Protein AF-A0A167IFX7-F1 (afdb_monomer)

Organism: NCBI:txid1365248

pLDDT: mean 70.47, std 16.85, range [24.06, 95.56]

Sequence (1055 aa):
MGRLFPAFAAFAAFAALLYCHASFAEYTNVITNFNDVIPEQIDLSQSEGGWILSSDRDTGGQVLKSFPAGQSIIYMAETRFVAVNGFVKFDYKLEGTNSFVVKLNGETILDQSTPTNGWLTFETSKVPVGENLLQFFHSPESSPFNNVAYIDNLELYGDLLDSDEDGLQDAWELAYGFNPNEASDALLDADKDGLSLLQEYHERTEYNLADTDSDMLPDGLELEKGTSPKQSDRTLDTDSDGYENYKEVKLGSDHNSADSTPSLKDAEWHVDFNDQLLPSNISISYDGKLALRERLEGGFELSAKSLSKGDRVNISILSASAKSGSLFFDYSHIDPDLGSTNGFVVSTKDDPFGYLETRSQYNEFRQRKKISTSYGVSEVYIWFNSPSLHDVAQSFYLDDVIWVPNDLDSDQDGLPDHVELENYLDRFDNLDAHLDYDSDLLSNLEEYQLGTSIRGADSDSDGFIDSWELDNGFDPLSYDNGRADTDKDGVSDRDEYWFNSDPKDPESVPVNAESVITRFETPQLPNFVALSERQNFQFIQNDETGFYELVSPIIQPSQYVAIEFRGKFSAAYLHVQLQAVEGAQCGSSVRSLTSGSGGSSPVSSDAPFGYIIKTKPADSYERYTVSCRNETDSPMQVKLLGLMYIDENALNGFETSDMDGDTLPDYWEYLSLINEYGYSNFDVVFSEDNRQSDFDNDGFTNLEEFELGTAAHLADTDGDLVMDVEDIAPLDSSKGENQAPSVSNFKDEVIFEAIGKLTPIDNMVTFDISDNGSKPPYISIASTEVLENSNFYDMLGKYKVEWEVRDYAGHVVALEQIITLVDTTAPEYYADNLVEYDFWLDQEQLINEVALAELLQESGVLNDASSDYIVIGLGNNVLKQGTHEYLIEASDGRDNTEFYTIPLTLNIRNPLPQVSFKQESYTLKAGEELTIEAMVSSDKETIVSDTYWSDDFIYASPDNGIYLSSSNVGNTVTLKATTTAKSQTAVVEFVVESNSYETVTKTVIVNVEASSEESQSSSQSGTQSQSSGGGNLFYLNFLLVFFALLRRRVVVNLA

Structure (mmCIF, N/CA/C/O backbone):
data_AF-A0A167IFX7-F1
#
_entry.id   AF-A0A167IFX7-F1
#
loop_
_atom_site.group_PDB
_atom_site.id
_atom_site.type_symbol
_atom_site.label_atom_id
_atom_site.label_alt_id
_atom_site.label_comp_id
_atom_site.label_asym_id
_atom_site.label_entity_id
_atom_site.label_seq_id
_atom_site.pdbx_PDB_ins_code
_atom_site.Cartn_x
_atom_site.Cartn_y
_atom_site.Cartn_z
_atom_site.occupancy
_atom_site.B_iso_or_equiv
_atom_site.auth_seq_id
_atom_site.auth_comp_id
_atom_site.auth_asym_id
_atom_site.auth_atom_id
_atom_site.pdbx_PDB_model_num
ATOM 1 N N . MET A 1 1 ? 27.463 35.960 -17.502 1.00 30.78 1 MET A N 1
ATOM 2 C CA . MET A 1 1 ? 27.057 37.171 -16.743 1.00 30.78 1 MET A CA 1
ATOM 3 C C . MET A 1 1 ? 25.752 36.834 -16.037 1.00 30.78 1 MET A C 1
ATOM 5 O O . MET A 1 1 ? 24.881 36.329 -16.720 1.00 30.78 1 MET A O 1
ATOM 9 N N . GLY A 1 2 ? 25.539 37.054 -14.743 1.00 39.41 2 GLY A N 1
ATOM 10 C CA . GLY A 1 2 ? 26.426 37.533 -13.678 1.00 39.41 2 GLY A CA 1
ATOM 11 C C . GLY A 1 2 ? 25.601 37.769 -12.401 1.00 39.41 2 GLY A C 1
ATOM 12 O O . GLY A 1 2 ? 24.442 38.150 -12.521 1.00 39.41 2 GLY A O 1
ATOM 13 N N . ARG A 1 3 ? 26.224 37.613 -11.218 1.00 39.16 3 ARG A N 1
ATOM 14 C CA . ARG A 1 3 ? 25.629 37.582 -9.854 1.00 39.16 3 ARG A CA 1
ATOM 15 C C . ARG A 1 3 ? 25.102 36.213 -9.392 1.00 39.16 3 ARG A C 1
ATOM 17 O O . ARG A 1 3 ? 23.908 35.970 -9.441 1.00 39.16 3 ARG A O 1
ATOM 24 N N . LEU A 1 4 ? 26.016 35.402 -8.851 1.00 30.02 4 LEU A N 1
ATOM 25 C CA . LEU A 1 4 ? 25.844 34.578 -7.637 1.00 30.02 4 LEU A CA 1
ATOM 26 C C . LEU A 1 4 ? 27.225 34.006 -7.238 1.00 30.02 4 LEU A C 1
ATOM 28 O O . LEU A 1 4 ? 27.493 32.820 -7.323 1.00 30.02 4 LEU A O 1
ATOM 32 N N . PHE A 1 5 ? 28.143 34.907 -6.872 1.00 36.25 5 PHE A N 1
ATOM 33 C CA . PHE A 1 5 ? 29.491 34.599 -6.371 1.00 36.25 5 PHE A CA 1
ATOM 34 C C . PHE A 1 5 ? 29.808 35.594 -5.242 1.00 36.25 5 PHE A C 1
ATOM 36 O O . PHE A 1 5 ? 30.248 36.712 -5.517 1.00 36.25 5 PHE A O 1
ATOM 43 N N . PRO A 1 6 ? 29.424 35.273 -3.992 1.00 32.38 6 PRO A N 1
ATOM 44 C CA . PRO A 1 6 ? 30.362 35.521 -2.891 1.00 32.38 6 PRO A CA 1
ATOM 45 C C . PRO A 1 6 ? 30.358 34.465 -1.764 1.00 32.38 6 PRO A C 1
ATOM 47 O O . PRO A 1 6 ? 31.208 34.546 -0.887 1.00 32.38 6 PRO A O 1
ATOM 50 N N . ALA A 1 7 ? 29.448 33.481 -1.760 1.00 29.70 7 ALA A N 1
ATOM 51 C CA . ALA A 1 7 ? 29.332 32.514 -0.656 1.00 29.70 7 ALA A CA 1
ATOM 52 C C . ALA A 1 7 ? 30.441 31.438 -0.652 1.00 29.70 7 ALA A C 1
ATOM 54 O O . ALA A 1 7 ? 30.893 31.018 0.409 1.00 29.70 7 ALA A O 1
ATOM 55 N N . PHE A 1 8 ? 30.932 31.039 -1.831 1.00 31.94 8 PHE A N 1
ATOM 56 C CA . PHE A 1 8 ? 31.912 29.953 -1.981 1.00 31.94 8 PHE A CA 1
ATOM 57 C C . PHE A 1 8 ? 33.322 30.268 -1.446 1.00 31.94 8 PHE A C 1
ATOM 59 O O . PHE A 1 8 ? 34.068 29.353 -1.113 1.00 31.94 8 PHE A O 1
ATOM 66 N N . ALA A 1 9 ? 33.700 31.545 -1.332 1.00 29.25 9 ALA A N 1
ATOM 67 C CA . ALA A 1 9 ? 35.056 31.931 -0.927 1.00 29.25 9 ALA A CA 1
ATOM 68 C C . ALA A 1 9 ? 35.302 31.860 0.594 1.00 29.25 9 ALA A C 1
ATOM 70 O O . ALA A 1 9 ? 36.452 31.832 1.019 1.00 29.25 9 ALA A O 1
ATOM 71 N N . ALA A 1 10 ? 34.243 31.842 1.413 1.00 28.84 10 ALA A N 1
ATOM 72 C CA . ALA A 1 10 ? 34.368 31.812 2.873 1.00 28.84 10 ALA A CA 1
ATOM 73 C C . ALA A 1 10 ? 34.480 30.385 3.440 1.00 28.84 10 ALA A C 1
ATOM 75 O O . ALA A 1 10 ? 35.142 30.190 4.453 1.00 28.84 10 ALA A O 1
ATOM 76 N N . PHE A 1 11 ? 33.871 29.391 2.782 1.00 29.61 11 PHE A N 1
ATOM 77 C CA . PHE A 1 11 ? 33.908 27.992 3.231 1.00 29.61 11 PHE A CA 1
ATOM 78 C C . PHE A 1 11 ? 35.210 27.279 2.830 1.00 29.61 11 PHE A C 1
ATOM 80 O O . PHE A 1 11 ? 35.798 26.564 3.639 1.00 29.61 11 PHE A O 1
ATOM 87 N N . ALA A 1 12 ? 35.726 27.553 1.625 1.00 29.58 12 ALA A N 1
ATOM 88 C CA . ALA A 1 12 ? 37.001 27.002 1.155 1.00 29.58 12 ALA A CA 1
ATOM 89 C C . ALA A 1 12 ? 38.198 27.385 2.055 1.00 29.58 12 ALA A C 1
ATOM 91 O O . ALA A 1 12 ? 39.143 26.615 2.183 1.00 29.58 12 ALA A O 1
ATOM 92 N N . ALA A 1 13 ? 38.139 28.542 2.724 1.00 27.77 13 ALA A N 1
ATOM 93 C CA . ALA A 1 13 ? 39.185 29.007 3.636 1.00 27.77 13 ALA A CA 1
ATOM 94 C C . ALA A 1 13 ? 39.173 28.324 5.020 1.00 27.77 13 ALA A C 1
ATOM 96 O O . ALA A 1 13 ? 40.143 28.464 5.759 1.00 27.77 13 ALA A O 1
ATOM 97 N N . PHE A 1 14 ? 38.099 27.610 5.383 1.00 27.77 14 PHE A N 1
ATOM 98 C CA . PHE A 1 14 ? 38.017 26.857 6.642 1.00 27.77 14 PHE A CA 1
ATOM 99 C C . PHE A 1 14 ? 38.279 25.356 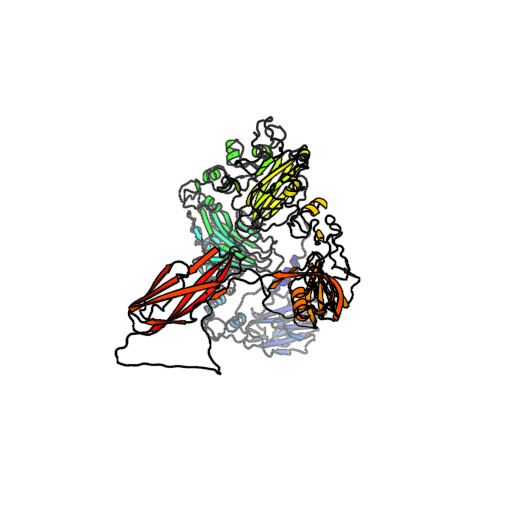6.429 1.00 27.77 14 PHE A C 1
ATOM 101 O O . PHE A 1 14 ? 38.903 24.723 7.272 1.00 27.77 14 PHE A O 1
ATOM 108 N N . ALA A 1 15 ? 37.885 24.803 5.274 1.00 28.84 15 ALA A N 1
ATOM 109 C CA . ALA A 1 15 ? 38.195 23.419 4.896 1.00 28.84 15 ALA A CA 1
ATOM 110 C C . ALA A 1 15 ? 39.692 23.199 4.580 1.00 28.84 15 ALA A C 1
ATOM 112 O O . ALA A 1 15 ? 40.258 22.168 4.937 1.00 28.84 15 ALA A O 1
ATOM 113 N N . ALA A 1 16 ? 40.369 24.198 3.998 1.00 27.17 16 ALA A N 1
ATOM 114 C CA . ALA A 1 16 ? 41.805 24.141 3.691 1.00 27.17 16 ALA A CA 1
ATOM 115 C C . ALA A 1 16 ? 42.736 24.144 4.929 1.00 27.17 16 ALA A C 1
ATOM 117 O O . ALA A 1 16 ? 43.953 24.112 4.772 1.00 27.17 16 ALA A O 1
ATOM 118 N N . LEU A 1 17 ? 42.186 24.200 6.149 1.00 28.14 17 LEU A N 1
ATOM 119 C CA . LEU A 1 17 ? 42.934 24.126 7.412 1.00 28.14 17 LEU A CA 1
ATOM 120 C C . LEU A 1 17 ? 42.936 22.726 8.055 1.00 28.14 17 LEU A C 1
ATOM 122 O O . LEU A 1 17 ? 43.572 22.555 9.091 1.00 28.14 17 LEU A O 1
ATOM 126 N N . LEU A 1 18 ? 42.246 21.745 7.459 1.00 30.52 18 LEU A N 1
ATOM 127 C CA . LEU A 1 18 ? 42.170 20.363 7.961 1.00 30.52 18 LEU A CA 1
ATOM 128 C C . LEU A 1 18 ? 42.635 19.297 6.955 1.00 30.52 18 LEU A C 1
ATOM 130 O O . LEU A 1 18 ? 43.071 18.238 7.386 1.00 30.52 18 LEU A O 1
ATOM 134 N N . TYR A 1 19 ? 42.633 19.586 5.649 1.00 35.16 19 TYR A N 1
ATOM 135 C CA . TYR A 1 19 ? 43.143 18.672 4.617 1.00 35.16 19 TYR A CA 1
ATOM 136 C C . TYR A 1 19 ? 44.404 19.218 3.941 1.00 35.16 19 TYR A C 1
ATOM 138 O O . TYR A 1 19 ? 44.359 19.802 2.858 1.00 35.16 19 TYR A O 1
ATOM 146 N N . CYS A 1 20 ? 45.541 19.026 4.613 1.00 26.19 20 CYS A N 1
ATOM 147 C CA . CYS A 1 20 ? 46.871 19.060 4.005 1.00 26.19 20 CYS A CA 1
ATOM 148 C C . CYS A 1 20 ? 47.866 18.293 4.896 1.00 26.19 20 CYS A C 1
ATOM 150 O O . CYS A 1 20 ? 48.732 18.888 5.543 1.00 26.19 20 CYS A O 1
ATOM 152 N N . HIS A 1 21 ? 47.734 16.963 4.958 1.00 31.14 21 HIS A N 1
ATOM 153 C CA . HIS A 1 21 ? 48.798 16.118 5.500 1.00 31.14 21 HIS A CA 1
ATOM 154 C C . HIS A 1 21 ? 49.924 16.015 4.470 1.00 31.14 21 HIS A C 1
ATOM 156 O O . HIS A 1 21 ? 49.962 15.136 3.612 1.00 31.14 21 HIS A O 1
ATOM 162 N N . ALA A 1 22 ? 50.832 16.989 4.534 1.00 31.77 22 ALA A N 1
ATOM 163 C CA . ALA A 1 22 ? 52.070 16.958 3.777 1.00 31.77 22 ALA A CA 1
ATOM 164 C C . ALA A 1 22 ? 52.890 15.714 4.158 1.00 31.77 22 ALA A C 1
ATOM 166 O O . ALA A 1 22 ? 53.021 15.378 5.332 1.00 31.77 22 ALA A O 1
ATOM 167 N N . SER A 1 23 ? 53.448 15.069 3.134 1.00 33.44 23 SER A N 1
ATOM 168 C CA . SER A 1 23 ? 54.310 13.883 3.173 1.00 33.44 23 SER A CA 1
ATOM 169 C C . SER A 1 23 ? 55.095 13.657 4.476 1.00 33.44 23 SER A C 1
ATOM 171 O O . SER A 1 23 ? 56.008 14.424 4.797 1.00 33.44 23 SER A O 1
ATOM 173 N N . PHE A 1 24 ? 54.834 12.525 5.135 1.00 40.12 24 PHE A N 1
ATOM 174 C CA . PHE A 1 24 ? 55.638 12.014 6.246 1.00 40.12 24 PHE A CA 1
ATOM 175 C C . PHE A 1 24 ? 57.035 11.582 5.766 1.00 40.12 24 PHE A C 1
ATOM 177 O O . PHE A 1 24 ? 57.270 10.432 5.382 1.00 40.12 24 PHE A O 1
ATOM 184 N N . ALA A 1 25 ? 57.976 12.524 5.793 1.00 38.22 25 ALA A N 1
ATOM 185 C CA . ALA A 1 25 ? 59.394 12.218 5.947 1.00 38.22 25 ALA A CA 1
ATOM 186 C C . ALA A 1 25 ? 59.663 11.833 7.412 1.00 38.22 25 ALA A C 1
ATOM 188 O O . ALA A 1 25 ? 59.000 12.351 8.306 1.00 38.22 25 ALA A O 1
ATOM 189 N N . GLU A 1 26 ? 60.627 10.942 7.662 1.00 48.25 26 GLU A N 1
ATOM 190 C CA . GLU A 1 26 ? 60.938 10.391 8.993 1.00 48.25 26 GLU A CA 1
ATOM 191 C C . GLU A 1 26 ? 61.060 11.486 10.080 1.00 48.25 26 GLU A C 1
ATOM 193 O O . GLU A 1 26 ? 62.084 12.175 10.184 1.00 48.25 26 GLU A O 1
ATOM 198 N N . TYR A 1 27 ? 60.020 11.632 10.914 1.00 56.44 27 TYR A N 1
ATOM 199 C CA . TYR A 1 27 ? 59.927 12.634 11.984 1.00 56.44 27 TYR A CA 1
ATOM 200 C C . TYR A 1 27 ? 60.763 12.245 13.212 1.00 56.44 27 TYR A C 1
ATOM 202 O O . TYR A 1 27 ? 60.267 12.009 14.312 1.00 56.44 27 TYR A O 1
ATOM 210 N N . THR A 1 28 ? 62.074 12.188 12.994 1.00 59.72 28 THR A N 1
ATOM 211 C CA . THR A 1 28 ? 63.106 11.975 14.011 1.00 59.72 28 THR A CA 1
ATOM 212 C C . THR A 1 28 ? 63.499 13.286 14.708 1.00 59.72 28 THR A C 1
ATOM 214 O O . THR A 1 28 ? 63.157 14.383 14.270 1.00 59.72 28 THR A O 1
ATOM 217 N N . ASN A 1 29 ? 64.246 13.168 15.810 1.00 66.56 29 ASN A N 1
ATOM 218 C CA . ASN A 1 29 ? 64.735 14.285 16.629 1.00 66.56 29 ASN A CA 1
ATOM 219 C C . ASN A 1 29 ? 65.410 15.401 15.809 1.00 66.56 29 ASN A C 1
ATOM 221 O O . ASN A 1 29 ? 66.523 15.230 15.304 1.00 66.56 29 ASN A O 1
ATOM 225 N N . VAL A 1 30 ? 64.780 16.578 15.742 1.00 71.62 30 VAL A N 1
ATOM 226 C CA . VAL A 1 30 ? 65.324 17.747 15.037 1.00 71.62 30 VAL A CA 1
ATOM 227 C C . VAL A 1 30 ? 66.315 18.471 15.946 1.00 71.62 30 VAL A C 1
ATOM 229 O O . VAL A 1 30 ? 65.929 19.242 16.821 1.00 71.62 30 VAL A O 1
ATOM 232 N N . ILE A 1 31 ? 67.611 18.241 15.730 1.00 77.25 31 ILE A N 1
ATOM 233 C CA . ILE A 1 31 ? 68.696 18.952 16.422 1.00 77.25 31 ILE A CA 1
ATOM 234 C C . ILE A 1 31 ? 69.473 19.776 15.393 1.00 77.25 31 ILE A C 1
ATOM 236 O O . ILE A 1 31 ? 70.190 19.224 14.558 1.00 77.25 31 ILE A O 1
ATOM 240 N N . THR A 1 32 ? 69.352 21.104 15.449 1.00 79.81 32 THR A N 1
ATOM 241 C CA . THR A 1 32 ? 70.034 22.020 14.526 1.00 79.81 32 THR A CA 1
ATOM 242 C C . THR A 1 32 ? 70.489 23.315 15.197 1.00 79.81 32 THR A C 1
ATOM 244 O O . THR A 1 32 ? 69.772 23.941 15.969 1.00 79.81 32 THR A O 1
ATOM 247 N N . ASN A 1 33 ? 71.698 23.749 14.846 1.00 79.56 33 ASN A N 1
ATOM 248 C CA . ASN A 1 33 ? 72.244 25.072 15.167 1.00 79.56 33 ASN A CA 1
ATOM 249 C C . ASN A 1 33 ? 72.379 25.947 13.907 1.00 79.56 33 ASN A C 1
ATOM 251 O O . ASN A 1 33 ? 73.220 26.837 13.850 1.00 79.56 33 ASN A O 1
ATOM 255 N N . PHE A 1 34 ? 71.630 25.604 12.851 1.00 82.19 34 PHE A N 1
ATOM 256 C CA . PHE A 1 34 ? 71.492 26.340 11.589 1.00 82.19 34 PHE A CA 1
ATOM 257 C C . PHE A 1 34 ? 72.784 26.672 10.811 1.00 82.19 34 PHE A C 1
ATOM 259 O O . PHE A 1 34 ? 72.707 27.345 9.787 1.00 82.19 34 PHE A O 1
ATOM 266 N N . ASN A 1 35 ? 73.961 26.174 11.215 1.00 77.62 35 ASN A N 1
ATOM 267 C CA . ASN A 1 35 ? 75.251 26.566 10.626 1.00 77.62 35 ASN A CA 1
ATOM 268 C C . ASN A 1 35 ? 75.513 26.052 9.198 1.00 77.62 35 ASN A C 1
ATOM 270 O O . ASN A 1 35 ? 76.358 26.631 8.509 1.00 77.62 35 ASN A O 1
ATOM 274 N N . ASP A 1 36 ? 74.803 25.005 8.765 1.00 69.19 36 ASP A N 1
ATOM 275 C CA . ASP A 1 36 ? 74.984 24.358 7.458 1.00 69.19 36 ASP A CA 1
ATOM 276 C C . ASP A 1 36 ? 73.800 24.622 6.508 1.00 69.19 36 ASP A C 1
ATOM 278 O O . ASP A 1 36 ? 73.927 25.387 5.549 1.00 69.19 36 ASP A O 1
ATOM 282 N N . VAL A 1 37 ? 72.651 23.988 6.768 1.00 74.31 37 VAL A N 1
ATOM 283 C CA . VAL A 1 37 ? 71.398 24.105 5.999 1.00 74.31 37 VAL A CA 1
ATOM 284 C C . VAL A 1 37 ? 70.189 24.045 6.939 1.00 74.31 37 VAL A C 1
ATOM 286 O O . VAL A 1 37 ? 70.302 23.587 8.077 1.00 74.31 37 VAL A O 1
ATOM 289 N N . ILE A 1 38 ? 69.025 24.497 6.466 1.00 74.69 38 ILE A N 1
ATOM 290 C CA . ILE A 1 38 ? 67.752 24.286 7.170 1.00 74.69 38 ILE A CA 1
ATOM 291 C C . ILE A 1 38 ? 67.354 22.808 6.982 1.00 74.69 38 ILE A C 1
ATOM 293 O O . ILE A 1 38 ? 67.372 22.354 5.835 1.00 74.69 38 ILE A O 1
ATOM 297 N N . PRO A 1 39 ? 67.036 22.052 8.052 1.00 74.69 39 PRO A N 1
ATOM 298 C CA . PRO A 1 39 ? 66.506 20.694 7.931 1.00 74.69 39 PRO A CA 1
ATOM 299 C C . PRO A 1 39 ? 65.199 20.662 7.131 1.00 74.69 39 PRO A C 1
ATOM 301 O O . PRO A 1 39 ? 64.374 21.564 7.262 1.00 74.69 39 PRO A O 1
ATOM 304 N N . GLU A 1 40 ? 64.996 19.607 6.345 1.00 69.88 40 GLU A N 1
ATOM 305 C CA . GLU A 1 40 ? 63.815 19.427 5.484 1.00 69.88 40 GLU A CA 1
ATOM 306 C C . GLU A 1 40 ? 62.505 19.320 6.289 1.00 69.88 40 GLU A C 1
ATOM 308 O O . GLU A 1 40 ? 61.442 19.675 5.795 1.00 69.88 40 GLU A O 1
ATOM 313 N N . GLN A 1 41 ? 62.593 18.932 7.567 1.00 70.50 41 GLN A N 1
ATOM 314 C CA . GLN A 1 41 ? 61.477 18.882 8.518 1.00 70.50 41 GLN A CA 1
ATOM 315 C C . GLN A 1 41 ? 60.981 20.263 8.993 1.00 70.50 41 GLN A C 1
ATOM 317 O O . GLN A 1 41 ? 59.995 20.321 9.732 1.00 70.50 41 GLN A O 1
ATOM 322 N N . ILE A 1 42 ? 61.663 21.365 8.653 1.00 72.69 42 ILE A N 1
ATOM 323 C CA . ILE A 1 42 ? 61.225 22.729 8.988 1.00 72.69 42 ILE A CA 1
ATOM 324 C C . ILE A 1 42 ? 60.613 23.359 7.738 1.00 72.69 42 ILE A C 1
ATOM 326 O O . ILE A 1 42 ? 61.335 23.857 6.869 1.00 72.69 42 ILE A O 1
ATOM 330 N N . ASP A 1 43 ? 59.283 23.365 7.662 1.00 72.19 43 ASP A N 1
ATOM 331 C CA . ASP A 1 43 ? 58.579 23.990 6.553 1.00 72.19 43 ASP A CA 1
ATOM 332 C C . ASP A 1 43 ? 58.521 25.518 6.708 1.00 72.19 43 ASP A C 1
ATOM 334 O O . ASP A 1 43 ? 58.165 26.085 7.748 1.00 72.19 43 ASP A O 1
ATOM 338 N N . LEU A 1 44 ? 58.879 26.186 5.615 1.00 70.00 44 LEU A N 1
ATOM 339 C CA . LEU A 1 44 ? 58.858 27.635 5.435 1.00 70.00 44 LEU A CA 1
ATOM 340 C C . LEU A 1 44 ? 57.921 28.060 4.289 1.00 70.00 44 LEU A C 1
ATOM 342 O O . LEU A 1 44 ? 57.784 29.262 4.037 1.00 70.00 44 LEU A O 1
ATOM 346 N N . SER A 1 45 ? 57.293 27.102 3.593 1.00 56.81 45 SER A N 1
ATOM 347 C CA . SER A 1 45 ? 56.464 27.297 2.396 1.00 56.81 45 SER A CA 1
ATOM 348 C C . SER A 1 45 ? 55.210 28.132 2.663 1.00 56.81 45 SER A C 1
ATOM 350 O O . SER A 1 45 ? 54.832 28.960 1.836 1.00 56.81 45 SER A O 1
ATOM 352 N N . GLN A 1 46 ? 54.641 27.999 3.865 1.00 52.41 46 GLN A N 1
ATOM 353 C CA . GLN A 1 46 ? 53.509 28.787 4.365 1.00 52.41 46 GLN A CA 1
ATOM 354 C C . GLN A 1 46 ? 53.862 30.262 4.649 1.00 52.41 46 GLN A C 1
ATOM 356 O O . GLN A 1 46 ? 52.996 31.050 5.032 1.00 52.41 46 GLN A O 1
ATOM 361 N N . SER A 1 47 ? 55.128 30.671 4.486 1.00 51.88 47 SER A N 1
ATOM 362 C CA . SER A 1 47 ? 55.558 32.059 4.661 1.00 51.88 47 SER A CA 1
ATOM 363 C C . SER A 1 47 ? 55.798 32.751 3.317 1.00 51.88 47 SER A C 1
ATOM 365 O O . SER A 1 47 ? 56.633 32.326 2.518 1.00 51.88 47 SER A O 1
ATOM 367 N N . GLU A 1 48 ? 55.152 33.901 3.089 1.00 50.97 48 GLU A N 1
ATOM 368 C CA . GLU A 1 48 ? 55.530 34.817 2.002 1.00 50.97 48 GLU A CA 1
ATOM 369 C C . GLU A 1 48 ? 56.877 35.509 2.330 1.00 50.97 48 GLU A C 1
ATOM 371 O O . GLU A 1 48 ? 56.946 36.696 2.649 1.00 50.97 48 GLU A O 1
ATOM 376 N N . GLY A 1 49 ? 57.972 34.739 2.279 1.00 58.31 49 GLY A N 1
ATOM 377 C CA . GLY A 1 49 ? 59.355 35.199 2.458 1.00 58.31 49 GLY A CA 1
ATOM 378 C C . GLY A 1 49 ? 59.776 35.475 3.907 1.00 58.31 49 GLY A C 1
ATOM 379 O O . GLY A 1 49 ? 60.547 36.407 4.139 1.00 58.31 49 GLY A O 1
ATOM 380 N N . GLY A 1 50 ? 59.258 34.721 4.884 1.00 66.88 50 GLY A N 1
ATOM 381 C CA . GLY A 1 50 ? 59.274 35.126 6.295 1.00 66.88 50 GLY A CA 1
ATOM 382 C C . GLY A 1 50 ? 60.538 34.842 7.107 1.00 66.88 50 GLY A C 1
ATOM 383 O O . GLY A 1 50 ? 60.904 35.672 7.939 1.00 66.88 50 GLY A O 1
ATOM 384 N N . TRP A 1 51 ? 61.221 33.719 6.880 1.00 78.62 51 TRP A N 1
ATOM 385 C CA . TRP A 1 51 ? 62.409 33.313 7.646 1.00 78.62 51 TRP A CA 1
ATOM 386 C C . TRP A 1 51 ? 63.534 32.847 6.713 1.00 78.62 51 TRP A C 1
ATOM 388 O O . TRP A 1 51 ? 63.286 32.161 5.725 1.00 78.62 51 TRP A O 1
ATOM 398 N N . ILE A 1 52 ? 64.779 33.235 7.008 1.00 76.69 52 ILE A N 1
ATOM 399 C CA . ILE A 1 52 ? 65.966 32.922 6.193 1.00 76.69 52 ILE A CA 1
ATOM 400 C C . ILE A 1 52 ? 67.183 32.587 7.060 1.00 76.69 52 ILE A C 1
ATOM 402 O O . ILE A 1 52 ? 67.328 33.113 8.163 1.00 76.69 52 ILE A O 1
ATOM 406 N N . LEU A 1 53 ? 68.118 31.792 6.532 1.00 80.88 53 LEU A N 1
ATOM 407 C CA . LEU A 1 53 ? 69.458 31.683 7.118 1.00 80.88 53 LEU A CA 1
ATOM 408 C C . LEU A 1 53 ? 70.207 33.015 6.993 1.00 80.88 53 LEU A C 1
ATOM 410 O O . LEU A 1 53 ? 70.264 33.633 5.925 1.00 80.88 53 LEU A O 1
ATOM 414 N N . SER A 1 54 ? 70.804 33.466 8.094 1.00 77.19 54 SER A N 1
ATOM 415 C CA . SER A 1 54 ? 71.590 34.696 8.155 1.00 77.19 54 SER A CA 1
ATOM 416 C C . SER A 1 54 ? 72.802 34.519 9.061 1.00 77.19 54 SER A C 1
ATOM 418 O O . SER A 1 54 ? 72.701 33.920 10.122 1.00 77.19 54 SER A O 1
ATOM 420 N N . SER A 1 55 ? 73.952 35.074 8.682 1.00 74.94 55 SER A N 1
ATOM 421 C CA . SER A 1 55 ? 75.124 35.111 9.566 1.00 74.94 55 SER A CA 1
ATOM 422 C C . SER A 1 55 ? 74.918 36.109 10.714 1.00 74.94 55 SER A C 1
ATOM 424 O O . SER A 1 55 ? 74.695 37.294 10.434 1.00 74.94 55 SER A O 1
ATOM 426 N N . ASP A 1 56 ? 75.076 35.682 11.971 1.00 66.88 56 ASP A N 1
ATOM 427 C CA . ASP A 1 56 ? 75.144 36.594 13.125 1.00 66.88 56 ASP A CA 1
ATOM 428 C C . ASP A 1 56 ? 76.599 37.040 13.373 1.00 66.88 56 ASP A C 1
ATOM 430 O O . ASP A 1 56 ? 77.560 36.286 13.202 1.00 66.88 56 ASP A O 1
ATOM 434 N N . ARG A 1 57 ? 76.781 38.303 13.769 1.00 54.72 57 ARG A N 1
ATOM 435 C CA . ARG A 1 57 ? 78.098 38.871 14.097 1.00 54.72 57 ARG A CA 1
ATOM 436 C C . ARG A 1 57 ? 78.534 38.584 15.529 1.00 54.72 57 ARG A C 1
ATOM 438 O O . ARG A 1 57 ? 79.728 38.704 15.799 1.00 54.72 57 ARG A O 1
ATOM 445 N N . ASP A 1 58 ? 77.601 38.225 16.409 1.00 59.75 58 ASP A N 1
ATOM 446 C CA . ASP A 1 58 ? 77.881 38.004 17.830 1.00 59.75 58 ASP A CA 1
ATOM 447 C C . ASP A 1 58 ? 78.315 36.557 18.135 1.00 59.75 58 ASP A C 1
ATOM 449 O O . ASP A 1 58 ? 79.191 36.351 18.976 1.00 59.75 58 ASP A O 1
ATOM 453 N N . THR A 1 59 ? 77.761 35.561 17.430 1.00 59.03 59 THR A N 1
ATOM 454 C CA . THR A 1 59 ? 78.092 34.128 17.605 1.00 59.03 59 THR A CA 1
ATOM 455 C C . THR A 1 59 ? 79.143 33.619 16.613 1.00 59.03 59 THR A C 1
ATOM 457 O O . THR A 1 59 ? 79.884 32.686 16.920 1.00 59.03 59 THR A O 1
ATOM 460 N N . GLY A 1 60 ? 79.249 34.243 15.432 1.00 59.12 60 GLY A N 1
ATOM 461 C CA . GLY A 1 60 ? 80.146 33.819 14.350 1.00 59.12 60 GLY A CA 1
ATOM 462 C C . GLY A 1 60 ? 79.617 32.665 13.487 1.00 59.12 60 GLY A C 1
ATOM 463 O O . GLY A 1 60 ? 80.356 32.196 12.620 1.00 59.12 60 GLY A O 1
ATOM 464 N N . GLY A 1 61 ? 78.373 32.232 13.715 1.00 71.75 61 GLY A N 1
ATOM 465 C CA . GLY A 1 61 ? 77.669 31.190 12.961 1.00 71.75 61 GLY A CA 1
ATOM 466 C C . GLY A 1 61 ? 76.548 31.720 12.057 1.00 71.75 61 GLY A C 1
ATOM 467 O O . GLY A 1 61 ? 76.403 32.934 11.862 1.00 71.75 61 GLY A O 1
ATOM 468 N N . GLN A 1 62 ? 75.747 30.807 11.504 1.00 80.81 62 GLN A N 1
ATOM 469 C CA . GLN A 1 62 ? 74.460 31.123 10.870 1.00 80.81 62 GLN A CA 1
ATOM 470 C C . GLN A 1 62 ? 73.304 30.830 11.830 1.00 80.81 62 GLN A C 1
ATOM 472 O O . GLN A 1 62 ? 73.384 29.899 12.618 1.00 80.81 62 GLN A O 1
ATOM 477 N N . VAL A 1 63 ? 72.236 31.620 11.738 1.00 84.88 63 VAL A N 1
ATOM 478 C CA . VAL A 1 63 ? 71.021 31.516 12.559 1.00 84.88 63 VAL A CA 1
ATOM 479 C C . VAL A 1 63 ? 69.779 31.688 11.683 1.00 84.88 63 VAL A C 1
ATOM 481 O O . VAL A 1 63 ? 69.853 32.310 10.614 1.00 84.88 63 VAL A O 1
ATOM 484 N N . LEU A 1 64 ? 68.626 31.190 12.133 1.00 86.44 64 LEU A N 1
ATOM 485 C CA . LEU A 1 64 ? 67.352 31.407 11.449 1.00 86.44 64 LEU A CA 1
ATOM 486 C C . LEU A 1 64 ? 66.801 32.793 11.821 1.00 86.44 64 LEU A C 1
ATOM 488 O O . LEU A 1 64 ? 66.602 33.107 12.992 1.00 86.44 64 LEU A O 1
ATOM 492 N N . LYS A 1 65 ? 66.586 33.656 10.827 1.00 85.69 65 LYS A N 1
ATOM 493 C CA . LYS A 1 65 ? 66.284 35.083 11.007 1.00 85.69 65 LYS A CA 1
ATOM 494 C C . LYS A 1 65 ? 64.997 35.483 10.292 1.00 85.69 65 LYS A C 1
ATOM 496 O O . LYS A 1 65 ? 64.866 35.245 9.093 1.00 85.69 65 LYS A O 1
ATOM 501 N N . SER A 1 66 ? 64.100 36.180 10.987 1.00 81.88 66 SER A N 1
ATOM 502 C CA . SER A 1 66 ? 62.876 36.722 10.387 1.00 81.88 66 SER A CA 1
ATOM 503 C C . SER A 1 66 ? 63.177 37.886 9.429 1.00 81.88 66 SER A C 1
ATOM 505 O O . SER A 1 66 ? 64.001 38.755 9.743 1.00 81.88 66 SER A O 1
ATOM 507 N N . PHE A 1 67 ? 62.480 37.967 8.301 1.00 70.19 67 PHE A N 1
ATOM 508 C CA . PHE A 1 67 ? 62.678 39.012 7.299 1.00 70.19 67 PHE A CA 1
ATOM 509 C C . PHE A 1 67 ? 61.960 40.328 7.677 1.00 70.19 67 PHE A C 1
ATOM 511 O O . PHE A 1 67 ? 60.792 40.301 8.055 1.00 70.19 67 PHE A O 1
ATOM 518 N N . PRO A 1 68 ? 62.603 41.508 7.560 1.00 60.56 68 PRO A N 1
ATOM 519 C CA . PRO A 1 68 ? 61.947 42.785 7.839 1.00 60.56 68 PRO A CA 1
ATOM 520 C C . PRO A 1 68 ? 61.225 43.333 6.593 1.00 60.56 68 PRO A C 1
ATOM 522 O O . PRO A 1 68 ? 61.833 44.038 5.781 1.00 60.56 68 PRO A O 1
ATOM 525 N N . ALA A 1 69 ? 59.923 43.064 6.445 1.00 51.81 69 ALA A N 1
ATOM 526 C CA . ALA A 1 69 ? 59.090 43.682 5.407 1.00 51.81 69 ALA A CA 1
ATOM 527 C C . ALA A 1 69 ? 57.710 44.153 5.918 1.00 51.81 69 ALA A C 1
ATOM 529 O O . ALA A 1 69 ? 56.930 43.396 6.475 1.00 51.81 69 ALA A O 1
ATOM 530 N N . GLY A 1 70 ? 57.366 45.413 5.635 1.00 55.81 70 GLY A N 1
ATOM 531 C CA . GLY A 1 70 ? 56.012 45.943 5.844 1.00 55.81 70 GLY A CA 1
ATOM 532 C C . GLY A 1 70 ? 55.571 46.119 7.307 1.00 55.81 70 GLY A C 1
ATOM 533 O O . GLY A 1 70 ? 56.275 45.788 8.255 1.00 55.81 70 GLY A O 1
ATOM 534 N N . GLN A 1 71 ? 54.387 46.707 7.482 1.00 55.59 71 GLN A N 1
ATOM 535 C CA . GLN A 1 71 ? 53.635 46.661 8.738 1.00 55.59 71 GLN A CA 1
ATOM 536 C C . GLN A 1 71 ? 52.499 45.641 8.560 1.00 55.59 71 GLN A C 1
ATOM 538 O O . GLN A 1 71 ? 51.883 45.616 7.494 1.00 55.59 71 GLN A O 1
ATOM 543 N N . SER A 1 72 ? 52.208 44.863 9.608 1.00 54.97 72 SER A N 1
ATOM 544 C CA . SER A 1 72 ? 51.059 43.937 9.704 1.00 54.97 72 SER A CA 1
ATOM 545 C C . SER A 1 72 ? 51.152 42.585 8.968 1.00 54.97 72 SER A C 1
ATOM 547 O O . SER A 1 72 ? 50.112 42.021 8.638 1.00 54.97 72 SER A O 1
ATOM 549 N N . ILE A 1 73 ? 52.352 42.037 8.739 1.00 59.25 73 ILE A N 1
ATOM 550 C CA . ILE A 1 73 ? 52.534 40.653 8.252 1.00 59.25 73 ILE A CA 1
ATOM 551 C C . ILE A 1 73 ? 52.957 39.754 9.423 1.00 59.25 73 ILE A C 1
ATOM 553 O O . ILE A 1 73 ? 53.809 40.146 10.221 1.00 59.25 73 ILE A O 1
ATOM 557 N N . ILE A 1 74 ? 52.356 38.564 9.517 1.00 65.88 74 ILE A N 1
ATOM 558 C CA . ILE A 1 74 ? 52.751 37.504 10.453 1.00 65.88 74 ILE A CA 1
ATOM 559 C C . ILE A 1 74 ? 53.661 36.533 9.700 1.00 65.88 74 ILE A C 1
ATOM 561 O O . ILE A 1 74 ? 53.264 35.981 8.677 1.00 65.88 74 ILE A O 1
ATOM 565 N N . TYR A 1 75 ? 54.866 36.310 10.213 1.00 70.50 75 TYR A N 1
ATOM 566 C CA . TYR A 1 75 ? 55.811 35.341 9.664 1.00 70.50 75 TYR A CA 1
ATOM 567 C C . TYR A 1 75 ? 55.751 34.043 10.451 1.00 70.50 75 TYR A C 1
ATOM 569 O O . TYR A 1 75 ? 55.986 34.067 11.659 1.00 70.50 75 TYR A O 1
ATOM 577 N N . MET A 1 76 ? 55.480 32.933 9.766 1.00 72.62 76 MET A N 1
ATOM 578 C CA . MET A 1 76 ? 55.433 31.593 10.347 1.00 72.62 76 MET A CA 1
ATOM 579 C C . MET A 1 76 ? 56.616 30.747 9.863 1.00 72.62 76 MET A C 1
ATOM 581 O O . MET A 1 76 ? 57.020 30.851 8.707 1.00 72.62 76 MET A O 1
ATOM 585 N N . ALA A 1 77 ? 57.163 29.926 10.749 1.00 77.62 77 ALA A N 1
ATOM 586 C CA . ALA A 1 77 ? 57.968 28.754 10.417 1.00 77.62 77 ALA A CA 1
ATOM 587 C C . ALA A 1 77 ? 57.428 27.598 11.259 1.00 77.62 77 ALA A C 1
ATOM 589 O O . ALA A 1 77 ? 57.146 27.812 12.442 1.00 77.62 77 ALA A O 1
ATOM 590 N N . GLU A 1 78 ? 57.266 26.411 10.682 1.00 82.69 78 GLU A N 1
ATOM 591 C CA . GLU A 1 78 ? 56.703 25.270 11.405 1.00 82.69 78 GLU A CA 1
ATOM 592 C C . GLU A 1 78 ? 57.473 23.972 11.189 1.00 82.69 78 GLU A C 1
ATOM 594 O O . GLU A 1 78 ? 58.239 23.823 10.242 1.00 82.69 78 GLU A O 1
ATOM 599 N N . THR A 1 79 ? 57.326 23.045 12.127 1.00 81.81 79 THR A N 1
ATOM 600 C CA . THR A 1 79 ? 57.993 21.745 12.090 1.00 81.81 79 THR A CA 1
ATOM 601 C C . THR A 1 79 ? 57.204 20.728 12.908 1.00 81.81 79 THR A C 1
ATOM 603 O O . THR A 1 79 ? 56.563 21.082 13.904 1.00 81.81 79 THR A O 1
ATOM 606 N N . ARG A 1 80 ? 57.226 19.468 12.467 1.00 76.44 80 ARG A N 1
ATOM 607 C CA . ARG A 1 80 ? 56.524 18.347 13.099 1.00 76.44 80 ARG A CA 1
ATOM 608 C C . ARG A 1 80 ? 57.525 17.357 13.678 1.00 76.44 80 ARG A C 1
ATOM 610 O O . ARG A 1 80 ? 58.587 17.137 13.097 1.00 76.44 80 ARG A O 1
ATOM 617 N N . PHE A 1 81 ? 57.189 16.776 14.823 1.00 74.94 81 PHE A N 1
ATOM 618 C CA . PHE A 1 81 ? 57.969 15.722 15.464 1.00 74.94 81 PHE A CA 1
ATOM 619 C C . PHE A 1 81 ? 57.061 14.828 16.313 1.00 74.94 81 PHE A C 1
ATOM 621 O O . PHE A 1 81 ? 56.028 15.276 16.810 1.00 74.94 81 PHE A O 1
ATOM 628 N N . VAL A 1 82 ? 57.454 13.571 16.495 1.00 68.75 82 VAL A N 1
ATOM 629 C CA . VAL A 1 82 ? 56.741 12.610 17.348 1.00 68.75 82 VAL A CA 1
ATOM 630 C C . VAL A 1 82 ? 57.460 12.511 18.693 1.00 68.75 82 VAL A C 1
ATOM 632 O O . VAL A 1 82 ? 58.690 12.560 18.743 1.00 68.75 82 VAL A O 1
ATOM 635 N N . ALA A 1 83 ? 56.723 12.397 19.801 1.00 69.44 83 ALA A N 1
ATOM 636 C CA . ALA A 1 83 ? 57.326 12.235 21.122 1.00 69.44 83 ALA A CA 1
ATOM 637 C C . ALA A 1 83 ? 56.487 11.371 22.070 1.00 69.44 83 ALA A C 1
ATOM 639 O O . ALA A 1 83 ? 55.292 11.591 22.219 1.00 69.44 83 ALA A O 1
ATOM 640 N N . VAL A 1 84 ? 57.134 10.464 22.811 1.00 65.62 84 VAL A N 1
ATOM 641 C CA . VAL A 1 84 ? 56.545 9.796 23.994 1.00 65.62 84 VAL A CA 1
ATOM 642 C C . VAL A 1 84 ? 57.026 10.468 25.294 1.00 65.62 84 VAL A C 1
ATOM 644 O O . VAL A 1 84 ? 56.236 10.821 26.183 1.00 65.62 84 VAL A O 1
ATOM 647 N N . ASN A 1 85 ? 58.329 10.756 25.389 1.00 67.62 85 ASN A N 1
ATOM 648 C CA . ASN A 1 85 ? 58.909 11.645 26.398 1.00 67.62 85 ASN A CA 1
ATOM 649 C C . ASN A 1 85 ? 59.833 12.669 25.731 1.00 67.62 85 ASN A C 1
ATOM 651 O O . ASN A 1 85 ? 60.995 12.391 25.459 1.00 67.62 85 ASN A O 1
ATOM 655 N N . GLY A 1 86 ? 59.298 13.863 25.471 1.00 74.25 86 GLY A N 1
ATOM 656 C CA . GLY A 1 86 ? 59.991 14.888 24.697 1.00 74.25 86 GLY A CA 1
ATOM 657 C C . GLY A 1 86 ? 60.061 16.267 25.338 1.00 74.25 86 GLY A C 1
ATOM 658 O O . GLY A 1 86 ? 59.324 16.576 26.281 1.00 74.25 86 GLY A O 1
ATOM 659 N N . PHE A 1 87 ? 60.935 17.104 24.779 1.00 83.12 87 PHE A N 1
ATOM 660 C CA . PHE A 1 87 ? 61.039 18.534 25.064 1.00 83.12 87 PHE A CA 1
ATOM 661 C C . PHE A 1 87 ? 61.300 19.329 23.775 1.00 83.12 87 PHE A C 1
ATOM 663 O O . PHE A 1 87 ? 61.913 18.828 22.832 1.00 83.12 87 PHE A O 1
ATOM 670 N N . VAL A 1 88 ? 60.849 20.584 23.766 1.00 90.38 88 VAL A N 1
ATOM 671 C CA . VAL A 1 88 ? 61.238 21.626 22.810 1.00 90.38 88 VAL A CA 1
ATOM 672 C C . VAL A 1 88 ? 62.213 22.563 23.511 1.00 90.38 88 VAL A C 1
ATOM 674 O O . VAL A 1 88 ? 61.897 23.094 24.580 1.00 90.38 88 VAL A O 1
ATOM 677 N N . LYS A 1 89 ? 63.369 22.814 22.898 1.00 91.25 89 LYS A N 1
ATOM 678 C CA . LYS A 1 89 ? 64.370 23.773 23.375 1.00 91.25 89 LYS A CA 1
ATOM 679 C C . LYS A 1 89 ? 64.957 24.570 22.215 1.00 91.25 89 LYS A C 1
ATOM 681 O O . LYS A 1 89 ? 65.193 24.014 21.150 1.00 91.25 89 LYS A O 1
ATOM 686 N N . PHE A 1 90 ? 65.170 25.868 22.408 1.00 92.56 90 PHE A N 1
ATOM 687 C CA . PHE A 1 90 ? 65.830 26.741 21.430 1.00 92.56 90 PHE A CA 1
ATOM 688 C C . PHE A 1 90 ? 66.370 28.014 22.085 1.00 92.56 90 PHE A C 1
ATOM 690 O O . PHE A 1 90 ? 65.853 28.478 23.105 1.00 92.56 90 PHE A O 1
ATOM 697 N N . ASP A 1 91 ? 67.375 28.620 21.462 1.00 90.81 91 ASP A N 1
ATOM 698 C CA . ASP A 1 91 ? 67.830 29.972 21.771 1.00 90.81 91 ASP A CA 1
ATOM 699 C C . ASP A 1 91 ? 67.127 30.989 20.859 1.00 90.81 91 ASP A C 1
ATOM 701 O O . ASP A 1 91 ? 66.906 30.742 19.674 1.00 90.81 91 ASP A O 1
ATOM 705 N N . TYR A 1 92 ? 66.784 32.164 21.391 1.00 91.19 92 TYR A N 1
ATOM 706 C CA . TYR A 1 92 ? 66.183 33.256 20.624 1.00 91.19 92 TYR A CA 1
ATOM 707 C C . TYR A 1 92 ? 66.723 34.640 21.019 1.00 91.19 92 TYR A C 1
ATOM 709 O O . TYR A 1 92 ? 67.121 34.884 22.162 1.00 91.19 92 TYR A O 1
ATOM 717 N N . LYS A 1 93 ? 66.726 35.574 20.063 1.00 89.12 93 LYS A N 1
ATOM 718 C CA . LYS A 1 93 ? 67.083 36.994 20.250 1.00 89.12 93 LYS A CA 1
ATOM 719 C C . LYS A 1 93 ? 66.042 37.870 19.554 1.00 89.12 93 LYS A C 1
ATOM 721 O O . LYS A 1 93 ? 65.694 37.603 18.407 1.00 89.12 93 LYS A O 1
ATOM 726 N N . LEU A 1 94 ? 65.563 38.921 20.222 1.00 87.69 94 LEU A N 1
ATOM 727 C CA . LEU A 1 94 ? 64.613 39.890 19.662 1.00 87.69 94 LEU A CA 1
ATOM 728 C C . LEU A 1 94 ? 65.241 41.284 19.623 1.00 87.69 94 LEU A C 1
ATOM 730 O O . LEU A 1 94 ? 65.558 41.868 20.658 1.00 87.69 94 LEU A O 1
ATOM 734 N N . GLU A 1 95 ? 65.376 41.840 18.426 1.00 83.81 95 GLU A N 1
ATOM 735 C CA . GLU A 1 95 ? 65.769 43.230 18.195 1.00 83.81 95 GLU A CA 1
ATOM 736 C C . GLU A 1 95 ? 64.510 44.022 17.803 1.00 83.81 95 GLU A C 1
ATOM 738 O O . GLU A 1 95 ? 63.745 43.562 16.960 1.00 83.81 95 GLU A O 1
ATOM 743 N N . GLY A 1 96 ? 64.268 45.188 18.417 1.00 74.69 96 GLY A N 1
ATOM 744 C CA . GLY A 1 96 ? 63.066 46.006 18.163 1.00 74.69 96 GLY A CA 1
ATOM 745 C C . GLY A 1 96 ? 61.818 45.627 18.981 1.00 74.69 96 GLY A C 1
ATOM 746 O O . GLY A 1 96 ? 61.849 44.721 19.809 1.00 74.69 96 GLY A O 1
ATOM 747 N N . THR A 1 97 ? 60.724 46.380 18.810 1.00 64.81 97 THR A N 1
ATOM 748 C CA . THR A 1 97 ? 59.425 46.096 19.456 1.00 64.81 97 THR A CA 1
ATOM 749 C C . THR A 1 97 ? 58.585 45.200 18.555 1.00 64.81 97 THR A C 1
ATOM 751 O O . THR A 1 97 ? 58.035 45.654 17.548 1.00 64.81 97 THR A O 1
ATOM 754 N N . ASN A 1 98 ? 58.510 43.927 18.926 1.00 70.00 98 ASN A N 1
ATOM 755 C CA . ASN A 1 98 ? 57.972 42.835 18.121 1.00 70.00 98 ASN A CA 1
ATOM 756 C C . ASN A 1 98 ? 57.018 42.014 18.983 1.00 70.00 98 ASN A C 1
ATOM 758 O O . ASN A 1 98 ? 57.282 41.881 20.171 1.00 70.00 98 ASN A O 1
ATOM 762 N N . SER A 1 99 ? 56.009 41.381 18.392 1.00 80.50 99 SER A N 1
ATOM 763 C CA . SER A 1 99 ? 55.362 40.208 18.984 1.00 80.50 99 SER A CA 1
ATOM 764 C C . SER A 1 99 ? 56.040 38.954 18.429 1.00 80.50 99 SER A C 1
ATOM 766 O O . SER A 1 99 ? 56.070 38.750 17.214 1.00 80.50 99 SER A O 1
ATOM 768 N N . PHE A 1 100 ? 56.626 38.145 19.309 1.00 87.94 100 PHE A N 1
ATOM 769 C CA . PHE A 1 100 ? 57.172 36.826 19.000 1.00 87.94 100 PHE A CA 1
ATOM 770 C C . PHE A 1 100 ? 56.441 35.787 19.847 1.00 87.94 100 PHE A C 1
ATOM 772 O O . PHE A 1 100 ? 56.522 35.814 21.076 1.00 87.94 100 PHE A O 1
ATOM 779 N N . VAL A 1 101 ? 55.706 34.900 19.183 1.00 89.31 101 VAL A N 1
ATOM 780 C CA . VAL A 1 101 ? 54.844 33.897 19.811 1.00 89.31 101 VAL A CA 1
ATOM 781 C C . VAL A 1 101 ? 55.244 32.527 19.288 1.00 89.31 101 VAL A C 1
ATOM 783 O O . VAL A 1 101 ? 55.343 32.337 18.080 1.00 89.31 101 VAL A O 1
ATOM 786 N N . VAL A 1 102 ? 55.448 31.561 20.175 1.00 91.31 102 VAL A N 1
ATOM 787 C CA . VAL A 1 102 ? 55.711 30.167 19.801 1.00 91.31 102 VAL A CA 1
ATOM 788 C C . VAL A 1 102 ? 54.568 29.309 20.310 1.00 91.31 102 VAL A C 1
ATOM 790 O O . VAL A 1 102 ? 54.163 29.438 21.471 1.00 91.31 102 VAL A O 1
ATOM 793 N N . LYS A 1 103 ? 54.038 28.455 19.436 1.00 90.81 103 LYS A N 1
ATOM 794 C CA . LYS A 1 103 ? 52.928 27.555 19.738 1.00 90.81 103 LYS A CA 1
ATOM 795 C C . LYS A 1 103 ? 53.316 26.098 19.558 1.00 90.81 103 LYS A C 1
ATOM 797 O O . LYS A 1 103 ? 54.028 25.774 18.615 1.00 90.81 103 LYS A O 1
ATOM 802 N N . LEU A 1 104 ? 52.790 25.244 20.426 1.00 88.31 104 LEU A N 1
ATOM 803 C CA . LEU A 1 104 ? 52.863 23.789 20.344 1.00 88.31 104 LEU A CA 1
ATOM 804 C C . LEU A 1 104 ? 51.427 23.263 20.298 1.00 88.31 104 LEU A C 1
ATOM 806 O O . LEU A 1 104 ? 50.641 23.572 21.189 1.00 88.31 104 LEU A O 1
ATOM 810 N N . ASN A 1 105 ? 51.061 22.545 19.239 1.00 85.75 105 ASN A N 1
ATOM 811 C CA . ASN A 1 105 ? 49.705 22.020 19.005 1.00 85.75 105 ASN A CA 1
ATOM 812 C C . ASN A 1 105 ? 48.609 23.104 19.132 1.00 85.75 105 ASN A C 1
ATOM 814 O O . ASN A 1 105 ? 47.520 22.873 19.647 1.00 85.75 105 ASN A O 1
ATOM 818 N N . GLY A 1 106 ? 48.923 24.331 18.698 1.00 83.88 106 GLY A N 1
ATOM 819 C CA . GLY A 1 106 ? 48.043 25.502 18.796 1.00 83.88 106 GLY A CA 1
ATOM 820 C C . GLY A 1 106 ? 48.065 26.250 20.140 1.00 83.88 106 GLY A C 1
ATOM 821 O O . GLY A 1 106 ? 47.672 27.424 20.168 1.00 83.88 106 GLY A O 1
ATOM 822 N N . GLU A 1 107 ? 48.578 25.652 21.221 1.00 89.31 107 GLU A N 1
ATOM 823 C CA . GLU A 1 107 ? 48.748 26.305 22.527 1.00 89.31 107 GLU A CA 1
ATOM 824 C C . GLU A 1 107 ? 50.000 27.190 22.560 1.00 89.31 107 GLU A C 1
ATOM 826 O O . GLU A 1 107 ? 51.081 26.783 22.143 1.00 89.31 107 GLU A O 1
ATOM 831 N N . THR A 1 108 ? 49.884 28.413 23.086 1.00 90.75 108 THR A N 1
ATOM 832 C CA . THR A 1 108 ? 51.025 29.334 23.212 1.00 90.75 108 THR A CA 1
ATOM 833 C C . THR A 1 108 ? 51.959 28.912 24.348 1.00 90.75 108 THR A C 1
ATOM 835 O O . THR A 1 108 ? 51.613 29.047 25.521 1.00 90.75 108 THR A O 1
ATOM 838 N N . ILE A 1 109 ? 53.175 28.486 23.998 1.00 91.12 109 ILE A N 1
ATOM 839 C CA . ILE A 1 109 ? 54.232 28.088 24.944 1.00 91.12 109 ILE A CA 1
ATOM 840 C C . ILE A 1 109 ? 55.236 29.215 25.239 1.00 91.12 109 ILE A C 1
ATOM 842 O O . ILE A 1 109 ? 55.857 29.221 26.301 1.00 91.12 109 ILE A O 1
ATOM 846 N N . LEU A 1 110 ? 55.362 30.203 24.346 1.00 91.88 110 LEU A N 1
ATOM 847 C CA . LEU A 1 110 ? 56.146 31.425 24.554 1.00 91.88 110 LEU A CA 1
ATOM 848 C C . LEU A 1 110 ? 55.421 32.622 23.928 1.00 91.88 110 LEU A C 1
ATOM 850 O O . LEU A 1 110 ? 54.970 32.536 22.793 1.00 91.88 110 LEU A O 1
ATOM 854 N N . ASP A 1 111 ? 55.355 33.745 24.642 1.00 91.25 111 ASP A N 1
ATOM 855 C CA . ASP A 1 111 ? 54.906 35.045 24.125 1.00 91.25 111 ASP A CA 1
ATOM 856 C C . ASP A 1 111 ? 55.860 36.128 24.647 1.00 91.25 111 ASP A C 1
ATOM 858 O O . ASP A 1 111 ? 56.114 36.216 25.855 1.00 91.25 111 ASP A O 1
ATOM 862 N N . GLN A 1 112 ? 56.461 36.895 23.739 1.00 87.69 112 GLN A N 1
ATOM 863 C CA . GLN A 1 112 ? 57.432 37.947 24.029 1.00 87.69 112 GLN A CA 1
ATOM 864 C C . GLN A 1 112 ? 57.155 39.180 23.166 1.00 87.69 112 GLN A C 1
ATOM 866 O O . GLN A 1 112 ? 57.246 39.132 21.940 1.00 87.69 112 GLN A O 1
ATOM 871 N N . SER A 1 113 ? 56.866 40.307 23.824 1.00 82.06 113 SER A N 1
ATOM 872 C CA . SER A 1 113 ? 56.505 41.581 23.180 1.00 82.06 113 SER A CA 1
ATOM 873 C C . SER A 1 113 ? 57.600 42.663 23.233 1.00 82.06 113 SER A C 1
ATOM 875 O O . SER A 1 113 ? 57.405 43.797 22.787 1.00 82.06 113 SER A O 1
ATOM 877 N N . THR A 1 114 ? 58.764 42.352 23.816 1.00 81.56 114 THR A N 1
ATOM 878 C CA . THR A 1 114 ? 59.838 43.323 24.090 1.00 81.56 114 THR A CA 1
ATOM 879 C C . THR A 1 114 ? 61.202 42.839 23.594 1.00 81.56 114 THR A C 1
ATOM 881 O O . THR A 1 114 ? 61.483 41.647 23.718 1.00 81.56 114 THR A O 1
ATOM 884 N N . PRO A 1 115 ? 62.088 43.739 23.118 1.00 83.31 115 PRO A N 1
ATOM 885 C CA . PRO A 1 115 ? 63.431 43.359 22.687 1.00 83.31 115 PRO A CA 1
ATOM 886 C C . PRO A 1 115 ? 64.246 42.733 23.824 1.00 83.31 115 PRO A C 1
ATOM 888 O O . PRO A 1 115 ? 64.205 43.201 24.967 1.00 83.31 115 PRO A O 1
ATOM 891 N N . THR A 1 116 ? 65.025 41.701 23.502 1.00 85.56 116 THR A N 1
ATOM 892 C CA . THR A 1 116 ? 65.862 40.980 24.466 1.00 85.56 116 THR A CA 1
ATOM 893 C C . THR A 1 116 ? 67.229 41.650 24.618 1.00 85.56 116 THR A C 1
ATOM 895 O O . THR A 1 116 ? 67.775 42.251 23.693 1.00 85.56 116 THR A O 1
ATOM 898 N N . ASN A 1 117 ? 67.832 41.533 25.803 1.00 83.50 117 ASN A N 1
ATOM 899 C CA . ASN A 1 117 ? 69.201 41.994 26.039 1.00 83.50 117 ASN A CA 1
ATOM 900 C C . ASN A 1 117 ? 70.211 40.886 25.683 1.00 83.50 117 ASN A C 1
ATOM 902 O O . ASN A 1 117 ? 70.871 40.338 26.565 1.00 83.50 117 ASN A O 1
ATOM 906 N N . GLY A 1 118 ? 70.288 40.548 24.393 1.00 85.50 118 GLY A N 1
ATOM 907 C CA . GLY A 1 118 ? 71.051 39.408 23.873 1.00 85.50 118 GLY A CA 1
ATOM 908 C C . GLY A 1 118 ? 70.205 38.140 23.707 1.00 85.50 118 GLY A C 1
ATOM 909 O O . GLY A 1 118 ? 68.976 38.202 23.715 1.00 85.50 118 GLY A O 1
ATOM 910 N N . TRP A 1 119 ? 70.878 37.004 23.525 1.00 88.00 119 TRP A N 1
ATOM 911 C CA . TRP A 1 119 ? 70.256 35.685 23.370 1.00 88.00 119 TRP A CA 1
ATOM 912 C C . TRP A 1 119 ? 69.683 35.157 24.698 1.00 88.00 119 TRP A C 1
ATOM 914 O O . TRP A 1 119 ? 70.296 35.332 25.754 1.00 88.00 119 TRP A O 1
ATOM 924 N N . LEU A 1 120 ? 68.520 34.508 24.632 1.00 91.69 120 LEU A N 1
ATOM 925 C CA . LEU A 1 120 ? 67.833 33.828 25.733 1.00 91.69 120 LEU A CA 1
ATOM 926 C C . LEU A 1 120 ? 67.490 32.394 25.315 1.00 91.69 120 LEU A C 1
ATOM 928 O O . LEU A 1 120 ? 67.084 32.182 24.180 1.00 91.69 120 LEU A O 1
ATOM 932 N N . THR A 1 121 ? 67.574 31.439 26.240 1.00 92.00 121 THR A N 1
ATOM 933 C CA . THR A 1 121 ? 67.149 30.049 26.008 1.00 92.00 121 THR A CA 1
ATOM 934 C C . THR A 1 121 ? 65.712 29.844 26.483 1.00 92.00 121 THR A C 1
ATOM 936 O O . THR A 1 121 ? 65.342 30.301 27.569 1.00 92.00 121 THR A O 1
ATOM 939 N N . PHE A 1 122 ? 64.913 29.134 25.693 1.00 93.75 122 PHE A N 1
ATOM 940 C CA . PHE A 1 122 ? 63.603 28.607 26.061 1.00 93.75 122 PHE A CA 1
ATOM 941 C C . PHE A 1 122 ? 63.644 27.071 26.075 1.00 93.75 122 PHE A C 1
ATOM 943 O O . PHE A 1 122 ? 64.292 26.468 25.223 1.00 93.75 122 PHE A O 1
ATOM 950 N N . GLU A 1 123 ? 62.955 26.446 27.033 1.00 92.31 123 GLU A N 1
ATOM 951 C CA . GLU A 1 123 ? 62.874 24.988 27.192 1.00 92.31 123 GLU A CA 1
ATOM 952 C C . GLU A 1 123 ? 61.531 24.602 27.841 1.00 92.31 123 GLU A C 1
ATOM 954 O O . GLU A 1 123 ? 61.137 25.182 28.858 1.00 92.31 123 GLU A O 1
ATOM 959 N N . THR A 1 124 ? 60.812 23.636 27.262 1.00 88.75 124 THR A N 1
ATOM 960 C CA . THR A 1 124 ? 59.562 23.083 27.823 1.00 88.75 124 THR A CA 1
ATOM 961 C C . THR A 1 124 ? 59.838 22.010 28.873 1.00 88.75 124 THR A C 1
ATOM 963 O O . THR A 1 124 ? 60.736 21.194 28.688 1.00 88.75 124 THR A O 1
ATOM 966 N N . SER A 1 125 ? 58.998 21.898 29.905 1.00 80.75 125 SER A N 1
ATOM 967 C CA . SER A 1 125 ? 59.117 20.832 30.916 1.00 80.75 125 SER A CA 1
ATOM 968 C C . SER A 1 125 ? 58.696 19.433 30.436 1.00 80.75 125 SER A C 1
ATOM 970 O O . SER A 1 125 ? 59.233 18.448 30.941 1.00 80.75 125 SER A O 1
ATOM 972 N N . LYS A 1 126 ? 57.729 19.335 29.513 1.00 80.81 126 LYS A N 1
ATOM 973 C CA . LYS A 1 126 ? 57.377 18.128 28.741 1.00 80.81 126 LYS A CA 1
ATOM 974 C C . LYS A 1 126 ? 56.575 18.537 27.494 1.00 80.81 126 LYS A C 1
ATOM 976 O O . LYS A 1 126 ? 55.873 19.545 27.529 1.00 80.81 126 LYS A O 1
ATOM 981 N N . VAL A 1 127 ? 56.651 17.734 26.438 1.00 82.94 127 VAL A N 1
ATOM 982 C CA . VAL A 1 127 ? 55.789 17.751 25.242 1.00 82.94 127 VAL A CA 1
ATOM 983 C C . VAL A 1 127 ? 54.676 16.679 25.366 1.00 82.94 127 VAL A C 1
ATOM 985 O O . VAL A 1 127 ? 54.917 15.647 26.007 1.00 82.94 127 VAL A O 1
ATOM 988 N N . PRO A 1 128 ? 53.461 16.901 24.816 1.00 79.19 128 PRO A N 1
ATOM 989 C CA . PRO A 1 128 ? 52.410 15.881 24.696 1.00 79.19 128 PRO A CA 1
ATOM 990 C C . PRO A 1 128 ? 52.868 14.582 24.015 1.00 79.19 128 PRO A C 1
ATOM 992 O O . PRO A 1 128 ? 53.805 14.587 23.222 1.00 79.19 128 PRO A O 1
ATOM 995 N N . VAL A 1 129 ? 52.198 13.470 24.330 1.00 71.38 129 VAL A N 1
ATOM 996 C CA . VAL A 1 129 ? 52.465 12.170 23.689 1.00 71.38 129 VAL A CA 1
ATOM 997 C C . VAL A 1 129 ? 51.842 12.142 22.290 1.00 71.38 129 VAL A C 1
ATOM 999 O O . VAL A 1 129 ? 50.724 12.627 22.132 1.00 71.38 129 VAL A O 1
ATOM 1002 N N . GLY A 1 130 ? 52.546 11.564 21.316 1.00 67.12 130 GLY A N 1
ATOM 1003 C CA . GLY A 1 130 ? 52.102 11.431 19.926 1.00 67.12 130 GLY A CA 1
ATOM 1004 C C . GLY A 1 130 ? 52.731 12.477 19.003 1.00 67.12 130 GLY A C 1
ATOM 1005 O O . GLY A 1 130 ? 53.850 12.949 19.240 1.00 67.12 130 GLY A O 1
ATOM 1006 N N . GLU A 1 131 ? 52.019 12.832 17.937 1.00 73.50 131 GLU A N 1
ATOM 1007 C CA . GLU A 1 131 ? 52.449 13.869 16.998 1.00 73.50 131 GLU A CA 1
ATOM 1008 C C . GLU A 1 131 ? 52.352 15.275 17.590 1.00 73.50 131 GLU A C 1
ATOM 1010 O O . GLU A 1 131 ? 51.393 15.634 18.276 1.00 73.50 131 GLU A O 1
ATOM 1015 N N . ASN A 1 132 ? 53.354 16.101 17.294 1.00 78.19 132 ASN A N 1
ATOM 1016 C CA . ASN A 1 132 ? 53.430 17.471 17.767 1.00 78.19 132 ASN A CA 1
ATOM 1017 C C . ASN A 1 132 ? 53.817 18.437 16.641 1.00 78.19 132 ASN A C 1
ATOM 1019 O O . ASN A 1 132 ? 54.794 18.225 15.922 1.00 78.19 132 ASN A O 1
ATOM 1023 N N . LEU A 1 133 ? 53.076 19.541 16.536 1.00 84.12 133 LEU A N 1
ATOM 1024 C CA . LEU A 1 133 ? 53.303 20.647 15.609 1.00 84.12 133 LEU A CA 1
ATOM 1025 C C . LEU A 1 133 ? 53.822 21.868 16.379 1.00 84.12 133 LEU A C 1
ATOM 1027 O O . LEU A 1 133 ? 53.110 22.442 17.208 1.00 84.12 133 LEU A O 1
ATOM 1031 N N . LEU A 1 134 ? 55.052 22.286 16.085 1.00 87.19 134 LEU A N 1
ATOM 1032 C CA . LEU A 1 134 ? 55.690 23.472 16.654 1.00 87.19 134 LEU A CA 1
ATOM 1033 C C . LEU A 1 134 ? 55.702 24.606 15.623 1.00 87.19 134 LEU A C 1
ATOM 1035 O O . LEU A 1 134 ? 56.195 24.428 14.512 1.00 87.19 134 LEU A O 1
ATOM 1039 N N . GLN A 1 135 ? 55.202 25.784 16.002 1.00 88.31 135 GLN A N 1
ATOM 1040 C CA . GLN A 1 135 ? 55.055 26.942 15.115 1.00 88.31 135 GLN A CA 1
ATOM 1041 C C . GLN A 1 135 ? 55.652 28.211 15.737 1.00 88.31 135 GLN A C 1
ATOM 1043 O O . GLN A 1 135 ? 55.302 28.595 16.856 1.00 88.31 135 GLN A O 1
ATOM 1048 N N . PHE A 1 136 ? 56.515 28.900 14.989 1.00 88.56 136 PHE A N 1
ATOM 1049 C CA . PHE A 1 136 ? 57.150 30.163 15.372 1.00 88.56 136 PHE A CA 1
ATOM 1050 C C . PHE A 1 136 ? 56.518 31.338 14.622 1.00 88.56 136 PHE A C 1
ATOM 1052 O O . PHE A 1 136 ? 56.687 31.464 13.410 1.00 88.56 136 PHE A O 1
ATOM 1059 N N . PHE A 1 137 ? 55.846 32.233 15.345 1.00 85.06 137 PHE A N 1
ATOM 1060 C CA . PHE A 1 137 ? 55.189 33.424 14.808 1.00 85.06 137 PHE A CA 1
ATOM 1061 C C . PHE A 1 137 ? 55.957 34.698 15.169 1.00 85.06 137 PHE A C 1
ATOM 1063 O O . PHE A 1 137 ? 56.277 34.936 16.335 1.00 85.06 137 PHE A O 1
ATOM 1070 N N . HIS A 1 138 ? 56.191 35.572 14.190 1.00 83.56 138 HIS A N 1
ATOM 1071 C CA . HIS A 1 138 ? 56.760 36.905 14.407 1.00 83.56 138 HIS A CA 1
ATOM 1072 C C . HIS A 1 138 ? 55.935 37.990 13.701 1.00 83.56 138 HIS A C 1
ATOM 1074 O O . HIS A 1 138 ? 55.628 37.862 12.517 1.00 83.56 138 HIS A O 1
ATOM 1080 N N . SER A 1 139 ? 55.602 39.071 14.414 1.00 78.06 139 SER A N 1
ATOM 1081 C CA . SER A 1 139 ? 54.858 40.230 13.901 1.00 78.06 139 SER A CA 1
ATOM 1082 C C . SER A 1 139 ? 55.483 41.550 14.398 1.00 78.06 139 SER A C 1
ATOM 1084 O O . SER A 1 139 ? 55.527 41.790 15.610 1.00 78.06 139 SER A O 1
ATOM 1086 N N . PRO A 1 140 ? 56.003 42.421 13.510 1.00 69.06 140 PRO A N 1
ATOM 1087 C CA . PRO A 1 140 ? 56.715 43.635 13.910 1.00 69.06 140 PRO A CA 1
ATOM 1088 C C . PRO A 1 140 ? 55.769 44.817 14.197 1.00 69.06 140 PRO A C 1
ATOM 1090 O O . PRO A 1 140 ? 55.073 45.313 13.304 1.00 69.06 140 PRO A O 1
ATOM 1093 N N . GLU A 1 141 ? 55.812 45.380 15.411 1.00 63.00 141 GLU A N 1
ATOM 1094 C CA . GLU A 1 141 ? 55.001 46.556 15.746 1.00 63.00 141 GLU A CA 1
ATOM 1095 C C . GLU A 1 141 ? 55.634 47.865 15.237 1.00 63.00 141 GLU A C 1
ATOM 1097 O O . GLU A 1 141 ? 56.483 48.499 15.868 1.00 63.00 141 GLU A O 1
ATOM 1102 N N . SER A 1 142 ? 55.110 48.338 14.106 1.00 58.12 142 SER A N 1
ATOM 1103 C CA . SER A 1 142 ? 55.073 49.745 13.670 1.00 58.12 142 SER A CA 1
ATOM 1104 C C . SER A 1 142 ? 56.348 50.456 13.168 1.00 58.12 142 SER A C 1
ATOM 1106 O O . SER A 1 142 ? 56.214 51.591 12.707 1.00 58.12 142 SER A O 1
ATOM 1108 N N . SER A 1 143 ? 57.544 49.849 13.111 1.00 56.19 143 SER A N 1
ATOM 1109 C CA . SER A 1 143 ? 58.734 50.514 12.521 1.00 56.19 143 SER A CA 1
ATOM 1110 C C . SER A 1 143 ? 59.620 49.598 11.649 1.00 56.19 143 SER A C 1
ATOM 1112 O O . SER A 1 143 ? 60.064 48.556 12.122 1.00 56.19 143 SER A O 1
ATOM 1114 N N . PRO A 1 144 ? 59.948 49.971 10.391 1.00 55.72 144 PRO A N 1
ATOM 1115 C CA . PRO A 1 144 ? 60.493 49.032 9.399 1.00 55.72 144 PRO A CA 1
ATOM 1116 C C . PRO A 1 144 ? 62.017 48.785 9.439 1.00 55.72 144 PRO A C 1
ATOM 1118 O O . PRO A 1 144 ? 62.539 48.184 8.505 1.00 55.72 144 PRO A O 1
ATOM 1121 N N . PHE A 1 145 ? 62.763 49.266 10.446 1.00 55.50 145 PHE A N 1
ATOM 1122 C CA . PHE A 1 145 ? 64.239 49.319 10.361 1.00 55.50 145 PHE A CA 1
ATOM 1123 C C . PHE A 1 145 ? 65.050 48.743 11.529 1.00 55.50 145 PHE A C 1
ATOM 1125 O O . PHE A 1 145 ? 66.248 49.003 11.568 1.00 55.50 145 PHE A O 1
ATOM 1132 N N . ASN A 1 146 ? 64.460 47.970 12.451 1.00 62.50 146 ASN A N 1
ATOM 1133 C CA . ASN A 1 146 ? 65.230 47.113 13.382 1.00 62.50 146 ASN A CA 1
ATOM 1134 C C . ASN A 1 146 ? 64.379 46.054 14.125 1.00 62.50 146 ASN A C 1
ATOM 1136 O O . ASN A 1 146 ? 64.790 45.597 15.184 1.00 62.50 146 ASN A O 1
ATOM 1140 N N . ASN A 1 147 ? 63.208 45.681 13.595 1.00 75.31 147 ASN A N 1
ATOM 1141 C CA . ASN A 1 147 ? 62.281 44.733 14.224 1.00 75.31 147 ASN A CA 1
ATOM 1142 C C . ASN A 1 147 ? 62.501 43.317 13.659 1.00 75.31 147 ASN A C 1
ATOM 1144 O O . ASN A 1 147 ? 62.061 43.028 12.545 1.00 75.31 147 ASN A O 1
ATOM 1148 N N . VAL A 1 148 ? 63.242 42.470 14.379 1.00 81.12 148 VAL A N 1
ATOM 1149 C CA . VAL A 1 148 ? 63.680 41.136 13.933 1.00 81.12 148 VAL A CA 1
ATOM 1150 C C . VAL A 1 148 ? 63.703 40.133 15.092 1.00 81.12 148 VAL A C 1
ATOM 1152 O O . VAL A 1 148 ? 64.233 40.432 16.163 1.00 81.12 148 VAL A O 1
ATOM 1155 N N . ALA A 1 149 ? 63.222 38.916 14.834 1.00 86.12 149 ALA A N 1
ATOM 1156 C CA . ALA A 1 149 ? 63.474 37.730 15.643 1.00 86.12 149 ALA A CA 1
ATOM 1157 C C . ALA A 1 149 ? 64.575 36.848 15.020 1.00 86.12 149 ALA A C 1
ATOM 1159 O O . ALA A 1 149 ? 64.657 36.691 13.798 1.00 86.12 149 ALA A O 1
ATOM 1160 N N . TYR A 1 150 ? 65.414 36.267 15.874 1.00 88.38 150 TYR A N 1
ATOM 1161 C CA . TYR A 1 150 ? 66.436 35.279 15.529 1.00 88.38 150 TYR A CA 1
ATOM 1162 C C . TYR A 1 150 ? 66.221 34.025 16.385 1.00 88.38 150 TYR A C 1
ATOM 1164 O O . TYR A 1 150 ? 65.911 34.163 17.569 1.00 88.38 150 TYR A O 1
ATOM 1172 N N . ILE A 1 151 ? 66.414 32.842 15.802 1.00 89.06 151 ILE A N 1
ATOM 1173 C CA . ILE A 1 151 ? 66.331 31.526 16.451 1.00 89.06 151 ILE A CA 1
ATOM 1174 C C . ILE A 1 151 ? 67.630 30.756 16.160 1.00 89.06 151 ILE A C 1
ATOM 1176 O O . ILE A 1 151 ? 68.131 30.786 15.033 1.00 89.06 151 ILE A O 1
ATOM 1180 N N . ASP A 1 152 ? 68.171 30.084 17.174 1.00 87.19 152 ASP A N 1
ATOM 1181 C CA . ASP A 1 152 ? 69.366 29.234 17.102 1.00 87.19 152 ASP A CA 1
ATOM 1182 C C . ASP A 1 152 ? 69.222 28.012 18.041 1.00 87.19 152 ASP A C 1
ATOM 1184 O O . ASP A 1 152 ? 68.318 27.977 18.875 1.00 87.19 152 ASP A O 1
ATOM 1188 N N . ASN A 1 153 ? 70.091 27.005 17.905 1.00 87.88 153 ASN A N 1
ATOM 1189 C CA . ASN A 1 153 ? 70.165 25.796 18.747 1.00 87.88 153 ASN A CA 1
ATOM 1190 C C . ASN A 1 153 ? 68.801 25.124 19.026 1.00 87.88 153 ASN A C 1
ATOM 1192 O O . ASN A 1 153 ? 68.461 24.850 20.178 1.00 87.88 153 ASN A O 1
ATOM 1196 N N . LEU A 1 154 ? 68.015 24.874 17.975 1.00 88.69 154 LEU A N 1
ATOM 1197 C CA . LEU A 1 154 ? 66.744 24.157 18.067 1.00 88.69 154 LEU A CA 1
ATOM 1198 C C . LEU A 1 154 ? 67.001 22.667 18.343 1.00 88.69 154 LEU A C 1
ATOM 1200 O O . LEU A 1 154 ? 67.630 21.976 17.544 1.00 88.69 154 LEU A O 1
ATOM 1204 N N . GLU A 1 155 ? 66.488 22.186 19.469 1.00 87.38 155 GLU A N 1
ATOM 1205 C CA . GLU A 1 155 ? 66.506 20.798 19.922 1.00 87.38 155 GLU A CA 1
ATOM 1206 C C . GLU A 1 155 ? 65.056 20.341 20.150 1.00 87.38 155 GLU A C 1
ATOM 1208 O O . GLU A 1 155 ? 64.396 20.782 21.095 1.00 87.38 155 GLU A O 1
ATOM 1213 N N . LEU A 1 156 ? 64.568 19.459 19.276 1.00 83.38 156 LEU A N 1
ATOM 1214 C CA . LEU A 1 156 ? 63.321 18.710 19.425 1.00 83.38 156 LEU A CA 1
ATOM 1215 C C . LEU A 1 156 ? 63.679 17.253 19.704 1.00 83.38 156 LEU A C 1
ATOM 1217 O O . LEU A 1 156 ? 64.406 16.635 18.922 1.00 83.38 156 LEU A O 1
ATOM 1221 N N . TYR A 1 157 ? 63.191 16.720 20.821 1.00 76.00 157 TYR A N 1
ATOM 1222 C CA . TYR A 1 157 ? 63.465 15.348 21.239 1.00 76.00 157 TYR A CA 1
ATOM 1223 C C . TYR A 1 157 ? 62.173 14.572 21.502 1.00 76.00 157 TYR A C 1
ATOM 1225 O O . TYR A 1 157 ? 61.255 15.112 22.117 1.00 76.00 157 TYR A O 1
ATOM 1233 N N . GLY A 1 158 ? 62.147 13.303 21.103 1.00 69.44 158 GLY A N 1
ATOM 1234 C CA . GLY A 1 158 ? 61.122 12.307 21.374 1.00 69.44 158 GLY A CA 1
ATOM 1235 C C . GLY A 1 158 ? 61.678 10.888 21.198 1.00 69.44 158 GLY A C 1
ATOM 1236 O O . GLY A 1 158 ? 62.508 10.629 20.325 1.00 69.44 158 GLY A O 1
ATOM 1237 N N . ASP A 1 159 ? 61.246 9.971 22.063 1.00 66.75 159 ASP A N 1
ATOM 1238 C CA . ASP A 1 159 ? 61.568 8.546 21.939 1.00 66.75 159 ASP A CA 1
ATOM 1239 C C . ASP A 1 159 ? 60.705 7.908 20.835 1.00 66.75 159 ASP A C 1
ATOM 1241 O O . ASP A 1 159 ? 59.484 8.067 20.858 1.00 66.75 159 ASP A O 1
ATOM 1245 N N . LEU A 1 160 ? 61.336 7.177 19.909 1.00 64.50 160 LEU A N 1
ATOM 1246 C CA . LEU A 1 160 ? 60.665 6.274 18.968 1.00 64.50 160 LEU A CA 1
ATOM 1247 C C . LEU A 1 160 ? 60.686 4.872 19.580 1.00 64.50 160 LEU A C 1
ATOM 1249 O O . LEU A 1 160 ? 61.751 4.257 19.678 1.00 64.50 160 LEU A O 1
ATOM 1253 N N . LEU A 1 161 ? 59.526 4.431 20.054 1.00 72.94 161 LEU A N 1
ATOM 1254 C CA . LEU A 1 161 ? 59.305 3.126 20.663 1.00 72.94 161 LEU A CA 1
ATOM 1255 C C . LEU A 1 161 ? 58.366 2.309 19.772 1.00 72.94 161 LEU A C 1
ATOM 1257 O O . LEU A 1 161 ? 57.499 2.869 19.104 1.00 72.94 161 LEU A O 1
ATOM 1261 N N . ASP A 1 162 ? 58.628 1.012 19.779 1.00 78.94 162 ASP A N 1
ATOM 1262 C CA . ASP A 1 162 ? 57.837 -0.095 19.253 1.00 78.94 162 ASP A CA 1
ATOM 1263 C C . ASP A 1 162 ? 57.982 -1.139 20.374 1.00 78.94 162 ASP A C 1
ATOM 1265 O O . ASP A 1 162 ? 59.068 -1.694 20.593 1.00 78.94 162 ASP A O 1
ATOM 1269 N N . SER A 1 163 ? 56.986 -1.177 21.260 1.00 84.19 163 SER A N 1
ATOM 1270 C CA . SER A 1 163 ? 57.083 -1.787 22.592 1.00 84.19 163 SER A CA 1
ATOM 1271 C C . SER A 1 163 ? 56.762 -3.287 22.606 1.00 84.19 163 SER A C 1
ATOM 1273 O O . SER A 1 163 ? 57.091 -3.962 23.592 1.00 84.19 163 SER A O 1
ATOM 1275 N N . ASP A 1 164 ? 56.194 -3.825 21.528 1.00 84.69 164 ASP A N 1
ATOM 1276 C CA . ASP A 1 164 ? 55.908 -5.250 21.328 1.00 84.69 164 ASP A CA 1
ATOM 1277 C C . ASP A 1 164 ? 56.547 -5.878 20.071 1.00 84.69 164 ASP A C 1
ATOM 1279 O O . ASP A 1 164 ? 56.490 -7.104 19.925 1.00 84.69 164 ASP A O 1
ATOM 1283 N N . GLU A 1 165 ? 57.290 -5.089 19.287 1.00 88.56 165 GLU A N 1
ATOM 1284 C CA . GLU A 1 165 ? 58.106 -5.489 18.132 1.00 88.56 165 GLU A CA 1
ATOM 1285 C C . GLU A 1 165 ? 57.279 -5.955 16.912 1.00 88.56 165 GLU A C 1
ATOM 1287 O O . GLU A 1 165 ? 57.701 -6.870 16.190 1.00 88.56 165 GLU A O 1
ATOM 1292 N N . ASP A 1 166 ? 56.109 -5.349 16.673 1.00 84.62 166 ASP A N 1
ATOM 1293 C CA . ASP A 1 166 ? 55.186 -5.725 15.587 1.00 84.62 166 ASP A CA 1
ATOM 1294 C C . ASP A 1 166 ? 55.383 -4.952 14.263 1.00 84.62 166 ASP A C 1
ATOM 1296 O O . ASP A 1 166 ? 55.037 -5.458 13.189 1.00 84.62 166 ASP A O 1
ATOM 1300 N N . GLY A 1 167 ? 56.054 -3.795 14.320 1.00 82.56 167 GLY A N 1
ATOM 1301 C CA . GLY A 1 167 ? 56.367 -2.932 13.178 1.00 82.56 167 GLY A CA 1
ATOM 1302 C C . GLY A 1 167 ? 55.545 -1.640 13.085 1.00 82.56 167 GLY A C 1
ATOM 1303 O O . GLY A 1 167 ? 55.916 -0.757 12.301 1.00 82.56 167 GLY A O 1
ATOM 1304 N N . LEU A 1 168 ? 54.487 -1.499 13.886 1.00 83.31 168 LEU A N 1
ATOM 1305 C CA . LEU A 1 168 ? 53.885 -0.217 14.241 1.00 83.31 168 LEU A CA 1
ATOM 1306 C C . LEU A 1 168 ? 54.783 0.509 15.266 1.00 83.31 168 LEU A C 1
ATOM 1308 O O . LEU A 1 168 ? 55.858 0.047 15.645 1.00 83.31 168 LEU A O 1
ATOM 1312 N N . GLN A 1 169 ? 54.407 1.729 15.644 1.00 82.25 169 GLN A N 1
ATOM 1313 C CA . GLN A 1 169 ? 55.122 2.501 16.667 1.00 82.25 169 GLN A CA 1
ATOM 1314 C C . GLN A 1 169 ? 54.143 2.891 17.764 1.00 82.25 169 GLN A C 1
ATOM 1316 O O . GLN A 1 169 ? 53.069 3.400 17.428 1.00 82.25 169 GLN A O 1
ATOM 1321 N N . ASP A 1 170 ? 54.578 2.852 19.032 1.00 74.94 170 ASP A N 1
ATOM 1322 C CA . ASP A 1 170 ? 53.761 3.187 20.212 1.00 74.94 170 ASP A CA 1
ATOM 1323 C C . ASP A 1 170 ? 52.964 4.486 20.013 1.00 74.94 170 ASP A C 1
ATOM 1325 O O . ASP A 1 170 ? 51.840 4.655 20.479 1.00 74.94 170 ASP A O 1
ATOM 1329 N N . ALA A 1 171 ? 53.592 5.465 19.359 1.00 69.50 171 ALA A N 1
ATOM 1330 C CA . ALA A 1 171 ? 53.031 6.788 19.140 1.00 69.50 171 ALA A CA 1
ATOM 1331 C C . ALA A 1 171 ? 51.986 6.848 18.011 1.00 69.50 171 ALA A C 1
ATOM 1333 O O . ALA A 1 171 ? 51.122 7.720 18.068 1.00 69.50 171 ALA A O 1
ATOM 1334 N N . TRP A 1 172 ? 52.063 5.960 17.014 1.00 76.88 172 TRP A N 1
ATOM 1335 C CA . TRP A 1 172 ? 51.039 5.788 15.978 1.00 76.88 172 TRP A CA 1
ATOM 1336 C C . TRP A 1 172 ? 49.832 5.063 16.575 1.00 76.88 172 TRP A C 1
ATOM 1338 O O . TRP A 1 172 ? 48.716 5.574 16.528 1.00 76.88 172 TRP A O 1
ATOM 1348 N N . GLU A 1 173 ? 50.066 3.948 17.262 1.00 82.38 173 GLU A N 1
ATOM 1349 C CA . GLU A 1 173 ? 49.013 3.161 17.902 1.00 82.38 173 GLU A CA 1
ATOM 1350 C C . GLU A 1 173 ? 48.224 3.987 18.925 1.00 82.38 173 GLU A C 1
ATOM 1352 O O . GLU A 1 173 ? 46.997 4.060 18.858 1.00 82.38 173 GLU A O 1
ATOM 1357 N N . LEU A 1 174 ? 48.913 4.725 19.808 1.00 75.00 174 LEU A N 1
ATOM 1358 C CA . LEU A 1 174 ? 48.268 5.640 20.759 1.00 75.00 174 LEU A CA 1
ATOM 1359 C C . LEU A 1 174 ? 47.519 6.803 20.091 1.00 75.00 174 LEU A C 1
ATOM 1361 O O . LEU A 1 174 ? 46.627 7.368 20.727 1.00 75.00 174 LEU A O 1
ATOM 1365 N N . ALA A 1 175 ? 47.878 7.196 18.864 1.00 69.88 175 ALA A N 1
ATOM 1366 C CA . ALA A 1 175 ? 47.174 8.251 18.136 1.00 69.88 175 ALA A CA 1
ATOM 1367 C C . ALA A 1 175 ? 45.835 7.755 17.571 1.00 69.88 175 ALA A C 1
ATOM 1369 O O . ALA A 1 175 ? 44.850 8.495 17.615 1.00 69.88 175 ALA A O 1
ATOM 1370 N N . TYR A 1 176 ? 45.794 6.506 17.097 1.00 76.56 176 TYR A N 1
ATOM 1371 C CA . TYR A 1 176 ? 44.612 5.891 16.482 1.00 76.56 176 TYR A CA 1
ATOM 1372 C C . TYR A 1 176 ? 43.797 4.998 17.438 1.00 76.56 176 TYR A C 1
ATOM 1374 O O . TYR A 1 176 ? 42.686 4.590 17.110 1.00 76.56 176 TYR A O 1
ATOM 1382 N N . GLY A 1 177 ? 44.272 4.793 18.671 1.00 80.12 177 GLY A N 1
ATOM 1383 C CA . GLY A 1 177 ? 43.544 4.099 19.742 1.00 80.12 177 GLY A CA 1
ATOM 1384 C C . GLY A 1 177 ? 43.842 2.601 19.865 1.00 80.12 177 GLY A C 1
ATOM 1385 O O . GLY A 1 177 ? 43.130 1.909 20.596 1.00 80.12 177 GLY A O 1
ATOM 1386 N N . PHE A 1 178 ? 44.886 2.132 19.184 1.00 86.75 178 PHE A N 1
ATOM 1387 C CA . PHE A 1 178 ? 45.453 0.785 19.270 1.00 86.75 178 PHE A CA 1
ATOM 1388 C C . PHE A 1 178 ? 46.353 0.636 20.512 1.00 86.75 178 PHE A C 1
ATOM 1390 O O . PHE A 1 178 ? 46.471 1.568 21.322 1.00 86.75 178 PHE A O 1
ATOM 1397 N N . ASN A 1 179 ? 46.917 -0.552 20.739 1.00 84.06 179 ASN A N 1
ATOM 1398 C CA . ASN A 1 179 ? 47.544 -0.910 22.009 1.00 84.06 179 ASN A CA 1
ATOM 1399 C C . ASN A 1 179 ? 49.035 -1.277 21.836 1.00 84.06 179 ASN A C 1
ATOM 1401 O O . ASN A 1 179 ? 49.282 -2.435 21.523 1.00 84.06 179 ASN A O 1
ATOM 1405 N N . PRO A 1 180 ? 49.988 -0.395 22.244 1.00 85.69 180 PRO A N 1
ATOM 1406 C CA . PRO A 1 180 ? 51.463 -0.573 22.168 1.00 85.69 180 PRO A CA 1
ATOM 1407 C C . PRO A 1 180 ? 52.095 -1.780 22.878 1.00 85.69 180 PRO A C 1
ATOM 1409 O O . PRO A 1 180 ? 53.246 -1.734 23.312 1.00 85.69 180 PRO A O 1
ATOM 1412 N N . ASN A 1 181 ? 51.306 -2.785 23.233 1.00 88.31 181 ASN A N 1
ATOM 1413 C CA . ASN A 1 181 ? 51.717 -3.995 23.931 1.00 88.31 181 ASN A CA 1
ATOM 1414 C C . ASN A 1 181 ? 50.929 -5.223 23.403 1.00 88.31 181 ASN A C 1
ATOM 1416 O O . ASN A 1 181 ? 50.840 -6.235 24.109 1.00 88.31 181 ASN A O 1
ATOM 1420 N N . GLU A 1 182 ? 50.289 -5.117 22.234 1.00 92.19 182 GLU A N 1
ATOM 1421 C CA . GLU A 1 182 ? 49.397 -6.091 21.603 1.00 92.19 182 GLU A CA 1
ATOM 1422 C C . GLU A 1 182 ? 49.639 -6.247 20.087 1.00 92.19 182 GLU A C 1
ATOM 1424 O O . GLU A 1 182 ? 48.700 -6.161 19.306 1.00 92.19 182 GLU A O 1
ATOM 1429 N N . ALA A 1 183 ? 50.860 -6.661 19.725 1.00 91.88 183 ALA A N 1
ATOM 1430 C CA . ALA A 1 183 ? 51.387 -7.090 18.410 1.00 91.88 183 ALA A CA 1
ATOM 1431 C C . ALA A 1 183 ? 50.507 -7.941 17.448 1.00 91.88 183 ALA A C 1
ATOM 1433 O O . ALA A 1 183 ? 50.968 -8.450 16.422 1.00 91.88 183 ALA A O 1
ATOM 1434 N N . SER A 1 184 ? 49.265 -8.240 17.816 1.00 90.06 184 SER A N 1
ATOM 1435 C CA . SER A 1 184 ? 48.229 -8.780 16.941 1.00 90.06 184 SER A CA 1
ATOM 1436 C C . SER A 1 184 ? 47.323 -7.716 16.319 1.00 90.06 184 SER A C 1
ATOM 1438 O O . SER A 1 184 ? 46.598 -8.072 15.390 1.00 90.06 184 SER A O 1
ATOM 1440 N N . ASP A 1 185 ? 47.321 -6.465 16.792 1.00 88.81 185 ASP A N 1
ATOM 1441 C CA . ASP A 1 185 ? 46.505 -5.412 16.182 1.00 88.81 185 ASP A CA 1
ATOM 1442 C C . ASP A 1 185 ? 47.073 -4.930 14.833 1.00 88.81 185 ASP A C 1
ATOM 1444 O O . ASP A 1 185 ? 46.283 -4.761 13.907 1.00 88.81 185 ASP A O 1
ATOM 1448 N N . ALA A 1 186 ? 48.394 -4.959 14.609 1.00 90.19 186 ALA A N 1
ATOM 1449 C CA . ALA A 1 186 ? 49.024 -4.878 13.275 1.00 90.19 186 ALA A CA 1
ATOM 1450 C C . ALA A 1 186 ? 48.444 -5.818 12.195 1.00 90.19 186 ALA A C 1
ATOM 1452 O O . ALA A 1 186 ? 48.625 -5.569 10.998 1.00 90.19 186 ALA A O 1
ATOM 1453 N N . LEU A 1 187 ? 47.786 -6.915 12.595 1.00 90.88 187 LEU A N 1
ATOM 1454 C CA . LEU A 1 187 ? 47.146 -7.897 11.710 1.00 90.88 187 LEU A CA 1
ATOM 1455 C C . LEU A 1 187 ? 45.631 -7.686 11.545 1.00 90.88 187 LEU A C 1
ATOM 1457 O O . LEU A 1 187 ? 44.987 -8.487 10.865 1.00 90.88 187 LEU A O 1
ATOM 1461 N N . LEU A 1 188 ? 45.049 -6.668 12.182 1.00 88.69 188 LEU A N 1
ATOM 1462 C CA . LEU A 1 188 ? 43.652 -6.301 11.981 1.00 88.69 188 LEU A CA 1
ATOM 1463 C C . LEU A 1 188 ? 43.485 -5.613 10.631 1.00 88.69 188 LEU A C 1
ATOM 1465 O O . LEU A 1 188 ? 44.272 -4.748 10.272 1.00 88.69 188 LEU A O 1
ATOM 1469 N N . ASP A 1 189 ? 42.427 -6.004 9.939 1.00 85.94 189 ASP A N 1
ATOM 1470 C CA . ASP A 1 189 ? 41.877 -5.344 8.761 1.00 85.94 189 ASP A CA 1
ATOM 1471 C C . ASP A 1 189 ? 40.621 -4.605 9.252 1.00 85.94 189 ASP A C 1
ATOM 1473 O O . ASP A 1 189 ? 39.645 -5.235 9.695 1.00 85.94 189 ASP A O 1
ATOM 1477 N N . ALA A 1 190 ? 40.725 -3.281 9.371 1.00 82.12 190 ALA A N 1
ATOM 1478 C CA . ALA A 1 190 ? 39.807 -2.473 10.171 1.00 82.12 190 ALA A CA 1
ATOM 1479 C C . ALA A 1 190 ? 38.587 -1.978 9.378 1.00 82.12 190 ALA A C 1
ATOM 1481 O O . ALA A 1 190 ? 37.492 -1.891 9.950 1.00 82.12 190 ALA A O 1
ATOM 1482 N N . ASP A 1 191 ? 38.734 -1.732 8.076 1.00 74.38 191 ASP A N 1
ATOM 1483 C CA . ASP A 1 191 ? 37.651 -1.351 7.164 1.00 74.38 191 ASP A CA 1
ATOM 1484 C C . ASP A 1 191 ? 37.235 -2.449 6.167 1.00 74.38 191 ASP A C 1
ATOM 1486 O O . ASP A 1 191 ? 36.123 -2.362 5.634 1.00 74.38 191 ASP A O 1
ATOM 1490 N N . LYS A 1 192 ? 38.009 -3.541 6.060 1.00 81.62 192 LYS A N 1
ATOM 1491 C CA . LYS A 1 192 ? 37.748 -4.754 5.260 1.00 81.62 192 LYS A CA 1
ATOM 1492 C C . LYS A 1 192 ? 38.030 -4.608 3.772 1.00 81.62 192 LYS A C 1
ATOM 1494 O O . LYS A 1 192 ? 37.363 -5.257 2.958 1.00 81.62 192 LYS A O 1
ATOM 1499 N N . ASP A 1 193 ? 39.018 -3.796 3.419 1.00 76.06 193 ASP A N 1
ATOM 1500 C CA . ASP A 1 193 ? 39.532 -3.674 2.055 1.00 76.06 193 ASP A CA 1
ATOM 1501 C C . ASP A 1 193 ? 40.507 -4.811 1.656 1.00 76.06 193 ASP A C 1
ATOM 1503 O O . ASP A 1 193 ? 40.692 -5.086 0.465 1.00 76.06 193 ASP A O 1
ATOM 1507 N N . GLY A 1 194 ? 41.069 -5.522 2.644 1.00 82.81 194 GLY A N 1
ATOM 1508 C CA . GLY A 1 194 ? 42.052 -6.597 2.484 1.00 82.81 194 GLY A CA 1
ATOM 1509 C C . GLY A 1 194 ? 43.484 -6.265 2.933 1.00 82.81 194 GLY A C 1
ATOM 1510 O O . GLY A 1 194 ? 44.367 -7.119 2.773 1.00 82.81 194 GLY A O 1
ATOM 1511 N N . LEU A 1 195 ? 43.737 -5.079 3.485 1.00 86.56 195 LEU A N 1
ATOM 1512 C CA . LEU A 1 195 ? 44.992 -4.663 4.109 1.00 86.56 195 LEU A CA 1
ATOM 1513 C C . LEU A 1 195 ? 44.924 -4.801 5.633 1.00 86.56 195 LEU A C 1
ATOM 1515 O O . LEU A 1 195 ? 43.871 -4.701 6.248 1.00 86.56 195 LEU A O 1
ATOM 1519 N N . SER A 1 196 ? 46.071 -5.057 6.265 1.00 91.56 196 SER A N 1
ATOM 1520 C CA . SER A 1 196 ? 46.192 -4.968 7.723 1.00 91.56 196 SER A CA 1
ATOM 1521 C C . SER A 1 196 ? 46.764 -3.619 8.159 1.00 91.56 196 SER A C 1
ATOM 1523 O O . SER A 1 196 ? 47.531 -3.029 7.399 1.00 91.56 196 SER A O 1
ATOM 1525 N N . LEU A 1 197 ? 46.521 -3.185 9.404 1.00 88.62 197 LEU A N 1
ATOM 1526 C CA . LEU A 1 197 ? 47.029 -1.908 9.944 1.00 88.62 197 LEU A CA 1
ATOM 1527 C C . LEU A 1 197 ? 48.526 -1.673 9.666 1.00 88.62 197 LEU A C 1
ATOM 1529 O O . LEU A 1 197 ? 48.944 -0.552 9.392 1.00 88.62 197 LEU A O 1
ATOM 1533 N N . LEU A 1 198 ? 49.354 -2.725 9.706 1.00 89.12 198 LEU A N 1
ATOM 1534 C CA . LEU A 1 198 ? 50.780 -2.647 9.362 1.00 89.12 198 LEU A CA 1
ATOM 1535 C C . LEU A 1 198 ? 51.038 -2.392 7.865 1.00 89.12 198 LEU A C 1
ATOM 1537 O O . LEU A 1 198 ? 51.969 -1.667 7.508 1.00 89.12 198 LEU A O 1
ATOM 1541 N N . GLN A 1 199 ? 50.240 -2.991 6.982 1.00 90.50 199 GLN A N 1
ATOM 1542 C CA . GLN A 1 199 ? 50.296 -2.723 5.544 1.00 90.50 199 GLN A CA 1
ATOM 1543 C C . GLN A 1 199 ? 49.843 -1.292 5.260 1.00 90.50 199 GLN A C 1
ATOM 1545 O O . GLN A 1 199 ? 50.542 -0.573 4.554 1.00 90.50 199 GLN A O 1
ATOM 1550 N N . GLU A 1 200 ? 48.757 -0.845 5.883 1.00 87.94 200 GLU A N 1
ATOM 1551 C CA . GLU A 1 200 ? 48.248 0.522 5.763 1.00 87.94 200 GLU A CA 1
ATOM 1552 C C . GLU A 1 200 ? 49.238 1.548 6.319 1.00 87.94 200 GLU A C 1
ATOM 1554 O O . GLU A 1 200 ? 49.495 2.570 5.692 1.00 87.94 200 GLU A O 1
ATOM 1559 N N . TYR A 1 201 ? 49.906 1.247 7.433 1.00 85.19 201 TYR A N 1
ATOM 1560 C CA . TYR A 1 201 ? 50.999 2.050 7.981 1.00 85.19 201 TYR A CA 1
ATOM 1561 C C . TYR A 1 201 ? 52.190 2.182 7.012 1.00 85.19 201 TYR A C 1
ATOM 1563 O O . TYR A 1 201 ? 52.792 3.256 6.892 1.00 85.19 201 TYR A O 1
ATOM 1571 N N . HIS A 1 202 ? 52.542 1.109 6.298 1.00 84.81 202 HIS A N 1
ATOM 1572 C CA . HIS A 1 202 ? 53.631 1.110 5.318 1.00 84.81 202 HIS A CA 1
ATOM 1573 C C . HIS A 1 202 ? 53.260 1.806 4.005 1.00 84.81 202 HIS A C 1
ATOM 1575 O O . HIS A 1 202 ? 54.017 2.656 3.524 1.00 84.81 202 HIS A O 1
ATOM 1581 N N . GLU A 1 203 ? 52.100 1.478 3.443 1.00 84.38 203 GLU A N 1
ATOM 1582 C CA . GLU A 1 203 ? 51.601 2.045 2.191 1.00 84.38 203 GLU A CA 1
ATOM 1583 C C . GLU A 1 203 ? 51.061 3.468 2.399 1.00 84.38 203 GLU A C 1
ATOM 1585 O O . GLU A 1 203 ? 51.102 4.281 1.479 1.00 84.38 203 GLU A O 1
ATOM 1590 N N . ARG A 1 204 ? 50.724 3.838 3.643 1.00 80.38 204 ARG A N 1
ATOM 1591 C CA . ARG A 1 204 ? 50.170 5.106 4.171 1.00 80.38 204 ARG A CA 1
ATOM 1592 C C . ARG A 1 204 ? 48.757 5.441 3.678 1.00 80.38 204 ARG A C 1
ATOM 1594 O O . ARG A 1 204 ? 48.522 6.577 3.255 1.00 80.38 204 ARG A O 1
ATOM 1601 N N . THR A 1 205 ? 47.896 4.438 3.637 1.00 83.06 205 THR A N 1
ATOM 1602 C CA . THR A 1 205 ? 46.446 4.561 3.429 1.00 83.06 205 THR A CA 1
ATOM 1603 C C . THR A 1 205 ? 45.753 4.949 4.745 1.00 83.06 205 THR A C 1
ATOM 1605 O O . THR A 1 205 ? 46.402 5.016 5.795 1.00 83.06 205 THR A O 1
ATOM 1608 N N . GLU A 1 206 ? 44.474 5.309 4.693 1.00 83.69 206 GLU A N 1
ATOM 1609 C CA . GLU A 1 206 ? 43.684 5.707 5.864 1.00 83.69 206 GLU A CA 1
ATOM 1610 C C . GLU A 1 206 ? 43.007 4.473 6.482 1.00 83.69 206 GLU A C 1
ATOM 1612 O O . GLU A 1 206 ? 42.029 3.989 5.933 1.00 83.69 206 GLU A O 1
ATOM 1617 N N . TYR A 1 207 ? 43.487 4.022 7.652 1.00 85.62 207 TYR A N 1
ATOM 1618 C CA . TYR A 1 207 ? 43.165 2.731 8.313 1.00 85.62 207 TYR A CA 1
ATOM 1619 C C . TYR A 1 207 ? 41.679 2.383 8.587 1.00 85.62 207 TYR A C 1
ATOM 1621 O O . TYR A 1 207 ? 41.351 1.421 9.286 1.00 85.62 207 TYR A O 1
ATOM 1629 N N . ASN A 1 208 ? 40.760 3.260 8.206 1.00 81.81 208 ASN A N 1
ATOM 1630 C CA . ASN A 1 208 ? 39.329 3.151 8.450 1.00 81.81 208 ASN A CA 1
ATOM 1631 C C . ASN A 1 208 ? 38.482 3.583 7.239 1.00 81.81 208 ASN A C 1
ATOM 1633 O O . ASN A 1 208 ? 37.268 3.782 7.383 1.00 81.81 208 ASN A O 1
ATOM 1637 N N . LEU A 1 209 ? 39.111 3.745 6.074 1.00 79.81 209 LEU A N 1
ATOM 1638 C CA . LEU A 1 209 ? 38.519 4.134 4.805 1.00 79.81 209 LEU A CA 1
ATOM 1639 C C . LEU A 1 209 ? 39.055 3.212 3.711 1.00 79.81 209 LEU A C 1
ATOM 1641 O O . LEU A 1 209 ? 40.081 3.501 3.107 1.00 79.81 209 LEU A O 1
ATOM 1645 N N . ALA A 1 210 ? 38.265 2.192 3.376 1.00 81.81 210 ALA A N 1
ATOM 1646 C CA . ALA A 1 210 ? 38.641 1.137 2.436 1.00 81.81 210 ALA A CA 1
ATOM 1647 C C . ALA A 1 210 ? 39.042 1.609 1.020 1.00 81.81 210 ALA A C 1
ATOM 1649 O O . ALA A 1 210 ? 39.427 0.781 0.210 1.00 81.81 210 ALA A O 1
ATOM 1650 N N . ASP A 1 211 ? 38.874 2.893 0.701 1.00 81.38 211 ASP A N 1
ATOM 1651 C CA . ASP A 1 211 ? 39.152 3.579 -0.567 1.00 81.38 211 ASP A CA 1
ATOM 1652 C C . ASP A 1 211 ? 39.684 4.982 -0.196 1.00 81.38 211 ASP A C 1
ATOM 1654 O O . ASP A 1 211 ? 38.909 5.920 0.048 1.00 81.38 211 ASP A O 1
ATOM 1658 N N . THR A 1 212 ? 41.009 5.107 -0.050 1.00 84.06 212 THR A N 1
ATOM 1659 C CA . THR A 1 212 ? 41.684 6.291 0.519 1.00 84.06 212 THR A CA 1
ATOM 1660 C C . THR A 1 212 ? 41.538 7.530 -0.368 1.00 84.06 212 THR A C 1
ATOM 1662 O O . THR A 1 212 ? 41.491 8.655 0.144 1.00 84.06 212 THR A O 1
ATOM 1665 N N . ASP A 1 213 ? 41.467 7.371 -1.694 1.00 81.62 213 ASP A N 1
ATOM 1666 C CA . ASP A 1 213 ? 41.357 8.497 -2.634 1.00 81.62 213 ASP A CA 1
ATOM 1667 C C . ASP A 1 213 ? 39.953 8.733 -3.222 1.00 81.62 213 ASP A C 1
ATOM 1669 O O . ASP A 1 213 ? 39.714 9.764 -3.868 1.00 81.62 213 ASP A O 1
ATOM 1673 N N . SER A 1 214 ? 38.998 7.877 -2.846 1.00 80.56 214 SER A N 1
ATOM 1674 C CA . SER A 1 214 ? 37.563 7.955 -3.131 1.00 80.56 214 SER A CA 1
ATOM 1675 C C . SER A 1 214 ? 37.188 7.768 -4.606 1.00 80.56 214 SER A C 1
ATOM 1677 O O . SER A 1 214 ? 36.274 8.443 -5.105 1.00 80.56 214 SER A O 1
ATOM 1679 N N . ASP A 1 215 ? 37.860 6.861 -5.319 1.00 76.56 215 ASP A N 1
ATOM 1680 C CA . ASP A 1 215 ? 37.608 6.592 -6.740 1.00 76.56 215 ASP A CA 1
ATOM 1681 C C . ASP A 1 215 ? 36.713 5.374 -7.050 1.00 76.56 215 ASP A C 1
ATOM 1683 O O . ASP A 1 215 ? 36.185 5.281 -8.169 1.00 76.56 215 ASP A O 1
ATOM 1687 N N . MET A 1 216 ? 36.380 4.576 -6.026 1.00 75.38 216 MET A N 1
ATOM 1688 C CA . MET A 1 216 ? 35.647 3.295 -6.004 1.00 75.38 216 MET A CA 1
ATOM 1689 C C . MET A 1 216 ? 36.471 2.016 -6.255 1.00 75.38 216 MET A C 1
ATOM 1691 O O . MET A 1 216 ? 35.885 0.922 -6.383 1.00 75.38 216 MET A O 1
ATOM 1695 N N . LEU A 1 217 ? 37.800 2.098 -6.269 1.00 77.62 217 LEU A N 1
ATOM 1696 C CA . LEU A 1 217 ? 38.683 0.959 -6.016 1.00 77.62 217 LEU A CA 1
ATOM 1697 C C . LEU A 1 217 ? 39.085 0.909 -4.529 1.00 77.62 217 LEU A C 1
ATOM 1699 O O . LEU A 1 217 ? 39.498 1.923 -3.990 1.00 77.62 217 LEU A O 1
ATOM 1703 N N . PRO A 1 218 ? 38.955 -0.248 -3.849 1.00 81.31 218 PRO A N 1
ATOM 1704 C CA . PRO A 1 218 ? 39.494 -0.383 -2.502 1.00 81.31 218 PRO A CA 1
ATOM 1705 C C . PRO A 1 218 ? 41.021 -0.512 -2.491 1.00 81.31 218 PRO A C 1
ATOM 1707 O O . PRO A 1 218 ? 41.564 -1.190 -3.370 1.00 81.31 218 PRO A O 1
ATOM 1710 N N . ASP A 1 219 ? 41.706 0.044 -1.493 1.00 80.81 219 ASP A N 1
ATOM 1711 C CA . ASP A 1 219 ? 43.169 0.195 -1.514 1.00 80.81 219 ASP A CA 1
ATOM 1712 C C . ASP A 1 219 ? 43.909 -1.156 -1.634 1.00 80.81 219 ASP A C 1
ATOM 1714 O O . ASP A 1 219 ? 44.872 -1.311 -2.395 1.00 80.81 219 ASP A O 1
ATOM 1718 N N . GLY A 1 220 ? 43.418 -2.186 -0.947 1.00 84.44 220 GLY A N 1
ATOM 1719 C CA . GLY A 1 220 ? 43.907 -3.559 -1.012 1.00 84.44 220 GLY A CA 1
ATOM 1720 C C . GLY A 1 220 ? 43.708 -4.210 -2.379 1.00 84.44 220 GLY A C 1
ATOM 1721 O O . GLY A 1 220 ? 44.581 -4.952 -2.842 1.00 84.44 220 GLY A O 1
ATOM 1722 N N . LEU A 1 221 ? 42.611 -3.892 -3.078 1.00 82.69 221 LEU A N 1
ATOM 1723 C CA . LEU A 1 221 ? 42.396 -4.321 -4.463 1.00 82.69 221 LEU A CA 1
ATOM 1724 C C . LEU A 1 221 ? 43.352 -3.588 -5.410 1.00 82.69 221 LEU A C 1
ATOM 1726 O O . LEU A 1 221 ? 43.903 -4.211 -6.318 1.00 82.69 221 LEU A O 1
ATOM 1730 N N . GLU A 1 222 ? 43.581 -2.295 -5.194 1.00 86.19 222 GLU A N 1
ATOM 1731 C CA . GLU A 1 222 ? 44.513 -1.503 -5.996 1.00 86.19 222 GLU A CA 1
ATOM 1732 C C . GLU A 1 222 ? 45.939 -2.032 -5.914 1.00 86.19 222 GLU A C 1
ATOM 1734 O O . GLU A 1 222 ? 46.582 -2.256 -6.942 1.00 86.19 222 GLU A O 1
ATOM 1739 N N . LEU A 1 223 ? 46.414 -2.333 -4.706 1.00 85.50 223 LEU A N 1
ATOM 1740 C CA . LEU A 1 223 ? 47.727 -2.937 -4.494 1.00 85.50 223 LEU A CA 1
ATOM 1741 C C . LEU A 1 223 ? 47.817 -4.361 -5.071 1.00 85.50 223 LEU A C 1
ATOM 1743 O O . LEU A 1 223 ? 48.882 -4.754 -5.555 1.00 85.50 223 LEU A O 1
ATOM 1747 N N . GLU A 1 224 ? 46.717 -5.125 -5.098 1.00 84.19 224 GLU A N 1
ATOM 1748 C CA . GLU A 1 224 ? 46.664 -6.428 -5.779 1.00 84.19 224 GLU A CA 1
ATOM 1749 C C . GLU A 1 224 ? 46.767 -6.293 -7.311 1.00 84.19 224 GLU A C 1
ATOM 1751 O O . GLU A 1 224 ? 47.387 -7.138 -7.965 1.00 84.19 224 GLU A O 1
ATOM 1756 N N . LYS A 1 225 ? 46.165 -5.247 -7.899 1.00 81.50 225 LYS A N 1
ATOM 1757 C CA . LYS A 1 225 ? 46.115 -5.016 -9.360 1.00 81.50 225 LYS A CA 1
ATOM 1758 C C . LYS A 1 225 ? 47.156 -4.024 -9.892 1.00 81.50 225 LYS A C 1
ATOM 1760 O O . LYS A 1 225 ? 47.260 -3.849 -11.107 1.00 81.50 225 LYS A O 1
ATOM 1765 N N . GLY A 1 226 ? 47.949 -3.410 -9.020 1.00 80.62 226 GLY A N 1
ATOM 1766 C CA . GLY A 1 226 ? 48.995 -2.453 -9.378 1.00 80.62 226 GLY A CA 1
ATOM 1767 C C . GLY A 1 226 ? 48.488 -1.083 -9.841 1.00 80.62 226 GLY A C 1
ATOM 1768 O O . GLY A 1 226 ? 49.190 -0.438 -10.622 1.00 80.62 226 GLY A O 1
ATOM 1769 N N . THR A 1 227 ? 47.301 -0.658 -9.398 1.00 83.44 227 THR A N 1
ATOM 1770 C CA . THR A 1 227 ? 46.867 0.753 -9.449 1.00 83.44 227 THR A CA 1
ATOM 1771 C C . THR A 1 227 ? 47.355 1.482 -8.179 1.00 83.44 227 THR A C 1
ATOM 1773 O O . THR A 1 227 ? 48.312 1.018 -7.546 1.00 83.44 227 THR A O 1
ATOM 1776 N N . SER A 1 228 ? 46.842 2.669 -7.850 1.00 85.00 228 SER A N 1
ATOM 1777 C CA . SER A 1 228 ? 47.457 3.579 -6.875 1.00 85.00 228 SER A CA 1
ATOM 1778 C C . SER A 1 228 ? 46.445 4.091 -5.833 1.00 85.00 228 SER A C 1
ATOM 1780 O O . SER A 1 228 ? 45.815 5.102 -6.134 1.00 85.00 228 SER A O 1
ATOM 1782 N N . PRO A 1 229 ? 46.448 3.571 -4.580 1.00 86.56 229 PRO A N 1
ATOM 1783 C CA . PRO A 1 229 ? 45.457 3.845 -3.509 1.00 86.56 229 PRO A CA 1
ATOM 1784 C C . PRO A 1 229 ? 45.503 5.258 -2.888 1.00 86.56 229 PRO A C 1
ATOM 1786 O O . PRO A 1 229 ? 45.417 5.449 -1.677 1.00 86.56 229 PRO A O 1
ATOM 1789 N N . LYS A 1 230 ? 45.833 6.264 -3.699 1.00 85.94 230 LYS A N 1
ATOM 1790 C CA . LYS A 1 230 ? 46.187 7.657 -3.343 1.00 85.94 230 LYS A CA 1
ATOM 1791 C C . LYS A 1 230 ? 46.055 8.634 -4.504 1.00 85.94 230 LYS A C 1
ATOM 1793 O O . LYS A 1 230 ? 46.310 9.834 -4.338 1.00 85.94 230 LYS A O 1
ATOM 1798 N N . GLN A 1 231 ? 45.822 8.127 -5.703 1.00 83.62 231 GLN A N 1
ATOM 1799 C CA . GLN A 1 231 ? 45.692 8.914 -6.903 1.00 83.62 231 GLN A CA 1
ATOM 1800 C C . GLN A 1 231 ? 44.521 8.384 -7.722 1.00 83.62 231 GLN A C 1
ATOM 1802 O O . GLN A 1 231 ? 44.755 7.652 -8.675 1.00 83.62 231 GLN A O 1
ATOM 1807 N N . SER A 1 232 ? 43.329 8.909 -7.428 1.00 81.25 232 SER A N 1
ATOM 1808 C CA . SER A 1 232 ? 42.088 8.671 -8.166 1.00 81.25 232 SER A CA 1
ATOM 1809 C C . SER A 1 232 ? 42.333 8.571 -9.675 1.00 81.25 232 SER A C 1
ATOM 1811 O O . SER A 1 232 ? 42.560 9.579 -10.365 1.00 81.25 232 SER A O 1
ATOM 1813 N N . ASP A 1 233 ? 42.342 7.332 -10.167 1.00 76.88 233 ASP A N 1
ATOM 1814 C CA . ASP A 1 233 ? 42.671 6.951 -11.538 1.00 76.88 233 ASP A CA 1
ATOM 1815 C C . ASP A 1 233 ? 41.522 6.236 -12.253 1.00 76.88 233 ASP A C 1
ATOM 1817 O O . ASP A 1 233 ? 41.621 5.993 -13.448 1.00 76.88 233 ASP A O 1
ATOM 1821 N N . ARG A 1 234 ? 40.357 6.089 -11.611 1.00 79.19 234 ARG A N 1
ATOM 1822 C CA . ARG A 1 234 ? 39.083 5.570 -12.145 1.00 79.19 234 ARG A CA 1
ATOM 1823 C C . ARG A 1 234 ? 38.767 5.891 -13.610 1.00 79.19 234 ARG A C 1
ATOM 1825 O O . ARG A 1 234 ? 38.120 5.093 -14.275 1.00 79.19 234 ARG A O 1
ATOM 1832 N N . THR A 1 235 ? 39.137 7.079 -14.098 1.00 80.38 235 THR A N 1
ATOM 1833 C CA . THR A 1 235 ? 38.863 7.544 -15.481 1.00 80.38 235 THR A CA 1
ATOM 1834 C C . THR A 1 235 ? 40.068 7.492 -16.425 1.00 80.38 235 THR A C 1
ATOM 1836 O O . THR A 1 235 ? 39.986 7.957 -17.564 1.00 80.38 235 THR A O 1
ATOM 1839 N N . LEU A 1 236 ? 41.192 6.971 -15.947 1.00 84.56 236 LEU A N 1
ATOM 1840 C CA . LEU A 1 236 ? 42.385 6.680 -16.719 1.00 84.56 236 LEU A CA 1
ATOM 1841 C C . LEU A 1 236 ? 42.143 5.419 -17.552 1.00 84.56 236 LEU A C 1
ATOM 1843 O O . LEU A 1 236 ? 41.484 4.481 -17.120 1.00 84.56 236 LEU A O 1
ATOM 1847 N N . ASP A 1 237 ? 42.680 5.441 -18.761 1.00 85.69 237 ASP A N 1
ATOM 1848 C CA . ASP A 1 237 ? 42.716 4.338 -19.715 1.00 85.69 237 ASP A CA 1
ATOM 1849 C C . ASP A 1 237 ? 44.205 4.197 -20.065 1.00 85.69 237 ASP A C 1
ATOM 1851 O O . ASP A 1 237 ? 44.778 5.044 -20.766 1.00 85.69 237 ASP A O 1
ATOM 1855 N N . THR A 1 238 ? 44.876 3.246 -19.408 1.00 85.19 238 THR A N 1
ATOM 1856 C CA . THR A 1 238 ? 46.348 3.185 -19.366 1.00 85.19 238 THR A CA 1
ATOM 1857 C C . THR A 1 238 ? 46.942 2.627 -20.659 1.00 85.19 238 THR A C 1
ATOM 1859 O O . THR A 1 238 ? 48.008 3.082 -21.093 1.00 85.19 238 THR A O 1
ATOM 1862 N N . ASP A 1 239 ? 46.253 1.690 -21.310 1.00 84.00 239 ASP A N 1
ATOM 1863 C CA . ASP A 1 239 ? 46.694 1.052 -22.553 1.00 84.00 239 ASP A CA 1
ATOM 1864 C C . ASP A 1 239 ? 46.006 1.588 -23.829 1.00 84.00 239 ASP A C 1
ATOM 1866 O O . ASP A 1 239 ? 46.510 1.363 -24.938 1.00 84.00 239 ASP A O 1
ATOM 1870 N N . SER A 1 240 ? 44.966 2.417 -23.671 1.00 88.38 240 SER A N 1
ATOM 1871 C CA . SER A 1 240 ? 44.182 3.066 -24.728 1.00 88.38 240 SER A CA 1
ATOM 1872 C C . SER A 1 240 ? 43.311 2.124 -25.568 1.00 88.38 240 SER A C 1
ATOM 1874 O O . SER A 1 240 ? 43.117 2.385 -26.765 1.00 88.38 240 SER A O 1
ATOM 1876 N N . ASP A 1 241 ? 42.784 1.046 -24.980 1.00 85.81 241 ASP A N 1
ATOM 1877 C CA . ASP A 1 241 ? 41.830 0.135 -25.632 1.00 85.81 241 ASP A CA 1
ATOM 1878 C C . ASP A 1 241 ? 40.373 0.653 -25.646 1.00 85.81 241 ASP A C 1
ATOM 1880 O O . ASP A 1 241 ? 39.577 0.250 -26.507 1.00 85.81 241 ASP A O 1
ATOM 1884 N N . GLY A 1 242 ? 40.056 1.629 -24.787 1.00 84.44 242 GLY A N 1
ATOM 1885 C CA . GLY A 1 242 ? 38.740 2.253 -24.645 1.00 84.44 242 GLY A CA 1
ATOM 1886 C C . GLY A 1 242 ? 37.950 1.841 -23.397 1.00 84.44 242 GLY A C 1
ATOM 1887 O O . GLY A 1 242 ? 36.836 2.348 -23.213 1.00 84.44 242 GLY A O 1
ATOM 1888 N N . TYR A 1 243 ? 38.488 0.964 -22.551 1.00 84.19 243 TYR A N 1
ATOM 1889 C CA . TYR A 1 243 ? 38.024 0.734 -21.188 1.00 84.19 243 TYR A CA 1
ATOM 1890 C C . TYR A 1 243 ? 38.827 1.588 -20.192 1.00 84.19 243 TYR A C 1
ATOM 1892 O O . TYR A 1 243 ? 39.921 2.063 -20.461 1.00 84.19 243 TYR A O 1
ATOM 1900 N N . GLU A 1 244 ? 38.212 1.885 -19.050 1.00 87.12 244 GLU A N 1
ATOM 1901 C CA . GLU A 1 244 ? 38.847 2.662 -17.979 1.00 87.12 244 GLU A CA 1
ATOM 1902 C C . GLU A 1 244 ? 39.415 1.667 -16.949 1.00 87.12 244 GLU A C 1
ATOM 1904 O O . GLU A 1 244 ? 38.709 0.702 -16.634 1.00 87.12 244 GLU A O 1
ATOM 1909 N N . ASN A 1 245 ? 40.609 1.912 -16.385 1.00 83.12 245 ASN A N 1
ATOM 1910 C CA . ASN A 1 245 ? 41.329 1.030 -15.445 1.00 83.12 245 ASN A CA 1
ATOM 1911 C C . ASN A 1 245 ? 40.388 0.372 -14.412 1.00 83.12 245 ASN A C 1
ATOM 1913 O O . ASN A 1 245 ? 40.371 -0.848 -14.239 1.00 83.12 245 ASN A O 1
ATOM 1917 N N . TYR A 1 246 ? 39.546 1.184 -13.762 1.00 82.81 246 TYR A N 1
ATOM 1918 C CA . TYR A 1 246 ? 38.558 0.749 -12.769 1.00 82.81 246 TYR A CA 1
ATOM 1919 C C . TYR A 1 246 ? 37.581 -0.316 -13.303 1.00 82.81 246 TYR A C 1
ATOM 1921 O O . TYR A 1 246 ? 37.284 -1.295 -12.614 1.00 82.81 246 TYR A O 1
ATOM 1929 N N . LYS A 1 247 ? 37.086 -0.163 -14.539 1.00 83.75 247 LYS A N 1
ATOM 1930 C CA . LYS A 1 247 ? 36.154 -1.122 -15.158 1.00 83.75 247 LYS A CA 1
ATOM 1931 C C . LYS A 1 247 ? 36.844 -2.452 -15.421 1.00 83.75 247 LYS A C 1
ATOM 1933 O O . LYS A 1 247 ? 36.254 -3.503 -15.188 1.00 83.75 247 LYS A O 1
ATOM 1938 N N . GLU A 1 248 ? 38.080 -2.401 -15.890 1.00 84.94 248 GLU A N 1
ATOM 1939 C CA . GLU A 1 248 ? 38.890 -3.579 -16.180 1.00 84.94 248 GLU A CA 1
ATOM 1940 C C . GLU A 1 248 ? 39.239 -4.367 -14.925 1.00 84.94 248 GLU A C 1
ATOM 1942 O O . GLU A 1 248 ? 38.961 -5.564 -14.851 1.00 84.94 248 GLU A O 1
ATOM 1947 N N . VAL A 1 249 ? 39.737 -3.678 -13.896 1.00 81.44 249 VAL A N 1
ATOM 1948 C CA . VAL A 1 249 ? 40.036 -4.244 -12.575 1.00 81.44 249 VAL A CA 1
ATOM 1949 C C . VAL A 1 249 ? 38.818 -4.968 -11.988 1.00 81.44 249 VAL A C 1
ATOM 1951 O O . VAL A 1 249 ? 38.932 -6.119 -11.561 1.00 81.44 249 VAL A O 1
ATOM 1954 N N . LYS A 1 250 ? 37.633 -4.343 -12.021 1.00 79.12 250 LYS A N 1
ATOM 1955 C CA . LYS A 1 250 ? 36.381 -4.915 -11.485 1.00 79.12 250 LYS A CA 1
ATOM 1956 C C . LYS A 1 250 ? 35.847 -6.093 -12.311 1.00 79.12 250 LYS A C 1
ATOM 1958 O O . LYS A 1 250 ? 35.236 -7.013 -11.756 1.00 79.12 250 LYS A O 1
ATOM 1963 N N . LEU A 1 251 ? 36.087 -6.089 -13.625 1.00 79.56 251 LEU A N 1
ATOM 1964 C CA . LEU A 1 251 ? 35.663 -7.139 -14.564 1.00 79.56 251 LEU A CA 1
ATOM 1965 C C . LEU A 1 251 ? 36.733 -8.225 -14.802 1.00 79.56 251 LEU A C 1
ATOM 1967 O O . LEU A 1 251 ? 36.461 -9.204 -15.499 1.00 79.56 251 LEU A O 1
ATOM 1971 N N . GLY A 1 252 ? 37.911 -8.098 -14.184 1.00 80.25 252 GLY A N 1
ATOM 1972 C CA . GLY A 1 252 ? 38.985 -9.092 -14.196 1.00 80.25 252 GLY A CA 1
ATOM 1973 C C . GLY A 1 252 ? 39.854 -9.100 -15.458 1.00 80.25 252 GLY A C 1
ATOM 1974 O O . GLY A 1 252 ? 40.414 -10.150 -15.784 1.00 80.25 252 GLY A O 1
ATOM 1975 N N . SER A 1 253 ? 39.947 -7.975 -16.170 1.00 84.50 253 SER A N 1
ATOM 1976 C CA . SER A 1 253 ? 40.854 -7.785 -17.309 1.00 84.50 253 SER A CA 1
ATOM 1977 C C . SER A 1 253 ? 42.146 -7.047 -16.899 1.00 84.50 253 SER A C 1
ATOM 1979 O O . SER A 1 253 ? 42.355 -6.808 -15.708 1.00 84.50 253 SER A O 1
ATOM 1981 N N . ASP A 1 254 ? 43.081 -6.808 -17.828 1.00 84.44 254 ASP A N 1
ATOM 1982 C CA . ASP A 1 254 ? 44.438 -6.316 -17.498 1.00 84.44 254 ASP A CA 1
ATOM 1983 C C . ASP A 1 254 ? 44.662 -4.928 -18.099 1.00 84.44 254 ASP A C 1
ATOM 1985 O O . ASP A 1 254 ? 45.031 -4.831 -19.267 1.00 84.44 254 ASP A O 1
ATOM 1989 N N . HIS A 1 255 ? 44.516 -3.899 -17.255 1.00 85.00 255 HIS A N 1
ATOM 1990 C CA . HIS A 1 255 ? 44.583 -2.470 -17.608 1.00 85.00 255 HIS A CA 1
ATOM 1991 C C . HIS A 1 255 ? 45.893 -1.989 -18.247 1.00 85.00 255 HIS A C 1
ATOM 1993 O O . HIS A 1 255 ? 46.009 -0.843 -18.676 1.00 85.00 255 HIS A O 1
ATOM 1999 N N . ASN A 1 256 ? 46.913 -2.847 -18.313 1.00 85.69 256 ASN A N 1
ATOM 2000 C CA . ASN A 1 256 ? 48.186 -2.550 -18.969 1.00 85.69 256 ASN A CA 1
ATOM 2001 C C . ASN A 1 256 ? 48.314 -3.200 -20.360 1.00 85.69 256 ASN A C 1
ATOM 2003 O O . ASN A 1 256 ? 49.409 -3.191 -20.939 1.00 85.69 256 ASN A O 1
ATOM 2007 N N . SER A 1 257 ? 47.261 -3.829 -20.885 1.00 87.75 257 SER A N 1
ATOM 2008 C CA . SER A 1 257 ? 47.329 -4.715 -22.044 1.00 87.75 257 SER A CA 1
ATOM 2009 C C . SER A 1 257 ? 46.062 -4.693 -22.912 1.00 87.75 257 SER A C 1
ATOM 2011 O O . SER A 1 257 ? 45.248 -5.606 -22.826 1.00 87.75 257 SER A O 1
ATOM 2013 N N . ALA A 1 258 ? 46.033 -3.815 -23.922 1.00 87.62 258 ALA A N 1
ATOM 2014 C CA . ALA A 1 258 ? 44.915 -3.596 -24.860 1.00 87.62 258 ALA A CA 1
ATOM 2015 C C . ALA A 1 258 ? 44.439 -4.809 -25.709 1.00 87.62 258 ALA A C 1
ATOM 2017 O O . ALA A 1 258 ? 43.540 -4.694 -26.543 1.00 87.62 258 ALA A O 1
ATOM 2018 N N . ASP A 1 259 ? 45.068 -5.979 -25.554 1.00 86.75 259 ASP A N 1
ATOM 2019 C CA . ASP A 1 259 ? 44.582 -7.278 -26.051 1.00 86.75 259 ASP A CA 1
ATOM 2020 C C . ASP A 1 259 ? 43.680 -8.009 -25.013 1.00 86.75 259 ASP A C 1
ATOM 2022 O O . ASP A 1 259 ? 43.169 -9.098 -25.287 1.00 86.75 259 ASP A O 1
ATOM 2026 N N . SER A 1 260 ? 43.510 -7.440 -23.815 1.00 87.50 260 SER A N 1
ATOM 2027 C CA . SER A 1 260 ? 42.887 -8.006 -22.612 1.00 87.50 260 SER A CA 1
ATOM 2028 C C . SER A 1 260 ? 41.679 -7.163 -22.196 1.00 87.50 260 SER A C 1
ATOM 2030 O O . SER A 1 260 ? 41.645 -6.600 -21.114 1.00 87.50 260 SER A O 1
ATOM 2032 N N . THR A 1 261 ? 40.671 -7.097 -23.066 1.00 83.38 261 THR A N 1
ATOM 2033 C CA . THR A 1 261 ? 39.409 -6.380 -22.816 1.00 83.38 261 THR A CA 1
ATOM 2034 C C . THR A 1 261 ? 38.500 -7.141 -21.830 1.00 83.38 261 THR A C 1
ATOM 2036 O O . THR A 1 261 ? 38.495 -8.381 -21.871 1.00 83.38 261 THR A O 1
ATOM 2039 N N . PRO A 1 262 ? 37.607 -6.474 -21.072 1.00 82.88 262 PRO A N 1
ATOM 2040 C CA . PRO A 1 262 ? 36.573 -7.125 -20.265 1.00 82.88 262 PRO A CA 1
ATOM 2041 C C . PRO A 1 262 ? 35.734 -8.159 -21.034 1.00 82.88 262 PRO A C 1
ATOM 2043 O O . PRO A 1 262 ? 35.224 -7.897 -22.127 1.00 82.88 262 PRO A O 1
ATOM 2046 N N . SER A 1 263 ? 35.545 -9.349 -20.453 1.00 77.75 263 SER A N 1
ATOM 2047 C CA . SER A 1 263 ? 34.783 -10.418 -21.105 1.00 77.75 263 SER A CA 1
ATOM 2048 C C . SER A 1 263 ? 33.278 -10.138 -21.062 1.00 77.75 263 SER A C 1
ATOM 2050 O O . SER A 1 263 ? 32.643 -10.303 -20.018 1.00 77.75 263 SER A O 1
ATOM 2052 N N . LEU A 1 264 ? 32.699 -9.773 -22.205 1.00 75.44 264 LEU A N 1
ATOM 2053 C CA . LEU A 1 264 ? 31.251 -9.652 -22.359 1.00 75.44 264 LEU A CA 1
ATOM 2054 C C . LEU A 1 264 ? 30.584 -11.037 -22.252 1.00 75.44 264 LEU A C 1
ATOM 2056 O O . LEU A 1 264 ? 30.995 -11.979 -22.935 1.00 75.44 264 LEU A O 1
ATOM 2060 N N . LYS A 1 265 ? 29.563 -11.168 -21.400 1.00 70.75 265 LYS A N 1
ATOM 2061 C CA . LYS A 1 265 ? 28.785 -12.404 -21.211 1.00 70.75 265 LYS A CA 1
ATOM 2062 C C . LYS A 1 265 ? 27.426 -12.302 -21.912 1.00 70.75 265 LYS A C 1
ATOM 2064 O O . LYS A 1 265 ? 26.809 -11.245 -21.921 1.00 70.75 265 LYS A O 1
ATOM 2069 N N . ASP A 1 266 ? 26.956 -13.416 -22.470 1.00 66.19 266 ASP A N 1
ATOM 2070 C CA . ASP A 1 266 ? 25.611 -13.556 -23.066 1.00 66.19 266 ASP A CA 1
ATOM 2071 C C . ASP A 1 266 ? 24.569 -14.133 -22.086 1.00 66.19 266 ASP A C 1
ATOM 2073 O O . ASP A 1 266 ? 23.408 -14.307 -22.450 1.00 66.19 266 ASP A O 1
ATOM 2077 N N . ALA A 1 267 ? 24.992 -14.507 -20.875 1.00 71.50 267 ALA A N 1
ATOM 2078 C CA . ALA A 1 267 ? 24.180 -15.237 -19.907 1.00 71.50 267 ALA A CA 1
ATOM 2079 C C . ALA A 1 267 ? 23.618 -14.318 -18.818 1.00 71.50 267 ALA A C 1
ATOM 2081 O O . ALA A 1 267 ? 24.292 -13.376 -18.392 1.00 71.50 267 ALA A O 1
ATOM 2082 N N . GLU A 1 268 ? 22.423 -14.661 -18.337 1.00 82.62 268 GLU A N 1
ATOM 2083 C CA . GLU A 1 268 ? 21.864 -14.145 -17.088 1.00 82.62 268 GLU A CA 1
ATOM 2084 C C . GLU A 1 268 ? 22.860 -14.287 -15.927 1.00 82.62 268 GLU A C 1
ATOM 2086 O O . GLU A 1 268 ? 23.647 -15.241 -15.859 1.00 82.62 268 GLU A O 1
ATOM 2091 N N . TRP A 1 269 ? 22.794 -13.348 -14.987 1.00 83.62 269 TRP A N 1
ATOM 2092 C CA . TRP A 1 269 ? 23.398 -13.492 -13.668 1.00 83.62 269 TRP A CA 1
ATOM 2093 C C . TRP A 1 269 ? 22.490 -12.894 -12.586 1.00 83.62 269 TRP A C 1
ATOM 2095 O O . TRP A 1 269 ? 21.773 -11.928 -12.834 1.00 83.62 269 TRP A O 1
ATOM 2105 N N . HIS A 1 270 ? 22.545 -13.470 -11.385 1.00 85.25 270 HIS A N 1
ATOM 2106 C CA . HIS A 1 270 ? 21.743 -13.102 -10.212 1.00 85.25 270 HIS A CA 1
ATOM 2107 C C . HIS A 1 270 ? 22.653 -12.977 -8.987 1.00 85.25 270 HIS A C 1
ATOM 2109 O O . HIS A 1 270 ? 23.645 -13.701 -8.868 1.00 85.25 270 HIS A O 1
ATOM 2115 N N . VAL A 1 271 ? 22.328 -12.033 -8.107 1.00 82.62 271 VAL A N 1
ATOM 2116 C CA . VAL A 1 271 ? 22.979 -11.783 -6.821 1.00 82.62 271 VAL A CA 1
ATOM 2117 C C . VAL A 1 271 ? 21.891 -11.663 -5.756 1.00 82.62 271 VAL A C 1
ATOM 2119 O O . VAL A 1 271 ? 21.131 -10.697 -5.743 1.00 82.62 271 VAL A O 1
ATOM 2122 N N . ASP A 1 272 ? 21.859 -12.643 -4.857 1.00 78.44 272 ASP A N 1
ATOM 2123 C CA . ASP A 1 272 ? 20.928 -12.772 -3.724 1.00 78.44 272 ASP A CA 1
ATOM 2124 C C . ASP A 1 272 ? 21.589 -12.445 -2.367 1.00 78.44 272 ASP A C 1
ATOM 2126 O O . ASP A 1 272 ? 21.033 -12.714 -1.306 1.00 78.44 272 ASP A O 1
ATOM 2130 N N . PHE A 1 273 ? 22.840 -11.967 -2.412 1.00 82.75 273 PHE A N 1
ATOM 2131 C CA . PHE A 1 273 ? 23.728 -11.655 -1.284 1.00 82.75 273 PHE A CA 1
ATOM 2132 C C . PHE A 1 273 ? 23.951 -12.775 -0.240 1.00 82.75 273 PHE A C 1
ATOM 2134 O O . PHE A 1 273 ? 24.658 -12.553 0.750 1.00 82.75 273 PHE A O 1
ATOM 2141 N N . ASN A 1 274 ? 23.433 -13.991 -0.450 1.00 80.31 274 ASN A N 1
ATOM 2142 C CA . ASN A 1 274 ? 23.382 -15.047 0.568 1.00 80.31 274 ASN A CA 1
ATOM 2143 C C . ASN A 1 274 ? 24.759 -15.619 0.935 1.00 80.31 274 ASN A C 1
ATOM 2145 O O . ASN A 1 274 ? 24.959 -16.056 2.070 1.00 80.31 274 ASN A O 1
ATOM 2149 N N . ASP A 1 275 ? 25.725 -15.545 0.017 1.00 74.88 275 ASP A N 1
ATOM 2150 C CA . ASP A 1 275 ? 27.129 -15.916 0.248 1.00 74.88 275 ASP A CA 1
ATOM 2151 C C . ASP A 1 275 ? 27.900 -14.908 1.134 1.00 74.88 275 ASP A C 1
ATOM 2153 O O . ASP A 1 275 ? 29.081 -15.112 1.416 1.00 74.88 275 ASP A O 1
ATOM 2157 N N . GLN A 1 276 ? 27.255 -13.825 1.594 1.00 69.88 276 GLN A N 1
ATOM 2158 C CA . GLN A 1 276 ? 27.824 -12.752 2.431 1.00 69.88 276 GLN A CA 1
ATOM 2159 C C . GLN A 1 276 ? 29.009 -11.989 1.805 1.00 69.88 276 GLN A C 1
ATOM 2161 O O . GLN A 1 276 ? 29.728 -11.268 2.499 1.00 69.88 276 GLN A O 1
ATOM 2166 N N . LEU A 1 277 ? 29.204 -12.118 0.492 1.00 67.19 277 LEU A N 1
ATOM 2167 C CA . LEU A 1 277 ? 30.257 -11.455 -0.273 1.00 67.19 277 LEU A CA 1
ATOM 2168 C C . LEU A 1 277 ? 29.639 -10.551 -1.341 1.00 67.19 277 LEU A C 1
ATOM 2170 O O . LEU A 1 277 ? 28.673 -10.929 -2.002 1.00 67.19 277 LEU A O 1
ATOM 2174 N N . LEU A 1 278 ? 30.224 -9.369 -1.535 1.00 67.00 278 LEU A N 1
ATOM 2175 C CA . LEU A 1 278 ? 29.872 -8.489 -2.647 1.00 67.00 278 LEU A CA 1
ATOM 2176 C C . LEU A 1 278 ? 30.575 -8.978 -3.927 1.00 67.00 278 LEU A C 1
ATOM 2178 O O . LEU A 1 278 ? 31.800 -9.127 -3.923 1.00 67.00 278 LEU A O 1
ATOM 2182 N N . PRO A 1 279 ? 29.844 -9.236 -5.027 1.00 70.38 279 PRO A N 1
ATOM 2183 C CA . PRO A 1 279 ? 30.448 -9.572 -6.315 1.00 70.38 279 PRO A CA 1
ATOM 2184 C C . PRO A 1 279 ? 31.324 -8.435 -6.848 1.00 70.38 279 PRO A C 1
ATOM 2186 O O . PRO A 1 279 ? 30.977 -7.267 -6.699 1.00 70.38 279 PRO A O 1
ATOM 2189 N N . SER A 1 280 ? 32.421 -8.753 -7.547 1.00 68.06 280 SER A N 1
ATOM 2190 C CA . SER A 1 280 ? 33.377 -7.737 -8.032 1.00 68.06 280 SER A CA 1
ATOM 2191 C C . SER A 1 280 ? 32.783 -6.728 -9.022 1.00 68.06 280 SER A C 1
ATOM 2193 O O . SER A 1 280 ? 33.349 -5.657 -9.219 1.00 68.06 280 SER A O 1
ATOM 2195 N N . ASN A 1 281 ? 31.646 -7.057 -9.640 1.00 71.94 281 ASN A N 1
ATOM 2196 C CA . ASN A 1 281 ? 30.910 -6.177 -10.541 1.00 71.94 281 ASN A CA 1
ATOM 2197 C C . ASN A 1 281 ? 29.893 -5.265 -9.823 1.00 71.94 281 ASN A C 1
ATOM 2199 O O . ASN A 1 281 ? 29.220 -4.484 -10.493 1.00 71.94 281 ASN A O 1
ATOM 2203 N N . ILE A 1 282 ? 29.784 -5.330 -8.493 1.00 71.50 282 ILE A N 1
ATOM 2204 C CA . ILE A 1 282 ? 29.022 -4.386 -7.669 1.00 71.50 282 ILE A CA 1
ATOM 2205 C C . ILE A 1 282 ? 30.014 -3.610 -6.794 1.00 71.50 282 ILE A C 1
ATOM 2207 O O . ILE A 1 282 ? 30.660 -4.170 -5.913 1.00 71.50 282 ILE A O 1
ATOM 2211 N N . SER A 1 283 ? 30.123 -2.305 -7.028 1.00 69.56 283 SER A N 1
ATOM 2212 C CA . SER A 1 283 ? 30.885 -1.374 -6.192 1.00 69.56 283 SER A CA 1
ATOM 2213 C C . SER A 1 283 ? 29.933 -0.567 -5.312 1.00 69.56 283 SER A C 1
ATOM 2215 O O . SER A 1 283 ? 28.806 -0.257 -5.700 1.00 69.56 283 SER A O 1
ATOM 2217 N N . ILE A 1 284 ? 30.389 -0.193 -4.120 1.00 66.88 284 ILE A N 1
ATOM 2218 C CA . ILE A 1 284 ? 29.604 0.587 -3.163 1.00 66.88 284 ILE A CA 1
ATOM 2219 C C . ILE A 1 284 ? 30.470 1.733 -2.645 1.00 66.88 284 ILE A C 1
ATOM 2221 O O . ILE A 1 284 ? 31.605 1.521 -2.238 1.00 66.88 284 ILE A O 1
ATOM 2225 N N . SER A 1 285 ? 29.920 2.944 -2.645 1.00 58.81 285 SER A N 1
ATOM 2226 C CA . SER A 1 285 ? 30.536 4.131 -2.051 1.00 58.81 285 SER A CA 1
ATOM 2227 C C . SER A 1 285 ? 30.507 4.005 -0.526 1.00 58.81 285 SER A C 1
ATOM 2229 O O . SER A 1 285 ? 29.437 4.081 0.085 1.00 58.81 285 SER A O 1
ATOM 2231 N N . TYR A 1 286 ? 31.670 3.797 0.087 1.00 54.22 286 TYR A N 1
ATOM 2232 C CA . TYR A 1 286 ? 31.791 3.446 1.502 1.00 54.22 286 TYR A CA 1
ATOM 2233 C C . TYR A 1 286 ? 31.771 4.681 2.426 1.00 54.22 286 TYR A C 1
ATOM 2235 O O . TYR A 1 286 ? 32.800 5.192 2.839 1.00 54.22 286 TYR A O 1
ATOM 2243 N N . ASP A 1 287 ? 30.572 5.149 2.791 1.00 54.62 287 ASP A N 1
ATOM 2244 C CA . ASP A 1 287 ? 30.346 6.145 3.868 1.00 54.62 287 ASP A CA 1
ATOM 2245 C C . ASP A 1 287 ? 30.054 5.459 5.227 1.00 54.62 287 ASP A C 1
ATOM 2247 O O . ASP A 1 287 ? 29.290 5.957 6.050 1.00 54.62 287 ASP A O 1
ATOM 2251 N N . GLY A 1 288 ? 30.538 4.225 5.432 1.00 54.12 288 GLY A N 1
ATOM 2252 C CA . GLY A 1 288 ? 30.329 3.432 6.660 1.00 54.12 288 GLY A CA 1
ATOM 2253 C C . GLY A 1 288 ? 28.868 3.100 7.036 1.00 54.12 288 GLY A C 1
ATOM 2254 O O . GLY A 1 288 ? 28.624 2.501 8.083 1.00 54.12 288 GLY A O 1
ATOM 2255 N N . LYS A 1 289 ? 27.880 3.485 6.214 1.00 60.38 289 LYS A N 1
ATOM 2256 C CA . LYS A 1 289 ? 26.431 3.377 6.502 1.00 60.38 289 LYS A CA 1
ATOM 2257 C C . LYS A 1 289 ? 25.728 2.192 5.835 1.00 60.38 289 LYS A C 1
ATOM 2259 O O . LYS A 1 289 ? 24.541 1.985 6.089 1.00 60.38 289 LYS A O 1
ATOM 2264 N N . LEU A 1 290 ? 26.437 1.423 5.006 1.00 68.50 290 LEU A N 1
ATOM 2265 C CA . LEU A 1 290 ? 25.938 0.229 4.313 1.00 68.50 290 LEU A CA 1
ATOM 2266 C C . LEU A 1 290 ? 26.503 -1.050 4.926 1.00 68.50 290 LEU A C 1
ATOM 2268 O O . LEU A 1 290 ? 27.698 -1.143 5.192 1.00 68.50 290 LEU A O 1
ATOM 2272 N N . ALA A 1 291 ? 25.647 -2.051 5.106 1.00 71.06 291 ALA A N 1
ATOM 2273 C CA . ALA A 1 291 ? 26.020 -3.377 5.571 1.00 71.06 291 ALA A CA 1
ATOM 2274 C C . ALA A 1 291 ? 25.046 -4.439 5.048 1.00 71.06 291 ALA A C 1
ATOM 2276 O O . ALA A 1 291 ? 23.836 -4.203 4.956 1.00 71.06 291 ALA A O 1
ATOM 2277 N N . LEU A 1 292 ? 25.565 -5.640 4.789 1.00 75.69 292 LEU A N 1
ATOM 2278 C CA . LEU A 1 292 ? 24.728 -6.823 4.606 1.00 75.69 292 LEU A CA 1
ATOM 2279 C C . LEU A 1 292 ? 23.948 -7.114 5.896 1.00 75.69 292 LEU A C 1
ATOM 2281 O O . LEU A 1 292 ? 24.499 -7.086 7.001 1.00 75.69 292 LEU A O 1
ATOM 2285 N N . ARG A 1 293 ? 22.653 -7.383 5.750 1.00 78.19 293 ARG A N 1
ATOM 2286 C CA . ARG A 1 293 ? 21.707 -7.649 6.835 1.00 78.19 293 ARG A CA 1
ATOM 2287 C C . ARG A 1 293 ? 21.055 -9.005 6.617 1.00 78.19 293 ARG A C 1
ATOM 2289 O O . ARG A 1 293 ? 20.545 -9.271 5.539 1.00 78.19 293 ARG A O 1
ATOM 2296 N N . GLU A 1 294 ? 20.996 -9.815 7.669 1.00 80.00 294 GLU A N 1
ATOM 2297 C CA . GLU A 1 294 ? 20.161 -11.017 7.685 1.00 80.00 294 GLU A CA 1
ATOM 2298 C C . GLU A 1 294 ? 18.671 -10.624 7.758 1.00 80.00 294 GLU A C 1
ATOM 2300 O O . GLU A 1 294 ? 18.260 -9.826 8.614 1.00 80.00 294 GLU A O 1
ATOM 2305 N N . ARG A 1 295 ? 17.869 -11.164 6.837 1.00 75.31 295 ARG A N 1
ATOM 2306 C CA . ARG A 1 295 ? 16.418 -10.950 6.736 1.00 75.31 295 ARG A CA 1
ATOM 2307 C C . ARG A 1 295 ? 15.695 -11.757 7.818 1.00 75.31 295 ARG A C 1
ATOM 2309 O O . ARG A 1 295 ? 16.142 -12.838 8.192 1.00 75.31 295 ARG A O 1
ATOM 2316 N N . LEU A 1 296 ? 14.536 -11.282 8.289 1.00 67.44 296 LEU A N 1
ATOM 2317 C CA . LEU A 1 296 ? 13.736 -12.001 9.302 1.00 67.44 296 LEU A CA 1
ATOM 2318 C C . LEU A 1 296 ? 13.267 -13.388 8.825 1.00 67.44 296 LEU A C 1
ATOM 2320 O O . LEU A 1 296 ? 13.111 -14.298 9.636 1.00 67.44 296 LEU A O 1
ATOM 2324 N N . GLU A 1 297 ? 13.082 -13.544 7.516 1.00 71.12 297 GLU A N 1
ATOM 2325 C CA . GLU A 1 297 ? 12.667 -14.788 6.853 1.00 71.12 297 GLU A CA 1
ATOM 2326 C C . GLU A 1 297 ? 13.860 -15.676 6.443 1.00 71.12 297 GLU A C 1
ATOM 2328 O O . GLU A 1 297 ? 13.678 -16.772 5.914 1.00 71.12 297 GLU A O 1
ATOM 2333 N N . GLY A 1 298 ? 15.089 -15.228 6.726 1.00 70.94 298 GLY A N 1
ATOM 2334 C CA . GLY A 1 298 ? 16.337 -15.871 6.323 1.00 70.94 298 GLY A CA 1
ATOM 2335 C C . GLY A 1 298 ? 16.898 -15.345 4.997 1.00 70.94 298 GLY A C 1
ATOM 2336 O O . GLY A 1 298 ? 16.184 -14.813 4.143 1.00 70.94 298 GLY A O 1
ATOM 2337 N N . GLY A 1 299 ? 18.211 -15.501 4.836 1.00 78.75 299 GLY A N 1
ATOM 2338 C CA . GLY A 1 299 ? 18.983 -14.925 3.733 1.00 78.75 299 GLY A CA 1
ATOM 2339 C C . GLY A 1 299 ? 19.473 -13.504 4.020 1.00 78.75 299 GLY A C 1
ATOM 2340 O O . GLY A 1 299 ? 19.212 -12.968 5.099 1.00 78.75 299 GLY A O 1
ATOM 2341 N N . PHE A 1 300 ? 20.202 -12.907 3.081 1.00 81.31 300 PHE A N 1
ATOM 2342 C CA . PHE A 1 300 ? 20.854 -11.605 3.245 1.00 81.31 300 PHE A CA 1
ATOM 2343 C C . PHE A 1 300 ? 20.349 -10.575 2.234 1.00 81.31 300 PHE A C 1
ATOM 2345 O O . PHE A 1 300 ? 20.026 -10.911 1.109 1.00 81.31 300 PHE A O 1
ATOM 2352 N N . GLU A 1 301 ? 20.308 -9.310 2.642 1.00 82.94 301 GLU A N 1
ATOM 2353 C CA . GLU A 1 301 ? 20.027 -8.158 1.778 1.00 82.94 301 GLU A CA 1
ATOM 2354 C C . GLU A 1 301 ? 21.073 -7.063 2.035 1.00 82.94 301 GLU A C 1
ATOM 2356 O O . GLU A 1 301 ? 21.634 -6.964 3.135 1.00 82.94 301 GLU A O 1
ATOM 2361 N N . LEU A 1 302 ? 21.343 -6.209 1.049 1.00 81.00 302 LEU A N 1
ATOM 2362 C CA . LEU A 1 302 ? 22.201 -5.044 1.240 1.00 81.00 302 LEU A CA 1
ATOM 2363 C C . LEU A 1 302 ? 21.381 -3.915 1.871 1.00 81.00 302 LEU A C 1
ATOM 2365 O O . LEU A 1 302 ? 20.429 -3.427 1.272 1.00 81.00 302 LEU A O 1
ATOM 2369 N N . SER A 1 303 ? 21.756 -3.473 3.073 1.00 78.69 303 SER A N 1
ATOM 2370 C CA . SER A 1 303 ? 21.002 -2.463 3.822 1.00 78.69 303 SER A CA 1
ATOM 2371 C C . SER A 1 303 ? 21.818 -1.212 4.121 1.00 78.69 303 SER A C 1
ATOM 2373 O O . SER A 1 303 ? 22.999 -1.311 4.448 1.00 78.69 303 SER A O 1
ATOM 2375 N N . ALA A 1 304 ? 21.185 -0.040 4.090 1.00 74.12 304 ALA A N 1
ATOM 2376 C CA . ALA A 1 304 ? 21.721 1.174 4.700 1.00 74.12 304 ALA A CA 1
ATOM 2377 C C . ALA A 1 304 ? 20.900 1.540 5.940 1.00 74.12 304 ALA A C 1
ATOM 2379 O O . ALA A 1 304 ? 19.669 1.476 5.905 1.00 74.12 304 ALA A O 1
ATOM 2380 N N . LYS A 1 305 ? 21.564 1.928 7.034 1.00 63.88 305 LYS A N 1
ATOM 2381 C CA . LYS A 1 305 ? 20.908 2.301 8.300 1.00 63.88 305 LYS A CA 1
ATOM 2382 C C . LYS A 1 305 ? 21.275 3.714 8.726 1.00 63.88 305 LYS A C 1
ATOM 2384 O O . LYS A 1 305 ? 22.427 4.120 8.610 1.00 63.88 305 LYS A O 1
ATOM 2389 N N . SER A 1 306 ? 20.305 4.408 9.318 1.00 64.88 306 SER A N 1
ATOM 2390 C CA . SER A 1 306 ? 20.491 5.726 9.936 1.00 64.88 306 SER A CA 1
ATOM 2391 C C . SER A 1 306 ? 20.992 6.799 8.967 1.00 64.88 306 SER A C 1
ATOM 2393 O O . SER A 1 306 ? 21.808 7.644 9.342 1.00 64.88 306 SER A O 1
ATOM 2395 N N . LEU A 1 307 ? 20.478 6.780 7.733 1.00 66.31 307 LEU A N 1
ATOM 2396 C CA . LEU A 1 307 ? 20.749 7.841 6.768 1.00 66.31 307 LEU A CA 1
ATOM 2397 C C . LEU A 1 307 ? 20.219 9.170 7.311 1.00 66.31 307 LEU A C 1
ATOM 2399 O O . LEU A 1 307 ? 19.038 9.307 7.630 1.00 66.31 307 LEU A O 1
ATOM 2403 N N . SER A 1 308 ? 21.130 10.125 7.443 1.00 62.94 308 SER A N 1
ATOM 2404 C CA . SER A 1 308 ? 20.895 11.479 7.927 1.00 62.94 308 SER A CA 1
ATOM 2405 C C . SER A 1 308 ? 20.694 12.446 6.761 1.00 62.94 308 SER A C 1
ATOM 2407 O O . SER A 1 308 ? 21.001 12.155 5.602 1.00 62.94 308 SER A O 1
ATOM 2409 N N . LYS A 1 309 ? 20.185 13.643 7.054 1.00 61.75 309 LYS A N 1
ATOM 2410 C CA . LYS A 1 309 ? 19.892 14.647 6.030 1.00 61.75 309 LYS A CA 1
ATOM 2411 C C . LYS A 1 309 ? 21.128 15.024 5.202 1.00 61.75 309 LYS A C 1
ATOM 2413 O O . LYS A 1 309 ? 22.050 15.668 5.701 1.00 61.75 309 LYS A O 1
ATOM 2418 N N . GLY A 1 310 ? 21.063 14.753 3.900 1.00 58.16 310 GLY A N 1
ATOM 2419 C CA . GLY A 1 310 ? 22.139 15.035 2.945 1.00 58.16 310 GLY A CA 1
ATOM 2420 C C . GLY A 1 310 ? 23.166 13.913 2.777 1.00 58.16 310 GLY A C 1
ATOM 2421 O O . GLY A 1 310 ? 24.047 14.064 1.928 1.00 58.16 310 GLY A O 1
ATOM 2422 N N . ASP A 1 311 ? 23.028 12.805 3.511 1.00 64.25 311 ASP A N 1
ATOM 2423 C CA . ASP A 1 311 ? 23.762 11.570 3.240 1.00 64.25 311 ASP A CA 1
ATOM 2424 C C . ASP A 1 311 ? 23.453 11.059 1.830 1.00 64.25 311 ASP A C 1
ATOM 2426 O O . ASP A 1 311 ? 22.351 11.251 1.299 1.00 64.25 311 ASP A O 1
ATOM 2430 N N . ARG A 1 312 ? 24.445 10.401 1.224 1.00 63.25 312 ARG A N 1
ATOM 2431 C CA . ARG A 1 312 ? 24.333 9.805 -0.107 1.00 63.25 312 ARG A CA 1
ATOM 2432 C C . ARG A 1 312 ? 24.939 8.419 -0.121 1.00 63.25 312 ARG A C 1
ATOM 2434 O O . ARG A 1 312 ? 26.154 8.266 -0.062 1.00 63.25 312 ARG A O 1
ATOM 2441 N N . VAL A 1 313 ? 24.080 7.426 -0.280 1.00 66.19 313 VAL A N 1
ATOM 2442 C CA . VAL A 1 313 ? 24.498 6.077 -0.656 1.00 66.19 313 VAL A CA 1
ATOM 2443 C C . VAL A 1 313 ? 24.602 6.035 -2.170 1.00 66.19 313 VAL A C 1
ATOM 2445 O O . VAL A 1 313 ? 23.617 6.343 -2.837 1.00 66.19 313 VAL A O 1
ATOM 2448 N N . ASN A 1 314 ? 25.759 5.628 -2.698 1.00 69.31 314 ASN A N 1
ATOM 2449 C CA . ASN A 1 314 ? 25.912 5.289 -4.111 1.00 69.31 314 ASN A CA 1
ATOM 2450 C C . ASN A 1 314 ? 26.279 3.806 -4.228 1.00 69.31 314 ASN A C 1
ATOM 2452 O O . ASN A 1 314 ? 27.286 3.379 -3.665 1.00 69.31 314 ASN A O 1
ATOM 2456 N N . ILE A 1 315 ? 25.494 3.044 -4.979 1.00 75.12 315 ILE A N 1
ATOM 2457 C CA . ILE A 1 315 ? 25.827 1.679 -5.402 1.00 75.12 315 ILE A CA 1
ATOM 2458 C C . ILE A 1 315 ? 26.022 1.748 -6.915 1.00 75.12 315 ILE A C 1
ATOM 2460 O O . ILE A 1 315 ? 25.142 2.268 -7.604 1.00 75.12 315 ILE A O 1
ATOM 2464 N N . SER A 1 316 ? 27.150 1.269 -7.437 1.00 76.12 316 SER A N 1
ATOM 2465 C CA . SER A 1 316 ? 27.345 1.114 -8.878 1.00 76.12 316 SER A CA 1
ATOM 2466 C C . SER A 1 316 ? 27.421 -0.356 -9.276 1.00 76.12 316 SER A C 1
ATOM 2468 O O . SER A 1 316 ? 28.136 -1.155 -8.679 1.00 76.12 316 SER A O 1
ATOM 2470 N N . ILE A 1 317 ? 26.651 -0.720 -10.298 1.00 77.38 317 ILE A N 1
ATOM 2471 C CA . ILE A 1 317 ? 26.557 -2.082 -10.821 1.00 77.38 317 ILE A CA 1
ATOM 2472 C C . ILE A 1 317 ? 27.097 -2.065 -12.247 1.00 77.38 317 ILE A C 1
ATOM 2474 O O . ILE A 1 317 ? 26.536 -1.418 -13.135 1.00 77.38 317 ILE A O 1
ATOM 2478 N N . LEU A 1 318 ? 28.202 -2.773 -12.458 1.00 77.00 318 LEU A N 1
ATOM 2479 C CA . LEU A 1 318 ? 28.802 -3.015 -13.760 1.00 77.00 318 LEU A CA 1
ATOM 2480 C C . LEU A 1 318 ? 28.160 -4.262 -14.382 1.00 77.00 318 LEU A C 1
ATOM 2482 O O . LEU A 1 318 ? 28.218 -5.360 -13.826 1.00 77.00 318 LEU A O 1
ATOM 2486 N N . SER A 1 319 ? 27.576 -4.102 -15.567 1.00 74.94 319 SER A N 1
ATOM 2487 C CA . SER A 1 319 ? 27.138 -5.214 -16.414 1.00 74.94 319 SER A CA 1
ATOM 2488 C C . SER A 1 319 ? 27.956 -5.208 -17.698 1.00 74.94 319 SER A C 1
ATOM 2490 O O . SER A 1 319 ? 27.959 -4.218 -18.427 1.00 74.94 319 SER A O 1
ATOM 2492 N N . ALA A 1 320 ? 28.669 -6.303 -17.958 1.00 74.44 320 ALA A N 1
ATOM 2493 C CA . ALA A 1 320 ? 29.491 -6.502 -19.146 1.00 74.44 320 ALA A CA 1
ATOM 2494 C C . ALA A 1 320 ? 28.806 -7.526 -20.057 1.00 74.44 320 ALA A C 1
ATOM 2496 O O . ALA A 1 320 ? 29.010 -8.734 -19.907 1.00 74.44 320 ALA A O 1
ATOM 2497 N N . SER A 1 321 ? 27.966 -7.048 -20.974 1.00 75.81 321 SER A N 1
ATOM 2498 C CA . SER A 1 321 ? 27.087 -7.898 -21.777 1.00 75.81 321 SER A CA 1
ATOM 2499 C C . SER A 1 321 ? 27.345 -7.809 -23.277 1.00 75.81 321 SER A C 1
ATOM 2501 O O . SER A 1 321 ? 27.592 -6.737 -23.831 1.00 75.81 321 SER A O 1
ATOM 2503 N N . ALA A 1 322 ? 27.249 -8.955 -23.950 1.00 75.44 322 ALA A N 1
ATOM 2504 C CA . ALA A 1 322 ? 27.312 -9.056 -25.408 1.00 75.44 322 ALA A CA 1
ATOM 2505 C C . ALA A 1 322 ? 25.937 -8.846 -26.082 1.00 75.44 322 ALA A C 1
ATOM 2507 O O . ALA A 1 322 ? 25.826 -8.923 -27.309 1.00 75.44 322 ALA A O 1
ATOM 2508 N N . LYS A 1 323 ? 24.903 -8.497 -25.302 1.00 80.44 323 LYS A N 1
ATOM 2509 C CA . LYS A 1 323 ? 23.561 -8.121 -25.768 1.00 80.44 323 LYS A CA 1
ATOM 2510 C C . LYS A 1 323 ? 23.024 -6.908 -25.005 1.00 80.44 323 LYS A C 1
ATOM 2512 O O . LYS A 1 323 ? 23.536 -6.543 -23.953 1.00 80.44 323 LYS A O 1
ATOM 2517 N N . SER A 1 324 ? 21.959 -6.297 -25.519 1.00 83.56 324 SER A N 1
ATOM 2518 C CA . SER A 1 324 ? 21.095 -5.440 -24.699 1.00 83.56 324 SER A CA 1
ATOM 2519 C C . SER A 1 324 ? 20.289 -6.300 -23.725 1.00 83.56 324 SER A C 1
ATOM 2521 O O . SER A 1 324 ? 19.737 -7.328 -24.126 1.00 83.56 324 SER A O 1
ATOM 2523 N N . GLY A 1 325 ? 20.183 -5.862 -22.478 1.00 85.69 325 GLY A N 1
ATOM 2524 C CA . GLY A 1 325 ? 19.428 -6.561 -21.440 1.00 85.69 325 GLY A CA 1
ATOM 2525 C C . GLY A 1 325 ? 18.813 -5.602 -20.437 1.00 85.69 325 GLY A C 1
ATOM 2526 O O . GLY A 1 325 ? 19.000 -4.387 -20.530 1.00 85.69 325 GLY A O 1
ATOM 2527 N N . SER A 1 326 ? 18.122 -6.149 -19.452 1.00 86.94 326 SER A N 1
ATOM 2528 C CA . SER A 1 326 ? 17.486 -5.410 -18.371 1.00 86.94 326 SER A CA 1
ATOM 2529 C C . SER A 1 326 ? 18.078 -5.850 -17.035 1.00 86.94 326 SER A C 1
ATOM 2531 O O . SER A 1 326 ? 18.163 -7.044 -16.752 1.00 86.94 326 SER A O 1
ATOM 2533 N N . LEU A 1 327 ? 18.514 -4.886 -16.225 1.00 86.06 327 LEU A N 1
ATOM 2534 C CA . LEU A 1 327 ? 18.854 -5.101 -14.824 1.00 86.06 327 LEU A CA 1
ATOM 2535 C C . LEU A 1 327 ? 17.585 -4.924 -13.986 1.00 86.06 327 LEU A C 1
ATOM 2537 O O . LEU A 1 327 ? 16.915 -3.897 -14.088 1.00 86.06 327 LEU A O 1
ATOM 2541 N N . PHE A 1 328 ? 17.301 -5.915 -13.158 1.00 87.38 328 PHE A N 1
ATOM 2542 C CA . PHE A 1 328 ? 16.269 -5.925 -12.139 1.00 87.38 328 PHE A CA 1
ATOM 2543 C C . PHE A 1 328 ? 16.908 -5.906 -10.757 1.00 87.38 328 PHE A C 1
ATOM 2545 O O . PHE A 1 328 ? 18.008 -6.427 -10.566 1.00 87.38 328 PHE A O 1
ATOM 2552 N N . PHE A 1 329 ? 16.209 -5.321 -9.797 1.00 85.50 329 PHE A N 1
ATOM 2553 C CA . PHE A 1 329 ? 16.452 -5.540 -8.377 1.00 85.50 329 PHE A CA 1
ATOM 2554 C C . PHE A 1 329 ? 15.188 -5.245 -7.582 1.00 85.50 329 PHE A C 1
ATOM 2556 O O . PHE A 1 329 ? 14.367 -4.414 -7.992 1.00 85.50 329 PHE A O 1
ATOM 2563 N N . ASP A 1 330 ? 15.075 -5.879 -6.425 1.00 83.06 330 ASP A N 1
ATOM 2564 C CA . ASP A 1 330 ? 14.024 -5.606 -5.461 1.00 83.06 330 ASP A CA 1
ATOM 2565 C C . ASP A 1 330 ? 14.546 -4.611 -4.414 1.00 83.06 330 ASP A C 1
ATOM 2567 O O . ASP A 1 330 ? 15.704 -4.652 -3.992 1.00 83.06 330 ASP A O 1
ATOM 2571 N N . TYR A 1 331 ? 13.706 -3.658 -4.019 1.00 79.50 331 TYR A N 1
ATOM 2572 C CA . TYR A 1 331 ? 14.082 -2.601 -3.089 1.00 79.50 331 TYR A CA 1
ATOM 2573 C C . TYR A 1 331 ? 12.943 -2.229 -2.139 1.00 79.50 331 TYR A C 1
ATOM 2575 O O . TYR A 1 331 ? 11.763 -2.317 -2.481 1.00 79.50 331 TYR A O 1
ATOM 2583 N N . SER A 1 332 ? 13.289 -1.780 -0.934 1.00 72.69 332 SER A N 1
ATOM 2584 C CA . SER A 1 332 ? 12.332 -1.196 0.012 1.00 72.69 332 SER A CA 1
ATOM 2585 C C . SER A 1 332 ? 12.973 -0.087 0.848 1.00 72.69 332 SER A C 1
ATOM 2587 O O . SER A 1 332 ? 14.198 0.030 0.956 1.00 72.69 332 SER A O 1
ATOM 2589 N N . HIS A 1 333 ? 12.135 0.781 1.413 1.00 67.62 333 HIS A N 1
ATOM 2590 C CA . HIS A 1 333 ? 12.563 1.886 2.266 1.00 67.62 333 HIS A CA 1
ATOM 2591 C C . HIS A 1 333 ? 11.545 2.113 3.380 1.00 67.62 333 HIS A C 1
ATOM 2593 O O . HIS A 1 333 ? 10.338 2.061 3.152 1.00 67.62 333 HIS A O 1
ATOM 2599 N N . ILE A 1 334 ? 12.037 2.416 4.578 1.00 57.62 334 ILE A N 1
ATOM 2600 C CA . ILE A 1 334 ? 11.190 2.739 5.728 1.00 57.62 334 ILE A CA 1
ATOM 2601 C C . ILE A 1 334 ? 11.320 4.238 5.997 1.00 57.62 334 ILE A C 1
ATOM 2603 O O . ILE A 1 334 ? 12.365 4.700 6.464 1.00 57.62 334 ILE A O 1
ATOM 2607 N N . ASP A 1 335 ? 10.256 4.987 5.696 1.00 55.09 335 ASP A N 1
ATOM 2608 C CA . ASP A 1 335 ? 10.079 6.367 6.155 1.00 55.09 335 ASP A CA 1
ATOM 2609 C C . ASP A 1 335 ? 9.104 6.383 7.340 1.00 55.09 335 ASP A C 1
ATOM 2611 O O . ASP A 1 335 ? 7.948 6.009 7.149 1.00 55.09 335 ASP A O 1
ATOM 2615 N N . PRO A 1 336 ? 9.529 6.788 8.550 1.00 50.78 336 PRO A N 1
ATOM 2616 C CA . PRO A 1 336 ? 8.638 6.886 9.701 1.00 50.78 336 PRO A CA 1
ATOM 2617 C C . PRO A 1 336 ? 7.657 8.075 9.652 1.00 50.78 336 PRO A C 1
ATOM 2619 O O . PRO A 1 336 ? 6.732 8.114 10.461 1.00 50.78 336 PRO A O 1
ATOM 2622 N N . ASP A 1 337 ? 7.828 9.044 8.741 1.00 51.09 337 ASP A N 1
ATOM 2623 C CA . ASP A 1 337 ? 6.962 10.227 8.647 1.00 51.09 337 ASP A CA 1
ATOM 2624 C C . ASP A 1 337 ? 6.044 10.176 7.406 1.00 51.09 337 ASP A C 1
ATOM 2626 O O . ASP A 1 337 ? 6.474 10.373 6.265 1.00 51.09 337 ASP A O 1
ATOM 2630 N N . LEU A 1 338 ? 4.733 9.998 7.636 1.00 47.53 338 LEU A N 1
ATOM 2631 C CA . LEU A 1 338 ? 3.660 10.049 6.626 1.00 47.53 338 LEU A CA 1
ATOM 2632 C C . LEU A 1 338 ? 3.536 11.443 5.968 1.00 47.53 338 LEU A C 1
ATOM 2634 O O . LEU A 1 338 ? 2.624 12.218 6.257 1.00 47.53 338 LEU A O 1
ATOM 2638 N N . GLY A 1 339 ? 4.447 11.775 5.051 1.00 42.47 339 GLY A N 1
ATOM 2639 C CA . GLY A 1 339 ? 4.389 13.022 4.282 1.00 42.47 339 GLY A CA 1
ATOM 2640 C C . GLY A 1 339 ? 5.686 13.489 3.619 1.00 42.47 339 GLY A C 1
ATOM 2641 O O . GLY A 1 339 ? 5.646 14.477 2.882 1.00 42.47 339 GLY A O 1
ATOM 2642 N N . SER A 1 340 ? 6.824 12.828 3.851 1.00 45.44 340 SER A N 1
ATOM 2643 C CA . SER A 1 340 ? 8.102 13.213 3.243 1.00 45.44 340 SER A CA 1
ATOM 2644 C C . SER A 1 340 ? 8.293 12.564 1.860 1.00 45.44 340 SER A C 1
ATOM 2646 O O . SER A 1 340 ? 8.001 11.389 1.652 1.00 45.44 340 SER A O 1
ATOM 2648 N N . THR A 1 341 ? 8.752 13.333 0.865 1.00 47.88 341 THR A N 1
ATOM 2649 C CA . THR A 1 341 ? 9.118 12.790 -0.454 1.00 47.88 341 THR A CA 1
ATOM 2650 C C . THR A 1 341 ? 10.593 12.404 -0.451 1.00 47.88 341 THR A C 1
ATOM 2652 O O . THR A 1 341 ? 11.431 13.202 -0.884 1.00 47.88 341 THR A O 1
ATOM 2655 N N . ASN A 1 342 ? 10.927 11.211 0.041 1.00 51.03 342 ASN A N 1
ATOM 2656 C CA . ASN A 1 342 ? 12.287 10.687 -0.102 1.00 51.03 342 ASN A CA 1
ATOM 2657 C C . ASN A 1 342 ? 12.625 10.474 -1.576 1.00 51.03 342 ASN A C 1
ATOM 2659 O O . ASN A 1 342 ? 11.790 10.023 -2.356 1.00 51.03 342 ASN A O 1
ATOM 2663 N N . GLY A 1 343 ? 13.849 10.838 -1.956 1.00 53.62 343 GLY A N 1
ATOM 2664 C CA . GLY A 1 343 ? 14.310 10.752 -3.335 1.00 53.62 343 GLY A CA 1
ATOM 2665 C C . GLY A 1 343 ? 15.108 9.480 -3.551 1.00 53.62 343 GLY A C 1
ATOM 2666 O O . GLY A 1 343 ? 16.318 9.476 -3.312 1.00 53.62 343 GLY A O 1
ATOM 2667 N N . PHE A 1 344 ? 14.444 8.435 -4.041 1.00 63.81 344 PHE A N 1
ATOM 2668 C CA . PHE A 1 344 ? 15.130 7.338 -4.710 1.00 63.81 344 PHE A CA 1
ATOM 2669 C C . PHE A 1 344 ? 15.497 7.793 -6.126 1.00 63.81 344 PHE A C 1
ATOM 2671 O O . PHE A 1 344 ? 14.631 8.287 -6.852 1.00 63.81 344 PHE A O 1
ATOM 2678 N N . VAL A 1 345 ? 16.775 7.690 -6.500 1.00 64.25 345 VAL A N 1
ATOM 2679 C CA . VAL A 1 345 ? 17.249 8.062 -7.838 1.00 64.25 345 VAL A CA 1
ATOM 2680 C C . VAL A 1 345 ? 18.097 6.945 -8.413 1.00 64.25 345 VAL A C 1
ATOM 2682 O O . VAL A 1 345 ? 19.157 6.609 -7.897 1.00 64.25 345 VAL A O 1
ATOM 2685 N N . VAL A 1 346 ? 17.651 6.421 -9.544 1.00 67.81 346 VAL A N 1
ATOM 2686 C CA . VAL A 1 346 ? 18.397 5.465 -10.357 1.00 67.81 346 VAL A CA 1
ATOM 2687 C C . VAL A 1 346 ? 18.830 6.176 -11.626 1.00 67.81 346 VAL A C 1
ATOM 2689 O O . VAL A 1 346 ? 17.997 6.782 -12.295 1.00 67.81 346 VAL A O 1
ATOM 2692 N N . SER A 1 347 ? 20.112 6.100 -11.968 1.00 65.62 347 SER A N 1
ATOM 2693 C CA . SER A 1 347 ? 20.664 6.667 -13.199 1.00 65.62 347 SER A CA 1
ATOM 2694 C C . SER A 1 347 ? 21.609 5.684 -13.882 1.00 65.62 347 SER A C 1
ATOM 2696 O O . SER A 1 347 ? 22.128 4.750 -13.270 1.00 65.62 347 SER A O 1
ATOM 2698 N N . THR A 1 348 ? 21.863 5.901 -15.165 1.00 66.06 348 THR A N 1
ATOM 2699 C CA . THR A 1 348 ? 22.912 5.196 -15.907 1.00 66.06 348 THR A CA 1
ATOM 2700 C C . THR A 1 348 ? 23.753 6.218 -16.666 1.00 66.06 348 THR A C 1
ATOM 2702 O O . THR A 1 348 ? 23.411 7.399 -16.737 1.00 66.06 348 THR A O 1
ATOM 2705 N N . LYS A 1 349 ? 24.863 5.790 -17.275 1.00 57.81 349 LYS A N 1
ATOM 2706 C CA . LYS A 1 349 ? 25.616 6.668 -18.192 1.00 57.81 349 LYS A CA 1
ATOM 2707 C C . LYS A 1 349 ? 24.776 7.103 -19.410 1.00 57.81 349 LYS A C 1
ATOM 2709 O O . LYS A 1 349 ? 25.037 8.172 -19.963 1.00 57.81 349 LYS A O 1
ATOM 2714 N N . ASP A 1 350 ? 23.770 6.304 -19.779 1.00 52.75 350 ASP A N 1
ATOM 2715 C CA . ASP A 1 350 ? 22.856 6.550 -20.900 1.00 52.75 350 ASP A CA 1
ATOM 2716 C C . ASP A 1 350 ? 21.618 7.383 -20.488 1.00 52.75 350 ASP A C 1
ATOM 2718 O O . ASP A 1 350 ? 21.110 8.151 -21.306 1.00 52.75 350 ASP A O 1
ATOM 2722 N N . ASP A 1 351 ? 21.187 7.313 -19.219 1.00 57.38 351 ASP A N 1
ATOM 2723 C CA . ASP A 1 351 ? 20.203 8.218 -18.600 1.00 57.38 351 ASP A CA 1
ATOM 2724 C C . ASP A 1 351 ? 20.786 8.945 -17.364 1.00 57.38 351 ASP A C 1
ATOM 2726 O O . ASP A 1 351 ? 20.647 8.482 -16.224 1.00 57.38 351 ASP A O 1
ATOM 2730 N N . PRO A 1 352 ? 21.438 10.107 -17.567 1.00 52.69 352 PRO A N 1
ATOM 2731 C CA . PRO A 1 352 ? 22.049 10.888 -16.494 1.00 52.69 352 PRO A CA 1
ATOM 2732 C C . PRO A 1 352 ? 21.051 11.760 -15.711 1.00 52.69 352 PRO A C 1
ATOM 2734 O O . PRO A 1 352 ? 21.464 12.470 -14.792 1.00 52.69 352 PRO A O 1
ATOM 2737 N N . PHE A 1 353 ? 19.758 11.759 -16.062 1.00 51.50 353 PHE A N 1
ATOM 2738 C CA . PHE A 1 353 ? 18.708 12.539 -15.389 1.00 51.50 353 PHE A CA 1
ATOM 2739 C C . PHE A 1 353 ? 17.794 11.640 -14.551 1.00 51.50 353 PHE A C 1
ATOM 2741 O O . PHE A 1 353 ? 16.580 11.834 -14.535 1.00 51.50 353 PHE A O 1
ATOM 2748 N N . GLY A 1 354 ? 18.421 10.685 -13.855 1.00 52.31 354 GLY A N 1
ATOM 2749 C CA . GLY A 1 354 ? 17.786 9.581 -13.146 1.00 52.31 354 GLY A CA 1
ATOM 2750 C C . GLY A 1 354 ? 16.457 9.911 -12.468 1.00 52.31 354 GLY A C 1
ATOM 2751 O O . GLY A 1 354 ? 16.312 10.928 -11.781 1.00 52.31 354 GLY A O 1
ATOM 2752 N N . TYR A 1 355 ? 15.484 9.027 -12.676 1.00 52.78 355 TYR A N 1
ATOM 2753 C CA . TYR A 1 355 ? 14.091 9.256 -12.311 1.00 52.78 355 TYR A CA 1
ATOM 2754 C C . TYR A 1 355 ? 13.935 9.427 -10.792 1.00 52.78 355 TYR A C 1
ATOM 2756 O O . TYR A 1 355 ? 14.224 8.512 -10.024 1.00 52.78 355 TYR A O 1
ATOM 2764 N N . LEU A 1 356 ? 13.464 10.605 -10.370 1.00 47.66 356 LEU A N 1
ATOM 2765 C CA . LEU A 1 356 ? 13.072 10.890 -8.989 1.00 47.66 356 LEU A CA 1
ATOM 2766 C C . LEU A 1 356 ? 11.688 10.295 -8.728 1.00 47.66 356 LEU A C 1
ATOM 2768 O O . LEU A 1 356 ? 10.666 10.934 -9.009 1.00 47.66 356 LEU A O 1
ATOM 2772 N N . GLU A 1 357 ? 11.638 9.097 -8.155 1.00 52.97 357 GLU A N 1
ATOM 2773 C CA . GLU A 1 357 ? 10.370 8.578 -7.654 1.00 52.97 357 GLU A CA 1
ATOM 2774 C C . GLU A 1 357 ? 9.882 9.431 -6.486 1.00 52.97 357 GLU A C 1
ATOM 2776 O O . GLU A 1 357 ? 10.563 9.625 -5.483 1.00 52.97 357 GLU A O 1
ATOM 2781 N N . THR A 1 358 ? 8.689 9.997 -6.653 1.00 43.38 358 THR A N 1
ATOM 2782 C CA . THR A 1 358 ? 8.099 10.965 -5.722 1.00 43.38 358 THR A CA 1
ATOM 2783 C C . THR A 1 358 ? 6.676 10.568 -5.351 1.00 43.38 358 THR A C 1
ATOM 2785 O O . THR A 1 358 ? 5.755 11.379 -5.443 1.00 43.38 358 THR A O 1
ATOM 2788 N N . ARG A 1 359 ? 6.497 9.309 -4.918 1.00 43.84 359 ARG A N 1
ATOM 2789 C CA . ARG A 1 359 ? 5.383 8.845 -4.066 1.00 43.84 359 ARG A CA 1
ATOM 2790 C C . ARG A 1 359 ? 5.521 7.366 -3.697 1.00 43.84 359 ARG A C 1
ATOM 2792 O O . ARG A 1 359 ? 5.199 6.495 -4.490 1.00 43.84 359 ARG A O 1
ATOM 2799 N N . SER A 1 360 ? 5.874 7.111 -2.445 1.00 40.94 360 SER A N 1
ATOM 2800 C CA . SER A 1 360 ? 5.547 5.876 -1.736 1.00 40.94 360 SER A CA 1
ATOM 2801 C C . SER A 1 360 ? 5.301 6.274 -0.285 1.00 40.94 360 SER A C 1
ATOM 2803 O O . SER A 1 360 ? 6.192 6.817 0.360 1.00 40.94 360 SER A O 1
ATOM 2805 N N . GLN A 1 361 ? 4.072 6.107 0.199 1.00 43.56 361 GLN A N 1
ATOM 2806 C CA . GLN A 1 361 ? 3.764 6.238 1.623 1.00 43.56 361 GLN A CA 1
ATOM 2807 C C . GLN A 1 361 ? 3.889 4.836 2.213 1.00 43.56 361 GLN A C 1
ATOM 2809 O O . GLN A 1 361 ? 3.224 3.947 1.700 1.00 43.56 361 GLN A O 1
ATOM 2814 N N . TYR A 1 362 ? 4.757 4.663 3.218 1.00 40.75 362 TYR A N 1
ATOM 2815 C CA . TYR A 1 362 ? 4.917 3.441 4.024 1.00 40.75 362 TYR A CA 1
ATOM 2816 C C . TYR A 1 362 ? 4.797 2.110 3.255 1.00 40.75 362 TYR A C 1
ATOM 2818 O O . TYR A 1 362 ? 3.724 1.525 3.168 1.00 40.75 362 TYR A O 1
ATOM 2826 N N . ASN A 1 363 ? 5.920 1.580 2.759 1.00 43.75 363 ASN A N 1
ATOM 2827 C CA . ASN A 1 363 ? 5.960 0.229 2.198 1.00 43.75 363 ASN A CA 1
ATOM 2828 C C . ASN A 1 363 ? 7.089 -0.595 2.826 1.00 43.75 363 ASN A C 1
ATOM 2830 O O . ASN A 1 363 ? 8.254 -0.449 2.461 1.00 43.75 363 ASN A O 1
ATOM 2834 N N . GLU A 1 364 ? 6.722 -1.524 3.716 1.00 46.88 364 GLU A N 1
ATOM 2835 C CA . GLU A 1 364 ? 7.562 -2.697 4.012 1.00 46.88 364 GLU A CA 1
ATOM 2836 C C . GLU A 1 364 ? 7.599 -3.673 2.814 1.00 46.88 364 GLU A C 1
ATOM 2838 O O . GLU A 1 364 ? 8.485 -4.522 2.722 1.00 46.88 364 GLU A O 1
ATOM 2843 N N . PHE A 1 365 ? 6.678 -3.511 1.855 1.00 55.31 365 PHE A N 1
ATOM 2844 C CA . PHE A 1 365 ? 6.635 -4.259 0.603 1.00 55.31 365 PHE A CA 1
ATOM 2845 C C . PHE A 1 365 ? 7.815 -3.925 -0.318 1.00 55.31 365 PHE A C 1
ATOM 2847 O O . PHE A 1 365 ? 8.094 -2.761 -0.621 1.00 55.31 365 PHE A O 1
ATOM 2854 N N . ARG A 1 366 ? 8.475 -4.978 -0.807 1.00 68.50 366 ARG A N 1
ATOM 2855 C CA . ARG A 1 366 ? 9.530 -4.896 -1.821 1.00 68.50 366 ARG A CA 1
ATOM 2856 C C . ARG A 1 366 ? 8.939 -4.520 -3.176 1.00 68.50 366 ARG A C 1
ATOM 2858 O O . ARG A 1 366 ? 8.019 -5.171 -3.664 1.00 68.50 366 ARG A O 1
ATOM 2865 N N . GLN A 1 367 ? 9.496 -3.487 -3.790 1.00 74.88 367 GLN A N 1
ATOM 2866 C CA . GLN A 1 367 ? 9.176 -3.065 -5.150 1.00 74.88 367 GLN A CA 1
ATOM 2867 C C . GLN A 1 367 ? 10.288 -3.527 -6.086 1.00 74.88 367 GLN A C 1
ATOM 2869 O O . GLN A 1 367 ? 11.455 -3.490 -5.707 1.00 74.88 367 GLN A O 1
ATOM 2874 N N . ARG A 1 368 ? 9.949 -3.935 -7.309 1.00 81.75 368 ARG A N 1
ATOM 2875 C CA . ARG A 1 368 ? 10.935 -4.314 -8.322 1.00 81.75 368 ARG A CA 1
ATOM 2876 C C . ARG A 1 368 ? 11.230 -3.141 -9.241 1.00 81.75 368 ARG A C 1
ATOM 2878 O O . ARG A 1 368 ? 10.309 -2.473 -9.710 1.00 81.75 368 ARG A O 1
ATOM 2885 N N . LYS A 1 369 ? 12.506 -2.891 -9.535 1.00 83.06 369 LYS A N 1
ATOM 2886 C CA . LYS A 1 369 ? 12.930 -1.866 -10.496 1.00 83.06 369 LYS A CA 1
ATOM 2887 C C . LYS A 1 369 ? 13.585 -2.496 -11.715 1.00 83.06 369 LYS A C 1
ATOM 2889 O O . LYS A 1 369 ? 14.530 -3.253 -11.555 1.00 83.06 369 LYS A O 1
ATOM 2894 N N . LYS A 1 370 ? 13.132 -2.124 -12.917 1.00 85.31 370 LYS A N 1
ATOM 2895 C CA . LYS A 1 370 ? 13.758 -2.461 -14.206 1.00 85.31 370 LYS A CA 1
ATOM 2896 C C . LYS A 1 370 ? 14.619 -1.307 -14.720 1.00 85.31 370 LYS A C 1
ATOM 2898 O O . LYS A 1 370 ? 14.226 -0.143 -14.624 1.00 85.31 370 LYS A O 1
ATOM 2903 N N . ILE A 1 371 ? 15.774 -1.631 -15.299 1.00 81.56 371 ILE A N 1
ATOM 2904 C CA . ILE A 1 371 ? 16.705 -0.683 -15.923 1.00 81.56 371 ILE A CA 1
ATOM 2905 C C . ILE A 1 371 ? 17.244 -1.290 -17.216 1.00 81.56 371 ILE A C 1
ATOM 2907 O O . ILE A 1 371 ? 17.981 -2.275 -17.191 1.00 81.56 371 ILE A O 1
ATOM 2911 N N . SER A 1 372 ? 16.927 -0.678 -18.354 1.00 82.56 372 SER A N 1
ATOM 2912 C CA . SER A 1 372 ? 17.484 -1.084 -19.647 1.00 82.56 372 SER A CA 1
ATOM 2913 C C . SER A 1 372 ? 18.985 -0.784 -19.726 1.00 82.56 372 SER A C 1
ATOM 2915 O O . SER A 1 372 ? 19.435 0.308 -19.379 1.00 82.56 372 SER A O 1
ATOM 2917 N N . THR A 1 373 ? 19.757 -1.746 -20.228 1.00 79.06 373 THR A N 1
ATOM 2918 C CA . THR A 1 373 ? 21.214 -1.668 -20.405 1.00 79.06 373 THR A CA 1
ATOM 2919 C C . THR A 1 373 ? 21.603 -1.877 -21.867 1.00 79.06 373 THR A C 1
ATOM 2921 O O . THR A 1 373 ? 21.077 -2.755 -22.562 1.00 79.06 373 THR A O 1
ATOM 2924 N N . SER A 1 374 ? 22.536 -1.053 -22.337 1.00 78.19 374 SER A N 1
ATOM 2925 C CA . SER A 1 374 ? 23.095 -1.111 -23.687 1.00 78.19 374 SER A CA 1
ATOM 2926 C C . SER A 1 374 ? 24.109 -2.255 -23.832 1.00 78.19 374 SER A C 1
ATOM 2928 O O . SER A 1 374 ? 24.701 -2.705 -22.852 1.00 78.19 374 SER A O 1
ATOM 2930 N N . TYR A 1 375 ? 24.355 -2.687 -25.075 1.00 79.56 375 TYR A N 1
ATOM 2931 C CA . TYR A 1 375 ? 25.462 -3.594 -25.412 1.00 79.56 375 TYR A CA 1
ATOM 2932 C C . TYR A 1 375 ? 26.811 -3.040 -24.914 1.00 79.56 375 TYR A C 1
ATOM 2934 O O . TYR A 1 375 ? 27.107 -1.861 -25.122 1.00 79.56 375 TYR A O 1
ATOM 2942 N N . GLY A 1 376 ? 27.665 -3.907 -24.364 1.00 77.25 376 GLY A N 1
ATOM 2943 C CA . GLY A 1 376 ? 28.998 -3.568 -23.866 1.00 77.25 376 GLY A CA 1
ATOM 2944 C C . GLY A 1 376 ? 29.054 -3.509 -22.339 1.00 77.25 376 GLY A C 1
ATOM 2945 O O . GLY A 1 376 ? 28.365 -4.264 -21.655 1.00 77.25 376 GLY A O 1
ATOM 2946 N N . VAL A 1 377 ? 29.902 -2.627 -21.801 1.00 76.81 377 VAL A N 1
ATOM 2947 C CA . VAL A 1 377 ? 30.011 -2.392 -20.352 1.00 76.81 377 VAL A CA 1
ATOM 2948 C C . VAL A 1 377 ? 29.131 -1.206 -19.955 1.00 76.81 377 VAL A C 1
ATOM 2950 O O . VAL A 1 377 ? 29.476 -0.051 -20.209 1.00 76.81 377 VAL A O 1
ATOM 2953 N N . SER A 1 378 ? 28.002 -1.504 -19.316 1.00 76.81 378 SER A N 1
ATOM 2954 C CA . SER A 1 378 ? 27.100 -0.526 -18.701 1.00 76.81 378 SER A CA 1
ATOM 2955 C C . SER A 1 378 ? 27.425 -0.369 -17.213 1.00 76.81 378 SER A C 1
ATOM 2957 O O . SER A 1 378 ? 27.641 -1.364 -16.525 1.00 76.81 378 SER A O 1
ATOM 2959 N N . GLU A 1 379 ? 27.419 0.866 -16.702 1.00 77.69 379 GLU A N 1
ATOM 2960 C CA . GLU A 1 379 ? 27.476 1.156 -15.262 1.00 77.69 379 GLU A CA 1
ATOM 2961 C C . GLU A 1 379 ? 26.161 1.821 -14.836 1.00 77.69 379 GLU A C 1
ATOM 2963 O O . GLU A 1 379 ? 25.787 2.883 -15.349 1.00 77.69 379 GLU A O 1
ATOM 2968 N N . VAL A 1 380 ? 25.446 1.157 -13.931 1.00 77.00 380 VAL A N 1
ATOM 2969 C CA . VAL A 1 380 ? 24.187 1.614 -13.335 1.00 77.00 380 VAL A CA 1
ATOM 2970 C C . VAL A 1 380 ? 24.497 2.202 -11.969 1.00 77.00 380 VAL A C 1
ATOM 2972 O O . VAL A 1 380 ? 25.122 1.527 -11.161 1.00 77.00 380 VAL A O 1
ATOM 2975 N N . TYR A 1 381 ? 24.045 3.422 -11.695 1.00 75.81 381 TYR A N 1
ATOM 2976 C CA . TYR A 1 381 ? 24.238 4.108 -10.422 1.00 75.81 381 TYR A CA 1
ATOM 2977 C C . TYR A 1 381 ? 22.907 4.236 -9.680 1.00 75.81 381 TYR A C 1
ATOM 2979 O O . TYR A 1 381 ? 21.959 4.855 -10.166 1.00 75.81 381 TYR A O 1
ATOM 2987 N N . ILE A 1 382 ? 22.859 3.684 -8.474 1.00 74.88 382 ILE A N 1
ATOM 2988 C CA . ILE A 1 382 ? 21.716 3.737 -7.569 1.00 74.88 382 ILE A CA 1
ATOM 2989 C C . ILE A 1 382 ? 22.063 4.714 -6.443 1.00 74.88 382 ILE A C 1
ATOM 2991 O O . ILE A 1 382 ? 23.060 4.520 -5.743 1.00 74.88 382 ILE A O 1
ATOM 2995 N N . TRP A 1 383 ? 21.257 5.762 -6.280 1.00 70.75 383 TRP A N 1
ATOM 2996 C CA . TRP A 1 383 ? 21.453 6.824 -5.297 1.00 70.75 383 TRP A CA 1
ATOM 2997 C C . TRP A 1 383 ? 20.270 6.939 -4.337 1.00 70.75 383 TRP A C 1
ATOM 2999 O O . TRP A 1 383 ? 19.110 7.020 -4.749 1.00 70.75 383 TRP A O 1
ATOM 3009 N N . PHE A 1 384 ? 20.588 7.073 -3.052 1.00 66.50 384 PHE A N 1
ATOM 3010 C CA . PHE A 1 384 ? 19.624 7.447 -2.018 1.00 66.50 384 PHE A CA 1
ATOM 3011 C C . PHE A 1 384 ? 19.989 8.807 -1.467 1.00 66.50 384 PHE A C 1
ATOM 3013 O O . PHE A 1 384 ? 21.134 9.043 -1.084 1.00 66.50 384 PHE A O 1
ATOM 3020 N N . ASN A 1 385 ? 19.006 9.695 -1.423 1.00 60.03 385 ASN A N 1
ATOM 3021 C CA . ASN A 1 385 ? 19.121 11.000 -0.801 1.00 60.03 385 ASN A CA 1
ATOM 3022 C C . ASN A 1 385 ? 17.988 11.135 0.215 1.00 60.03 385 ASN A C 1
ATOM 3024 O O . ASN A 1 385 ? 16.827 10.929 -0.141 1.00 60.03 385 ASN A O 1
ATOM 3028 N N . SER A 1 386 ? 18.322 11.521 1.447 1.00 58.12 386 SER A N 1
ATOM 3029 C CA . SER A 1 386 ? 17.340 11.922 2.456 1.00 58.12 386 SER A CA 1
ATOM 3030 C C . SER A 1 386 ? 17.158 13.449 2.408 1.00 58.12 386 SER A C 1
ATOM 3032 O O . SER A 1 386 ? 17.988 14.190 2.954 1.00 58.12 386 SER A O 1
ATOM 3034 N N . PRO A 1 387 ? 16.120 13.974 1.719 1.00 51.59 387 PRO A N 1
ATOM 3035 C CA . PRO A 1 387 ? 15.849 15.412 1.662 1.00 51.59 387 PRO A CA 1
ATOM 3036 C C . PRO A 1 387 ? 15.186 15.947 2.942 1.00 51.59 387 PRO A C 1
ATOM 3038 O O . PRO A 1 387 ? 15.023 17.165 3.084 1.00 51.59 387 PRO A O 1
ATOM 3041 N N . SER A 1 388 ? 14.776 15.052 3.841 1.00 51.34 388 SER A N 1
ATOM 3042 C CA . SER A 1 388 ? 13.890 15.318 4.970 1.00 51.34 388 SER A CA 1
ATOM 3043 C C . SER A 1 388 ? 14.474 16.309 5.978 1.00 51.34 388 SER A C 1
ATOM 3045 O O . SER A 1 388 ? 15.683 16.491 6.126 1.00 51.34 388 SER A O 1
ATOM 3047 N N . LEU A 1 389 ? 13.587 17.042 6.653 1.00 44.81 389 LEU A N 1
ATOM 3048 C CA . LEU A 1 389 ? 13.952 18.136 7.561 1.00 44.81 389 LEU A CA 1
ATOM 3049 C C . LEU A 1 389 ? 14.180 17.679 9.014 1.00 44.81 389 LEU A C 1
ATOM 3051 O O . LEU A 1 389 ? 14.356 18.540 9.879 1.00 44.81 389 LEU A O 1
ATOM 3055 N N . HIS A 1 390 ? 14.145 16.374 9.291 1.00 49.34 390 HIS A N 1
ATOM 3056 C CA . HIS A 1 390 ? 14.157 15.791 10.636 1.00 49.34 390 HIS A CA 1
ATOM 3057 C C . HIS A 1 390 ? 15.203 14.674 10.755 1.00 49.34 390 HIS A C 1
ATOM 3059 O O . HIS A 1 390 ? 15.397 13.904 9.819 1.00 49.34 390 HIS A O 1
ATOM 3065 N N . ASP A 1 391 ? 15.855 14.593 11.919 1.00 49.00 391 ASP A N 1
ATOM 3066 C CA . ASP A 1 391 ? 16.922 13.630 12.238 1.00 49.00 391 ASP A CA 1
ATOM 3067 C C . ASP A 1 391 ? 16.356 12.239 12.605 1.00 49.00 391 ASP A C 1
ATOM 3069 O O . ASP A 1 391 ? 16.669 11.681 13.660 1.00 49.00 391 ASP A O 1
ATOM 3073 N N . VAL A 1 392 ? 15.468 11.689 11.770 1.00 50.00 392 VAL A N 1
ATOM 3074 C CA . VAL A 1 392 ? 14.902 10.343 11.960 1.00 50.00 392 VAL A CA 1
ATOM 3075 C C . VAL A 1 392 ? 15.676 9.343 11.106 1.00 50.00 392 VAL A C 1
ATOM 3077 O O . VAL A 1 392 ? 15.886 9.563 9.917 1.00 50.00 392 VAL A O 1
ATOM 3080 N N . ALA A 1 393 ? 16.120 8.246 11.719 1.00 50.97 393 ALA A N 1
ATOM 3081 C CA . ALA A 1 393 ? 16.965 7.243 11.079 1.00 50.97 393 ALA A CA 1
ATOM 3082 C C . ALA A 1 393 ? 16.216 6.480 9.971 1.00 50.97 393 ALA A C 1
ATOM 3084 O O . ALA A 1 393 ? 15.533 5.492 10.243 1.00 50.97 393 ALA A O 1
ATOM 3085 N N . GLN A 1 394 ? 16.378 6.909 8.720 1.00 58.47 394 GLN A N 1
ATOM 3086 C CA . GLN A 1 394 ? 15.842 6.194 7.561 1.00 58.47 394 GLN A CA 1
ATOM 3087 C C . GLN A 1 394 ? 16.662 4.930 7.276 1.00 58.47 394 GLN A C 1
ATOM 3089 O O . GLN A 1 394 ? 17.879 4.894 7.500 1.00 58.47 394 GLN A O 1
ATOM 3094 N N . SER A 1 395 ? 15.985 3.887 6.791 1.00 65.31 395 SER A N 1
ATOM 3095 C CA . SER A 1 395 ? 16.613 2.631 6.366 1.00 65.31 395 SER A CA 1
ATOM 3096 C C . SER A 1 395 ? 16.224 2.281 4.934 1.00 65.31 395 SER A C 1
ATOM 3098 O O . SER A 1 395 ? 15.078 2.478 4.527 1.00 65.31 395 SER A O 1
ATOM 3100 N N . PHE A 1 396 ? 17.194 1.754 4.194 1.00 74.62 396 PHE A N 1
ATOM 3101 C CA . PHE A 1 396 ? 17.071 1.323 2.805 1.00 74.62 396 PHE A CA 1
ATOM 3102 C C . PHE A 1 396 ? 17.530 -0.134 2.661 1.00 74.62 396 PHE A C 1
ATOM 3104 O O . PHE A 1 396 ? 18.470 -0.532 3.353 1.00 74.62 396 PHE A O 1
ATOM 3111 N N . TYR A 1 397 ? 16.914 -0.892 1.749 1.00 78.56 397 TYR A N 1
ATOM 3112 C CA . TYR A 1 397 ? 17.240 -2.288 1.451 1.00 78.56 397 TYR A CA 1
ATOM 3113 C C . TYR A 1 397 ? 17.247 -2.552 -0.065 1.00 78.56 397 TYR A C 1
ATOM 3115 O O . TYR A 1 397 ? 16.298 -2.173 -0.753 1.00 78.56 397 TYR A O 1
ATOM 3123 N N . LEU A 1 398 ? 18.294 -3.219 -0.561 1.00 81.38 398 LEU A N 1
ATOM 3124 C CA . LEU A 1 398 ? 18.443 -3.747 -1.923 1.00 81.38 398 LEU A CA 1
ATOM 3125 C C . LEU A 1 398 ? 18.596 -5.270 -1.861 1.00 81.38 398 LEU A C 1
ATOM 3127 O O . LEU A 1 398 ? 19.395 -5.774 -1.067 1.00 81.38 398 LEU A O 1
ATOM 3131 N N . ASP A 1 399 ? 17.895 -5.986 -2.731 1.00 83.44 399 ASP A N 1
ATOM 3132 C CA . ASP A 1 399 ? 17.977 -7.440 -2.845 1.00 83.44 399 ASP A CA 1
ATOM 3133 C C . ASP A 1 399 ? 17.708 -7.921 -4.284 1.00 83.44 399 ASP A C 1
ATOM 3135 O O . ASP A 1 399 ? 17.338 -7.125 -5.149 1.00 83.44 399 ASP A O 1
ATOM 3139 N N . ASP A 1 400 ? 17.915 -9.215 -4.535 1.00 83.94 400 ASP A N 1
ATOM 3140 C CA . ASP A 1 400 ? 17.577 -9.926 -5.777 1.00 83.94 400 ASP A CA 1
ATOM 3141 C C . ASP A 1 400 ? 17.983 -9.175 -7.058 1.00 83.94 400 ASP A C 1
ATOM 3143 O O . ASP A 1 400 ? 17.183 -8.913 -7.958 1.00 83.94 400 ASP A O 1
ATOM 3147 N N . VAL A 1 401 ? 19.268 -8.818 -7.145 1.00 86.44 401 VAL A N 1
ATOM 3148 C CA . VAL A 1 401 ? 19.831 -8.115 -8.305 1.00 86.44 401 VAL A CA 1
ATOM 3149 C C . VAL A 1 401 ? 20.033 -9.119 -9.442 1.00 86.44 401 VAL A C 1
ATOM 3151 O O . VAL A 1 401 ? 20.930 -9.960 -9.376 1.00 86.44 401 VAL A O 1
ATOM 3154 N N . ILE A 1 402 ? 19.222 -9.037 -10.496 1.00 87.06 402 ILE A N 1
ATOM 3155 C CA . ILE A 1 402 ? 19.217 -9.972 -11.634 1.00 87.06 402 ILE A CA 1
ATOM 3156 C C . ILE A 1 402 ? 19.455 -9.189 -12.926 1.00 87.06 402 ILE A C 1
ATOM 3158 O O . ILE A 1 402 ? 18.753 -8.222 -13.197 1.00 87.06 402 ILE A O 1
ATOM 3162 N N . TRP A 1 403 ? 20.391 -9.605 -13.774 1.00 87.25 403 TRP A N 1
ATOM 3163 C CA . TRP A 1 403 ? 20.512 -9.077 -15.137 1.00 87.25 403 TRP A CA 1
ATOM 3164 C C . TRP A 1 403 ? 20.091 -10.132 -16.157 1.00 87.25 403 TRP A C 1
ATOM 3166 O O . TRP A 1 403 ? 20.615 -11.246 -16.146 1.00 87.25 403 TRP A O 1
ATOM 3176 N N . VAL A 1 404 ? 19.191 -9.755 -17.065 1.00 88.56 404 VAL A N 1
ATOM 3177 C CA . VAL A 1 404 ? 18.550 -10.651 -18.038 1.00 88.56 404 VAL A CA 1
ATOM 3178 C C . VAL A 1 404 ? 18.709 -10.102 -19.464 1.00 88.56 404 VAL A C 1
ATOM 3180 O O . VAL A 1 404 ? 18.435 -8.920 -19.686 1.00 88.56 404 VAL A O 1
ATOM 3183 N N . PRO A 1 405 ? 19.120 -10.908 -20.461 1.00 88.81 405 PRO A N 1
ATOM 3184 C CA . PRO A 1 405 ? 19.086 -10.504 -21.867 1.00 88.81 405 PRO A CA 1
ATOM 3185 C C . PRO A 1 405 ? 17.654 -10.230 -22.350 1.00 88.81 405 PRO A C 1
ATOM 3187 O O . PRO A 1 405 ? 16.753 -11.014 -22.078 1.00 88.81 405 PRO A O 1
ATOM 3190 N N . ASN A 1 406 ? 17.434 -9.179 -23.147 1.00 88.56 406 ASN A N 1
ATOM 3191 C CA . ASN A 1 406 ? 16.082 -8.855 -23.642 1.00 88.56 406 ASN A CA 1
ATOM 3192 C C . ASN A 1 406 ? 15.524 -9.887 -24.651 1.00 88.56 406 ASN A C 1
ATOM 3194 O O . ASN A 1 406 ? 14.359 -9.800 -25.027 1.00 88.56 406 ASN A O 1
ATOM 3198 N N . ASP A 1 407 ? 16.358 -10.814 -25.133 1.00 87.62 407 ASP A N 1
ATOM 3199 C CA . ASP A 1 407 ? 16.000 -11.913 -26.039 1.00 87.62 407 ASP A CA 1
ATOM 3200 C C . ASP A 1 407 ? 16.060 -13.298 -25.365 1.00 87.62 407 ASP A C 1
ATOM 3202 O O . ASP A 1 407 ? 16.096 -14.312 -26.066 1.00 87.62 407 ASP A O 1
ATOM 3206 N N . LEU A 1 408 ? 16.132 -13.342 -24.028 1.00 91.31 408 LEU A N 1
ATOM 3207 C CA . LEU A 1 408 ? 15.943 -14.570 -23.262 1.00 91.31 408 LEU A CA 1
ATOM 3208 C C . LEU A 1 408 ? 14.443 -14.820 -23.064 1.00 91.31 408 LEU A C 1
ATOM 3210 O O . LEU A 1 408 ? 13.697 -13.893 -22.761 1.00 91.31 408 LEU A O 1
ATOM 3214 N N . ASP A 1 409 ? 14.060 -16.067 -23.301 1.00 93.19 409 ASP A N 1
ATOM 3215 C CA . ASP A 1 409 ? 12.728 -16.653 -23.166 1.00 93.19 409 ASP A CA 1
ATOM 3216 C C . ASP A 1 409 ? 13.007 -18.096 -22.705 1.00 93.19 409 ASP A C 1
ATOM 3218 O O . ASP A 1 409 ? 13.553 -18.922 -23.459 1.00 93.19 409 ASP A O 1
ATOM 3222 N N . SER A 1 410 ? 12.841 -18.324 -21.403 1.00 93.81 410 SER A N 1
ATOM 3223 C CA . SER A 1 410 ? 13.372 -19.486 -20.689 1.00 93.81 410 SER A CA 1
ATOM 3224 C C . SER A 1 410 ? 12.517 -20.746 -20.855 1.00 93.81 410 SER A C 1
ATOM 3226 O O . SER A 1 410 ? 13.080 -21.851 -20.913 1.00 93.81 410 SER A O 1
ATOM 3228 N N . ASP A 1 411 ? 11.198 -20.618 -21.005 1.00 94.00 411 ASP A N 1
ATOM 3229 C CA . ASP A 1 411 ? 10.264 -21.741 -21.170 1.00 94.00 411 ASP A CA 1
ATOM 3230 C C . ASP A 1 411 ? 9.596 -21.851 -22.557 1.00 94.00 411 ASP A C 1
ATOM 3232 O O . ASP A 1 411 ? 9.037 -22.913 -22.871 1.00 94.00 411 ASP A O 1
ATOM 3236 N N . GLN A 1 412 ? 9.819 -20.862 -23.431 1.00 95.56 412 GLN A N 1
ATOM 3237 C CA . GLN A 1 412 ? 9.470 -20.824 -24.857 1.00 95.56 412 GLN A CA 1
ATOM 3238 C C . GLN A 1 412 ? 7.978 -20.650 -25.151 1.00 95.56 412 GLN A C 1
ATOM 3240 O O . GLN A 1 412 ? 7.475 -21.221 -26.130 1.00 95.56 412 GLN A O 1
ATOM 3245 N N . ASP A 1 413 ? 7.279 -19.857 -24.341 1.00 94.44 413 ASP A N 1
ATOM 3246 C CA . ASP A 1 413 ? 5.878 -19.488 -24.572 1.00 94.44 413 ASP A CA 1
ATOM 3247 C C . ASP A 1 413 ? 5.688 -18.249 -25.477 1.00 94.44 413 ASP A C 1
ATOM 3249 O O . ASP A 1 413 ? 4.684 -18.152 -26.194 1.00 94.44 413 ASP A O 1
ATOM 3253 N N . GLY A 1 414 ? 6.707 -17.386 -25.561 1.00 93.19 414 GLY A N 1
ATOM 3254 C CA . GLY A 1 414 ? 6.730 -16.163 -26.363 1.00 93.19 414 GLY A CA 1
ATOM 3255 C C . GLY A 1 414 ? 6.743 -14.854 -25.563 1.00 93.19 414 GLY A C 1
ATOM 3256 O O . GLY A 1 414 ? 6.948 -13.801 -26.177 1.00 93.19 414 GLY A O 1
ATOM 3257 N N . LEU A 1 415 ? 6.566 -14.900 -24.241 1.00 94.88 415 LEU A N 1
ATOM 3258 C CA . LEU A 1 415 ? 6.943 -13.845 -23.307 1.00 94.88 415 LEU A CA 1
ATOM 3259 C C . LEU A 1 415 ? 8.443 -13.975 -22.978 1.00 94.88 415 LEU A C 1
ATOM 3261 O O . LEU A 1 415 ? 8.920 -15.041 -22.611 1.00 94.88 415 LEU A O 1
ATOM 3265 N N . PRO A 1 416 ? 9.241 -12.909 -23.140 1.00 94.19 416 PRO A N 1
ATOM 3266 C CA . PRO A 1 416 ? 10.632 -12.926 -22.692 1.00 94.19 416 PRO A CA 1
ATOM 3267 C C . PRO A 1 416 ? 10.766 -12.757 -21.167 1.00 94.19 416 PRO A C 1
ATOM 3269 O O . PRO A 1 416 ? 10.092 -11.891 -20.606 1.00 94.19 416 PRO A O 1
ATOM 3272 N N . ASP A 1 417 ? 11.773 -13.382 -20.539 1.00 92.06 417 ASP A N 1
ATOM 3273 C CA . ASP A 1 417 ? 12.070 -13.323 -19.087 1.00 92.06 417 ASP A CA 1
ATOM 3274 C C . ASP A 1 417 ? 12.016 -11.900 -18.491 1.00 92.06 417 ASP A C 1
ATOM 3276 O O . ASP A 1 417 ? 11.630 -11.680 -17.344 1.00 92.06 417 ASP A O 1
ATOM 3280 N N . HIS A 1 418 ? 12.440 -10.892 -19.260 1.00 89.75 418 HIS A N 1
ATOM 3281 C CA . HIS A 1 418 ? 12.481 -9.488 -18.829 1.00 89.75 418 HIS A CA 1
ATOM 3282 C C . HIS A 1 418 ? 11.121 -8.752 -18.887 1.00 89.75 418 HIS A C 1
ATOM 3284 O O . HIS A 1 418 ? 11.018 -7.612 -18.424 1.00 89.75 418 HIS A O 1
ATOM 3290 N N . VAL A 1 419 ? 10.102 -9.349 -19.501 1.00 92.25 419 VAL A N 1
ATOM 3291 C CA . VAL A 1 419 ? 8.697 -8.908 -19.467 1.00 92.25 419 VAL A CA 1
ATOM 3292 C C . VAL A 1 419 ? 8.003 -9.574 -18.288 1.00 92.25 419 VAL A C 1
ATOM 3294 O O . VAL A 1 419 ? 7.305 -8.913 -17.523 1.00 92.25 419 VAL A O 1
ATOM 3297 N N . GLU A 1 420 ? 8.272 -10.857 -18.081 1.00 93.12 420 GLU A N 1
ATOM 3298 C CA . GLU A 1 420 ? 7.705 -11.644 -16.991 1.00 93.12 420 GLU A CA 1
ATOM 3299 C C . GLU A 1 420 ? 8.182 -11.134 -15.629 1.00 93.12 420 GLU A C 1
ATOM 3301 O O . GLU A 1 420 ? 7.371 -10.809 -14.761 1.00 93.12 420 GLU A O 1
ATOM 3306 N N . LEU A 1 421 ? 9.494 -10.913 -15.469 1.00 89.38 421 LEU A N 1
ATOM 3307 C CA . LEU A 1 421 ? 10.064 -10.330 -14.250 1.00 89.38 421 LEU A CA 1
ATOM 3308 C C . LEU A 1 421 ? 9.545 -8.921 -13.947 1.00 89.38 421 LEU A C 1
ATOM 3310 O O . LEU A 1 421 ? 9.495 -8.558 -12.773 1.00 89.38 421 LEU A O 1
ATOM 3314 N N . GLU A 1 422 ? 9.183 -8.134 -14.965 1.00 87.25 422 GLU A N 1
ATOM 3315 C CA . GLU A 1 422 ? 8.576 -6.803 -14.811 1.00 87.25 422 GLU A CA 1
ATOM 3316 C C . GLU A 1 422 ? 7.113 -6.897 -14.352 1.00 87.25 422 GLU A C 1
ATOM 3318 O O . GLU A 1 422 ? 6.670 -6.097 -13.525 1.00 87.25 422 GLU A O 1
ATOM 3323 N N . ASN A 1 423 ? 6.388 -7.913 -14.828 1.00 87.00 423 ASN A N 1
ATOM 3324 C CA . ASN A 1 423 ? 4.976 -8.128 -14.523 1.00 87.00 423 ASN A CA 1
ATOM 3325 C C . ASN A 1 423 ? 4.714 -9.098 -13.357 1.00 87.00 423 ASN A C 1
ATOM 3327 O O . ASN A 1 423 ? 3.567 -9.255 -12.945 1.00 87.00 423 ASN A O 1
ATOM 3331 N N . TYR A 1 424 ? 5.772 -9.635 -12.738 1.00 87.56 424 TYR A N 1
ATOM 3332 C CA . TYR A 1 424 ? 5.722 -10.626 -11.653 1.00 87.56 424 TYR A CA 1
ATOM 3333 C C . TYR A 1 424 ? 5.105 -11.978 -12.080 1.00 87.56 424 TYR A C 1
ATOM 3335 O O . TYR A 1 424 ? 4.485 -12.661 -11.265 1.00 87.56 424 TYR A O 1
ATOM 3343 N N . LEU A 1 425 ? 5.308 -12.345 -13.347 1.00 89.25 425 LEU A N 1
ATOM 3344 C CA . LEU A 1 425 ? 5.030 -13.665 -13.926 1.00 89.25 425 LEU A CA 1
ATOM 3345 C C . LEU A 1 425 ? 6.218 -14.627 -13.685 1.00 89.25 425 LEU A C 1
ATOM 3347 O O . LEU A 1 425 ? 7.302 -14.182 -13.278 1.00 89.25 425 LEU A O 1
ATOM 3351 N N . ASP A 1 426 ? 6.022 -15.934 -13.882 1.00 89.62 426 ASP A N 1
ATOM 3352 C CA . ASP A 1 426 ? 7.045 -16.965 -13.650 1.00 89.62 426 ASP A CA 1
ATOM 3353 C C . ASP A 1 426 ? 7.633 -17.475 -14.969 1.00 89.62 426 ASP A C 1
ATOM 3355 O O . ASP A 1 426 ? 7.099 -18.397 -15.571 1.00 89.62 426 ASP A O 1
ATOM 3359 N N . ARG A 1 427 ? 8.821 -16.955 -15.302 1.00 92.38 427 ARG A N 1
ATOM 3360 C CA . ARG A 1 427 ? 9.718 -17.301 -16.434 1.00 92.38 427 ARG A CA 1
ATOM 3361 C C . ARG A 1 427 ? 10.088 -18.775 -16.647 1.00 92.38 427 ARG A C 1
ATOM 3363 O O . ARG A 1 427 ? 11.030 -19.096 -17.378 1.00 92.38 427 ARG A O 1
ATOM 3370 N N . PHE A 1 428 ? 9.448 -19.680 -15.921 1.00 93.25 428 PHE A N 1
ATOM 3371 C CA . PHE A 1 428 ? 9.589 -21.120 -16.041 1.00 93.25 428 PHE A CA 1
ATOM 3372 C C . PHE A 1 428 ? 8.230 -21.861 -16.144 1.00 93.25 428 PHE A C 1
ATOM 3374 O O . PHE A 1 428 ? 8.249 -23.101 -16.173 1.00 93.25 428 PHE A O 1
ATOM 3381 N N . ASP A 1 429 ? 7.086 -21.160 -16.189 1.00 93.44 429 ASP A N 1
ATOM 3382 C CA . ASP A 1 429 ? 5.722 -21.700 -16.335 1.00 93.44 429 ASP A CA 1
ATOM 3383 C C . ASP A 1 429 ? 4.935 -21.112 -17.528 1.00 93.44 429 ASP A C 1
ATOM 3385 O O . ASP A 1 429 ? 3.988 -20.346 -17.357 1.00 93.44 429 ASP A O 1
ATOM 3389 N N . ASN A 1 430 ? 5.241 -21.629 -18.725 1.00 93.69 430 ASN A N 1
ATOM 3390 C CA . ASN A 1 430 ? 4.604 -21.360 -20.030 1.00 93.69 430 ASN A CA 1
ATOM 3391 C C . ASN A 1 430 ? 3.065 -21.387 -20.140 1.00 93.69 430 ASN A C 1
ATOM 3393 O O . ASN A 1 430 ? 2.505 -21.291 -21.239 1.00 93.69 430 ASN A O 1
ATOM 3397 N N . LEU A 1 431 ? 2.356 -21.632 -19.044 1.00 92.00 431 LEU A N 1
ATOM 3398 C CA . LEU A 1 431 ? 0.916 -21.473 -18.961 1.00 92.00 431 LEU A CA 1
ATOM 3399 C C . LEU A 1 431 ? 0.513 -20.021 -18.696 1.00 92.00 431 LEU A C 1
ATOM 3401 O O . LEU A 1 431 ? -0.614 -19.667 -19.052 1.00 92.00 431 LEU A O 1
ATOM 3405 N N . ASP A 1 432 ? 1.375 -19.197 -18.094 1.00 89.00 432 ASP A N 1
ATOM 3406 C CA . ASP A 1 432 ? 0.994 -17.848 -17.677 1.00 89.00 432 ASP A CA 1
ATOM 3407 C C . ASP A 1 432 ? 0.910 -16.838 -18.836 1.00 89.00 432 ASP A C 1
ATOM 3409 O O . ASP A 1 432 ? -0.008 -16.018 -18.828 1.00 89.00 432 ASP A O 1
ATOM 3413 N N . ALA A 1 433 ? 1.652 -17.016 -19.936 1.00 93.56 433 ALA A N 1
ATOM 3414 C CA . ALA A 1 433 ? 1.393 -16.336 -21.215 1.00 93.56 433 ALA A CA 1
ATOM 3415 C C . ALA A 1 433 ? -0.021 -16.534 -21.780 1.00 93.56 433 ALA A C 1
ATOM 3417 O O . ALA A 1 433 ? -0.441 -15.792 -22.668 1.00 93.56 433 ALA A O 1
ATOM 3418 N N . HIS A 1 434 ? -0.736 -17.578 -21.354 1.00 91.56 434 HIS A N 1
ATOM 3419 C CA . HIS A 1 434 ? -2.104 -17.882 -21.791 1.00 91.56 434 HIS A CA 1
ATOM 3420 C C . HIS A 1 434 ? -3.157 -17.532 -20.732 1.00 91.56 434 HIS A C 1
ATOM 3422 O O . HIS A 1 434 ? -4.344 -17.803 -20.941 1.00 91.56 434 HIS A O 1
ATOM 3428 N N . LEU A 1 435 ? -2.736 -16.976 -19.595 1.00 90.00 435 LEU A N 1
ATOM 3429 C CA . LEU A 1 435 ? -3.631 -16.366 -18.625 1.00 90.00 435 LEU A CA 1
ATOM 3430 C C . LEU A 1 435 ? -3.953 -14.930 -19.046 1.00 90.00 435 LEU A C 1
ATOM 3432 O O . LEU A 1 435 ? -3.239 -14.318 -19.833 1.00 90.00 435 LEU A O 1
ATOM 3436 N N . ASP A 1 436 ? -5.061 -14.450 -18.505 1.00 83.69 436 ASP A N 1
ATOM 3437 C CA . ASP A 1 436 ? -5.608 -13.103 -18.633 1.00 83.69 436 ASP A CA 1
ATOM 3438 C C . ASP A 1 436 ? -5.482 -12.499 -17.225 1.00 83.69 436 ASP A C 1
ATOM 3440 O O . ASP A 1 436 ? -6.259 -12.841 -16.322 1.00 83.69 436 ASP A O 1
ATOM 3444 N N . TYR A 1 437 ? -4.370 -11.799 -16.966 1.00 82.38 437 TYR A N 1
ATOM 3445 C CA . TYR A 1 437 ? -3.940 -11.472 -15.600 1.00 82.38 437 TYR A CA 1
ATOM 3446 C C . TYR A 1 437 ? -4.778 -10.353 -14.974 1.00 82.38 437 TYR A C 1
ATOM 3448 O O . TYR A 1 437 ? -5.060 -10.399 -13.772 1.00 82.38 437 TYR A O 1
ATOM 3456 N N . ASP A 1 438 ? -5.195 -9.362 -15.759 1.00 77.56 438 ASP A N 1
ATOM 3457 C CA . ASP A 1 438 ? -6.042 -8.261 -15.297 1.00 77.56 438 ASP A CA 1
ATOM 3458 C C . ASP A 1 438 ? -7.540 -8.449 -15.599 1.00 77.56 438 ASP A C 1
ATOM 3460 O O . ASP A 1 438 ? -8.362 -7.730 -15.023 1.00 77.56 438 ASP A O 1
ATOM 3464 N N . SER A 1 439 ? -7.904 -9.503 -16.341 1.00 84.62 439 SER A N 1
ATOM 3465 C CA . SER A 1 439 ? -9.277 -9.899 -16.681 1.00 84.62 439 SER A CA 1
ATOM 3466 C C . SER A 1 439 ? -9.974 -8.980 -17.694 1.00 84.62 439 SER A C 1
ATOM 3468 O O . SER A 1 439 ? -11.191 -8.786 -17.592 1.00 84.62 439 SER A O 1
ATOM 3470 N N . ASP A 1 440 ? -9.230 -8.421 -18.655 1.00 80.00 440 ASP A N 1
ATOM 3471 C CA . ASP A 1 440 ? -9.761 -7.628 -19.775 1.00 80.00 440 ASP A CA 1
ATOM 3472 C C . ASP A 1 440 ? -10.235 -8.463 -20.986 1.00 80.00 440 ASP A C 1
ATOM 3474 O O . ASP A 1 440 ? -10.967 -7.931 -21.824 1.00 80.00 440 ASP A O 1
ATOM 3478 N N . LEU A 1 441 ? -9.932 -9.771 -21.025 1.00 87.94 441 LEU A N 1
ATOM 3479 C CA . LEU A 1 441 ? -10.161 -10.748 -22.111 1.00 87.94 441 LEU A CA 1
ATOM 3480 C C . LEU A 1 441 ? -9.051 -10.892 -23.174 1.00 87.94 441 LEU A C 1
ATOM 3482 O O . LEU A 1 441 ? -9.219 -11.706 -24.093 1.00 87.94 441 LEU A O 1
ATOM 3486 N N . LEU A 1 442 ? -7.924 -10.193 -23.058 1.00 87.00 442 LEU A N 1
ATOM 3487 C CA . LEU A 1 442 ? -6.670 -10.529 -23.737 1.00 87.00 442 LEU A CA 1
ATOM 3488 C C . LEU A 1 442 ? -5.843 -11.489 -22.869 1.00 87.00 442 LEU A C 1
ATOM 3490 O O . LEU A 1 442 ? -5.975 -11.539 -21.651 1.00 87.00 442 LEU A O 1
ATOM 3494 N N . SER A 1 443 ? -4.990 -12.297 -23.497 1.00 93.00 443 SER A N 1
ATOM 3495 C CA . SER A 1 443 ? -3.954 -13.028 -22.758 1.00 93.00 443 SER A CA 1
ATOM 3496 C C . SER A 1 443 ? -2.677 -12.199 -22.617 1.00 93.00 443 SER A C 1
ATOM 3498 O O . SER A 1 443 ? -2.340 -11.438 -23.525 1.00 93.00 443 SER A O 1
ATOM 3500 N N . ASN A 1 444 ? -1.901 -12.439 -21.557 1.00 92.25 444 ASN A N 1
ATOM 3501 C CA . ASN A 1 444 ? -0.630 -11.756 -21.269 1.00 92.25 444 ASN A CA 1
ATOM 3502 C C . ASN A 1 444 ? 0.306 -11.678 -22.501 1.00 92.25 444 ASN A C 1
ATOM 3504 O O . ASN A 1 444 ? 1.006 -10.687 -22.732 1.00 92.25 444 ASN A O 1
ATOM 3508 N N . LEU A 1 445 ? 0.314 -12.728 -23.332 1.00 95.19 445 LEU A N 1
ATOM 3509 C CA . LEU A 1 445 ? 1.073 -12.790 -24.584 1.00 95.19 445 LEU A CA 1
ATOM 3510 C C . LEU A 1 445 ? 0.470 -11.960 -25.729 1.00 95.19 445 LEU A C 1
ATOM 3512 O O . LEU A 1 445 ? 1.218 -11.435 -26.558 1.00 95.19 445 LEU A O 1
ATOM 3516 N N . GLU A 1 446 ? -0.854 -11.861 -25.825 1.00 95.50 446 GLU A N 1
ATOM 3517 C CA . GLU A 1 446 ? -1.530 -10.980 -26.784 1.00 95.50 446 GLU A CA 1
ATOM 3518 C C . GLU A 1 446 ? -1.290 -9.515 -26.423 1.00 95.50 446 GLU A C 1
ATOM 3520 O O . GLU A 1 446 ? -0.934 -8.729 -27.301 1.00 95.50 446 GLU A O 1
ATOM 3525 N N . GLU A 1 447 ? -1.355 -9.169 -25.140 1.00 94.94 447 GLU A N 1
ATOM 3526 C CA . GLU A 1 447 ? -1.057 -7.824 -24.651 1.00 94.94 447 GLU A CA 1
ATOM 3527 C C . GLU A 1 447 ? 0.388 -7.413 -24.939 1.00 94.94 447 GLU A C 1
ATOM 3529 O O . GLU A 1 447 ? 0.640 -6.365 -25.539 1.00 94.94 447 GLU A O 1
ATOM 3534 N N . TYR A 1 448 ? 1.356 -8.289 -24.641 1.00 94.62 448 TYR A N 1
ATOM 3535 C CA . TYR A 1 448 ? 2.758 -8.066 -25.005 1.00 94.62 448 TYR A CA 1
ATOM 3536 C C . TYR A 1 448 ? 2.952 -7.843 -26.518 1.00 94.62 448 TYR A C 1
ATOM 3538 O O . TYR A 1 448 ? 3.787 -7.033 -26.933 1.00 94.62 448 TYR A O 1
ATOM 3546 N N . GLN A 1 449 ? 2.178 -8.534 -27.362 1.00 94.81 449 GLN A N 1
ATOM 3547 C CA . GLN A 1 449 ? 2.228 -8.373 -28.820 1.00 94.81 449 GLN A CA 1
ATOM 3548 C C . GLN A 1 449 ? 1.558 -7.084 -29.317 1.00 94.81 449 GLN A C 1
ATOM 3550 O O . GLN A 1 449 ? 1.968 -6.559 -30.358 1.00 94.81 449 GLN A O 1
ATOM 3555 N N . LEU A 1 450 ? 0.550 -6.583 -28.602 1.00 92.69 450 LEU A N 1
ATOM 3556 C CA . LEU A 1 450 ? -0.133 -5.315 -28.875 1.00 92.69 450 LEU A CA 1
ATOM 3557 C C . LEU A 1 450 ? 0.634 -4.109 -28.305 1.00 92.69 450 LEU A C 1
ATOM 3559 O O . LEU A 1 450 ? 0.543 -3.011 -28.853 1.00 92.69 450 LEU A O 1
ATOM 3563 N N . GLY A 1 451 ? 1.456 -4.327 -27.275 1.00 92.38 451 GLY A N 1
ATOM 3564 C CA . GLY A 1 451 ? 2.144 -3.280 -26.519 1.00 92.38 451 GLY A CA 1
ATOM 3565 C C . GLY A 1 451 ? 1.294 -2.684 -25.394 1.00 92.38 451 GLY A C 1
ATOM 3566 O O . GLY A 1 451 ? 1.630 -1.602 -24.914 1.00 92.38 451 GLY A O 1
ATOM 3567 N N . THR A 1 452 ? 0.217 -3.373 -25.015 1.00 92.25 452 THR A N 1
ATOM 3568 C CA . THR A 1 452 ? -0.684 -3.034 -23.910 1.00 92.25 452 THR A CA 1
ATOM 3569 C C . THR A 1 452 ? -0.163 -3.584 -22.572 1.00 92.25 452 THR A C 1
ATOM 3571 O O . THR A 1 452 ? 0.935 -4.149 -22.488 1.00 92.25 452 THR A O 1
ATOM 3574 N N . SER A 1 453 ? -0.889 -3.317 -21.490 1.00 89.81 453 SER A N 1
ATOM 3575 C CA . SER A 1 453 ? -0.445 -3.460 -20.109 1.00 89.81 453 SER A CA 1
ATOM 3576 C C . SER A 1 453 ? -1.026 -4.708 -19.437 1.00 89.81 453 SER A C 1
ATOM 3578 O O . SER A 1 453 ? -2.061 -4.587 -18.797 1.00 89.81 453 SER A O 1
ATOM 3580 N N . ILE A 1 454 ? -0.225 -5.787 -19.382 1.00 90.31 454 ILE A N 1
ATOM 3581 C CA . ILE A 1 454 ? -0.453 -7.106 -18.712 1.00 90.31 454 ILE A CA 1
ATOM 3582 C C . ILE A 1 454 ? -1.110 -7.058 -17.309 1.00 90.31 454 ILE A C 1
ATOM 3584 O O . ILE A 1 454 ? -1.495 -8.066 -16.723 1.00 90.31 454 ILE A O 1
ATOM 3588 N N . ARG A 1 455 ? -1.159 -5.889 -16.669 1.00 84.38 455 ARG A N 1
ATOM 3589 C CA . ARG A 1 455 ? -1.633 -5.687 -15.294 1.00 84.38 455 ARG A CA 1
ATOM 3590 C C . ARG A 1 455 ? -2.623 -4.529 -15.160 1.00 84.38 455 ARG A C 1
ATOM 3592 O O . ARG A 1 455 ? -2.780 -4.000 -14.055 1.00 84.38 455 ARG A O 1
ATOM 3599 N N . GLY A 1 456 ? -3.222 -4.073 -16.253 1.00 81.88 456 GLY A N 1
ATOM 3600 C CA . GLY A 1 456 ? -4.072 -2.894 -16.285 1.00 81.88 456 GLY A CA 1
ATOM 3601 C C . GLY A 1 456 ? -4.868 -2.771 -17.578 1.00 81.88 456 GLY A C 1
ATOM 3602 O O . GLY A 1 456 ? -4.418 -2.078 -18.482 1.00 81.88 456 GLY A O 1
ATOM 3603 N N . ALA A 1 457 ? -6.090 -3.306 -17.529 1.00 83.88 457 ALA A N 1
ATOM 3604 C CA . ALA A 1 457 ? -7.084 -3.476 -18.593 1.00 83.88 457 ALA A CA 1
ATOM 3605 C C . ALA A 1 457 ? -7.427 -2.256 -19.474 1.00 83.88 457 ALA A C 1
ATOM 3607 O O . ALA A 1 457 ? -8.207 -2.396 -20.404 1.00 83.88 457 ALA A O 1
ATOM 3608 N N . ASP A 1 458 ? -6.920 -1.070 -19.143 1.00 85.75 458 ASP A N 1
ATOM 3609 C CA . ASP A 1 458 ? -7.108 0.213 -19.832 1.00 85.75 458 ASP A CA 1
ATOM 3610 C C . ASP A 1 458 ? -5.714 0.859 -19.923 1.00 85.75 458 ASP A C 1
ATOM 3612 O O . ASP A 1 458 ? -5.255 1.552 -18.995 1.00 85.75 458 ASP A O 1
ATOM 3616 N N . SER A 1 459 ? -4.988 0.529 -20.995 1.00 88.31 459 SER A N 1
ATOM 3617 C CA . SER A 1 459 ? -3.548 0.784 -21.122 1.00 88.31 459 SER A CA 1
ATOM 3618 C C . SER A 1 459 ? -3.185 2.262 -21.213 1.00 88.31 459 SER A C 1
ATOM 3620 O O . SER A 1 459 ? -2.138 2.681 -20.703 1.00 88.31 459 SER A O 1
ATOM 3622 N N . ASP A 1 460 ? -4.030 3.075 -21.846 1.00 85.62 460 ASP A N 1
ATOM 3623 C CA . ASP A 1 460 ? -3.818 4.518 -21.972 1.00 85.62 460 ASP A CA 1
ATOM 3624 C C . ASP A 1 460 ? -4.579 5.355 -20.924 1.00 85.62 460 ASP A C 1
ATOM 3626 O O . ASP A 1 460 ? -4.281 6.547 -20.749 1.00 85.62 460 ASP A O 1
ATOM 3630 N N . SER A 1 461 ? -5.445 4.713 -20.130 1.00 84.75 461 SER A N 1
ATOM 3631 C CA . SER A 1 461 ? -6.292 5.300 -19.087 1.00 84.75 461 SER A CA 1
ATOM 3632 C C . SER A 1 461 ? -7.376 6.254 -19.600 1.00 84.75 461 SER A C 1
ATOM 3634 O O . SER A 1 461 ? -7.733 7.210 -18.886 1.00 84.75 461 SER A O 1
ATOM 3636 N N . ASP A 1 462 ? -7.874 6.070 -20.823 1.00 79.88 462 ASP A N 1
ATOM 3637 C CA . ASP A 1 462 ? -8.918 6.918 -21.395 1.00 79.88 462 ASP A CA 1
ATOM 3638 C C . ASP A 1 462 ? -10.340 6.522 -21.018 1.00 79.88 462 ASP A C 1
ATOM 3640 O O . ASP A 1 462 ? -11.173 7.431 -20.880 1.00 79.88 462 ASP A O 1
ATOM 3644 N N . GLY A 1 463 ? -10.572 5.246 -20.709 1.00 74.94 463 GLY A N 1
ATOM 3645 C CA . GLY A 1 463 ? -11.868 4.675 -20.356 1.00 74.94 463 GLY A CA 1
ATOM 3646 C C . GLY A 1 463 ? -12.487 3.757 -21.418 1.00 74.94 463 GLY A C 1
ATOM 3647 O O . GLY A 1 463 ? -13.710 3.753 -21.606 1.00 74.94 463 GLY A O 1
ATOM 3648 N N . PHE A 1 464 ? -11.656 2.980 -22.100 1.00 79.44 464 PHE A N 1
ATOM 3649 C CA . PHE A 1 464 ? -12.040 1.732 -22.748 1.00 79.44 464 PHE A CA 1
ATOM 3650 C C . PHE A 1 464 ? -11.187 0.593 -22.176 1.00 79.44 464 PHE A C 1
ATOM 3652 O O . PHE A 1 464 ? -10.192 0.857 -21.510 1.00 79.44 464 PHE A O 1
ATOM 3659 N N . ILE A 1 465 ? -11.590 -0.664 -22.401 1.00 83.69 465 ILE A N 1
ATOM 3660 C CA . ILE A 1 465 ? -10.678 -1.794 -22.162 1.00 83.69 465 ILE A CA 1
ATOM 3661 C C . ILE A 1 465 ? -10.002 -2.207 -23.464 1.00 83.69 465 ILE A C 1
ATOM 3663 O O . ILE A 1 465 ? -10.638 -2.156 -24.526 1.00 83.69 465 ILE A O 1
ATOM 3667 N N . ASP A 1 466 ? -8.747 -2.637 -23.382 1.00 85.56 466 ASP A N 1
ATOM 3668 C CA . ASP A 1 466 ? -7.885 -2.854 -24.545 1.00 85.56 466 ASP A CA 1
ATOM 3669 C C . ASP A 1 466 ? -8.496 -3.871 -25.536 1.00 85.56 466 ASP A C 1
ATOM 3671 O O . ASP A 1 466 ? -8.500 -3.659 -26.758 1.00 85.56 466 ASP A O 1
ATOM 3675 N N . SER A 1 467 ? -9.111 -4.941 -25.018 1.00 86.88 467 SER A N 1
ATOM 3676 C CA . SER A 1 467 ? -9.849 -5.941 -25.799 1.00 86.88 467 SER A CA 1
ATOM 3677 C C . SER A 1 467 ? -11.049 -5.353 -26.555 1.00 86.88 467 SER A C 1
ATOM 3679 O O . SER A 1 467 ? -11.276 -5.675 -27.727 1.00 86.88 467 SER A O 1
ATOM 3681 N N . TRP A 1 468 ? -11.804 -4.449 -25.921 1.00 85.88 468 TRP A N 1
ATOM 3682 C CA . TRP A 1 468 ? -12.979 -3.809 -26.512 1.00 85.88 468 TRP A CA 1
ATOM 3683 C C . TRP A 1 468 ? -12.574 -2.829 -27.607 1.00 85.88 468 TRP A C 1
ATOM 3685 O O . TRP A 1 468 ? -13.240 -2.765 -28.646 1.00 85.88 468 TRP A O 1
ATOM 3695 N N . GLU A 1 469 ? -11.481 -2.091 -27.418 1.00 90.50 469 GLU A N 1
ATOM 3696 C CA . GLU A 1 469 ? -10.960 -1.188 -28.441 1.00 90.50 469 GLU A CA 1
ATOM 3697 C C . GLU A 1 469 ? -10.528 -1.946 -29.685 1.00 90.50 469 GLU A C 1
ATOM 3699 O O . GLU A 1 469 ? -10.911 -1.560 -30.793 1.00 90.50 469 GLU A O 1
ATOM 3704 N N . LEU A 1 470 ? -9.821 -3.064 -29.513 1.00 88.94 470 LEU A N 1
ATOM 3705 C CA . LEU A 1 470 ? -9.419 -3.930 -30.615 1.00 88.94 470 LEU A CA 1
ATOM 3706 C C . LEU A 1 470 ? -10.635 -4.458 -31.398 1.00 88.94 470 LEU A C 1
ATOM 3708 O O . LEU A 1 470 ? -10.661 -4.368 -32.631 1.00 88.94 470 LEU A O 1
ATOM 3712 N N . ASP A 1 471 ? -11.664 -4.946 -30.698 1.00 87.12 471 ASP A N 1
ATOM 3713 C CA . ASP A 1 471 ? -12.904 -5.456 -31.303 1.00 87.12 471 ASP A CA 1
ATOM 3714 C C . ASP A 1 471 ? -13.719 -4.355 -32.010 1.00 87.12 471 ASP A C 1
ATOM 3716 O O . ASP A 1 471 ? -14.361 -4.602 -33.039 1.00 87.12 471 ASP A O 1
ATOM 3720 N N . ASN A 1 472 ? -13.663 -3.116 -31.511 1.00 84.50 472 ASN A N 1
ATOM 3721 C CA . ASN A 1 472 ? -14.367 -1.967 -32.086 1.00 84.50 472 ASN A CA 1
ATOM 3722 C C . ASN A 1 472 ? -13.518 -1.154 -33.082 1.00 84.50 472 ASN A C 1
ATOM 3724 O O . ASN A 1 472 ? -14.050 -0.267 -33.762 1.00 84.50 472 ASN A O 1
ATOM 3728 N N . GLY A 1 473 ? -12.234 -1.475 -33.247 1.00 86.88 473 GLY A N 1
ATOM 3729 C CA . GLY A 1 473 ? -11.310 -0.797 -34.157 1.00 86.88 473 GLY A CA 1
ATOM 3730 C C . GLY A 1 473 ? -10.870 0.596 -33.694 1.00 86.88 473 GLY A C 1
ATOM 3731 O O . GLY A 1 473 ? -10.638 1.461 -34.545 1.00 86.88 473 GLY A O 1
ATOM 3732 N N . PHE A 1 474 ? -10.804 0.804 -32.381 1.00 88.25 474 PHE A N 1
ATOM 3733 C CA . PHE A 1 474 ? -10.051 1.882 -31.737 1.00 88.25 474 PHE A CA 1
ATOM 3734 C C . PHE A 1 474 ? -8.580 1.438 -31.527 1.00 88.25 474 PHE A C 1
ATOM 3736 O O . PHE A 1 474 ? -8.170 0.402 -32.059 1.00 88.25 474 PHE A O 1
ATOM 3743 N N . ASP A 1 475 ? -7.757 2.259 -30.877 1.00 89.75 475 ASP A N 1
ATOM 3744 C CA . ASP A 1 475 ? -6.309 2.041 -30.713 1.00 89.75 475 ASP A CA 1
ATOM 3745 C C . ASP A 1 475 ? -5.969 2.129 -29.216 1.00 89.75 475 ASP A C 1
ATOM 3747 O O . ASP A 1 475 ? -5.955 3.256 -28.721 1.00 89.75 475 ASP A O 1
ATOM 3751 N N . PRO A 1 476 ? -5.683 1.008 -28.517 1.00 92.25 476 PRO A N 1
ATOM 3752 C CA . PRO A 1 476 ? -5.598 0.934 -27.046 1.00 92.25 476 PRO A CA 1
ATOM 3753 C C . PRO A 1 476 ? -4.384 1.641 -26.416 1.00 92.25 476 PRO A C 1
ATOM 3755 O O . PRO A 1 476 ? -4.006 1.414 -25.272 1.00 92.25 476 PRO A O 1
ATOM 3758 N N . LEU A 1 477 ? -3.706 2.482 -27.197 1.00 93.38 477 LEU A N 1
ATOM 3759 C CA . LEU A 1 477 ? -2.567 3.301 -26.792 1.00 93.38 477 LEU A CA 1
ATOM 3760 C C . LEU A 1 477 ? -2.802 4.791 -27.140 1.00 93.38 477 LEU A C 1
ATOM 3762 O O . LEU A 1 477 ? -1.848 5.576 -27.231 1.00 93.38 477 LEU A O 1
ATOM 3766 N N . SER A 1 478 ? -4.053 5.191 -27.392 1.00 90.75 478 SER A N 1
ATOM 3767 C CA . SER A 1 478 ? -4.483 6.488 -27.922 1.00 90.75 478 SER A CA 1
ATOM 3768 C C . SER A 1 478 ? -5.548 7.171 -27.047 1.00 90.75 478 SER A C 1
ATOM 3770 O O . SER A 1 478 ? -6.706 7.298 -27.439 1.00 90.75 478 SER A O 1
ATOM 3772 N N . TYR A 1 479 ? -5.082 7.807 -25.963 1.00 86.19 479 TYR A N 1
ATOM 3773 C CA . TYR A 1 479 ? -5.885 8.505 -24.939 1.00 86.19 479 TYR A CA 1
ATOM 3774 C C . TYR A 1 479 ? -6.957 9.522 -25.418 1.00 86.19 479 TYR A C 1
ATOM 3776 O O . TYR A 1 479 ? -7.767 10.056 -24.649 1.00 86.19 479 TYR A O 1
ATOM 3784 N N . ASP A 1 480 ? -6.909 9.905 -26.692 1.00 85.25 480 ASP A N 1
ATOM 3785 C CA . ASP A 1 480 ? -7.892 10.791 -27.301 1.00 85.25 480 ASP A CA 1
ATOM 3786 C C . ASP A 1 480 ? -9.181 10.052 -27.740 1.00 85.25 480 ASP A C 1
ATOM 3788 O O . ASP A 1 480 ? -10.161 10.745 -28.035 1.00 85.25 480 ASP A O 1
ATOM 3792 N N . ASN A 1 481 ? -9.229 8.707 -27.761 1.00 83.12 481 ASN A N 1
ATOM 3793 C CA . ASN A 1 481 ? -10.390 7.927 -28.222 1.00 83.12 481 ASN A CA 1
ATOM 3794 C C . ASN A 1 481 ? -11.605 8.190 -27.310 1.00 83.12 481 ASN A C 1
ATOM 3796 O O . ASN A 1 481 ? -12.625 8.707 -27.762 1.00 83.12 481 ASN A O 1
ATOM 3800 N N . GLY A 1 482 ? -11.479 7.977 -26.000 1.00 78.25 482 GLY A N 1
ATOM 3801 C CA . GLY A 1 482 ? -12.526 8.146 -24.985 1.00 78.25 482 GLY A CA 1
ATOM 3802 C C . GLY A 1 482 ? -12.913 9.604 -24.700 1.00 78.25 482 GLY A C 1
ATOM 3803 O O . GLY A 1 482 ? -13.701 9.909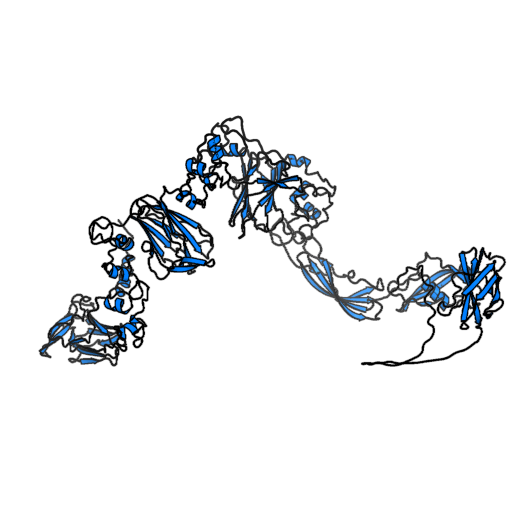 -23.796 1.00 78.25 482 GLY A O 1
ATOM 3804 N N . ARG A 1 483 ? -12.341 10.551 -25.450 1.00 79.38 483 ARG A N 1
ATOM 3805 C CA . ARG A 1 483 ? -12.719 11.974 -25.479 1.00 79.38 483 ARG A CA 1
ATOM 3806 C C . ARG A 1 483 ? -13.255 12.424 -26.835 1.00 79.38 483 ARG A C 1
ATOM 3808 O O . ARG A 1 483 ? -13.611 13.601 -26.965 1.00 79.38 483 ARG A O 1
ATOM 3815 N N . ALA A 1 484 ? -13.263 11.542 -27.828 1.00 84.69 484 ALA A N 1
ATOM 3816 C CA . ALA A 1 484 ? -13.878 11.800 -29.111 1.00 84.69 484 ALA A CA 1
ATOM 3817 C C . ALA A 1 484 ? -15.407 11.905 -28.977 1.00 84.69 484 ALA A C 1
ATOM 3819 O O . ALA A 1 484 ? -15.988 11.655 -27.924 1.00 84.69 484 ALA A O 1
ATOM 3820 N N . ASP A 1 485 ? -15.997 12.381 -30.064 1.00 85.81 485 ASP A N 1
ATOM 3821 C CA . ASP A 1 485 ? -17.428 12.412 -30.359 1.00 85.81 485 ASP A CA 1
ATOM 3822 C C . ASP A 1 485 ? -17.479 12.032 -31.847 1.00 85.81 485 ASP A C 1
ATOM 3824 O O . ASP A 1 485 ? -17.347 12.876 -32.756 1.00 85.81 485 ASP A O 1
ATOM 3828 N N . THR A 1 486 ? -17.381 10.724 -32.092 1.00 88.38 486 THR A N 1
ATOM 3829 C CA . THR A 1 486 ? -17.055 10.147 -33.400 1.00 88.38 486 THR A CA 1
ATOM 3830 C C . THR A 1 486 ? -18.189 10.367 -34.398 1.00 88.38 486 THR A C 1
ATOM 3832 O O . THR A 1 486 ? -17.923 10.706 -35.567 1.00 88.38 486 THR A O 1
ATOM 3835 N N . ASP A 1 487 ? -19.441 10.281 -33.948 1.00 87.19 487 ASP A N 1
ATOM 3836 C CA . ASP A 1 487 ? -20.628 10.457 -34.785 1.00 87.19 487 ASP A CA 1
ATOM 3837 C C . ASP A 1 487 ? -21.269 11.861 -34.753 1.00 87.19 487 ASP A C 1
ATOM 3839 O O . ASP A 1 487 ? -21.860 12.267 -35.767 1.00 87.19 487 ASP A O 1
ATOM 3843 N N . LYS A 1 488 ? -21.004 12.662 -33.708 1.00 88.50 488 LYS A N 1
ATOM 3844 C CA . LYS A 1 488 ? -21.423 14.068 -33.520 1.00 88.50 488 LYS A CA 1
ATOM 3845 C C . LYS A 1 488 ? -22.853 14.259 -33.044 1.00 88.50 488 LYS A C 1
ATOM 3847 O O . LYS A 1 488 ? -23.477 15.270 -33.399 1.00 88.50 488 LYS A O 1
ATOM 3852 N N . ASP A 1 489 ? -23.354 13.340 -32.226 1.00 83.00 489 ASP A N 1
ATOM 3853 C CA . ASP A 1 489 ? -24.584 13.527 -31.453 1.00 83.00 489 ASP A CA 1
ATOM 3854 C C . ASP A 1 489 ? -24.407 14.480 -30.239 1.00 83.00 489 ASP A C 1
ATOM 3856 O O . ASP A 1 489 ? -25.367 15.144 -29.822 1.00 83.00 489 ASP A O 1
ATOM 3860 N N . GLY A 1 490 ? -23.165 14.659 -29.761 1.00 80.00 490 GLY A N 1
ATOM 3861 C CA . GLY A 1 490 ? -22.787 15.513 -28.630 1.00 80.00 490 GLY A CA 1
ATOM 3862 C C . GLY A 1 490 ? -22.552 14.787 -27.296 1.00 80.00 490 GLY A C 1
ATOM 3863 O O . GLY A 1 490 ? -22.441 15.460 -26.263 1.00 80.00 490 GLY A O 1
ATOM 3864 N N . VAL A 1 491 ? -22.497 13.459 -27.300 1.00 75.81 491 VAL A N 1
ATOM 3865 C CA . VAL A 1 491 ? -21.968 12.587 -26.242 1.00 75.81 491 VAL A CA 1
ATOM 3866 C C . VAL A 1 491 ? -20.485 12.291 -26.553 1.00 75.81 491 VAL A C 1
ATOM 3868 O O . VAL A 1 491 ? -19.971 12.737 -27.576 1.00 75.81 491 VAL A O 1
ATOM 3871 N N . SER A 1 492 ? -19.738 11.681 -25.626 1.00 83.50 492 SER A N 1
ATOM 3872 C CA . SER A 1 492 ? -18.366 11.228 -25.908 1.00 83.50 492 SER A CA 1
ATOM 3873 C C . SER A 1 492 ? -18.308 9.713 -26.041 1.00 83.50 492 SER A C 1
ATOM 3875 O O . SER A 1 492 ? -18.983 9.037 -25.265 1.00 83.50 492 SER A O 1
ATOM 3877 N N . ASP A 1 493 ? -17.466 9.196 -26.942 1.00 83.62 493 ASP A N 1
ATOM 3878 C CA . ASP A 1 493 ? -17.398 7.767 -27.293 1.00 83.62 493 ASP A CA 1
ATOM 3879 C C . ASP A 1 493 ? -17.278 6.853 -26.049 1.00 83.62 493 ASP A C 1
ATOM 3881 O O . ASP A 1 493 ? -17.863 5.772 -25.988 1.00 83.62 493 ASP A O 1
ATOM 3885 N N . ARG A 1 494 ? -16.564 7.316 -25.011 1.00 80.69 494 ARG A N 1
ATOM 3886 C CA . ARG A 1 494 ? -16.468 6.642 -23.705 1.00 80.69 494 ARG A CA 1
ATOM 3887 C C . ARG A 1 494 ? -17.780 6.623 -22.936 1.00 80.69 494 ARG A C 1
ATOM 3889 O O . ARG A 1 494 ? -18.143 5.603 -22.364 1.00 80.69 494 ARG A O 1
ATOM 3896 N N . ASP A 1 495 ? -18.452 7.770 -22.831 1.00 75.69 495 ASP A N 1
ATOM 3897 C CA . ASP A 1 495 ? -19.737 7.809 -22.134 1.00 75.69 495 ASP A CA 1
ATOM 3898 C C . ASP A 1 495 ? -20.725 6.866 -22.849 1.00 75.69 495 ASP A C 1
ATOM 3900 O O . ASP A 1 495 ? -21.433 6.125 -22.180 1.00 75.69 495 ASP A O 1
ATOM 3904 N N . GLU A 1 496 ? -20.704 6.798 -24.181 1.00 79.56 496 GLU A N 1
ATOM 3905 C CA . GLU A 1 496 ? -21.513 5.861 -24.974 1.00 79.56 496 GLU A CA 1
ATOM 3906 C C . GLU A 1 496 ? -21.200 4.383 -24.709 1.00 79.56 496 GLU A C 1
ATOM 3908 O O . GLU A 1 496 ? -22.113 3.611 -24.397 1.00 79.56 496 GLU A O 1
ATOM 3913 N N . TYR A 1 497 ? -19.917 3.998 -24.732 1.00 77.00 497 TYR A N 1
ATOM 3914 C CA . TYR A 1 497 ? -19.460 2.655 -24.354 1.00 77.00 497 TYR A CA 1
ATOM 3915 C C . TYR A 1 497 ? -20.014 2.229 -22.987 1.00 77.00 497 TYR A C 1
ATOM 3917 O O . TYR A 1 497 ? -20.575 1.139 -22.856 1.00 77.00 497 TYR A O 1
ATOM 3925 N N . TRP A 1 498 ? -19.967 3.116 -21.988 1.00 67.69 498 TRP A N 1
ATOM 3926 C CA . TRP A 1 498 ? -20.415 2.811 -20.622 1.00 67.69 498 TRP A CA 1
ATOM 3927 C C . TRP A 1 498 ? -21.931 2.655 -20.493 1.00 67.69 498 TRP A C 1
ATOM 3929 O O . TRP A 1 498 ? -22.409 2.042 -19.539 1.00 67.69 498 TRP A O 1
ATOM 3939 N N . PHE A 1 499 ? -22.697 3.183 -21.448 1.00 69.19 499 PHE A N 1
ATOM 3940 C CA . PHE A 1 499 ? -24.146 2.992 -21.532 1.00 69.19 499 PHE A CA 1
ATOM 3941 C C . PHE A 1 499 ? -24.563 1.947 -22.560 1.00 69.19 499 PHE A C 1
ATOM 3943 O O . PHE A 1 499 ? -25.762 1.791 -22.815 1.00 69.19 499 PHE A O 1
ATOM 3950 N N . ASN A 1 500 ? -23.598 1.211 -23.121 1.00 71.06 500 ASN A N 1
ATOM 3951 C CA . ASN A 1 500 ? -23.821 0.210 -24.156 1.00 71.06 500 ASN A CA 1
ATOM 3952 C C . ASN A 1 500 ? -24.600 0.806 -25.351 1.00 71.06 500 ASN A C 1
ATOM 3954 O O . ASN A 1 500 ? -25.541 0.200 -25.878 1.00 71.06 500 ASN A O 1
ATOM 3958 N N . SER A 1 501 ? -24.220 2.023 -25.741 1.00 77.38 501 SER A N 1
ATOM 3959 C CA . SER A 1 501 ? -24.664 2.704 -26.952 1.00 77.38 501 SER A CA 1
ATOM 3960 C C . SER A 1 501 ? -23.524 2.716 -27.983 1.00 77.38 501 SER A C 1
ATOM 3962 O O . SER A 1 501 ? -22.364 2.537 -27.618 1.00 77.38 501 SER A O 1
ATOM 3964 N N . ASP A 1 502 ? -23.844 2.777 -29.278 1.00 83.31 502 ASP A N 1
ATOM 3965 C CA . ASP A 1 502 ? -22.856 2.628 -30.359 1.00 83.31 502 ASP A CA 1
ATOM 3966 C C . ASP A 1 502 ? -22.223 3.989 -30.709 1.00 83.31 502 ASP A C 1
ATOM 3968 O O . ASP A 1 502 ? -22.912 4.774 -31.361 1.00 83.31 502 ASP A O 1
ATOM 3972 N N . PRO A 1 503 ? -20.929 4.244 -30.396 1.00 86.56 503 PRO A N 1
ATOM 3973 C CA . PRO A 1 503 ? -20.257 5.540 -30.607 1.00 86.56 503 PRO A CA 1
ATOM 3974 C C . PRO A 1 503 ? -20.016 5.912 -32.082 1.00 86.56 503 PRO A C 1
ATOM 3976 O O . PRO A 1 503 ? -19.139 6.706 -32.440 1.00 86.56 503 PRO A O 1
ATOM 3979 N N . LYS A 1 504 ? -20.718 5.240 -32.995 1.00 86.06 504 LYS A N 1
ATOM 3980 C CA . LYS A 1 504 ? -20.653 5.402 -34.450 1.00 86.06 504 LYS A CA 1
ATOM 3981 C C . LYS A 1 504 ? -22.053 5.560 -35.065 1.00 86.06 504 LYS A C 1
ATOM 3983 O O . LYS A 1 504 ? -22.137 5.685 -36.295 1.00 86.06 504 LYS A O 1
ATOM 3988 N N . ASP A 1 505 ? -23.127 5.564 -34.268 1.00 87.56 505 ASP A N 1
ATOM 3989 C CA . ASP A 1 505 ? -24.513 5.771 -34.706 1.00 87.56 505 ASP A CA 1
ATOM 3990 C C . ASP A 1 505 ? -25.186 6.924 -33.926 1.00 87.56 505 ASP A C 1
ATOM 3992 O O . ASP A 1 505 ? -25.702 6.695 -32.836 1.00 87.56 505 ASP A O 1
ATOM 3996 N N . PRO A 1 506 ? -25.341 8.129 -34.514 1.00 87.12 506 PRO A N 1
ATOM 3997 C CA . PRO A 1 506 ? -25.777 9.337 -33.796 1.00 87.12 506 PRO A CA 1
ATOM 3998 C C . PRO A 1 506 ? -27.279 9.357 -33.447 1.00 87.12 506 PRO A C 1
ATOM 4000 O O . PRO A 1 506 ? -27.836 10.384 -33.052 1.00 87.12 506 PRO A O 1
ATOM 4003 N N . GLU A 1 507 ? -27.983 8.246 -33.672 1.00 84.75 507 GLU A N 1
ATOM 4004 C CA . GLU A 1 507 ? -29.336 7.991 -33.164 1.00 84.75 507 GLU A CA 1
ATOM 4005 C C . GLU A 1 507 ? -29.313 7.052 -31.930 1.00 84.75 507 GLU A C 1
ATOM 4007 O O . GLU A 1 507 ? -30.341 6.873 -31.272 1.00 84.75 507 GLU A O 1
ATOM 4012 N N . SER A 1 508 ? -28.151 6.479 -31.593 1.00 83.44 508 SER A N 1
ATOM 4013 C CA . SER A 1 508 ? -27.871 5.608 -30.450 1.00 83.44 508 SER A CA 1
ATOM 4014 C C . SER A 1 508 ? -27.419 6.414 -29.222 1.00 83.44 508 SER A C 1
ATOM 4016 O O . SER A 1 508 ? -26.425 6.094 -28.583 1.00 83.44 508 SER A O 1
ATOM 4018 N N . VAL A 1 509 ? -28.196 7.424 -28.830 1.00 71.69 509 VAL A N 1
ATOM 4019 C CA . VAL A 1 509 ? -27.934 8.182 -27.596 1.00 71.69 509 VAL A CA 1
ATOM 4020 C C . VAL A 1 509 ? -28.133 7.325 -26.330 1.00 71.69 509 VAL A C 1
ATOM 4022 O O . VAL A 1 509 ? -29.147 6.624 -26.208 1.00 71.69 509 VAL A O 1
ATOM 4025 N N . PRO A 1 510 ? -27.273 7.477 -25.309 1.00 68.81 510 PRO A N 1
ATOM 4026 C CA . PRO A 1 510 ? -27.549 7.041 -23.947 1.00 68.81 510 PRO A CA 1
ATOM 4027 C C . PRO A 1 510 ? -28.887 7.555 -23.386 1.00 68.81 510 PRO A C 1
ATOM 4029 O O . PRO A 1 510 ? -29.289 8.709 -23.586 1.00 68.81 510 PRO A O 1
ATOM 4032 N N . VAL A 1 511 ? -29.596 6.680 -22.667 1.00 65.56 511 VAL A N 1
ATOM 4033 C CA . VAL A 1 511 ? -30.941 6.945 -22.130 1.00 65.56 511 VAL A CA 1
ATOM 4034 C C . VAL A 1 511 ? -30.924 7.781 -20.844 1.00 65.56 511 VAL A C 1
ATOM 4036 O O . VAL A 1 511 ? -29.996 7.720 -20.041 1.00 65.56 511 VAL A O 1
ATOM 4039 N N . ASN A 1 512 ? -31.993 8.560 -20.629 1.00 65.50 512 ASN A N 1
ATOM 4040 C CA . ASN A 1 512 ? -32.211 9.280 -19.369 1.00 65.50 512 ASN A CA 1
ATOM 4041 C C . ASN A 1 512 ? -32.320 8.293 -18.193 1.00 65.50 512 ASN A C 1
ATOM 4043 O O . ASN A 1 512 ? -32.865 7.201 -18.356 1.00 65.50 512 ASN A O 1
ATOM 4047 N N . ALA A 1 513 ? -31.893 8.709 -16.999 1.00 63.88 513 ALA A N 1
ATOM 4048 C CA . ALA A 1 513 ? -32.085 7.909 -15.795 1.00 63.88 513 ALA A CA 1
ATOM 4049 C C . ALA A 1 513 ? -33.587 7.817 -15.454 1.00 63.88 513 ALA A C 1
ATOM 4051 O O . ALA A 1 513 ? -34.224 8.823 -15.138 1.00 63.88 513 ALA A O 1
ATOM 4052 N N . GLU A 1 514 ? -34.166 6.617 -15.534 1.00 65.88 514 GLU A N 1
ATOM 4053 C CA . GLU A 1 514 ? -35.528 6.343 -15.061 1.00 65.88 514 GLU A CA 1
ATOM 4054 C C . GLU A 1 514 ? -35.511 5.989 -13.570 1.00 65.88 514 GLU A C 1
ATOM 4056 O O . GLU A 1 514 ? -34.558 5.376 -13.085 1.00 65.88 514 GLU A O 1
ATOM 4061 N N . SER A 1 515 ? -36.567 6.351 -12.832 1.00 62.91 515 SER A N 1
ATOM 4062 C CA . SER A 1 515 ? -36.669 5.986 -11.416 1.00 62.91 515 SER A CA 1
ATOM 4063 C C . SER A 1 515 ? -36.691 4.466 -11.248 1.00 62.91 515 SER A C 1
ATOM 4065 O O . SER A 1 515 ? -37.547 3.785 -11.814 1.00 62.91 515 SER A O 1
ATOM 4067 N N . VAL A 1 516 ? -35.755 3.940 -10.462 1.00 65.19 516 VAL A N 1
ATOM 4068 C CA . VAL A 1 516 ? -35.524 2.505 -10.287 1.00 65.19 516 VAL A CA 1
ATOM 4069 C C . VAL A 1 516 ? -35.193 2.197 -8.834 1.00 65.19 516 VAL A C 1
ATOM 4071 O O . VAL A 1 516 ? -34.526 2.967 -8.147 1.00 65.19 516 VAL A O 1
ATOM 4074 N N . ILE A 1 517 ? -35.633 1.029 -8.384 1.00 62.22 517 ILE A N 1
ATOM 4075 C CA . ILE A 1 517 ? -35.176 0.388 -7.155 1.00 62.22 517 ILE A CA 1
ATOM 4076 C C . ILE A 1 517 ? -34.683 -0.984 -7.605 1.00 62.22 517 ILE A C 1
ATOM 4078 O O . ILE A 1 517 ? -35.469 -1.758 -8.152 1.00 62.22 517 ILE A O 1
ATOM 4082 N N . THR A 1 518 ? -33.390 -1.270 -7.456 1.00 61.25 518 THR A N 1
ATOM 4083 C CA . THR A 1 518 ? -32.808 -2.562 -7.841 1.00 61.25 518 THR A CA 1
ATOM 4084 C C . THR A 1 518 ? -32.056 -3.206 -6.682 1.00 61.25 518 THR A C 1
ATOM 4086 O O . THR A 1 518 ? -31.289 -2.560 -5.967 1.00 61.25 518 THR A O 1
ATOM 4089 N N . ARG A 1 519 ? -32.301 -4.510 -6.530 1.00 59.25 519 ARG A N 1
ATOM 4090 C CA . ARG A 1 519 ? -31.642 -5.439 -5.598 1.00 59.25 519 ARG A CA 1
ATOM 4091 C C . ARG A 1 519 ? -30.790 -6.473 -6.358 1.00 59.25 519 ARG A C 1
ATOM 4093 O O . ARG A 1 519 ? -30.522 -7.551 -5.849 1.00 59.25 519 ARG A O 1
ATOM 4100 N N . PHE A 1 520 ? -30.482 -6.189 -7.630 1.00 66.12 520 PHE A N 1
ATOM 4101 C CA . PHE A 1 520 ? -29.854 -7.117 -8.584 1.00 66.12 520 PHE A CA 1
ATOM 4102 C C . PHE A 1 520 ? -30.554 -8.490 -8.653 1.00 66.12 520 PHE A C 1
ATOM 4104 O O . PHE A 1 520 ? -29.936 -9.544 -8.757 1.00 66.12 520 PHE A O 1
ATOM 4111 N N . GLU A 1 521 ? -31.891 -8.455 -8.696 1.00 59.56 521 GLU A N 1
ATOM 4112 C CA . GLU A 1 521 ? -32.794 -9.575 -9.038 1.00 59.56 521 GLU A CA 1
ATOM 4113 C C . GLU A 1 521 ? -32.366 -10.329 -10.317 1.00 59.56 521 GLU A C 1
ATOM 4115 O O . GLU A 1 521 ? -32.657 -11.508 -10.521 1.00 59.56 521 GLU A O 1
ATOM 4120 N N . THR A 1 522 ? -31.662 -9.620 -11.199 1.00 60.97 522 THR A N 1
ATOM 4121 C CA . THR A 1 522 ? -30.966 -10.128 -12.380 1.00 60.97 522 THR A CA 1
ATOM 4122 C C . THR A 1 522 ? -29.550 -9.547 -12.408 1.00 60.97 522 THR A C 1
ATOM 4124 O O . THR A 1 522 ? -29.385 -8.413 -11.949 1.00 60.97 522 THR A O 1
ATOM 4127 N N . PRO A 1 523 ? -28.554 -10.228 -13.010 1.00 66.31 523 PRO A N 1
ATOM 4128 C CA . PRO A 1 523 ? -27.169 -9.757 -13.084 1.00 66.31 523 PRO A CA 1
ATOM 4129 C C . PRO A 1 523 ? -27.021 -8.690 -14.182 1.00 66.31 523 PRO A C 1
ATOM 4131 O O . PRO A 1 523 ? -26.403 -8.912 -15.223 1.00 66.31 523 PRO A O 1
ATOM 4134 N N . GLN A 1 524 ? -27.706 -7.563 -14.001 1.00 68.69 524 GLN A N 1
ATOM 4135 C CA . GLN A 1 524 ? -27.806 -6.434 -14.922 1.00 68.69 524 GLN A CA 1
ATOM 4136 C C . GLN A 1 524 ? -27.842 -5.143 -14.101 1.00 68.69 524 GLN A C 1
ATOM 4138 O O . GLN A 1 524 ? -28.598 -5.037 -13.131 1.00 68.69 524 GLN A O 1
ATOM 4143 N N . LEU A 1 525 ? -27.041 -4.158 -14.499 1.00 68.75 525 LEU A N 1
ATOM 4144 C CA . LEU A 1 525 ? -27.089 -2.812 -13.933 1.00 68.75 525 LEU A CA 1
ATOM 4145 C C . LEU A 1 525 ? -28.197 -1.988 -14.615 1.00 68.75 525 LEU A C 1
ATOM 4147 O O . LEU A 1 525 ? -28.462 -2.198 -15.800 1.00 68.75 525 LEU A O 1
ATOM 4151 N N . PRO A 1 526 ? -28.830 -1.026 -13.921 1.00 68.94 526 PRO A N 1
ATOM 4152 C CA . PRO A 1 526 ? -29.625 0.007 -14.577 1.00 68.94 526 PRO A CA 1
ATOM 4153 C C . PRO A 1 526 ? -28.763 0.849 -15.527 1.00 68.94 526 PRO A C 1
ATOM 4155 O O . PRO A 1 526 ? -27.635 1.199 -15.191 1.00 68.94 526 PRO A O 1
ATOM 4158 N N . ASN A 1 527 ? -29.324 1.252 -16.668 1.00 64.25 527 ASN A N 1
ATOM 4159 C CA . ASN A 1 527 ? -28.620 1.895 -17.791 1.00 64.25 527 ASN A CA 1
ATOM 4160 C C . ASN A 1 527 ? -28.015 3.298 -17.511 1.00 64.25 527 ASN A C 1
ATOM 4162 O O . ASN A 1 527 ? -27.659 3.998 -18.452 1.00 64.25 527 ASN A O 1
ATOM 4166 N N . PHE A 1 528 ? -27.942 3.744 -16.255 1.00 63.91 528 PHE A N 1
ATOM 4167 C CA . PHE A 1 528 ? -27.296 4.994 -15.815 1.00 63.91 528 PHE A CA 1
ATOM 4168 C C . PHE A 1 528 ? -26.185 4.744 -14.764 1.00 63.91 528 PHE A C 1
ATOM 4170 O O . PHE A 1 528 ? -25.688 5.666 -14.109 1.00 63.91 528 PHE A O 1
ATOM 4177 N N . VAL A 1 529 ? -25.813 3.478 -14.565 1.00 66.75 529 VAL A N 1
ATOM 4178 C CA . VAL A 1 529 ? -24.846 3.014 -13.564 1.00 66.75 529 VAL A CA 1
ATOM 4179 C C . VAL A 1 529 ? -23.666 2.388 -14.293 1.00 66.75 529 VAL A C 1
ATOM 4181 O O . VAL A 1 529 ? -23.850 1.430 -15.039 1.00 66.75 529 VAL A O 1
ATOM 4184 N N . ALA A 1 530 ? -22.466 2.904 -14.047 1.00 62.47 530 ALA A N 1
ATOM 4185 C CA . ALA A 1 530 ? -21.226 2.417 -14.634 1.00 62.47 530 ALA A CA 1
ATOM 4186 C C . ALA A 1 530 ? -20.196 2.189 -13.521 1.00 62.47 530 ALA A C 1
ATOM 4188 O O . ALA A 1 530 ? -19.948 3.054 -12.684 1.00 62.47 530 ALA A O 1
ATOM 4189 N N . LEU A 1 531 ? -19.601 1.006 -13.464 1.00 59.94 531 LEU A N 1
ATOM 4190 C CA . LEU A 1 531 ? -18.604 0.690 -12.439 1.00 59.94 531 LEU A CA 1
ATOM 4191 C C . LEU A 1 531 ? -17.254 1.265 -12.885 1.00 59.94 531 LEU A C 1
ATOM 4193 O O . LEU A 1 531 ? -16.972 1.263 -14.079 1.00 59.94 531 LEU A O 1
ATOM 4197 N N . SER A 1 532 ? -16.433 1.801 -11.973 1.00 53.06 532 SER A N 1
ATOM 4198 C CA . SER A 1 532 ? -15.161 2.404 -12.400 1.00 53.06 532 SER A CA 1
ATOM 4199 C C . SER A 1 532 ? -14.195 1.325 -12.892 1.00 53.06 532 SER A C 1
ATOM 4201 O O . SER A 1 532 ? -13.951 0.358 -12.168 1.00 53.06 532 SER A O 1
ATOM 4203 N N . GLU A 1 533 ? -13.590 1.531 -14.058 1.00 49.06 533 GLU A N 1
ATOM 4204 C CA . GLU A 1 533 ? -12.971 0.474 -14.882 1.00 49.06 533 GLU A CA 1
ATOM 4205 C C . GLU A 1 533 ? -11.753 -0.216 -14.274 1.00 49.06 533 GLU A C 1
ATOM 4207 O O . GLU A 1 533 ? -11.357 -1.287 -14.706 1.00 49.06 533 GLU A O 1
ATOM 4212 N N . ARG A 1 534 ? -11.167 0.349 -13.218 1.00 46.12 534 ARG A N 1
ATOM 4213 C CA . ARG A 1 534 ? -9.967 -0.218 -12.588 1.00 46.12 534 ARG A CA 1
ATOM 4214 C C . ARG A 1 534 ? -10.214 -1.500 -11.795 1.00 46.12 534 ARG A C 1
ATOM 4216 O O . ARG A 1 534 ? -9.262 -2.024 -11.222 1.00 46.12 534 ARG A O 1
ATOM 4223 N N . GLN A 1 535 ? -11.465 -1.918 -11.606 1.00 54.94 535 GLN A N 1
ATOM 4224 C CA . GLN A 1 535 ? -11.844 -2.911 -10.600 1.00 54.94 535 GLN A CA 1
ATOM 4225 C C . GLN A 1 535 ? -13.012 -3.779 -11.101 1.00 54.94 535 GLN A C 1
ATOM 4227 O O . GLN A 1 535 ? -14.175 -3.399 -10.972 1.00 54.94 535 GLN A O 1
ATOM 4232 N N . ASN A 1 536 ? -12.692 -4.966 -11.625 1.00 60.16 536 ASN A N 1
ATOM 4233 C CA . ASN A 1 536 ? -13.631 -5.936 -12.202 1.00 60.16 536 ASN A CA 1
ATOM 4234 C C . ASN A 1 536 ? -14.644 -6.502 -11.187 1.00 60.16 536 ASN A C 1
ATOM 4236 O O . ASN A 1 536 ? -14.465 -7.588 -10.633 1.00 60.16 536 ASN A O 1
ATOM 4240 N N . PHE A 1 537 ? -15.717 -5.752 -10.924 1.00 69.00 537 PHE A N 1
ATOM 4241 C CA . PHE A 1 537 ? -16.846 -6.197 -10.108 1.00 69.00 537 PHE A CA 1
ATOM 4242 C C . PHE A 1 537 ? -17.561 -7.395 -10.746 1.00 69.00 537 PHE A C 1
ATOM 4244 O O . PHE A 1 537 ? -17.841 -7.405 -11.944 1.00 69.00 537 PHE A O 1
ATOM 4251 N N . GLN A 1 538 ? -17.947 -8.369 -9.924 1.00 73.00 538 GLN A N 1
ATOM 4252 C CA . GLN A 1 538 ? -18.616 -9.590 -10.369 1.00 73.00 538 GLN A CA 1
ATOM 4253 C C . GLN A 1 538 ? -19.987 -9.749 -9.707 1.00 73.00 538 GLN A C 1
ATOM 4255 O O . GLN A 1 538 ? -20.152 -9.489 -8.515 1.00 73.00 538 GLN A O 1
ATOM 4260 N N . PHE A 1 539 ? -20.974 -10.215 -10.477 1.00 74.81 539 PHE A N 1
ATOM 4261 C CA . PHE A 1 539 ? -22.259 -10.658 -9.938 1.00 74.81 539 PHE A CA 1
ATOM 4262 C C . PHE A 1 539 ? -22.126 -12.075 -9.369 1.00 74.81 539 PHE A C 1
ATOM 4264 O O . PHE A 1 539 ? -22.014 -13.045 -10.120 1.00 74.81 539 PHE A O 1
ATOM 4271 N N . ILE A 1 540 ? -22.192 -12.201 -8.047 1.00 73.69 540 ILE A N 1
ATOM 4272 C CA . ILE A 1 540 ? -22.205 -13.479 -7.330 1.00 73.69 540 ILE A CA 1
ATOM 4273 C C . ILE A 1 540 ? -23.651 -13.787 -6.945 1.00 73.69 540 ILE A C 1
ATOM 4275 O O . ILE A 1 540 ? -24.317 -12.959 -6.334 1.00 73.69 540 ILE A O 1
ATOM 4279 N N . GLN A 1 541 ? -24.168 -14.964 -7.300 1.00 75.00 541 GLN A N 1
ATOM 4280 C CA . GLN A 1 541 ? -25.505 -15.364 -6.856 1.00 75.00 541 GLN A CA 1
ATOM 4281 C C . GLN A 1 541 ? -25.460 -15.790 -5.383 1.00 75.00 541 GLN A C 1
ATOM 4283 O O . GLN A 1 541 ? -24.655 -16.643 -5.013 1.00 75.00 541 GLN A O 1
ATOM 4288 N N . ASN A 1 542 ? -26.324 -15.212 -4.550 1.00 67.31 542 ASN A N 1
ATOM 4289 C CA . ASN A 1 542 ? -26.482 -15.612 -3.158 1.00 67.31 542 ASN A CA 1
ATOM 4290 C C . ASN A 1 542 ? -27.421 -16.832 -3.086 1.00 67.31 542 ASN A C 1
ATOM 4292 O O . ASN A 1 542 ? -28.600 -16.746 -3.435 1.00 67.31 542 ASN A O 1
ATOM 4296 N N . ASP A 1 543 ? -26.895 -17.973 -2.633 1.00 62.97 543 ASP A N 1
ATOM 4297 C CA . ASP A 1 543 ? -27.626 -19.248 -2.551 1.00 62.97 543 ASP A CA 1
ATOM 4298 C C . ASP A 1 543 ? -28.771 -19.254 -1.510 1.00 62.97 543 ASP A C 1
ATOM 4300 O O . ASP A 1 543 ? -29.654 -20.114 -1.577 1.00 62.97 543 ASP A O 1
ATOM 4304 N N . GLU A 1 544 ? -28.773 -18.325 -0.547 1.00 58.97 544 GLU A N 1
ATOM 4305 C CA . GLU A 1 544 ? -29.784 -18.232 0.517 1.00 58.97 544 GLU A CA 1
ATOM 4306 C C . GLU A 1 544 ? -30.965 -17.329 0.131 1.00 58.97 544 GLU A C 1
ATOM 4308 O O . GLU A 1 544 ? -32.114 -17.670 0.421 1.00 58.97 544 GLU A O 1
ATOM 4313 N N . THR A 1 545 ? -30.705 -16.203 -0.545 1.00 60.84 545 THR A N 1
ATOM 4314 C CA . THR A 1 545 ? -31.744 -15.244 -0.977 1.00 60.84 545 THR A CA 1
ATOM 4315 C C . THR A 1 545 ? -32.216 -15.472 -2.415 1.00 60.84 545 THR A C 1
ATOM 4317 O O . THR A 1 545 ? -33.359 -15.166 -2.748 1.00 60.84 545 THR A O 1
ATOM 4320 N N . GLY A 1 546 ? -31.365 -16.042 -3.273 1.00 58.84 546 GLY A N 1
ATOM 4321 C CA . GLY A 1 546 ? -31.612 -16.259 -4.701 1.00 58.84 546 GLY A CA 1
ATOM 4322 C C . GLY A 1 546 ? -31.286 -15.063 -5.605 1.00 58.84 546 GLY A C 1
ATOM 4323 O O . GLY A 1 546 ? -31.267 -15.236 -6.828 1.00 58.84 546 GLY A O 1
ATOM 4324 N N . PHE A 1 547 ? -31.008 -13.890 -5.027 1.00 64.94 547 PHE A N 1
ATOM 4325 C CA . PHE A 1 547 ? -30.626 -12.661 -5.734 1.00 64.94 547 PHE A CA 1
ATOM 4326 C C . PHE A 1 547 ? -29.131 -12.651 -6.092 1.00 64.94 547 PHE A C 1
ATOM 4328 O O . PHE A 1 547 ? -28.366 -13.505 -5.636 1.00 64.94 547 PHE A O 1
ATOM 4335 N N . TYR A 1 548 ? -28.698 -11.688 -6.908 1.00 68.31 548 TYR A N 1
ATOM 4336 C CA . TYR A 1 548 ? -27.276 -11.456 -7.163 1.00 68.31 548 TYR A CA 1
ATOM 4337 C C . TYR A 1 548 ? -26.736 -10.360 -6.237 1.00 68.31 548 TYR A C 1
ATOM 4339 O O . TYR A 1 548 ? -27.416 -9.391 -5.926 1.00 68.31 548 TYR A O 1
ATOM 4347 N N . GLU A 1 549 ? -25.487 -10.497 -5.821 1.00 73.94 549 GLU A N 1
ATOM 4348 C CA . GLU A 1 549 ? -24.709 -9.481 -5.120 1.00 73.94 549 GLU A CA 1
ATOM 4349 C C . GLU A 1 549 ? -23.620 -8.991 -6.072 1.00 73.94 549 GLU A C 1
ATOM 4351 O O . GLU A 1 549 ? -22.937 -9.801 -6.702 1.00 73.94 549 GLU A O 1
ATOM 4356 N N . LEU A 1 550 ? -23.444 -7.676 -6.194 1.00 76.69 550 LEU A N 1
ATOM 4357 C CA . LEU A 1 550 ? -22.360 -7.110 -6.991 1.00 76.69 550 LEU A CA 1
ATOM 4358 C C . LEU A 1 550 ? -21.148 -6.877 -6.081 1.00 76.69 550 LEU A C 1
ATOM 4360 O O . LEU A 1 550 ? -21.198 -6.033 -5.186 1.00 76.69 550 LEU A O 1
ATOM 4364 N N . VAL A 1 551 ? -20.072 -7.634 -6.290 1.00 80.00 551 VAL A N 1
ATOM 4365 C CA . VAL A 1 551 ? -18.922 -7.705 -5.374 1.00 80.00 551 VAL A CA 1
ATOM 4366 C C . VAL A 1 551 ? -17.650 -7.231 -6.071 1.00 80.00 551 VAL A C 1
ATOM 4368 O O . VAL A 1 551 ? -17.390 -7.615 -7.209 1.00 80.00 551 VAL A O 1
ATOM 4371 N N . SER A 1 552 ? -16.866 -6.380 -5.407 1.00 77.62 552 SER A N 1
ATOM 4372 C CA . SER A 1 552 ? -15.591 -5.875 -5.928 1.00 77.62 552 SER A CA 1
ATOM 4373 C C . SER A 1 552 ? -14.533 -6.985 -6.032 1.00 77.62 552 SER A C 1
ATOM 4375 O O . SER A 1 552 ? -14.603 -7.972 -5.291 1.00 77.62 552 SER A O 1
ATOM 4377 N N . PRO A 1 553 ? -13.476 -6.808 -6.844 1.00 71.88 553 PRO A N 1
ATOM 4378 C CA . PRO A 1 553 ? -12.242 -7.566 -6.649 1.00 71.88 553 PRO A CA 1
ATOM 4379 C C . PRO A 1 553 ? -11.646 -7.291 -5.254 1.00 71.88 553 PRO A C 1
ATOM 4381 O O . PRO A 1 553 ? -12.103 -6.404 -4.524 1.00 71.88 553 PRO A O 1
ATOM 4384 N N . ILE A 1 554 ? -10.632 -8.069 -4.870 1.00 74.69 554 ILE A N 1
ATOM 4385 C CA . ILE A 1 554 ? -9.925 -7.897 -3.595 1.00 74.69 554 ILE A CA 1
ATOM 4386 C C . ILE A 1 554 ? -9.102 -6.600 -3.636 1.00 74.69 554 ILE A C 1
ATOM 4388 O O . ILE A 1 554 ? -8.171 -6.466 -4.427 1.00 74.69 554 ILE A O 1
ATOM 4392 N N . ILE A 1 555 ? -9.437 -5.666 -2.749 1.00 71.06 555 ILE A N 1
ATOM 4393 C CA . ILE A 1 555 ? -8.838 -4.339 -2.607 1.00 71.06 555 ILE A CA 1
ATOM 4394 C C . ILE A 1 555 ? -7.708 -4.423 -1.577 1.00 71.06 555 ILE A C 1
ATOM 4396 O O . ILE A 1 555 ? -7.956 -4.649 -0.390 1.00 71.06 555 ILE A O 1
ATOM 4400 N N . GLN A 1 556 ? -6.466 -4.215 -2.006 1.00 77.12 556 GLN A N 1
ATOM 4401 C CA . GLN A 1 556 ? -5.295 -4.187 -1.120 1.00 77.12 556 GLN A CA 1
ATOM 4402 C C . GLN A 1 556 ? -5.275 -2.918 -0.240 1.00 77.12 556 GLN A C 1
ATOM 4404 O O . GLN A 1 556 ? -5.952 -1.937 -0.573 1.00 77.12 556 GLN A O 1
ATOM 4409 N N . PRO A 1 557 ? -4.490 -2.884 0.854 1.00 74.25 557 PRO A N 1
ATOM 4410 C CA . PRO A 1 557 ? -4.301 -1.684 1.673 1.00 74.25 557 PRO A CA 1
ATOM 4411 C C . PRO A 1 557 ? -4.024 -0.425 0.837 1.00 74.25 557 PRO A C 1
ATOM 4413 O O . PRO A 1 557 ? -3.254 -0.449 -0.124 1.00 74.25 557 PRO A O 1
ATOM 4416 N N . SER A 1 558 ? -4.668 0.694 1.179 1.00 62.34 558 SER A N 1
ATOM 4417 C CA . SER A 1 558 ? -4.610 1.978 0.453 1.00 62.34 558 SER A CA 1
ATOM 4418 C C . SER A 1 558 ? -5.098 1.997 -1.009 1.00 62.34 558 SER A C 1
ATOM 4420 O O . SER A 1 558 ? -5.176 3.088 -1.594 1.00 62.34 558 SER A O 1
ATOM 4422 N N . GLN A 1 559 ? -5.486 0.867 -1.610 1.00 66.00 559 GLN A N 1
ATOM 4423 C CA . GLN A 1 559 ? -6.250 0.870 -2.862 1.00 66.00 559 GLN A CA 1
ATOM 4424 C C . GLN A 1 559 ? -7.686 1.354 -2.613 1.00 66.00 559 GLN A C 1
ATOM 4426 O O . GLN A 1 559 ? -8.148 1.464 -1.474 1.00 66.00 559 GLN A O 1
ATOM 4431 N N . TYR A 1 560 ? -8.397 1.695 -3.686 1.00 70.88 560 TYR A N 1
ATOM 4432 C CA . TYR A 1 560 ? -9.802 2.077 -3.613 1.00 70.88 560 TYR A CA 1
ATOM 4433 C C . TYR A 1 560 ? -10.581 1.505 -4.791 1.00 70.88 560 TYR A C 1
ATOM 4435 O O . TYR A 1 560 ? -10.056 1.389 -5.898 1.00 70.88 560 TYR A O 1
ATOM 4443 N N . VAL A 1 561 ? -11.853 1.222 -4.541 1.00 70.06 561 VAL A N 1
ATOM 4444 C CA . VAL A 1 561 ? -12.857 0.929 -5.561 1.00 70.06 561 VAL A CA 1
ATOM 4445 C C . VAL A 1 561 ? -13.796 2.124 -5.705 1.00 70.06 561 VAL A C 1
ATOM 4447 O O . VAL A 1 561 ? -14.005 2.873 -4.745 1.00 70.06 561 VAL A O 1
ATOM 4450 N N . ALA A 1 562 ? -14.366 2.326 -6.892 1.00 70.56 562 ALA A N 1
ATOM 4451 C CA . ALA A 1 562 ? -15.400 3.326 -7.106 1.00 70.56 562 ALA A CA 1
ATOM 4452 C C . ALA A 1 562 ? -16.547 2.810 -7.985 1.00 70.56 562 ALA A C 1
ATOM 4454 O O . ALA A 1 562 ? -16.383 1.966 -8.864 1.00 70.56 562 ALA A O 1
ATOM 4455 N N . ILE A 1 563 ? -17.732 3.349 -7.724 1.00 72.25 563 ILE A N 1
ATOM 4456 C CA . ILE A 1 563 ? -18.952 3.146 -8.499 1.00 72.25 563 ILE A CA 1
ATOM 4457 C C . ILE A 1 563 ? -19.342 4.518 -9.041 1.00 72.25 563 ILE A C 1
ATOM 4459 O O . ILE A 1 563 ? -19.425 5.488 -8.278 1.00 72.25 563 ILE A O 1
ATOM 4463 N N . GLU A 1 564 ? -19.553 4.615 -10.349 1.00 71.81 564 GLU A N 1
ATOM 4464 C CA . GLU A 1 564 ? -19.967 5.847 -11.005 1.00 71.81 564 GLU A CA 1
ATOM 4465 C C . GLU A 1 564 ? -21.437 5.786 -11.438 1.00 71.81 564 GLU A C 1
ATOM 4467 O O . GLU A 1 564 ? -21.974 4.787 -11.911 1.00 71.81 564 GLU A O 1
ATOM 4472 N N . PHE A 1 565 ? -22.107 6.917 -11.296 1.00 72.56 565 PHE A N 1
ATOM 4473 C CA . PHE A 1 565 ? -23.460 7.138 -11.770 1.00 72.56 565 PHE A CA 1
ATOM 4474 C C . PHE A 1 565 ? -23.365 8.267 -12.773 1.00 72.56 565 PHE A C 1
ATOM 4476 O O . PHE A 1 565 ? -23.023 9.403 -12.423 1.00 72.56 565 PHE A O 1
ATOM 4483 N N . ARG A 1 566 ? -23.620 7.946 -14.035 1.00 67.06 566 ARG A N 1
ATOM 4484 C CA . ARG A 1 566 ? -23.551 8.889 -15.144 1.00 67.06 566 ARG A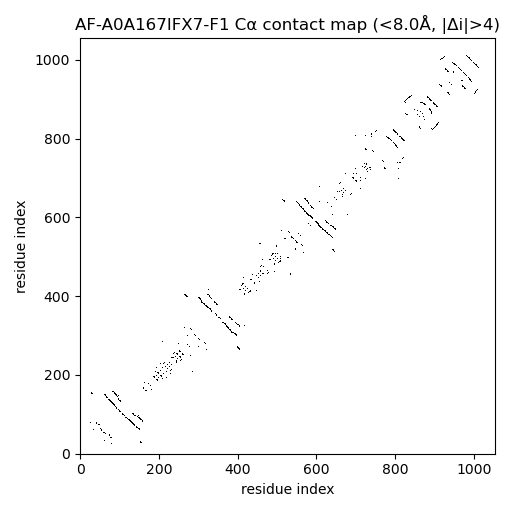 CA 1
ATOM 4485 C C . ARG A 1 566 ? -24.904 8.887 -15.842 1.00 67.06 566 ARG A C 1
ATOM 4487 O O . ARG A 1 566 ? -25.530 7.847 -15.997 1.00 67.06 566 ARG A O 1
ATOM 4494 N N . GLY A 1 567 ? -25.386 10.050 -16.253 1.00 66.50 567 GLY A N 1
ATOM 4495 C CA . GLY A 1 567 ? -26.759 10.148 -16.739 1.00 66.50 567 GLY A CA 1
ATOM 4496 C C . GLY A 1 567 ? -27.206 11.572 -17.011 1.00 66.50 567 GLY A C 1
ATOM 4497 O O . GLY A 1 567 ? -26.648 12.535 -16.478 1.00 66.50 567 GLY A O 1
ATOM 4498 N N . LYS A 1 568 ? -28.290 11.700 -17.775 1.00 68.75 568 LYS A N 1
ATOM 4499 C CA . LYS A 1 568 ? -29.215 12.826 -17.616 1.00 68.75 568 LYS A CA 1
ATOM 4500 C C . LYS A 1 568 ? -30.138 12.503 -16.450 1.00 68.75 568 LYS A C 1
ATOM 4502 O O . LYS A 1 568 ? -31.041 11.677 -16.581 1.00 68.75 568 LYS A O 1
ATOM 4507 N N . PHE A 1 569 ? -29.870 13.142 -15.317 1.00 69.88 569 PHE A N 1
ATOM 4508 C CA . PHE A 1 569 ? -30.665 13.022 -14.101 1.00 69.88 569 PHE A CA 1
ATOM 4509 C C . PHE A 1 569 ? -31.666 14.179 -14.012 1.00 69.88 569 PHE A C 1
ATOM 4511 O O . PHE A 1 569 ? -31.351 15.330 -14.334 1.00 69.88 569 PHE A O 1
ATOM 4518 N N . SER A 1 570 ? -32.872 13.884 -13.538 1.00 70.06 570 SER A N 1
ATOM 4519 C CA . SER A 1 570 ? -33.790 14.892 -13.016 1.00 70.06 570 SER A CA 1
ATOM 4520 C C . SER A 1 570 ? -33.383 15.309 -11.592 1.00 70.06 570 SER A C 1
ATOM 4522 O O . SER A 1 570 ? -32.371 14.850 -11.046 1.00 70.06 570 SER A O 1
ATOM 4524 N N . ALA A 1 571 ? -34.150 16.220 -10.987 1.00 70.25 571 ALA A N 1
ATOM 4525 C CA . ALA A 1 571 ? -34.049 16.464 -9.552 1.00 70.25 571 ALA A CA 1
ATOM 4526 C C . ALA A 1 571 ? -34.561 15.207 -8.845 1.00 70.25 571 ALA A C 1
ATOM 4528 O O . ALA A 1 571 ? -35.709 14.822 -9.058 1.00 70.25 571 ALA A O 1
ATOM 4529 N N . ALA A 1 572 ? -33.691 14.525 -8.108 1.00 68.25 572 ALA A N 1
ATOM 4530 C CA . ALA A 1 572 ? -33.950 13.171 -7.641 1.00 68.25 572 ALA A CA 1
ATOM 4531 C C . ALA A 1 572 ? -33.016 12.793 -6.483 1.00 68.25 572 ALA A C 1
ATOM 4533 O O . ALA A 1 572 ? -31.993 13.442 -6.247 1.00 68.25 572 ALA A O 1
ATOM 4534 N N . TYR A 1 573 ? -33.361 11.720 -5.780 1.00 69.19 573 TYR A N 1
ATOM 4535 C CA . TYR A 1 573 ? -32.532 11.111 -4.744 1.00 69.19 573 TYR A CA 1
ATOM 4536 C C . TYR A 1 573 ? -31.935 9.806 -5.271 1.00 69.19 573 TYR A C 1
ATOM 4538 O O . TYR A 1 573 ? -32.662 8.933 -5.741 1.00 69.19 573 TYR A O 1
ATOM 4546 N N . LEU A 1 574 ? -30.611 9.690 -5.200 1.00 70.38 574 LEU A N 1
ATOM 4547 C CA . LEU A 1 574 ? -29.826 8.509 -5.548 1.00 70.38 574 LEU A CA 1
ATOM 4548 C C . LEU A 1 574 ? -29.263 7.914 -4.249 1.00 70.38 574 LEU A C 1
ATOM 4550 O O . LEU A 1 574 ? -28.400 8.534 -3.634 1.00 70.38 574 LEU A O 1
ATOM 4554 N N . HIS A 1 575 ? -29.752 6.750 -3.822 1.00 69.62 575 HIS A N 1
ATOM 4555 C CA . HIS A 1 575 ? -29.288 6.049 -2.622 1.00 69.62 575 HIS A CA 1
ATOM 4556 C C . HIS A 1 575 ? -28.488 4.793 -2.995 1.00 69.62 575 HIS A C 1
ATOM 4558 O O . HIS A 1 575 ? -28.952 3.968 -3.785 1.00 69.62 575 HIS A O 1
ATOM 4564 N N . VAL A 1 576 ? -27.280 4.663 -2.440 1.00 71.88 576 VAL A N 1
ATOM 4565 C CA . VAL A 1 576 ? -26.301 3.608 -2.757 1.00 71.88 576 VAL A CA 1
ATOM 4566 C C . VAL A 1 576 ? -25.895 2.894 -1.470 1.00 71.88 576 VAL A C 1
ATOM 4568 O O . VAL A 1 576 ? -25.319 3.540 -0.598 1.00 71.88 576 VAL A O 1
ATOM 4571 N N . GLN A 1 577 ? -26.159 1.590 -1.351 1.00 70.81 577 GLN A N 1
ATOM 4572 C CA . GLN A 1 577 ? -25.891 0.816 -0.131 1.00 70.81 577 GLN A CA 1
ATOM 4573 C C . GLN A 1 577 ? -24.715 -0.152 -0.320 1.00 70.81 577 GLN A C 1
ATOM 4575 O O . GLN A 1 577 ? -24.798 -1.092 -1.114 1.00 70.81 577 GLN A O 1
ATOM 4580 N N . LEU A 1 578 ? -23.629 0.064 0.423 1.00 74.19 578 LEU A N 1
ATOM 4581 C CA . LEU A 1 578 ? -22.403 -0.736 0.386 1.00 74.19 578 LEU A CA 1
ATOM 4582 C C . LEU A 1 578 ? -22.213 -1.549 1.672 1.00 74.19 578 LEU A C 1
ATOM 4584 O O . LEU A 1 578 ? -22.771 -1.215 2.710 1.00 74.19 578 LEU A O 1
ATOM 4588 N N . GLN A 1 579 ? -21.391 -2.594 1.615 1.00 72.81 579 GLN A N 1
ATOM 4589 C CA . GLN A 1 579 ? -20.921 -3.342 2.784 1.00 72.81 579 GLN A CA 1
ATOM 4590 C C . GLN A 1 579 ? -19.465 -3.771 2.572 1.00 72.81 579 GLN A C 1
ATOM 4592 O O . GLN A 1 579 ? -19.132 -4.310 1.515 1.00 72.81 579 GLN A O 1
ATOM 4597 N N . ALA A 1 580 ? -18.605 -3.553 3.568 1.00 69.12 580 ALA A N 1
ATOM 4598 C CA . ALA A 1 580 ? -17.257 -4.119 3.592 1.00 69.12 580 ALA A CA 1
ATOM 4599 C C . ALA A 1 580 ? -17.303 -5.559 4.132 1.00 69.12 580 ALA A C 1
ATOM 4601 O O . ALA A 1 580 ? -18.087 -5.863 5.029 1.00 69.12 580 ALA A O 1
ATOM 4602 N N . VAL A 1 581 ? -16.479 -6.448 3.580 1.00 66.81 581 VAL A N 1
ATOM 4603 C CA . VAL A 1 581 ? -16.384 -7.854 4.004 1.00 66.81 581 VAL A CA 1
ATOM 4604 C C . VAL A 1 581 ? -15.110 -8.055 4.837 1.00 66.81 581 VAL A C 1
ATOM 4606 O O . VAL A 1 581 ? -14.069 -7.496 4.499 1.00 66.81 581 VAL A O 1
ATOM 4609 N N . GLU A 1 582 ? -15.195 -8.881 5.886 1.00 58.12 582 GLU A N 1
ATOM 4610 C CA . GLU A 1 582 ? -14.090 -9.301 6.777 1.00 58.12 582 GLU A CA 1
ATOM 4611 C C . GLU A 1 582 ? -13.563 -8.243 7.778 1.00 58.12 582 GLU A C 1
ATOM 4613 O O . GLU A 1 582 ? -12.365 -8.174 8.051 1.00 58.12 582 GLU A O 1
ATOM 4618 N N . GLY A 1 583 ? -14.442 -7.440 8.390 1.00 51.62 583 GLY A N 1
ATOM 4619 C CA . GLY A 1 583 ? -14.086 -6.531 9.493 1.00 51.62 583 GLY A CA 1
ATOM 4620 C C . GLY A 1 583 ? -13.274 -5.298 9.082 1.00 51.62 583 GLY A C 1
ATOM 4621 O O . GLY A 1 583 ? -12.674 -4.637 9.934 1.00 51.62 583 GLY A O 1
ATOM 4622 N N . ALA A 1 584 ? -13.222 -5.003 7.783 1.00 55.84 584 ALA A N 1
ATOM 4623 C CA . ALA A 1 584 ? -12.400 -3.944 7.212 1.00 55.84 584 ALA A CA 1
ATOM 4624 C C . ALA A 1 584 ? -13.025 -2.537 7.339 1.00 55.84 584 ALA A C 1
ATOM 4626 O O . ALA A 1 584 ? -14.237 -2.371 7.470 1.00 55.84 584 ALA A O 1
ATOM 4627 N N . GLN A 1 585 ? -12.181 -1.501 7.278 1.00 59.84 585 GLN A N 1
ATOM 4628 C CA . GLN A 1 585 ? -12.583 -0.092 7.360 1.00 59.84 585 GLN A CA 1
ATOM 4629 C C . GLN A 1 585 ? -12.560 0.582 5.986 1.00 59.84 585 GLN A C 1
ATOM 4631 O O . GLN A 1 585 ? -11.560 0.525 5.263 1.00 59.84 585 GLN A O 1
ATOM 4636 N N . CYS A 1 586 ? -13.662 1.260 5.655 1.00 60.97 586 CYS A N 1
ATOM 4637 C CA . CYS A 1 586 ? -13.847 1.947 4.385 1.00 60.97 586 CYS A CA 1
ATOM 4638 C C . CYS A 1 586 ? -13.635 3.463 4.533 1.00 60.97 586 CYS A C 1
ATOM 4640 O O . CYS A 1 586 ? -14.488 4.190 5.055 1.00 60.97 586 CYS A O 1
ATOM 4642 N N . GLY A 1 587 ? -12.520 3.954 3.993 1.00 58.06 587 GLY A N 1
ATOM 4643 C CA . GLY A 1 587 ? -12.255 5.375 3.779 1.00 58.06 587 GLY A CA 1
ATOM 4644 C C . GLY A 1 587 ? -13.120 5.909 2.646 1.00 58.06 587 GLY A C 1
ATOM 4645 O O . GLY A 1 587 ? -12.741 5.838 1.472 1.00 58.06 587 GLY A O 1
ATOM 4646 N N . SER A 1 588 ? -14.319 6.380 2.976 1.00 57.44 588 SER A N 1
ATOM 4647 C CA . SER A 1 588 ? -15.348 6.635 1.972 1.00 57.44 588 SER A CA 1
ATOM 4648 C C . SER A 1 588 ? -15.437 8.090 1.506 1.00 57.44 588 SER A C 1
ATOM 4650 O O . SER A 1 588 ? -15.170 9.031 2.258 1.00 57.44 588 SER A O 1
ATOM 4652 N N . SER A 1 589 ? -15.811 8.297 0.238 1.00 56.59 589 SER A N 1
ATOM 4653 C CA . SER A 1 589 ? -16.076 9.643 -0.283 1.00 56.59 589 SER A CA 1
ATOM 4654 C C . SER A 1 589 ? -17.107 9.656 -1.408 1.00 56.59 589 SER A C 1
ATOM 4656 O O . SER A 1 589 ? -17.142 8.753 -2.246 1.00 56.59 589 SER A O 1
ATOM 4658 N N . VAL A 1 590 ? -17.906 10.724 -1.451 1.00 53.81 590 VAL A N 1
ATOM 4659 C CA . VAL A 1 590 ? -18.842 11.018 -2.543 1.00 53.81 590 VAL A CA 1
ATOM 4660 C C . VAL A 1 590 ? -18.389 12.280 -3.267 1.00 53.81 590 VAL A C 1
ATOM 4662 O O . VAL A 1 590 ? -18.112 13.305 -2.639 1.00 53.81 590 VAL A O 1
ATOM 4665 N N . ARG A 1 591 ? -18.339 12.247 -4.603 1.00 55.59 591 ARG A N 1
ATOM 4666 C CA . ARG A 1 591 ? -18.017 13.423 -5.429 1.00 55.59 591 ARG A CA 1
ATOM 4667 C C . ARG A 1 591 ? -19.005 13.609 -6.574 1.00 55.59 591 ARG A C 1
ATOM 4669 O O . ARG A 1 591 ? -19.202 12.713 -7.384 1.00 55.59 591 ARG A O 1
ATOM 4676 N N . SER A 1 592 ? -19.545 14.822 -6.689 1.00 44.69 592 SER A N 1
ATOM 4677 C CA . SER A 1 592 ? -20.131 15.346 -7.928 1.00 44.69 592 SER A CA 1
ATOM 4678 C C . SER A 1 592 ? -19.060 16.166 -8.650 1.00 44.69 592 SER A C 1
ATOM 4680 O O . SER A 1 592 ? -18.479 17.080 -8.059 1.00 44.69 592 SER A O 1
ATOM 4682 N N . LEU A 1 593 ? -18.761 15.844 -9.913 1.00 43.47 593 LEU A N 1
ATOM 4683 C CA . LEU A 1 593 ? -17.662 16.501 -10.639 1.00 43.47 593 LEU A CA 1
ATOM 4684 C C . LEU A 1 593 ? -17.992 17.921 -11.134 1.00 43.47 593 LEU A C 1
ATOM 4686 O O . LEU A 1 593 ? -17.077 18.673 -11.470 1.00 43.47 593 LEU A O 1
ATOM 4690 N N . THR A 1 594 ? -19.266 18.321 -11.147 1.00 37.28 594 THR A N 1
ATOM 4691 C CA . THR A 1 594 ? -19.715 19.640 -11.634 1.00 37.28 594 THR A CA 1
ATOM 4692 C C . THR A 1 594 ? -19.823 20.704 -10.538 1.00 37.28 594 THR A C 1
ATOM 4694 O O . THR A 1 594 ? -19.862 21.899 -10.837 1.00 37.28 594 THR A O 1
ATOM 4697 N N . SER A 1 595 ? -19.797 20.321 -9.255 1.00 31.59 595 SER A N 1
ATOM 4698 C CA . SER A 1 595 ? -19.613 21.262 -8.141 1.00 31.59 595 SER A CA 1
ATOM 4699 C C . SER A 1 595 ? -18.828 20.641 -6.990 1.00 31.59 595 SER A C 1
ATOM 4701 O O . SER A 1 595 ? -19.316 19.738 -6.313 1.00 31.59 595 SER A O 1
ATOM 4703 N N . GLY A 1 596 ? -17.633 21.170 -6.733 1.00 32.03 596 GLY A N 1
ATOM 4704 C CA . GLY A 1 596 ? -16.754 20.658 -5.689 1.00 32.03 596 GLY A CA 1
ATOM 4705 C C . GLY A 1 596 ? -17.248 20.954 -4.273 1.00 32.03 596 GLY A C 1
ATOM 4706 O O . GLY A 1 596 ? -17.096 22.078 -3.810 1.00 32.03 596 GLY A O 1
ATOM 4707 N N . SER A 1 597 ? -17.766 19.924 -3.605 1.00 30.92 597 SER A N 1
ATOM 4708 C CA . SER A 1 597 ? -17.671 19.645 -2.160 1.00 30.92 597 SER A CA 1
ATOM 4709 C C . SER A 1 597 ? -18.596 18.469 -1.838 1.00 30.92 597 SER A C 1
ATOM 4711 O O . SER A 1 597 ? -19.804 18.572 -2.034 1.00 30.92 597 SER A O 1
ATOM 4713 N N . GLY A 1 598 ? -18.030 17.373 -1.342 1.00 31.14 598 GLY A N 1
ATOM 4714 C CA . GLY A 1 598 ? -18.744 16.238 -0.758 1.00 31.14 598 GLY A CA 1
ATOM 4715 C C . GLY A 1 598 ? -17.942 15.771 0.452 1.00 31.14 598 GLY A C 1
ATOM 4716 O O . GLY A 1 598 ? -16.709 15.807 0.404 1.00 31.14 598 GLY A O 1
ATOM 4717 N N . GLY A 1 599 ? -18.628 15.452 1.549 1.00 34.62 599 GLY A N 1
ATOM 4718 C CA . GLY A 1 599 ? -17.989 15.083 2.810 1.00 34.62 599 GLY A CA 1
ATOM 4719 C C . GLY A 1 599 ? -17.198 13.778 2.710 1.00 34.62 599 GLY A C 1
ATOM 4720 O O . GLY A 1 599 ? -17.496 12.911 1.888 1.00 34.62 599 GLY A O 1
ATOM 4721 N N . SER A 1 600 ? -16.186 13.655 3.564 1.00 33.09 600 SER A N 1
ATOM 4722 C CA . SER A 1 600 ? -15.444 12.420 3.804 1.00 33.09 600 SER A CA 1
ATOM 4723 C C . SER A 1 600 ? -15.636 12.022 5.261 1.00 33.09 600 SER A C 1
ATOM 4725 O O . SER A 1 600 ? -15.145 12.734 6.140 1.00 33.09 600 SER A O 1
ATOM 4727 N N . SER A 1 601 ? -16.298 10.892 5.494 1.00 34.06 601 SER A N 1
ATOM 4728 C CA . SER A 1 601 ? -16.373 10.253 6.808 1.00 34.06 601 SER A CA 1
ATOM 4729 C C . SER A 1 601 ? -15.855 8.817 6.679 1.00 34.06 601 SER A C 1
ATOM 4731 O O . SER A 1 601 ? -16.314 8.091 5.786 1.00 34.06 601 SER A O 1
ATOM 4733 N N . PRO A 1 602 ? -14.894 8.395 7.519 1.00 31.86 602 PRO A N 1
ATOM 4734 C CA . PRO A 1 602 ? -14.527 6.990 7.623 1.00 31.86 602 PRO A CA 1
ATOM 4735 C C . PRO A 1 602 ? -15.681 6.231 8.287 1.00 31.86 602 PRO A C 1
ATOM 4737 O O . PRO A 1 602 ? -16.224 6.688 9.293 1.00 31.86 602 PRO A O 1
ATOM 4740 N N . VAL A 1 603 ? -16.058 5.081 7.728 1.00 42.66 603 VAL A N 1
ATOM 4741 C CA . VAL A 1 603 ? -17.102 4.214 8.294 1.00 42.66 603 VAL A CA 1
ATOM 4742 C C . VAL A 1 603 ? -16.475 2.865 8.628 1.00 42.66 603 VAL A C 1
ATOM 4744 O O . VAL A 1 603 ? -15.892 2.205 7.765 1.00 42.66 603 VAL A O 1
ATOM 4747 N N . SER A 1 604 ? -16.569 2.466 9.898 1.00 37.66 604 SER A N 1
ATOM 4748 C CA . SER A 1 604 ? -15.954 1.246 10.426 1.00 37.66 604 SER A CA 1
ATOM 4749 C C . SER A 1 604 ? -17.003 0.282 10.985 1.00 37.66 604 SER A C 1
ATOM 4751 O O . SER A 1 604 ? -17.355 0.380 12.159 1.00 37.66 604 SER A O 1
ATOM 4753 N N . SER A 1 605 ? -17.483 -0.662 10.172 1.00 40.38 605 SER A N 1
ATOM 4754 C CA . SER A 1 605 ? -18.140 -1.893 10.647 1.00 40.38 605 SER A CA 1
ATOM 4755 C C . SER A 1 605 ? -18.362 -2.896 9.504 1.00 40.38 605 SER A C 1
ATOM 4757 O O . SER A 1 605 ? -18.358 -2.519 8.335 1.00 40.38 605 SER A O 1
ATOM 4759 N N . ASP A 1 606 ? -18.639 -4.154 9.862 1.00 44.38 606 ASP A N 1
ATOM 4760 C CA . ASP A 1 606 ? -19.195 -5.185 8.967 1.00 44.38 606 ASP A CA 1
ATOM 4761 C C . ASP A 1 606 ? -20.646 -4.894 8.511 1.00 44.38 606 ASP A C 1
ATOM 4763 O O . ASP A 1 606 ? -21.230 -5.676 7.755 1.00 44.38 606 ASP A O 1
ATOM 4767 N N . ALA A 1 607 ? -21.277 -3.817 8.995 1.00 47.47 607 ALA A N 1
ATOM 4768 C CA . ALA A 1 607 ? -22.664 -3.494 8.682 1.00 47.47 607 ALA A CA 1
ATOM 4769 C C . ALA A 1 607 ? -22.799 -2.767 7.327 1.00 47.47 607 ALA A C 1
ATOM 4771 O O . ALA A 1 607 ? -21.877 -2.066 6.897 1.00 47.47 607 ALA A O 1
ATOM 4772 N N . PRO A 1 608 ? -23.953 -2.892 6.645 1.00 54.44 608 PRO A N 1
ATOM 4773 C CA . PRO A 1 608 ? -24.272 -2.068 5.484 1.00 54.44 608 PRO A CA 1
ATOM 4774 C C . PRO A 1 608 ? -24.265 -0.565 5.805 1.00 54.44 608 PRO A C 1
ATOM 4776 O O . PRO A 1 608 ? -24.824 -0.148 6.815 1.00 54.44 608 PRO A O 1
ATOM 4779 N N . PHE A 1 609 ? -23.717 0.257 4.910 1.00 58.12 609 PHE A N 1
ATOM 4780 C CA . PHE A 1 609 ? -23.717 1.722 4.996 1.00 58.12 609 PHE A CA 1
ATOM 4781 C C . PHE A 1 609 ? -24.225 2.362 3.694 1.00 58.12 609 PHE A C 1
ATOM 4783 O O . PHE A 1 609 ? -23.993 1.844 2.599 1.00 58.12 609 PHE A O 1
ATOM 4790 N N . GLY A 1 610 ? -24.952 3.478 3.807 1.00 61.28 610 GLY A N 1
ATOM 4791 C CA . GLY A 1 610 ? -25.671 4.118 2.697 1.00 61.28 610 GLY A CA 1
ATOM 4792 C C . GLY A 1 610 ? -25.165 5.520 2.334 1.00 61.28 610 GLY A C 1
ATOM 4793 O O . GLY A 1 610 ? -24.754 6.285 3.202 1.00 61.28 610 GLY A O 1
ATOM 4794 N N . TYR A 1 611 ? -25.243 5.887 1.050 1.00 62.88 611 TYR A N 1
ATOM 4795 C CA . TYR A 1 611 ? -25.009 7.256 0.559 1.00 62.88 611 TYR A CA 1
ATOM 4796 C C . TYR A 1 611 ? -26.248 7.812 -0.118 1.00 62.88 611 TYR A C 1
ATOM 4798 O O . TYR A 1 611 ? -26.608 7.345 -1.198 1.00 62.88 611 TYR A O 1
ATOM 4806 N N . ILE A 1 612 ? -26.861 8.841 0.466 1.00 61.84 612 ILE A N 1
ATOM 4807 C CA . ILE A 1 612 ? -27.977 9.570 -0.144 1.00 61.84 612 ILE A CA 1
ATOM 4808 C C . ILE A 1 612 ? -27.419 10.784 -0.898 1.00 61.84 612 ILE A C 1
ATOM 4810 O O . ILE A 1 612 ? -26.880 11.724 -0.315 1.00 61.84 612 ILE A O 1
ATOM 4814 N N . ILE A 1 613 ? -27.548 10.770 -2.222 1.00 68.31 613 ILE A N 1
ATOM 4815 C CA . ILE A 1 613 ? -27.032 11.792 -3.135 1.00 68.31 613 ILE A CA 1
ATOM 4816 C C . ILE A 1 613 ? -28.215 12.511 -3.779 1.00 68.31 613 ILE A C 1
ATOM 4818 O O . ILE A 1 613 ? -28.949 11.937 -4.583 1.00 68.31 613 ILE A O 1
ATOM 4822 N N . LYS A 1 614 ? -28.390 13.800 -3.473 1.00 67.50 614 LYS A N 1
ATOM 4823 C CA . LYS A 1 614 ? -29.379 14.637 -4.162 1.00 67.50 614 LYS A CA 1
ATOM 4824 C C . LYS A 1 614 ? -28.838 15.045 -5.535 1.00 67.50 614 LYS A C 1
ATOM 4826 O O . LYS A 1 614 ? -27.930 15.877 -5.627 1.00 67.50 614 LYS A O 1
ATOM 4831 N N . THR A 1 615 ? -29.374 14.459 -6.602 1.00 71.25 615 THR A N 1
ATOM 4832 C CA . THR A 1 615 ? -28.955 14.768 -7.972 1.00 71.25 615 THR A CA 1
ATOM 4833 C C . THR A 1 615 ? -29.536 16.099 -8.430 1.00 71.25 615 THR A C 1
ATOM 4835 O O . THR A 1 615 ? -30.636 16.505 -8.049 1.00 71.25 615 THR A O 1
ATOM 4838 N N . LYS A 1 616 ? -28.788 16.805 -9.277 1.00 65.12 616 LYS A N 1
ATOM 4839 C CA . LYS A 1 616 ? -29.239 18.058 -9.882 1.00 65.12 616 LYS A CA 1
ATOM 4840 C C . LYS A 1 616 ? -29.985 17.787 -11.190 1.00 65.12 616 LYS A C 1
ATOM 4842 O O . LYS A 1 616 ? -29.461 17.032 -12.007 1.00 65.12 616 LYS A O 1
ATOM 4847 N N . PRO A 1 617 ? -31.127 18.456 -11.439 1.00 64.44 617 PRO A N 1
ATOM 4848 C CA . PRO A 1 617 ? -31.734 18.474 -12.762 1.00 64.44 617 PRO A CA 1
ATOM 4849 C C . PRO A 1 617 ? -30.794 19.208 -13.725 1.00 64.44 617 PRO A C 1
ATOM 4851 O O . PRO A 1 617 ? -30.523 20.398 -13.533 1.00 64.44 617 PRO A O 1
ATOM 4854 N N . ALA A 1 618 ? -30.297 18.512 -14.745 1.00 56.84 618 ALA A N 1
ATOM 4855 C CA . ALA A 1 618 ? -29.316 19.052 -15.680 1.00 56.84 618 ALA A CA 1
ATOM 4856 C C . ALA A 1 618 ? -29.778 18.945 -17.141 1.00 56.84 618 ALA A C 1
ATOM 4858 O O . ALA A 1 618 ? -30.281 17.915 -17.581 1.00 56.84 618 ALA A O 1
ATOM 4859 N N . ASP A 1 619 ? -29.527 20.004 -17.920 1.00 52.81 619 ASP A N 1
ATOM 4860 C CA . ASP A 1 619 ? -29.655 19.992 -19.389 1.00 52.81 619 ASP A CA 1
ATOM 4861 C C . ASP A 1 619 ? -28.489 19.224 -20.072 1.00 52.81 619 ASP A C 1
ATOM 4863 O O . ASP A 1 619 ? -28.431 19.124 -21.299 1.00 52.81 619 ASP A O 1
ATOM 4867 N N . SER A 1 620 ? -27.542 18.697 -19.287 1.00 54.31 620 SER A N 1
ATOM 4868 C CA . SER A 1 620 ? -26.306 18.021 -19.703 1.00 54.31 620 SER A CA 1
ATOM 4869 C C . SER A 1 620 ? -26.097 16.706 -18.944 1.00 54.31 620 SER A C 1
ATOM 4871 O O . SER A 1 620 ? -26.688 16.501 -17.888 1.00 54.31 620 SER A O 1
ATOM 4873 N N . TYR A 1 621 ? -25.229 15.832 -19.464 1.00 63.09 621 TYR A N 1
ATOM 4874 C CA . TYR A 1 621 ? -24.783 14.638 -18.741 1.00 63.09 621 TYR A CA 1
ATOM 4875 C C . TYR A 1 621 ? -24.031 15.024 -17.457 1.00 63.09 621 TYR A C 1
ATOM 4877 O O . TYR A 1 621 ? -23.131 15.864 -17.485 1.00 63.09 621 TYR A O 1
ATOM 4885 N N . GLU A 1 622 ? -24.408 14.413 -16.337 1.00 67.44 622 GLU A N 1
ATOM 4886 C CA . GLU A 1 622 ? -23.801 14.605 -15.015 1.00 67.44 622 GLU A CA 1
ATOM 4887 C C . GLU A 1 622 ? -23.099 13.322 -14.552 1.00 67.44 622 GLU A C 1
ATOM 4889 O O . GLU A 1 622 ? -23.399 12.227 -15.037 1.00 67.44 622 GLU A O 1
ATOM 4894 N N . ARG A 1 623 ? -22.171 13.461 -13.595 1.00 69.31 623 ARG A N 1
ATOM 4895 C CA . ARG A 1 623 ? -21.415 12.349 -13.000 1.00 69.31 623 ARG A CA 1
ATOM 4896 C C . ARG A 1 623 ? -21.337 12.469 -11.481 1.00 69.31 623 ARG A C 1
ATOM 4898 O O . ARG A 1 623 ? -20.865 13.485 -10.957 1.00 69.31 623 ARG A O 1
ATOM 4905 N N . TYR A 1 624 ? -21.721 11.392 -10.806 1.00 72.50 624 TYR A N 1
ATOM 4906 C CA . TYR A 1 624 ? -21.536 11.170 -9.376 1.00 72.50 624 TYR A CA 1
ATOM 4907 C C . TYR A 1 624 ? -20.648 9.943 -9.179 1.00 72.50 624 TYR A C 1
ATOM 4909 O O . TYR A 1 624 ? -20.845 8.934 -9.846 1.00 72.50 624 TYR A O 1
ATOM 4917 N N . THR A 1 625 ? -19.692 10.014 -8.261 1.00 71.94 625 THR A N 1
ATOM 4918 C CA . THR A 1 625 ? -18.789 8.903 -7.937 1.00 71.94 625 THR A CA 1
ATOM 4919 C C . THR A 1 625 ? -18.878 8.618 -6.441 1.00 71.94 625 THR A C 1
ATOM 4921 O O . THR A 1 625 ? -18.708 9.535 -5.632 1.00 71.94 625 THR A O 1
ATOM 4924 N N . VAL A 1 626 ? -19.125 7.358 -6.079 1.00 74.69 626 VAL A N 1
ATOM 4925 C CA . VAL A 1 626 ? -19.039 6.829 -4.709 1.00 74.69 626 VAL A CA 1
ATOM 4926 C C . VAL A 1 626 ? -17.797 5.950 -4.637 1.00 74.69 626 VAL A C 1
ATOM 4928 O O . VAL A 1 626 ? -17.676 5.000 -5.405 1.00 74.69 626 VAL A O 1
ATOM 4931 N N . SER A 1 627 ? -16.856 6.269 -3.750 1.00 74.00 627 SER A N 1
ATOM 4932 C CA . SER A 1 627 ? -15.580 5.554 -3.625 1.00 74.00 627 SER A CA 1
ATOM 4933 C C . SER A 1 627 ? -15.380 4.973 -2.231 1.00 74.00 627 SER A C 1
ATOM 4935 O O . SER A 1 627 ? -15.607 5.685 -1.250 1.00 74.00 627 SER A O 1
ATOM 4937 N N . CYS A 1 628 ? -14.834 3.761 -2.150 1.00 73.88 628 CYS A N 1
ATOM 4938 C CA . CYS A 1 628 ? -14.387 3.130 -0.913 1.00 73.88 628 CYS A CA 1
ATOM 4939 C C . CYS A 1 628 ? -12.885 2.824 -0.984 1.00 73.88 628 CYS A C 1
ATOM 4941 O O . CYS A 1 628 ? -12.454 2.040 -1.831 1.00 73.88 628 CYS A O 1
ATOM 4943 N N . ARG A 1 629 ? -12.083 3.446 -0.114 1.00 74.19 629 ARG A N 1
ATOM 4944 C CA . ARG A 1 629 ? -10.657 3.141 0.088 1.00 74.19 629 ARG A CA 1
ATOM 4945 C C . ARG A 1 629 ? -10.500 2.100 1.192 1.00 74.19 629 ARG A C 1
ATOM 4947 O O . ARG A 1 629 ? -11.148 2.224 2.225 1.00 74.19 629 ARG A O 1
ATOM 4954 N N . ASN A 1 630 ? -9.610 1.130 1.006 1.00 73.25 630 ASN A N 1
ATOM 4955 C CA . ASN A 1 630 ? -9.176 0.260 2.095 1.00 73.25 630 ASN A CA 1
ATOM 4956 C C . ASN A 1 630 ? -8.220 1.038 3.013 1.00 73.25 630 ASN A C 1
ATOM 4958 O O . ASN A 1 630 ? -7.125 1.413 2.587 1.00 73.25 630 ASN A O 1
ATOM 4962 N N . GLU A 1 631 ? -8.644 1.306 4.249 1.00 72.19 631 GLU A N 1
ATOM 4963 C CA . GLU A 1 631 ? -7.832 1.985 5.275 1.00 72.19 631 GLU A CA 1
ATOM 4964 C C . GLU A 1 631 ? -7.225 1.008 6.300 1.00 72.19 631 GLU A C 1
ATOM 4966 O O . GLU A 1 631 ? -6.732 1.426 7.343 1.00 72.19 631 GLU A O 1
ATOM 4971 N N . THR A 1 632 ? -7.233 -0.295 5.999 1.00 62.34 632 THR A N 1
ATOM 4972 C CA . THR A 1 632 ? -6.674 -1.357 6.849 1.00 62.34 632 THR A CA 1
ATOM 4973 C C . THR A 1 632 ? -5.449 -2.023 6.227 1.00 62.34 632 THR A C 1
ATOM 4975 O O . THR A 1 632 ? -5.248 -1.964 5.016 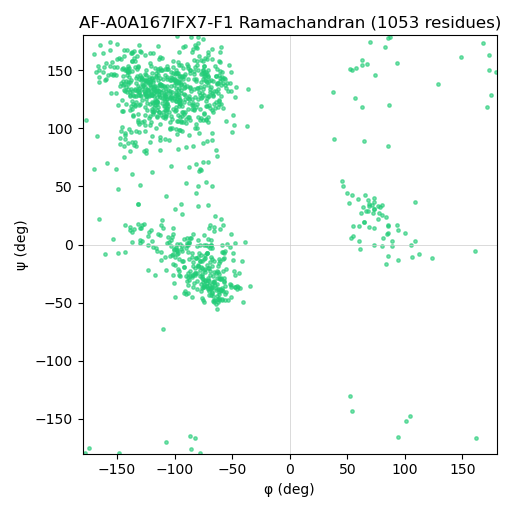1.00 62.34 632 THR A O 1
ATOM 4978 N N . ASP A 1 633 ? -4.657 -2.703 7.060 1.00 64.31 633 ASP A N 1
ATOM 4979 C CA . ASP A 1 633 ? -3.453 -3.447 6.654 1.00 64.31 633 ASP A CA 1
ATOM 4980 C C . ASP A 1 633 ? -3.752 -4.819 6.006 1.00 64.31 633 ASP A C 1
ATOM 4982 O O . ASP A 1 633 ? -2.831 -5.533 5.609 1.00 64.31 633 ASP A O 1
ATOM 4986 N N . SER A 1 634 ? -5.029 -5.198 5.881 1.00 68.94 634 SER A N 1
ATOM 4987 C CA . SER A 1 634 ? -5.477 -6.466 5.287 1.00 68.94 634 SER A CA 1
ATOM 4988 C C . SER A 1 634 ? -6.209 -6.230 3.960 1.00 68.94 634 SER A C 1
ATOM 4990 O O . SER A 1 634 ? -6.866 -5.200 3.812 1.00 68.94 634 SER A O 1
ATOM 4992 N N . PRO A 1 635 ? -6.168 -7.164 2.992 1.00 71.38 635 PRO A N 1
ATOM 4993 C CA . PRO A 1 635 ? -7.009 -7.085 1.798 1.00 71.38 635 PRO A CA 1
ATOM 4994 C C . PRO A 1 635 ? -8.500 -7.178 2.170 1.00 71.38 635 PRO A C 1
ATOM 4996 O O . PRO A 1 635 ? -8.848 -7.918 3.084 1.00 71.38 635 PRO A O 1
ATOM 4999 N N . MET A 1 636 ? -9.379 -6.469 1.455 1.00 73.88 636 MET A N 1
ATOM 5000 C CA . MET A 1 636 ? -10.831 -6.469 1.713 1.00 73.88 636 MET A CA 1
ATOM 5001 C C . MET A 1 636 ? -11.656 -6.554 0.423 1.00 73.88 636 MET A C 1
ATOM 5003 O O . MET A 1 636 ? -11.151 -6.263 -0.659 1.00 73.88 636 MET A O 1
ATOM 5007 N N . GLN A 1 637 ? -12.946 -6.876 0.522 1.00 80.06 637 GLN A N 1
ATOM 5008 C CA . GLN A 1 637 ? -13.908 -6.720 -0.581 1.00 80.06 637 GLN A CA 1
ATOM 5009 C C . GLN A 1 637 ? -15.063 -5.802 -0.178 1.00 80.06 637 GLN A C 1
ATOM 5011 O O . GLN A 1 637 ? -15.384 -5.667 1.003 1.00 80.06 637 GLN A O 1
ATOM 5016 N N . VAL A 1 638 ? -15.704 -5.188 -1.172 1.00 76.19 638 VAL A N 1
ATOM 5017 C CA . VAL A 1 638 ? -16.887 -4.335 -1.008 1.00 76.19 638 VAL A CA 1
ATOM 5018 C C . VAL A 1 638 ? -18.033 -4.904 -1.836 1.00 76.19 638 VAL A C 1
ATOM 5020 O O . VAL A 1 638 ? -17.886 -5.150 -3.034 1.00 76.19 638 VAL A O 1
ATOM 5023 N N . LYS A 1 639 ? -19.192 -5.087 -1.207 1.00 77.62 639 LYS A N 1
ATOM 5024 C CA . LYS A 1 639 ? -20.449 -5.461 -1.863 1.00 77.62 639 LYS A CA 1
ATOM 5025 C C . LYS A 1 639 ? -21.316 -4.225 -2.077 1.00 77.62 639 LYS A C 1
ATOM 5027 O O . LYS A 1 639 ? -21.432 -3.404 -1.171 1.00 77.62 639 LYS A O 1
ATOM 5032 N N . LEU A 1 640 ? -21.967 -4.120 -3.232 1.00 76.06 640 LEU A N 1
ATOM 5033 C CA . LEU A 1 640 ? -23.101 -3.223 -3.466 1.00 76.06 640 LEU A CA 1
ATOM 5034 C C . LEU A 1 640 ? -24.386 -4.036 -3.256 1.00 76.06 640 LEU A C 1
ATOM 5036 O O . LEU A 1 640 ? -24.695 -4.933 -4.039 1.00 76.06 640 LEU A O 1
ATOM 5040 N N . LEU A 1 641 ? -25.104 -3.738 -2.172 1.00 67.12 641 LEU A N 1
ATOM 5041 C CA . LEU A 1 641 ? -26.280 -4.491 -1.719 1.00 67.12 641 LEU A CA 1
ATOM 5042 C C . LEU A 1 641 ? -27.592 -3.967 -2.310 1.00 67.12 641 LEU A C 1
ATOM 5044 O O . LEU A 1 641 ? -28.553 -4.718 -2.458 1.00 67.12 641 LEU A O 1
ATOM 5048 N N . GLY A 1 642 ? -27.640 -2.682 -2.656 1.00 68.12 642 GLY A N 1
ATOM 5049 C CA . GLY A 1 642 ? -28.847 -2.054 -3.173 1.00 68.12 642 GLY A CA 1
ATOM 5050 C C . GLY A 1 642 ? -28.577 -0.703 -3.815 1.00 68.12 642 GLY A C 1
ATOM 5051 O O . GLY A 1 642 ? -27.648 0.019 -3.441 1.00 68.12 642 GLY A O 1
ATOM 5052 N N . LEU A 1 643 ? -29.415 -0.369 -4.794 1.00 71.38 643 LEU A N 1
ATOM 5053 C CA . LEU A 1 643 ? -29.392 0.913 -5.481 1.00 71.38 643 LEU A CA 1
ATOM 5054 C C . LEU A 1 643 ? -30.817 1.420 -5.714 1.00 71.38 643 LEU A C 1
ATOM 5056 O O . LEU A 1 643 ? -31.663 0.716 -6.270 1.00 71.38 643 LEU A O 1
ATOM 5060 N N . MET A 1 644 ? -31.050 2.677 -5.357 1.00 70.19 644 MET A N 1
ATOM 5061 C CA . MET A 1 644 ? -32.299 3.388 -5.600 1.00 70.19 644 MET A CA 1
ATOM 5062 C C . MET A 1 644 ? -32.024 4.727 -6.287 1.00 70.19 644 MET A C 1
ATOM 5064 O O . MET A 1 644 ? -31.119 5.459 -5.901 1.00 70.19 644 MET A O 1
ATOM 5068 N N . TYR A 1 645 ? -32.846 5.073 -7.273 1.00 71.44 645 TYR A N 1
ATOM 5069 C CA . TYR A 1 645 ? -32.920 6.400 -7.875 1.00 71.44 645 TYR A CA 1
ATOM 5070 C C . TYR A 1 645 ? -34.393 6.804 -8.006 1.00 71.44 645 TYR A C 1
ATOM 5072 O O . TYR A 1 645 ? -35.152 6.108 -8.679 1.00 71.44 645 TYR A O 1
ATOM 5080 N N . ILE A 1 646 ? -34.820 7.899 -7.370 1.00 66.44 646 ILE A N 1
ATOM 5081 C CA . ILE A 1 646 ? -36.224 8.357 -7.370 1.00 66.44 646 ILE A CA 1
ATOM 5082 C C . ILE A 1 646 ? -36.316 9.839 -7.737 1.00 66.44 646 ILE A C 1
ATOM 5084 O O . ILE A 1 646 ? -35.776 10.694 -7.038 1.00 66.44 646 ILE A O 1
ATOM 5088 N N . ASP A 1 647 ? -37.052 10.134 -8.813 1.00 65.88 647 ASP A N 1
ATOM 5089 C CA . ASP A 1 647 ? -37.383 11.489 -9.273 1.00 65.88 647 ASP A CA 1
ATOM 5090 C C . ASP A 1 647 ? -3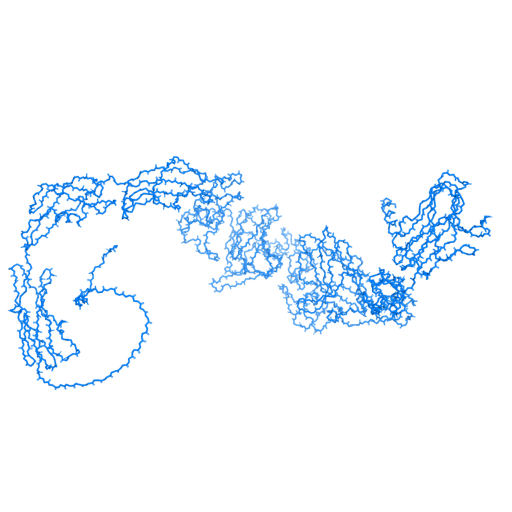8.258 12.228 -8.244 1.00 65.88 647 ASP A C 1
ATOM 5092 O O . ASP A 1 647 ? -39.275 11.700 -7.789 1.00 65.88 647 ASP A O 1
ATOM 5096 N N . GLU A 1 648 ? -37.918 13.475 -7.908 1.00 63.97 648 GLU A N 1
ATOM 5097 C CA . GLU A 1 648 ? -38.693 14.314 -6.980 1.00 63.97 648 GLU A CA 1
ATOM 5098 C C . GLU A 1 648 ? -40.151 14.507 -7.429 1.00 63.97 648 GLU A C 1
ATOM 5100 O O . GLU A 1 648 ? -41.053 14.659 -6.610 1.00 63.97 648 GLU A O 1
ATOM 5105 N N . ASN A 1 649 ? -40.426 14.465 -8.733 1.00 56.25 649 ASN A N 1
ATOM 5106 C CA . ASN A 1 649 ? -41.783 14.544 -9.265 1.00 56.25 649 ASN A CA 1
ATOM 5107 C C . ASN A 1 649 ? -42.543 13.217 -9.096 1.00 56.25 649 ASN A C 1
ATOM 5109 O O . ASN A 1 649 ? -43.774 13.240 -9.009 1.00 56.25 649 ASN A O 1
ATOM 5113 N N . ALA A 1 650 ? -41.836 12.082 -9.013 1.00 52.97 650 ALA A N 1
ATOM 5114 C CA . ALA A 1 650 ? -42.409 10.765 -8.731 1.00 52.97 650 ALA A CA 1
ATOM 5115 C C . ALA A 1 650 ? -42.736 10.562 -7.235 1.00 52.97 650 ALA A C 1
ATOM 5117 O O . ALA A 1 650 ? -43.634 9.777 -6.923 1.00 52.97 650 ALA A O 1
ATOM 5118 N N . LEU A 1 651 ? -42.110 11.324 -6.324 1.00 49.62 651 LEU A N 1
ATOM 5119 C CA . LEU A 1 651 ? -42.416 11.305 -4.880 1.00 49.62 651 LEU A CA 1
ATOM 5120 C C . LEU A 1 651 ? -43.882 11.642 -4.549 1.00 49.62 651 LEU A C 1
ATOM 5122 O O . LEU A 1 651 ? -44.394 11.158 -3.544 1.00 49.62 651 LEU A O 1
ATOM 5126 N N . ASN A 1 652 ? -44.607 12.348 -5.430 1.00 43.78 652 ASN A N 1
ATOM 5127 C CA . ASN A 1 652 ? -46.038 12.676 -5.266 1.00 43.78 652 ASN A CA 1
ATOM 5128 C C . ASN A 1 652 ? -46.981 11.452 -5.109 1.00 43.78 652 ASN A C 1
ATOM 5130 O O . ASN A 1 652 ? -48.184 11.638 -4.918 1.00 43.78 652 ASN A O 1
ATOM 5134 N N . GLY A 1 653 ? -46.481 10.218 -5.257 1.00 46.12 653 GLY A N 1
ATOM 5135 C CA . GLY A 1 653 ? -47.198 8.981 -4.918 1.00 46.12 653 GLY A CA 1
ATOM 5136 C C . GLY A 1 653 ? -46.628 8.192 -3.728 1.00 46.12 653 GLY A C 1
ATOM 5137 O O . GLY A 1 653 ? -47.314 7.295 -3.251 1.00 46.12 653 GLY A O 1
ATOM 5138 N N . PHE A 1 654 ? -45.415 8.512 -3.263 1.00 44.16 654 PHE A N 1
ATOM 5139 C CA . PHE A 1 654 ? -44.714 7.827 -2.165 1.00 44.16 654 PHE A CA 1
ATOM 5140 C C . PHE A 1 654 ? -44.791 8.586 -0.828 1.00 44.16 654 PHE A C 1
ATOM 5142 O O . PHE A 1 654 ? -44.796 7.943 0.211 1.00 44.16 654 PHE A O 1
ATOM 5149 N N . GLU A 1 655 ? -44.956 9.918 -0.830 1.00 47.81 655 GLU A N 1
ATOM 5150 C CA . GLU A 1 655 ? -45.124 10.744 0.392 1.00 47.81 655 GLU A CA 1
ATOM 5151 C C . GLU A 1 655 ? -46.324 10.351 1.282 1.00 47.81 655 GLU A C 1
ATOM 5153 O O . GLU A 1 655 ? -46.455 10.842 2.400 1.00 47.81 655 GLU A O 1
ATOM 5158 N N . THR A 1 656 ? -47.238 9.514 0.783 1.00 46.44 656 THR A N 1
ATOM 5159 C CA . THR A 1 656 ? -48.444 9.067 1.500 1.00 46.44 656 THR A CA 1
ATOM 5160 C C . THR A 1 656 ? -48.600 7.546 1.513 1.00 46.44 656 THR A C 1
ATOM 5162 O O . THR A 1 656 ? -49.720 7.059 1.682 1.00 46.44 656 THR A O 1
ATOM 5165 N N . SER A 1 657 ? -47.530 6.808 1.213 1.00 52.59 657 SER A N 1
ATOM 5166 C CA . SER A 1 657 ? -47.496 5.358 1.386 1.00 52.59 657 SER A CA 1
ATOM 5167 C C . SER A 1 657 ? -46.971 5.064 2.791 1.00 52.59 657 SER A C 1
ATOM 5169 O O . SER A 1 657 ? -45.981 5.654 3.210 1.00 52.59 657 SER A O 1
ATOM 5171 N N . ASP A 1 658 ? -47.729 4.246 3.504 1.00 62.50 658 ASP A N 1
ATOM 5172 C CA . ASP A 1 658 ? -47.604 3.866 4.915 1.00 62.50 658 ASP A CA 1
ATOM 5173 C C . ASP A 1 658 ? -48.128 2.423 4.913 1.00 62.50 658 ASP A C 1
ATOM 5175 O O . ASP A 1 658 ? -49.345 2.180 4.882 1.00 62.50 658 ASP A O 1
ATOM 5179 N N . MET A 1 659 ? -47.222 1.484 4.626 1.00 60.59 659 MET A N 1
ATOM 5180 C CA . MET A 1 659 ? -47.568 0.150 4.134 1.00 60.59 659 MET A CA 1
ATOM 5181 C C . MET A 1 659 ? -47.900 -0.832 5.261 1.00 60.59 659 MET A C 1
ATOM 5183 O O . MET A 1 659 ? -48.718 -1.734 5.038 1.00 60.59 659 MET A O 1
ATOM 5187 N N . ASP A 1 660 ? -47.346 -0.642 6.460 1.00 63.47 660 ASP A N 1
ATOM 5188 C CA . ASP A 1 660 ? -47.764 -1.362 7.667 1.00 63.47 660 ASP A CA 1
ATOM 5189 C C . ASP A 1 660 ? -48.853 -0.628 8.478 1.00 63.47 660 ASP A C 1
ATOM 5191 O O . ASP A 1 660 ? -49.639 -1.284 9.175 1.00 63.47 660 ASP A O 1
ATOM 5195 N N . GLY A 1 661 ? -49.025 0.682 8.273 1.00 66.19 661 GLY A N 1
ATOM 5196 C CA . GLY A 1 661 ? -50.081 1.493 8.873 1.00 66.19 661 GLY A CA 1
ATOM 5197 C C . GLY A 1 661 ? -49.677 2.172 10.183 1.00 66.19 661 GLY A C 1
ATOM 5198 O O . GLY A 1 661 ? -50.575 2.555 10.948 1.00 66.19 661 GLY A O 1
ATOM 5199 N N . ASP A 1 662 ? -48.379 2.274 10.481 1.00 67.88 662 ASP A N 1
ATOM 5200 C CA . ASP A 1 662 ? -47.860 2.850 11.720 1.00 67.88 662 ASP A CA 1
ATOM 5201 C C . ASP A 1 662 ? -47.854 4.394 11.736 1.00 67.88 662 ASP A C 1
ATOM 5203 O O . ASP A 1 662 ? -47.726 4.993 12.806 1.00 67.88 662 ASP A O 1
ATOM 5207 N N . THR A 1 663 ? -48.157 5.051 10.610 1.00 74.12 663 THR A N 1
ATOM 5208 C CA . THR A 1 663 ? -48.182 6.512 10.362 1.00 74.12 663 THR A CA 1
ATOM 5209 C C . THR A 1 663 ? -46.843 7.199 10.087 1.00 74.12 663 THR A C 1
ATOM 5211 O O . THR A 1 663 ? -46.858 8.398 9.784 1.00 74.12 663 THR A O 1
ATOM 5214 N N . LEU A 1 664 ? -45.720 6.481 10.106 1.00 71.50 664 LEU A N 1
ATOM 5215 C CA . LEU A 1 664 ? -44.517 6.898 9.393 1.00 71.50 664 LEU A CA 1
ATOM 5216 C C . LEU A 1 664 ? -44.706 6.676 7.876 1.00 71.50 664 LEU A C 1
ATOM 5218 O O . LEU A 1 664 ? -45.409 5.756 7.459 1.00 71.50 664 LEU A O 1
ATOM 5222 N N . PRO A 1 665 ? -44.154 7.539 7.004 1.00 69.81 665 PRO A N 1
ATOM 5223 C CA . PRO A 1 665 ? -44.131 7.256 5.574 1.00 69.81 665 PRO A CA 1
ATOM 5224 C C . PRO A 1 665 ? -43.036 6.241 5.222 1.00 69.81 665 PRO A C 1
ATOM 5226 O O . PRO A 1 665 ? -41.875 6.477 5.560 1.00 69.81 665 PRO A O 1
ATOM 5229 N N . ASP A 1 666 ? -43.368 5.258 4.377 1.00 60.78 666 ASP A N 1
ATOM 5230 C CA . ASP A 1 666 ? -42.468 4.236 3.800 1.00 60.78 666 ASP A CA 1
ATOM 5231 C C . ASP A 1 666 ? -41.118 4.817 3.315 1.00 60.78 666 ASP A C 1
ATOM 5233 O O . ASP A 1 666 ? -40.056 4.196 3.372 1.00 60.78 666 ASP A O 1
ATOM 5237 N N . TYR A 1 667 ? -41.171 6.032 2.755 1.00 64.12 667 TYR A N 1
ATOM 5238 C CA . TYR A 1 667 ? -40.018 6.775 2.244 1.00 64.12 667 TYR A CA 1
ATOM 5239 C C . TYR A 1 667 ? -39.099 7.299 3.358 1.00 64.12 667 TYR A C 1
ATOM 5241 O O . TYR A 1 667 ? -37.885 7.333 3.167 1.00 64.12 667 TYR A O 1
ATOM 5249 N N . TRP A 1 668 ? -39.656 7.740 4.487 1.00 69.00 668 TRP A N 1
ATOM 5250 C CA . TRP A 1 668 ? -38.879 8.297 5.589 1.00 69.00 668 TRP A CA 1
ATOM 5251 C C . TRP A 1 668 ? -38.176 7.186 6.367 1.00 69.00 668 TRP A C 1
ATOM 5253 O O . TRP A 1 668 ? -36.966 7.265 6.538 1.00 69.00 668 TRP A O 1
ATOM 5263 N N . GLU A 1 669 ? -38.877 6.101 6.703 1.00 67.44 669 GLU A N 1
ATOM 5264 C CA . GLU A 1 669 ? -38.279 4.915 7.340 1.00 67.44 669 GLU A CA 1
ATOM 5265 C C . GLU A 1 669 ? -37.111 4.355 6.518 1.00 67.44 669 GLU A C 1
ATOM 5267 O O . GLU A 1 669 ? -36.048 4.027 7.050 1.00 67.44 669 GLU A O 1
ATOM 5272 N N . TYR A 1 670 ? -37.274 4.325 5.190 1.00 58.94 670 TYR A N 1
ATOM 5273 C CA . TYR A 1 670 ? -36.228 3.909 4.264 1.00 58.94 670 TYR A CA 1
ATOM 5274 C C . TYR A 1 670 ? -34.993 4.829 4.269 1.00 58.94 670 TYR A C 1
ATOM 5276 O O . TYR A 1 670 ? -33.871 4.337 4.137 1.00 58.94 670 TYR A O 1
ATOM 5284 N N . LEU A 1 671 ? -35.168 6.151 4.403 1.00 58.69 671 LEU A N 1
ATOM 5285 C CA . LEU A 1 671 ? -34.044 7.090 4.525 1.00 58.69 671 LEU A CA 1
ATOM 5286 C C . LEU A 1 671 ? -33.401 7.068 5.918 1.00 58.69 671 LEU A C 1
ATOM 5288 O O . LEU A 1 671 ? -32.208 7.343 6.025 1.00 58.69 671 LEU A O 1
ATOM 5292 N N . SER A 1 672 ? -34.177 6.749 6.952 1.00 61.34 672 SER A N 1
ATOM 5293 C CA . SER A 1 672 ? -33.747 6.719 8.352 1.00 61.34 672 SER A CA 1
ATOM 5294 C C . SER A 1 672 ? -33.085 5.400 8.780 1.00 61.34 672 SER A C 1
ATOM 5296 O O . SER A 1 672 ? -32.527 5.344 9.866 1.00 61.34 672 SER A O 1
ATOM 5298 N N . LEU A 1 673 ? -33.081 4.363 7.927 1.00 59.78 673 LEU A N 1
ATOM 5299 C CA . LEU A 1 673 ? -32.342 3.094 8.110 1.00 59.78 673 LEU A CA 1
ATOM 5300 C C . LEU A 1 673 ? -32.742 2.252 9.346 1.00 59.78 673 LEU A C 1
ATOM 5302 O O . LEU A 1 673 ? -31.946 1.455 9.842 1.00 59.78 673 LEU A O 1
ATOM 5306 N N . ILE A 1 674 ? -33.988 2.384 9.801 1.00 58.22 674 ILE A N 1
ATOM 5307 C CA . ILE A 1 674 ? -34.490 1.917 11.105 1.00 58.22 674 ILE A CA 1
ATOM 5308 C C . ILE A 1 674 ? -34.699 0.384 11.164 1.00 58.22 674 ILE A C 1
ATOM 5310 O O . ILE A 1 674 ? -35.826 -0.110 11.177 1.00 58.22 674 ILE A O 1
ATOM 5314 N N . ASN A 1 675 ? -33.631 -0.421 11.191 1.00 51.50 675 ASN A N 1
ATOM 5315 C CA . ASN A 1 675 ? -33.748 -1.863 11.456 1.00 51.50 675 ASN A CA 1
ATOM 5316 C C . ASN A 1 675 ? -32.562 -2.446 12.246 1.00 51.50 675 ASN A C 1
ATOM 5318 O O . ASN A 1 675 ? -31.410 -2.344 11.829 1.00 51.50 675 ASN A O 1
ATOM 5322 N N . GLU A 1 676 ? -32.862 -3.096 13.378 1.00 39.66 676 GLU A N 1
ATOM 5323 C CA . GLU A 1 676 ? -31.905 -3.669 14.349 1.00 39.66 676 GLU A CA 1
ATOM 5324 C C . GLU A 1 676 ? -31.001 -4.768 13.746 1.00 39.66 676 GLU A C 1
ATOM 5326 O O . GLU A 1 676 ? -29.956 -5.125 14.296 1.00 39.66 676 GLU A O 1
ATOM 5331 N N . TYR A 1 677 ? -31.378 -5.305 12.585 1.00 36.38 677 TYR A N 1
ATOM 5332 C CA . TYR A 1 677 ? -30.645 -6.352 11.891 1.00 36.38 677 TYR A CA 1
ATOM 5333 C C . TYR A 1 677 ? -30.102 -5.846 10.555 1.00 36.38 677 TYR A C 1
ATOM 5335 O O . TYR A 1 677 ? -30.849 -5.683 9.594 1.00 36.38 677 TYR A O 1
ATOM 5343 N N . GLY A 1 678 ? -28.770 -5.706 10.469 1.00 39.91 678 GLY A N 1
ATOM 5344 C CA . GLY A 1 678 ? -28.004 -5.377 9.254 1.00 39.91 678 GLY A CA 1
ATOM 5345 C C . GLY A 1 678 ? -28.021 -6.474 8.177 1.00 39.91 678 GLY A C 1
ATOM 5346 O O . GLY A 1 678 ? -26.974 -6.901 7.696 1.00 39.91 678 GLY A O 1
ATOM 5347 N N . TYR A 1 679 ? -29.212 -6.953 7.830 1.00 35.50 679 TYR A N 1
ATOM 5348 C CA . TYR A 1 679 ? -29.492 -7.973 6.831 1.00 35.50 679 TYR A CA 1
ATOM 5349 C C . TYR A 1 679 ? -30.154 -7.334 5.610 1.00 35.50 679 TYR A C 1
ATOM 5351 O O . TYR A 1 679 ? -30.972 -6.425 5.708 1.00 35.50 679 TYR A O 1
ATOM 5359 N N . SER A 1 680 ? -29.841 -7.880 4.441 1.00 37.06 680 SER A N 1
ATOM 5360 C CA . SER A 1 680 ? -30.232 -7.430 3.098 1.00 37.06 680 SER A CA 1
ATOM 5361 C C . SER A 1 680 ? -31.738 -7.506 2.762 1.00 37.06 680 SER A C 1
ATOM 5363 O O . SER A 1 680 ? -32.120 -7.397 1.596 1.00 37.06 680 SER A O 1
ATOM 5365 N N . ASN A 1 681 ? -32.618 -7.664 3.756 1.00 38.41 681 ASN A N 1
ATOM 5366 C CA . ASN A 1 681 ? -34.051 -7.874 3.560 1.00 38.41 681 ASN A CA 1
ATOM 5367 C C . ASN A 1 681 ? -34.865 -6.582 3.685 1.00 38.41 681 ASN A C 1
ATOM 5369 O O . ASN A 1 681 ? -35.587 -6.333 4.645 1.00 38.41 681 ASN A O 1
ATOM 5373 N N . PHE A 1 682 ? -34.864 -5.860 2.573 1.00 43.31 682 PHE A N 1
ATOM 5374 C CA . PHE A 1 682 ? -35.799 -4.804 2.156 1.00 43.31 682 PHE A CA 1
ATOM 5375 C C . PHE A 1 682 ? -37.303 -5.219 2.227 1.00 43.31 682 PHE A C 1
ATOM 5377 O O . PHE A 1 682 ? -38.180 -4.428 1.899 1.00 43.31 682 PHE A O 1
ATOM 5384 N N . ASP A 1 683 ? -37.620 -6.463 2.606 1.00 40.78 683 ASP A N 1
ATOM 5385 C CA . ASP A 1 683 ? -38.981 -6.959 2.875 1.00 40.78 683 ASP A CA 1
ATOM 5386 C C . ASP A 1 683 ? -39.468 -6.651 4.309 1.00 40.78 683 ASP A C 1
ATOM 5388 O O . ASP A 1 683 ? -40.664 -6.761 4.566 1.00 40.78 683 ASP A O 1
ATOM 5392 N N . VAL A 1 684 ? -38.578 -6.273 5.242 1.00 41.44 684 VAL A N 1
ATOM 5393 C CA . VAL A 1 684 ? -38.947 -6.003 6.652 1.00 41.44 684 VAL A CA 1
ATOM 5394 C C . VAL A 1 684 ? -39.462 -4.573 6.865 1.00 41.44 684 VAL A C 1
ATOM 5396 O O . VAL A 1 684 ? -40.302 -4.369 7.735 1.00 41.44 684 VAL A O 1
ATOM 5399 N N . VAL A 1 685 ? -39.041 -3.624 6.013 1.00 46.31 685 VAL A N 1
ATOM 5400 C CA . VAL A 1 685 ? -39.344 -2.168 6.063 1.00 46.31 685 VAL A CA 1
ATOM 5401 C C . VAL A 1 685 ? -40.849 -1.843 6.050 1.00 46.31 685 VAL A C 1
ATOM 5403 O O . VAL A 1 685 ? -41.231 -0.712 6.277 1.00 46.31 685 VAL A O 1
ATOM 5406 N N . PHE A 1 686 ? -41.715 -2.820 5.767 1.00 46.97 686 PHE A N 1
ATOM 5407 C CA . PHE A 1 686 ? -43.150 -2.614 5.551 1.00 46.97 686 PHE A CA 1
ATOM 5408 C C . PHE A 1 686 ? -44.010 -3.610 6.348 1.00 46.97 686 PHE A C 1
ATOM 5410 O O . PHE A 1 686 ? -45.006 -4.132 5.828 1.00 46.97 686 PHE A O 1
ATOM 5417 N N . SER A 1 687 ? -43.577 -3.992 7.557 1.00 42.66 687 SER A N 1
ATOM 5418 C CA . SER A 1 687 ? -44.237 -5.068 8.316 1.00 42.66 687 SER A CA 1
ATOM 5419 C C . SER A 1 687 ? -44.207 -4.991 9.847 1.00 42.66 687 SER A C 1
ATOM 5421 O O . SER A 1 687 ? -44.894 -5.807 10.472 1.00 42.66 687 SER A O 1
ATOM 5423 N N . GLU A 1 688 ? -43.472 -4.057 10.455 1.00 57.75 688 GLU A N 1
ATOM 5424 C CA . GLU A 1 688 ? -43.332 -3.946 11.913 1.00 57.75 688 GLU A CA 1
ATOM 5425 C C . GLU A 1 688 ? -43.451 -2.479 12.369 1.00 57.75 688 GLU A C 1
ATOM 5427 O O . GLU A 1 688 ? -42.539 -1.691 12.141 1.00 57.75 688 GLU A O 1
ATOM 5432 N N . ASP A 1 689 ? -44.560 -2.176 13.067 1.00 66.00 689 ASP A N 1
ATOM 5433 C CA . ASP A 1 689 ? -44.882 -0.910 13.762 1.00 66.00 689 ASP A CA 1
ATOM 5434 C C . ASP A 1 689 ? -43.705 -0.488 14.658 1.00 66.00 689 ASP A C 1
ATOM 5436 O O . ASP A 1 689 ? -43.534 -1.004 15.771 1.00 66.00 689 ASP A O 1
ATOM 5440 N N . ASN A 1 690 ? -42.858 0.400 14.131 1.00 70.12 690 ASN A N 1
ATOM 5441 C CA . ASN A 1 690 ? -41.561 0.770 14.697 1.00 70.12 690 ASN A CA 1
ATOM 5442 C C . ASN A 1 690 ? -41.508 2.236 15.145 1.00 70.12 690 ASN A C 1
ATOM 5444 O O . ASN A 1 690 ? -40.564 2.616 15.831 1.00 70.12 690 ASN A O 1
ATOM 5448 N N . ARG A 1 691 ? -42.542 3.044 14.885 1.00 80.12 691 ARG A N 1
ATOM 5449 C CA . ARG A 1 691 ? -42.723 4.436 15.353 1.00 80.12 691 ARG A CA 1
ATOM 5450 C C . ARG A 1 691 ? -42.391 4.722 16.830 1.00 80.12 691 ARG A C 1
ATOM 5452 O O . ARG A 1 691 ? -42.205 5.883 17.178 1.00 80.12 691 ARG A O 1
ATOM 5459 N N . GLN A 1 692 ? -42.452 3.715 17.713 1.00 82.19 692 GLN A N 1
ATOM 5460 C CA . GLN A 1 692 ? -42.188 3.822 19.164 1.00 82.19 692 GLN A CA 1
ATOM 5461 C C . GLN A 1 692 ? -40.789 3.328 19.560 1.00 82.19 692 GLN A C 1
ATOM 5463 O O . GLN A 1 692 ? -40.437 3.404 20.736 1.00 82.19 692 GLN A O 1
ATOM 5468 N N . SER A 1 693 ? -40.029 2.784 18.613 1.00 81.00 693 SER A N 1
ATOM 5469 C CA . SER A 1 693 ? -38.625 2.447 18.805 1.00 81.00 693 SER A CA 1
ATOM 5470 C C . SER A 1 693 ? -37.778 3.718 18.802 1.00 81.00 693 SER A C 1
ATOM 5472 O O . SER A 1 693 ? -38.158 4.733 18.220 1.00 81.00 693 SER A O 1
ATOM 5474 N N . ASP A 1 694 ? -36.644 3.623 19.477 1.00 82.12 694 ASP A N 1
ATOM 5475 C CA . ASP A 1 694 ? -35.592 4.627 19.623 1.00 82.12 694 ASP A CA 1
ATOM 5476 C C . ASP A 1 694 ? -34.337 3.942 19.062 1.00 82.12 694 ASP A C 1
ATOM 5478 O O . ASP A 1 694 ? -33.867 2.949 19.631 1.00 82.12 694 ASP A O 1
ATOM 5482 N N . PHE A 1 695 ? -33.938 4.305 17.839 1.00 78.69 695 PHE A N 1
ATOM 5483 C CA . PHE A 1 695 ? -33.041 3.471 17.029 1.00 78.69 695 PHE A CA 1
ATOM 5484 C C . PHE A 1 695 ? -31.560 3.759 17.287 1.00 78.69 695 PHE A C 1
ATOM 5486 O O . PHE A 1 695 ? -30.767 2.823 17.427 1.00 78.69 695 PHE A O 1
ATOM 5493 N N . ASP A 1 696 ? -31.180 5.027 17.410 1.00 76.62 696 ASP A N 1
ATOM 5494 C CA . ASP A 1 696 ? -29.827 5.443 17.793 1.00 76.62 696 ASP A CA 1
ATOM 5495 C C . ASP A 1 696 ? -29.628 5.560 19.315 1.00 76.62 696 ASP A C 1
ATOM 5497 O O . ASP A 1 696 ? -28.480 5.624 19.764 1.00 76.62 696 ASP A O 1
ATOM 5501 N N . ASN A 1 697 ? -30.698 5.403 20.106 1.00 83.06 697 ASN A N 1
ATOM 5502 C CA . ASN A 1 697 ? -30.701 5.431 21.573 1.00 83.06 697 ASN A CA 1
ATOM 5503 C C . ASN A 1 697 ? -30.377 6.825 22.141 1.00 83.06 697 ASN A C 1
ATOM 5505 O O . ASN A 1 697 ? -29.818 6.920 23.241 1.00 83.06 697 ASN A O 1
ATOM 5509 N N . ASP A 1 698 ? -30.708 7.895 21.408 1.00 81.81 698 ASP A N 1
ATOM 5510 C CA . ASP A 1 698 ? -30.603 9.275 21.896 1.00 81.81 698 ASP A CA 1
ATOM 5511 C C . ASP A 1 698 ? -31.680 9.590 22.949 1.00 81.81 698 ASP A C 1
ATOM 5513 O O . ASP A 1 698 ? -31.405 10.292 23.924 1.00 81.81 698 ASP A O 1
ATOM 5517 N N . GLY A 1 699 ? -32.868 8.992 22.819 1.00 80.94 699 GLY A N 1
ATOM 5518 C CA . GLY A 1 699 ? -34.006 9.178 23.711 1.00 80.94 699 GLY A CA 1
ATOM 5519 C C . GLY A 1 699 ? -35.288 9.651 23.029 1.00 80.94 699 GLY A C 1
ATOM 5520 O O . GLY A 1 699 ? -36.342 9.628 23.680 1.00 80.94 699 GLY A O 1
ATOM 5521 N N . PHE A 1 700 ? -35.264 10.084 21.769 1.00 86.19 700 PHE A N 1
ATOM 5522 C CA . PHE A 1 700 ? -36.445 10.247 20.926 1.00 86.19 700 PHE A CA 1
ATOM 5523 C C . PHE A 1 700 ? -36.901 8.913 20.330 1.00 86.19 700 PHE A C 1
ATOM 5525 O O . PHE A 1 700 ? -36.162 7.949 20.200 1.00 86.19 700 PHE A O 1
ATOM 5532 N N . THR A 1 701 ? -38.189 8.838 20.011 1.00 86.69 701 THR A N 1
ATOM 5533 C CA . THR A 1 701 ? -38.719 7.758 19.179 1.00 86.69 701 THR A CA 1
ATOM 5534 C C . THR A 1 701 ? -38.729 8.191 17.723 1.00 86.69 701 THR A C 1
ATOM 5536 O O . THR A 1 701 ? -38.954 9.369 17.441 1.00 86.69 701 THR A O 1
ATOM 5539 N N . ASN A 1 702 ? -38.620 7.234 16.802 1.00 82.44 702 ASN A N 1
ATOM 5540 C CA . ASN A 1 702 ? -38.648 7.457 15.353 1.00 82.44 702 ASN A CA 1
ATOM 5541 C C . ASN A 1 702 ? -39.767 8.426 14.903 1.00 82.44 702 ASN A C 1
ATOM 5543 O O . ASN A 1 702 ? -39.591 9.240 14.000 1.00 82.44 702 ASN A O 1
ATOM 5547 N N . LEU A 1 703 ? -40.940 8.378 15.547 1.00 84.50 703 LEU A N 1
ATOM 5548 C CA . LEU A 1 703 ? -42.026 9.322 15.279 1.00 84.50 703 LEU A CA 1
ATOM 5549 C C . LEU A 1 703 ? -41.760 10.749 15.763 1.00 84.50 703 LEU A C 1
ATOM 5551 O O . LEU A 1 703 ? -42.109 11.696 15.061 1.00 84.50 703 LEU A O 1
ATOM 5555 N N . GLU A 1 704 ? -41.214 10.918 16.965 1.00 85.75 704 GLU A N 1
ATOM 5556 C CA . GLU A 1 704 ? -40.864 12.242 17.489 1.00 85.75 704 GLU A CA 1
ATOM 5557 C C . GLU A 1 704 ? -39.808 12.895 16.593 1.00 85.75 704 GLU A C 1
ATOM 5559 O O . GLU A 1 704 ? -39.920 14.075 16.272 1.00 85.75 704 GLU A O 1
ATOM 5564 N N . GLU A 1 705 ? -38.864 12.108 16.089 1.00 85.88 705 GLU A N 1
ATOM 5565 C CA . GLU A 1 705 ? -37.851 12.568 15.146 1.00 85.88 705 GLU A CA 1
ATOM 5566 C C . GLU A 1 705 ? -38.413 12.929 13.777 1.00 85.88 705 GLU A C 1
ATOM 5568 O O . GLU A 1 705 ? -38.098 13.989 13.236 1.00 85.88 705 GLU A O 1
ATOM 5573 N N . PHE A 1 706 ? -39.322 12.115 13.234 1.00 82.06 706 PHE A N 1
ATOM 5574 C CA . PHE A 1 706 ? -40.059 12.465 12.021 1.00 82.06 706 PHE A CA 1
ATOM 5575 C C . PHE A 1 706 ? -40.861 13.770 12.186 1.00 82.06 706 PHE A C 1
ATOM 5577 O O . PHE A 1 706 ? -40.911 14.591 11.265 1.00 82.06 706 PHE A O 1
ATOM 5584 N N . GLU A 1 707 ? -41.472 13.996 13.356 1.00 83.19 707 GLU A N 1
ATOM 5585 C CA . GLU A 1 707 ? -42.208 15.229 13.667 1.00 83.19 707 GLU A CA 1
ATOM 5586 C C . GLU A 1 707 ? -41.290 16.454 13.857 1.00 83.19 707 GLU A C 1
ATOM 5588 O O . GLU A 1 707 ? -41.702 17.577 13.536 1.00 83.19 707 GLU A O 1
ATOM 5593 N N . LEU A 1 708 ? -40.059 16.262 14.346 1.00 80.38 708 LEU A N 1
ATOM 5594 C CA . LEU A 1 708 ? -39.059 17.318 14.561 1.00 80.38 708 LEU A CA 1
ATOM 5595 C C . LEU A 1 708 ? -38.178 17.589 13.329 1.00 80.38 708 LEU A C 1
ATOM 5597 O O . LEU A 1 708 ? -37.694 18.711 13.158 1.00 80.38 708 LEU A O 1
ATOM 5601 N N . GLY A 1 709 ? -38.036 16.608 12.439 1.00 78.88 709 GLY A N 1
ATOM 5602 C CA . GLY A 1 709 ? -37.159 16.636 11.270 1.00 78.88 709 GLY A CA 1
ATOM 5603 C C . GLY A 1 709 ? -35.713 16.212 11.548 1.00 78.88 709 GLY A C 1
ATOM 5604 O O . GLY A 1 709 ? -34.855 16.522 10.719 1.00 78.88 709 GLY A O 1
ATOM 5605 N N . THR A 1 710 ? -35.454 15.553 12.681 1.00 79.94 710 THR A N 1
ATOM 5606 C CA . THR A 1 710 ? -34.157 14.954 13.039 1.00 79.94 710 THR A CA 1
ATOM 5607 C C . THR A 1 710 ? -33.954 13.603 12.344 1.00 79.94 710 THR A C 1
ATOM 5609 O O . THR A 1 710 ? -34.820 13.135 11.592 1.00 79.94 710 THR A O 1
ATOM 5612 N N . ALA A 1 711 ? -32.763 13.025 12.486 1.00 77.75 711 ALA A N 1
ATOM 5613 C CA . ALA A 1 711 ? -32.330 11.847 11.754 1.00 77.75 711 ALA A CA 1
ATOM 5614 C C . ALA A 1 711 ? -32.162 10.638 12.682 1.00 77.75 711 ALA A C 1
ATOM 5616 O O . ALA A 1 711 ? -31.102 10.487 13.271 1.00 77.75 711 ALA A O 1
ATOM 5617 N N . ALA A 1 712 ? -33.133 9.717 12.640 1.00 79.25 712 ALA A N 1
ATOM 5618 C CA . ALA A 1 712 ? -33.277 8.545 13.522 1.00 79.25 712 ALA A CA 1
ATOM 5619 C C . ALA A 1 712 ? -32.194 7.457 13.454 1.00 79.25 712 ALA A C 1
ATOM 5621 O O . ALA A 1 712 ? -32.462 6.293 13.714 1.00 79.25 712 ALA A O 1
ATOM 5622 N N . HIS A 1 713 ? -30.986 7.797 13.022 1.00 76.38 713 HIS A N 1
ATOM 5623 C CA . HIS A 1 713 ? -29.779 6.972 13.043 1.00 76.38 713 HIS A CA 1
ATOM 5624 C C . HIS A 1 713 ? -28.549 7.786 13.492 1.00 76.38 713 HIS A C 1
ATOM 5626 O O . HIS A 1 713 ? -27.412 7.331 13.327 1.00 76.38 713 HIS A O 1
ATOM 5632 N N . LEU A 1 714 ? -28.764 9.002 13.998 1.00 78.44 714 LEU A N 1
ATOM 5633 C CA . LEU A 1 714 ? -27.778 9.995 14.394 1.00 78.44 714 LEU A CA 1
ATOM 5634 C C . LEU A 1 714 ? -28.291 10.726 15.638 1.00 78.44 714 LEU A C 1
ATOM 5636 O O . LEU A 1 714 ? -28.908 11.777 15.530 1.00 78.44 714 LEU A O 1
ATOM 5640 N N . ALA A 1 715 ? -27.876 10.242 16.808 1.00 82.25 715 ALA A N 1
ATOM 5641 C CA . ALA A 1 715 ? -28.201 10.829 18.109 1.00 82.25 715 ALA A CA 1
ATOM 5642 C C . ALA A 1 715 ? -27.811 12.318 18.294 1.00 82.25 715 ALA A C 1
ATOM 5644 O O . ALA A 1 715 ? -28.085 12.881 19.343 1.00 82.25 715 ALA A O 1
ATOM 5645 N N . ASP A 1 716 ? -27.124 12.928 17.325 1.00 83.12 716 ASP A N 1
ATOM 5646 C CA . ASP A 1 716 ? -26.771 14.349 17.198 1.00 83.12 716 ASP A CA 1
ATOM 5647 C C . ASP A 1 716 ? -26.875 14.680 15.694 1.00 83.12 716 ASP A C 1
ATOM 5649 O O . ASP A 1 716 ? -25.965 14.368 14.911 1.00 83.12 716 ASP A O 1
ATOM 5653 N N . THR A 1 717 ? -28.021 15.216 15.261 1.00 82.25 717 THR A N 1
ATOM 5654 C CA . THR A 1 717 ? -28.350 15.412 13.837 1.00 82.25 717 THR A CA 1
ATOM 5655 C C . THR A 1 717 ? -27.536 16.537 13.198 1.00 82.25 717 THR A C 1
ATOM 5657 O O . THR A 1 717 ? -27.191 16.455 12.011 1.00 82.25 717 THR A O 1
ATOM 5660 N N . ASP A 1 718 ? -27.240 17.612 13.935 1.00 78.12 718 ASP A N 1
ATOM 5661 C CA . ASP A 1 718 ? -26.569 18.799 13.385 1.00 78.12 718 ASP A CA 1
ATOM 5662 C C . ASP A 1 718 ? -25.055 18.880 13.665 1.00 78.12 718 ASP A C 1
ATOM 5664 O O . ASP A 1 718 ? -24.339 19.636 12.990 1.00 78.12 718 ASP A O 1
ATOM 5668 N N . GLY A 1 719 ? -24.548 18.007 14.537 1.00 82.12 719 GLY A N 1
ATOM 5669 C CA . GLY A 1 719 ? -23.134 17.762 14.790 1.00 82.12 719 GLY A CA 1
ATOM 5670 C C . GLY A 1 719 ? -22.488 18.733 15.777 1.00 82.12 719 GLY A C 1
ATOM 5671 O O . GLY A 1 719 ? -21.269 18.944 15.689 1.00 82.12 719 GLY A O 1
ATOM 5672 N N . ASP A 1 720 ? -23.259 19.369 16.666 1.00 81.25 720 ASP A N 1
ATOM 5673 C CA . ASP A 1 720 ? -22.747 20.324 17.664 1.00 81.25 720 ASP A CA 1
ATOM 5674 C C . ASP A 1 720 ? -22.303 19.700 19.002 1.00 81.25 720 ASP A C 1
ATOM 5676 O O . ASP A 1 720 ? -21.672 20.382 19.822 1.00 81.25 720 ASP A O 1
ATOM 5680 N N . LEU A 1 721 ? -22.432 18.369 19.121 1.00 81.31 721 LEU A N 1
ATOM 5681 C CA . LEU A 1 721 ? -22.075 17.517 20.264 1.00 81.31 721 LEU A CA 1
ATOM 5682 C C . LEU A 1 721 ? -23.064 17.582 21.442 1.00 81.31 721 LEU A C 1
ATOM 5684 O O . LEU A 1 721 ? -22.701 17.237 22.576 1.00 81.31 721 LEU A O 1
ATOM 5688 N N . VAL A 1 722 ? -24.303 17.993 21.180 1.00 80.50 722 VAL A N 1
ATOM 5689 C CA . VAL A 1 722 ? -25.465 17.812 22.060 1.00 80.50 722 VAL A CA 1
ATOM 5690 C C . VAL A 1 722 ? -26.435 16.857 21.367 1.00 80.50 722 VAL A C 1
ATOM 5692 O O . VAL A 1 722 ? -26.619 16.948 20.162 1.00 80.50 722 VAL A O 1
ATOM 5695 N N . MET A 1 723 ? -27.006 15.908 22.114 1.00 83.56 723 MET A N 1
ATOM 5696 C CA . MET A 1 723 ? -27.934 14.941 21.521 1.00 83.56 723 MET A CA 1
ATOM 5697 C C . MET A 1 723 ? -29.293 15.582 21.247 1.00 83.56 723 MET A C 1
ATOM 5699 O O . MET A 1 723 ? -29.698 16.472 22.000 1.00 83.56 723 MET A O 1
ATOM 5703 N N . ASP A 1 724 ? -30.010 15.120 20.227 1.00 83.69 724 ASP A N 1
ATOM 5704 C CA . ASP A 1 724 ? -31.226 15.780 19.739 1.00 83.69 724 ASP A CA 1
ATOM 5705 C C . ASP A 1 724 ? -32.310 15.898 20.825 1.00 83.69 724 ASP A C 1
ATOM 5707 O O . ASP A 1 724 ? -32.971 16.936 20.944 1.00 83.69 724 ASP A O 1
ATOM 5711 N N . VAL A 1 725 ? -32.457 14.891 21.692 1.00 86.25 725 VAL A N 1
ATOM 5712 C CA . VAL A 1 725 ? -33.389 14.929 22.830 1.00 86.25 725 VAL A CA 1
ATOM 5713 C C . VAL A 1 725 ? -33.025 15.981 23.890 1.00 86.25 725 VAL A C 1
ATOM 5715 O O . VAL A 1 725 ? -33.905 16.436 24.627 1.00 86.25 725 VAL A O 1
ATOM 5718 N N . GLU A 1 726 ? -31.757 16.389 23.981 1.00 80.25 726 GLU A N 1
ATOM 5719 C CA . GLU A 1 726 ? -31.253 17.397 24.927 1.00 80.25 726 GLU A CA 1
ATOM 5720 C C . GLU A 1 726 ? -31.045 18.778 24.296 1.00 80.25 726 GLU A C 1
ATOM 5722 O O . GLU A 1 726 ? -30.968 19.780 25.016 1.00 80.25 726 GLU A O 1
ATOM 5727 N N . ASP A 1 727 ? -30.997 18.874 22.966 1.00 82.00 727 ASP A N 1
ATOM 5728 C CA . ASP A 1 727 ? -30.892 20.161 22.299 1.00 82.00 727 ASP A CA 1
ATOM 5729 C C . ASP A 1 727 ? -32.253 20.876 22.169 1.00 82.00 727 ASP A C 1
ATOM 5731 O O . ASP A 1 727 ? -33.318 20.317 21.894 1.00 82.00 727 ASP A O 1
ATOM 5735 N N . ILE A 1 728 ? -32.199 22.191 22.370 1.00 81.38 728 ILE A N 1
ATOM 5736 C CA . ILE A 1 728 ? -33.300 23.133 22.184 1.00 81.38 728 ILE A CA 1
ATOM 5737 C C . ILE A 1 728 ? -33.534 23.485 20.710 1.00 81.38 728 ILE A C 1
ATOM 5739 O O . ILE A 1 728 ? -34.542 24.134 20.395 1.00 81.38 728 ILE A O 1
ATOM 5743 N N . ALA A 1 729 ? -32.596 23.163 19.814 1.00 83.12 729 ALA A N 1
ATOM 5744 C CA . ALA A 1 729 ? -32.717 23.414 18.386 1.00 83.12 729 ALA A CA 1
ATOM 5745 C C . ALA A 1 729 ? -31.935 22.399 17.511 1.00 83.12 729 ALA A C 1
ATOM 5747 O O . ALA A 1 729 ? -31.097 22.884 16.752 1.00 83.12 729 ALA A O 1
ATOM 5748 N N . PRO A 1 730 ? -32.294 21.086 17.502 1.00 82.88 730 PRO A N 1
ATOM 5749 C CA . PRO A 1 730 ? -31.508 19.952 16.939 1.00 82.88 730 PRO A CA 1
ATOM 5750 C C . PRO A 1 730 ? -31.168 19.961 15.428 1.00 82.88 730 PRO A C 1
ATOM 5752 O O . PRO A 1 730 ? -30.857 18.939 14.825 1.00 82.88 730 PRO A O 1
ATOM 5755 N N . LEU A 1 731 ? -31.353 21.099 14.760 1.00 82.56 731 LEU A N 1
ATOM 5756 C CA . LEU A 1 731 ? -31.138 21.347 13.332 1.00 82.56 731 LEU A CA 1
ATOM 5757 C C . LEU A 1 731 ? -30.396 22.688 13.101 1.00 82.56 731 LEU A C 1
ATOM 5759 O O . LEU A 1 731 ? -30.416 23.241 11.995 1.00 82.56 731 LEU A O 1
ATOM 5763 N N . ASP A 1 732 ? -29.822 23.283 14.147 1.00 80.62 732 ASP A N 1
ATOM 5764 C CA . ASP A 1 732 ? -29.107 24.558 14.159 1.00 80.62 732 ASP A CA 1
ATOM 5765 C C . ASP A 1 732 ? -27.928 24.496 15.140 1.00 80.62 732 ASP A C 1
ATOM 5767 O O . ASP A 1 732 ? -28.011 25.036 16.249 1.00 80.62 732 ASP A O 1
ATOM 5771 N N . SER A 1 733 ? -26.810 23.966 14.622 1.00 84.38 733 SER A N 1
ATOM 5772 C CA . SER A 1 733 ? -25.507 23.686 15.262 1.00 84.38 733 SER A CA 1
ATOM 5773 C C . SER A 1 733 ? -24.766 24.900 15.861 1.00 84.38 733 SER A C 1
ATOM 5775 O O . SER A 1 733 ? -23.531 24.978 15.918 1.00 84.38 733 SER A O 1
ATOM 5777 N N . SER A 1 734 ? -25.507 25.959 16.163 1.00 77.19 734 SER A N 1
ATOM 5778 C CA . SER A 1 734 ? -25.088 27.161 16.860 1.00 77.19 734 SER A CA 1
ATOM 5779 C C . SER A 1 734 ? -25.771 27.316 18.227 1.00 77.19 734 SER A C 1
ATOM 5781 O O . SER A 1 734 ? -25.646 28.396 18.823 1.00 77.19 734 SER A O 1
ATOM 5783 N N . LYS A 1 735 ? -26.504 26.293 18.710 1.00 71.88 735 LYS A N 1
ATOM 5784 C CA . LYS A 1 735 ? -27.455 26.413 19.831 1.00 71.88 735 LYS A CA 1
ATOM 5785 C C . LYS A 1 735 ? -27.484 25.308 20.902 1.00 71.88 735 LYS A C 1
ATOM 5787 O O . LYS A 1 735 ? -28.233 25.528 21.856 1.00 71.88 735 LYS A O 1
ATOM 5792 N N . GLY A 1 736 ? -26.651 24.272 20.861 1.00 64.62 736 GLY A N 1
ATOM 5793 C CA . GLY A 1 736 ? -26.579 23.263 21.920 1.00 64.62 736 GLY A CA 1
ATOM 5794 C C . GLY A 1 736 ? -26.345 23.833 23.330 1.00 64.62 736 GLY A C 1
ATOM 5795 O O . GLY A 1 736 ? -25.443 24.651 23.555 1.00 64.62 736 GLY A O 1
ATOM 5796 N N . GLU A 1 737 ? -27.132 23.384 24.317 1.00 64.31 737 GLU A N 1
ATOM 5797 C CA . GLU A 1 737 ? -26.931 23.699 25.743 1.00 64.31 737 GLU A CA 1
ATOM 5798 C C . GLU A 1 737 ? -27.071 22.461 26.651 1.00 64.31 737 GLU A C 1
ATOM 5800 O O . GLU A 1 737 ? -28.099 22.210 27.271 1.00 64.31 737 GLU A O 1
ATOM 5805 N N . ASN A 1 738 ? -25.964 21.731 26.786 1.00 68.75 738 ASN A N 1
ATOM 5806 C CA . ASN A 1 738 ? -25.830 20.523 27.604 1.00 68.75 738 ASN A CA 1
ATOM 5807 C C . ASN A 1 738 ? -25.602 20.859 29.104 1.00 68.75 738 ASN A C 1
ATOM 5809 O O . ASN A 1 738 ? -24.487 20.729 29.623 1.00 68.75 738 ASN A O 1
ATOM 5813 N N . GLN A 1 739 ? -26.619 21.399 29.790 1.00 72.81 739 GLN A N 1
ATOM 5814 C CA . GLN A 1 739 ? -26.592 21.682 31.237 1.00 72.81 739 GLN A CA 1
ATOM 5815 C C . GLN A 1 739 ? -27.289 20.583 32.046 1.00 72.81 739 GLN A C 1
ATOM 5817 O O . GLN A 1 739 ? -28.272 20.017 31.608 1.00 72.81 739 GLN A O 1
ATOM 5822 N N . ALA A 1 740 ? -26.809 20.334 33.268 1.00 76.81 740 ALA A N 1
ATOM 5823 C CA . ALA A 1 740 ? -27.423 19.350 34.158 1.00 76.81 740 ALA A CA 1
ATOM 5824 C C . ALA A 1 740 ? -28.771 19.836 34.751 1.00 76.81 740 ALA A C 1
ATOM 5826 O O . ALA A 1 740 ? -28.886 21.023 35.099 1.00 76.81 740 ALA A O 1
ATOM 5827 N N . PRO A 1 741 ? -29.728 18.922 35.013 1.00 84.94 741 PRO A N 1
ATOM 5828 C CA . PRO A 1 741 ? -31.088 19.246 35.434 1.00 84.94 741 PRO A CA 1
ATOM 5829 C C . PRO A 1 741 ? -31.179 20.101 36.698 1.00 84.94 741 PRO A C 1
ATOM 5831 O O . PRO A 1 741 ? -30.469 19.908 37.689 1.00 84.94 741 PRO A O 1
ATOM 5834 N N . SER A 1 742 ? -32.139 21.024 36.715 1.00 85.44 742 SER A N 1
ATOM 5835 C CA . SER A 1 742 ? -32.361 21.937 37.837 1.00 85.44 742 SER A CA 1
ATOM 5836 C C . SER A 1 742 ? -33.490 21.473 38.764 1.00 85.44 742 SER A C 1
ATOM 5838 O O . SER A 1 742 ? -34.534 20.993 38.329 1.00 85.44 742 SER A O 1
ATOM 5840 N N . VAL A 1 743 ? -33.290 21.642 40.075 1.00 85.44 743 VAL A N 1
ATOM 5841 C CA . VAL A 1 743 ? -34.221 21.185 41.120 1.00 85.44 743 VAL A CA 1
ATOM 5842 C C . VAL A 1 743 ? -34.760 22.380 41.901 1.00 85.44 743 VAL A C 1
ATOM 5844 O O . VAL A 1 743 ? -34.000 23.229 42.373 1.00 85.44 743 VAL A O 1
ATOM 5847 N N . SER A 1 744 ? -36.078 22.438 42.092 1.00 84.38 744 SER A N 1
ATOM 5848 C CA . SER A 1 744 ? -36.750 23.492 42.853 1.00 84.38 744 SER A CA 1
ATOM 5849 C C . SER A 1 744 ? -37.822 22.946 43.808 1.00 84.38 744 SER A C 1
ATOM 5851 O O . SER A 1 744 ? -38.173 21.771 43.787 1.00 84.38 744 SER A O 1
ATOM 5853 N N . ASN A 1 745 ? -38.283 23.788 44.741 1.00 85.44 745 ASN A N 1
ATOM 5854 C CA . ASN A 1 745 ? -39.236 23.431 45.809 1.00 85.44 745 ASN A CA 1
ATOM 5855 C C . ASN A 1 745 ? -38.835 22.243 46.719 1.00 85.44 745 ASN A C 1
ATOM 5857 O O . ASN A 1 745 ? -39.664 21.747 47.487 1.00 85.44 745 ASN A O 1
ATOM 5861 N N . PHE A 1 746 ? -37.556 21.851 46.705 1.00 87.94 746 PHE A N 1
ATOM 5862 C CA . PHE A 1 746 ? -36.996 20.802 47.557 1.00 87.94 746 PHE A CA 1
ATOM 5863 C C . PHE A 1 746 ? -37.204 21.063 49.057 1.00 87.94 746 PHE A C 1
ATOM 5865 O O . PHE A 1 746 ? -37.148 22.202 49.531 1.00 87.94 746 PHE A O 1
ATOM 5872 N N . LYS A 1 747 ? -37.443 19.982 49.806 1.00 87.19 747 LYS A N 1
ATOM 5873 C CA . LYS A 1 747 ? -37.636 19.980 51.260 1.00 87.19 747 LYS A CA 1
ATOM 5874 C C . LYS A 1 747 ? -36.813 18.862 51.877 1.00 87.19 747 LYS A C 1
ATOM 5876 O O . LYS A 1 747 ? -37.056 17.700 51.562 1.00 87.19 747 LYS A O 1
ATOM 5881 N N . ASP A 1 748 ? -35.938 19.224 52.808 1.00 84.38 748 ASP A N 1
ATOM 5882 C CA . ASP A 1 748 ? -35.034 18.298 53.500 1.00 84.38 748 ASP A CA 1
ATOM 5883 C C . ASP A 1 748 ? -35.772 17.184 54.269 1.00 84.38 748 ASP A C 1
ATOM 5885 O O . ASP A 1 748 ? -35.248 16.084 54.414 1.00 84.38 748 ASP A O 1
ATOM 5889 N N . GLU A 1 749 ? -36.989 17.452 54.760 1.00 89.50 749 GLU A N 1
ATOM 5890 C CA . GLU A 1 749 ? -37.830 16.474 55.459 1.00 89.50 749 GLU A CA 1
ATOM 5891 C C . GLU A 1 749 ? -39.299 16.577 55.018 1.00 89.50 749 GLU A C 1
ATOM 5893 O O . GLU A 1 749 ? -39.875 17.670 54.949 1.00 89.50 749 GLU A O 1
ATOM 5898 N N . VAL A 1 750 ? -39.915 15.426 54.740 1.00 88.31 750 VAL A N 1
ATOM 5899 C CA . VAL A 1 750 ? -41.327 15.280 54.359 1.00 88.31 750 VAL A CA 1
ATOM 5900 C C . VAL A 1 750 ? -41.989 14.132 55.120 1.00 88.31 750 VAL A C 1
ATOM 5902 O O . VAL A 1 750 ? -41.331 13.194 55.568 1.00 88.31 750 VAL A O 1
ATOM 5905 N N . ILE A 1 751 ? -43.306 14.233 55.304 1.00 88.38 751 ILE A N 1
ATOM 5906 C CA . ILE A 1 751 ? -44.116 13.259 56.042 1.00 88.38 751 ILE A CA 1
ATOM 5907 C C . ILE A 1 751 ? -45.202 12.750 55.101 1.00 88.38 751 ILE A C 1
ATOM 5909 O O . ILE A 1 751 ? -45.930 13.560 54.522 1.00 88.38 751 ILE A O 1
ATOM 5913 N N . PHE A 1 752 ? -45.308 11.432 54.976 1.00 87.06 752 PHE A N 1
ATOM 5914 C CA . PHE A 1 752 ? -46.290 10.750 54.142 1.00 87.06 752 PHE A CA 1
ATOM 5915 C C . PHE A 1 752 ? -47.095 9.746 54.961 1.00 87.06 752 PHE A C 1
ATOM 5917 O O . PHE A 1 752 ? -46.572 9.106 55.872 1.00 87.06 752 PHE A O 1
ATOM 5924 N N . GLU A 1 753 ? -48.364 9.611 54.592 1.00 83.69 753 GLU A N 1
ATOM 5925 C CA . GLU A 1 753 ? -49.227 8.533 55.059 1.00 83.69 753 GLU A CA 1
ATOM 5926 C C . GLU A 1 753 ? -48.857 7.236 54.327 1.00 83.69 753 GLU A C 1
ATOM 5928 O O . GLU A 1 753 ? -48.680 7.240 53.104 1.00 83.69 753 GLU A O 1
ATOM 5933 N N . ALA A 1 754 ? -48.731 6.132 55.059 1.00 81.94 754 ALA A N 1
ATOM 5934 C CA . ALA A 1 754 ? -48.491 4.820 54.482 1.00 81.94 754 ALA A CA 1
ATOM 5935 C C . ALA A 1 754 ? -49.737 4.323 53.732 1.00 81.94 754 ALA A C 1
ATOM 5937 O O . ALA A 1 754 ? -50.798 4.128 54.313 1.00 81.94 754 ALA A O 1
ATOM 5938 N N . ILE A 1 755 ? -49.596 4.071 52.430 1.00 79.50 755 ILE A N 1
ATOM 5939 C CA . ILE A 1 755 ? -50.679 3.561 51.566 1.00 79.50 755 ILE A CA 1
ATOM 5940 C C . ILE A 1 755 ? -50.750 2.027 51.535 1.00 79.50 755 ILE A C 1
ATOM 5942 O O . ILE A 1 755 ? -51.521 1.449 50.773 1.00 79.50 755 ILE A O 1
ATOM 5946 N N . GLY A 1 756 ? -49.875 1.367 52.292 1.00 74.00 756 GLY A N 1
ATOM 5947 C CA . GLY A 1 756 ? -49.623 -0.061 52.201 1.00 74.00 756 GLY A CA 1
ATOM 5948 C C . GLY A 1 756 ? -48.550 -0.510 53.193 1.00 74.00 756 GLY A C 1
ATOM 5949 O O . GLY A 1 756 ? -47.585 0.219 53.432 1.00 74.00 756 GLY A O 1
ATOM 5950 N N . LYS A 1 757 ? -48.646 -1.742 53.702 1.00 71.25 757 LYS A N 1
ATOM 5951 C CA . LYS A 1 757 ? -47.601 -2.386 54.520 1.00 71.25 757 LYS A CA 1
ATOM 5952 C C . LYS A 1 757 ? -46.217 -2.334 53.858 1.00 71.25 757 LYS A C 1
ATOM 5954 O O . LYS A 1 757 ? -45.202 -2.139 54.527 1.00 71.25 757 LYS A O 1
ATOM 5959 N N . LEU A 1 758 ? -46.200 -2.473 52.530 1.00 73.94 758 LEU A N 1
ATOM 5960 C CA . LEU A 1 758 ? -45.087 -2.101 51.662 1.00 73.94 758 LEU A CA 1
ATOM 5961 C C . LEU A 1 758 ? -45.461 -0.809 50.928 1.00 73.94 758 LEU A C 1
ATOM 5963 O O . LEU A 1 758 ? -46.077 -0.856 49.866 1.00 73.94 758 LEU A O 1
ATOM 5967 N N . THR A 1 759 ? -45.131 0.343 51.513 1.00 80.19 759 THR A N 1
ATOM 5968 C CA . THR A 1 759 ? -45.364 1.645 50.877 1.00 80.19 759 THR A CA 1
ATOM 5969 C C . THR A 1 759 ? -44.211 1.956 49.909 1.00 80.19 759 THR A C 1
ATOM 5971 O O . THR A 1 759 ? -43.068 2.065 50.360 1.00 80.19 759 THR A O 1
ATOM 5974 N N . PRO A 1 760 ? -44.470 2.077 48.592 1.00 78.94 760 PRO A N 1
ATOM 5975 C CA . PRO A 1 760 ? -43.435 2.342 47.596 1.00 78.94 760 PRO A CA 1
ATOM 5976 C C . PRO A 1 760 ? -42.947 3.800 47.688 1.00 78.94 760 PRO A C 1
ATOM 5978 O O . PRO A 1 760 ? -43.736 4.742 47.628 1.00 78.94 760 PRO A O 1
ATOM 5981 N N . ILE A 1 761 ? -41.636 3.972 47.889 1.00 78.75 761 ILE A N 1
ATOM 5982 C CA . ILE A 1 761 ? -40.990 5.274 48.151 1.00 78.75 761 ILE A CA 1
ATOM 5983 C C . ILE A 1 761 ? -40.622 6.010 46.849 1.00 78.75 761 ILE A C 1
ATOM 5985 O O . ILE A 1 761 ? -40.606 7.235 46.819 1.00 78.75 761 ILE A O 1
ATOM 5989 N N . ASP A 1 762 ? -40.380 5.276 45.765 1.00 73.00 762 ASP A N 1
ATOM 5990 C CA . ASP A 1 762 ? -40.084 5.788 44.415 1.00 73.00 762 ASP A CA 1
ATOM 5991 C C . ASP A 1 762 ? -41.110 6.815 43.900 1.00 73.00 762 ASP A C 1
ATOM 5993 O O . ASP A 1 762 ? -40.747 7.794 43.255 1.00 73.00 762 ASP A O 1
ATOM 5997 N N . ASN A 1 763 ? -42.380 6.650 44.264 1.00 71.62 763 ASN A N 1
ATOM 5998 C CA . ASN A 1 763 ? -43.478 7.537 43.882 1.00 71.62 763 ASN A CA 1
ATOM 5999 C C . ASN A 1 763 ? -43.665 8.756 44.820 1.00 71.62 763 ASN A C 1
ATOM 6001 O O . ASN A 1 763 ? -44.631 9.505 44.669 1.00 71.62 763 ASN A O 1
ATOM 6005 N N . MET A 1 764 ? -42.774 8.977 45.797 1.00 78.69 764 MET A N 1
ATOM 6006 C CA . MET A 1 764 ? -42.902 10.012 46.842 1.00 78.69 764 MET A CA 1
ATOM 6007 C C . MET A 1 764 ? -42.082 11.291 46.588 1.00 78.69 764 MET A C 1
ATOM 6009 O O . MET A 1 764 ? -41.665 11.974 47.525 1.00 78.69 764 MET A O 1
ATOM 6013 N N . VAL A 1 765 ? -41.871 11.653 45.321 1.00 79.94 765 VAL A N 1
ATOM 6014 C CA . VAL A 1 765 ? -41.178 12.891 44.928 1.00 79.94 765 VAL A CA 1
ATOM 6015 C C . VAL A 1 765 ? -41.999 14.128 45.329 1.00 79.94 765 VAL A C 1
ATOM 6017 O O . VAL A 1 765 ? -43.177 14.250 44.994 1.00 79.94 765 VAL A O 1
ATOM 6020 N N . THR A 1 766 ? -41.379 15.080 46.039 1.00 83.94 766 THR A N 1
ATOM 6021 C CA . THR A 1 766 ? -42.034 16.329 46.503 1.00 83.94 766 THR A CA 1
ATOM 6022 C C . THR A 1 766 ? -41.385 17.614 45.990 1.00 83.94 766 THR A C 1
ATOM 6024 O O . THR A 1 766 ? -41.613 18.683 46.565 1.00 83.94 766 THR A O 1
ATOM 6027 N N . PHE A 1 767 ? -40.504 17.502 45.005 1.00 86.81 767 PHE A N 1
ATOM 6028 C CA . PHE A 1 767 ? -39.726 18.594 44.434 1.00 86.81 767 PHE A CA 1
ATOM 6029 C C . PHE A 1 767 ? -39.960 18.653 42.928 1.00 86.81 767 PHE A C 1
ATOM 6031 O O . PHE A 1 767 ? -40.237 17.633 42.302 1.00 86.81 767 PHE A O 1
ATOM 6038 N N . ASP A 1 768 ? -39.861 19.851 42.364 1.00 86.12 768 ASP A N 1
ATOM 6039 C CA . ASP A 1 768 ? -40.041 20.060 40.934 1.00 86.12 768 ASP A CA 1
ATOM 6040 C C . ASP A 1 768 ? -38.676 19.969 40.245 1.00 86.12 768 ASP A C 1
ATOM 6042 O O . ASP A 1 768 ? -37.724 20.642 40.655 1.00 86.12 768 ASP A O 1
ATOM 6046 N N . ILE A 1 769 ? -38.598 19.157 39.197 1.00 85.12 769 ILE A N 1
ATOM 6047 C CA . ILE A 1 769 ? -37.465 19.091 38.271 1.00 85.12 769 ILE A CA 1
ATOM 6048 C C . ILE A 1 769 ? -37.765 19.950 37.039 1.00 85.12 769 ILE A C 1
ATOM 6050 O O . ILE A 1 769 ? -38.895 19.970 36.546 1.00 85.12 769 ILE A O 1
ATOM 6054 N N . SER A 1 770 ? -36.765 20.670 36.548 1.00 81.06 770 SER A N 1
ATOM 6055 C CA . SER A 1 770 ? -36.837 21.392 35.280 1.00 81.06 770 SER A CA 1
ATOM 6056 C C . SER A 1 770 ? -35.522 21.286 34.529 1.00 81.06 770 SER A C 1
ATOM 6058 O O . SER A 1 770 ? -34.460 21.525 35.104 1.00 81.06 770 SER A O 1
ATOM 6060 N N . ASP A 1 771 ? -35.618 20.987 33.245 1.00 77.25 771 ASP A N 1
ATOM 6061 C CA . ASP A 1 771 ? -34.488 20.914 32.327 1.00 77.25 771 ASP A CA 1
ATOM 6062 C C . ASP A 1 771 ? -34.771 21.739 31.069 1.00 77.25 771 ASP A C 1
ATOM 6064 O O . ASP A 1 771 ? -35.913 22.177 30.871 1.00 77.25 771 ASP A O 1
ATOM 6068 N N . ASN A 1 772 ? -33.741 22.002 30.266 1.00 73.62 772 ASN A N 1
ATOM 6069 C CA . ASN A 1 772 ? -33.888 22.674 28.974 1.00 73.62 772 ASN A CA 1
ATOM 6070 C C . ASN A 1 772 ? -33.966 21.720 27.778 1.00 73.62 772 ASN A C 1
ATOM 6072 O O . ASN A 1 772 ? -34.387 22.187 26.722 1.00 73.62 772 ASN A O 1
ATOM 6076 N N . GLY A 1 773 ? -33.642 20.435 27.949 1.00 72.06 773 GLY A N 1
ATOM 6077 C CA . GLY A 1 773 ? -33.868 19.401 26.940 1.00 72.06 773 GLY A CA 1
ATOM 6078 C C . GLY A 1 773 ? -35.341 19.213 26.554 1.00 72.06 773 GLY A C 1
ATOM 6079 O O . GLY A 1 773 ? -36.274 19.682 27.221 1.00 72.06 773 GLY A O 1
ATOM 6080 N N . SER A 1 774 ? -35.555 18.505 25.448 1.00 74.44 774 SER A N 1
ATOM 6081 C CA . SER A 1 774 ? -36.872 18.249 24.856 1.00 74.44 774 SER A CA 1
ATOM 6082 C C . SER A 1 774 ? -37.706 17.235 25.650 1.00 74.44 774 SER A C 1
ATOM 6084 O O . SER A 1 774 ? -38.941 17.286 25.598 1.00 74.44 774 SER A O 1
ATOM 6086 N N . LYS A 1 775 ? -37.070 16.356 26.439 1.00 78.25 775 LYS A N 1
ATOM 6087 C CA . LYS A 1 775 ? -37.742 15.430 27.369 1.00 78.25 775 LYS A CA 1
ATOM 6088 C C . LYS A 1 775 ? -37.407 15.737 28.837 1.00 78.25 775 LYS A C 1
ATOM 6090 O O . LYS A 1 775 ? -36.332 16.236 29.144 1.00 78.25 775 LYS A O 1
ATOM 6095 N N . PRO A 1 776 ? -38.329 15.462 29.784 1.00 76.56 776 PRO A N 1
ATOM 6096 C CA . PRO A 1 776 ? -38.065 15.679 31.202 1.00 76.56 776 PRO A CA 1
ATOM 6097 C C . PRO A 1 776 ? -37.055 14.650 31.745 1.00 76.56 776 PRO A C 1
ATOM 6099 O O . PRO A 1 776 ? -37.138 13.475 31.375 1.00 76.56 776 PRO A O 1
ATOM 6102 N N . PRO A 1 777 ? -36.172 15.048 32.678 1.00 82.31 777 PRO A N 1
ATOM 6103 C CA . PRO A 1 777 ? -35.136 14.182 33.224 1.00 82.31 777 PRO A CA 1
ATOM 6104 C C . PRO A 1 777 ? -35.735 13.100 34.130 1.00 82.31 777 PRO A C 1
ATOM 6106 O O . PRO A 1 777 ? -36.750 13.293 34.811 1.00 82.31 777 PRO A O 1
ATOM 6109 N N . TYR A 1 778 ? -35.072 11.952 34.176 1.00 84.25 778 TYR A N 1
ATOM 6110 C CA . TYR A 1 778 ? -35.452 10.811 34.996 1.00 84.25 778 TYR A CA 1
ATOM 6111 C C . TYR A 1 778 ? -35.150 11.057 36.476 1.00 84.25 778 TYR A C 1
ATOM 6113 O O . TYR A 1 778 ? -34.099 11.585 36.831 1.00 84.25 778 TYR A O 1
ATOM 6121 N N . ILE A 1 779 ? -36.039 10.599 37.362 1.00 87.38 779 ILE A N 1
ATOM 6122 C CA . ILE A 1 779 ? -35.795 10.550 38.809 1.00 87.38 779 ILE A CA 1
ATOM 6123 C C . ILE A 1 779 ? -35.731 9.088 39.239 1.00 87.38 779 ILE A C 1
ATOM 6125 O O . ILE A 1 779 ? -36.606 8.290 38.909 1.00 87.38 779 ILE A O 1
ATOM 6129 N N . SER A 1 780 ? -34.708 8.746 40.014 1.00 87.00 780 SER A N 1
ATOM 6130 C CA . SER A 1 780 ? -34.499 7.414 40.574 1.00 87.00 780 SER A CA 1
ATOM 6131 C C . SER A 1 780 ? -34.028 7.494 42.027 1.00 87.00 780 SER A C 1
ATOM 6133 O O . SER A 1 780 ? -33.617 8.552 42.506 1.00 87.00 780 SER A O 1
ATOM 6135 N N . ILE A 1 781 ? -34.098 6.373 42.745 1.00 86.31 781 ILE A N 1
ATOM 6136 C CA . ILE A 1 781 ? -33.522 6.238 44.086 1.00 86.31 781 ILE A CA 1
ATOM 6137 C C . ILE A 1 781 ? -32.181 5.515 43.959 1.00 86.31 781 ILE A 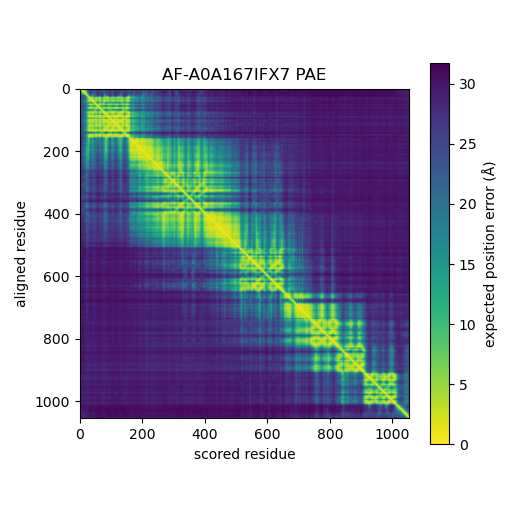C 1
ATOM 6139 O O . ILE A 1 781 ? -32.145 4.336 43.609 1.00 86.31 781 ILE A O 1
ATOM 6143 N N . ALA A 1 782 ? -31.094 6.207 44.289 1.00 85.31 782 ALA A N 1
ATOM 6144 C CA . ALA A 1 782 ? -29.751 5.637 44.345 1.00 85.31 782 ALA A CA 1
ATOM 6145 C C . ALA A 1 782 ? -29.543 4.799 45.612 1.00 85.31 782 ALA A C 1
ATOM 6147 O O . ALA A 1 782 ? -28.938 3.724 45.571 1.00 85.31 782 ALA A O 1
ATOM 6148 N N . SER A 1 783 ? -30.060 5.268 46.753 1.00 84.31 783 SER A N 1
ATOM 6149 C CA . SER A 1 783 ? -30.004 4.527 48.012 1.00 84.31 783 SER A CA 1
ATOM 6150 C C . SER A 1 783 ? -31.134 4.900 48.979 1.00 84.31 783 SER A C 1
ATOM 6152 O O . SER A 1 783 ? -31.700 5.993 48.921 1.00 84.31 783 SER A O 1
ATOM 6154 N N . THR A 1 784 ? -31.439 3.978 49.898 1.00 84.62 784 THR A N 1
ATOM 6155 C CA . THR A 1 784 ? -32.354 4.212 51.023 1.00 84.62 784 THR A CA 1
ATOM 6156 C C . THR A 1 784 ? -31.735 3.672 52.310 1.00 84.62 784 THR A C 1
ATOM 6158 O O . THR A 1 784 ? -31.492 2.471 52.438 1.00 84.62 784 THR A O 1
ATOM 6161 N N . GLU A 1 785 ? -31.520 4.544 53.293 1.00 85.62 785 GLU A N 1
ATOM 6162 C CA . GLU A 1 785 ? -31.036 4.210 54.636 1.00 85.62 785 GLU A CA 1
ATOM 6163 C C . GLU A 1 785 ? -32.170 4.360 55.663 1.00 85.62 785 GLU A C 1
ATOM 6165 O O . GLU A 1 785 ? -32.915 5.338 55.669 1.00 85.62 785 GLU A O 1
ATOM 6170 N N . VAL A 1 786 ? -32.303 3.392 56.572 1.00 84.31 786 VAL A N 1
ATOM 6171 C CA . VAL A 1 786 ? -33.316 3.421 57.638 1.00 84.31 786 VAL A CA 1
ATOM 6172 C C . VAL A 1 786 ? -32.752 4.150 58.859 1.00 84.31 786 VAL A C 1
ATOM 6174 O O . VAL A 1 786 ? -31.884 3.616 59.549 1.00 84.31 786 VAL A O 1
ATOM 6177 N N . LEU A 1 787 ? -33.259 5.351 59.149 1.00 82.88 787 LEU A N 1
ATOM 6178 C CA . LEU A 1 787 ? -32.799 6.187 60.265 1.00 82.88 787 LEU A CA 1
ATOM 6179 C C . LEU A 1 787 ? -33.488 5.823 61.588 1.00 82.88 787 LEU A C 1
ATOM 6181 O O . LEU A 1 787 ? -32.837 5.698 62.624 1.00 82.88 787 LEU A O 1
ATOM 6185 N N . GLU A 1 788 ? -34.808 5.638 61.557 1.00 77.00 788 GLU A N 1
ATOM 6186 C CA . GLU A 1 788 ? -35.620 5.221 62.705 1.00 77.00 788 GLU A CA 1
ATOM 6187 C C . GLU A 1 788 ? -36.704 4.266 62.194 1.00 77.00 788 GLU A C 1
ATOM 6189 O O . GLU A 1 788 ? -37.503 4.672 61.364 1.00 77.00 788 GLU A O 1
ATOM 6194 N N . ASN A 1 789 ? -36.782 3.021 62.675 1.00 67.19 789 ASN A N 1
ATOM 6195 C CA . ASN A 1 789 ? -37.913 2.130 62.374 1.00 67.19 789 ASN A CA 1
ATOM 6196 C C . ASN A 1 789 ? -38.643 1.763 63.672 1.00 67.19 789 ASN A C 1
ATOM 6198 O O . ASN A 1 789 ? -38.017 1.423 64.679 1.00 67.19 789 ASN A O 1
ATOM 6202 N N . SER A 1 790 ? -39.971 1.852 63.638 1.00 58.59 790 SER A N 1
ATOM 6203 C CA . SER A 1 790 ? -40.845 1.540 64.760 1.00 58.59 790 SER A CA 1
ATOM 6204 C C . SER A 1 790 ? -41.121 0.040 64.961 1.00 58.59 790 SER A C 1
ATOM 6206 O O . SER A 1 790 ? -41.401 -0.346 66.096 1.00 58.59 790 SER A O 1
ATOM 6208 N N . ASN A 1 791 ? -41.008 -0.813 63.930 1.00 59.25 791 ASN A N 1
ATOM 6209 C CA . ASN A 1 791 ? -41.077 -2.276 64.058 1.00 59.25 791 ASN A CA 1
ATOM 6210 C C . ASN A 1 791 ? -40.486 -3.012 62.830 1.00 59.25 791 ASN A C 1
ATOM 6212 O O . ASN A 1 791 ? -40.610 -2.552 61.705 1.00 59.25 791 ASN A O 1
ATOM 6216 N N . PHE A 1 792 ? -39.891 -4.200 63.001 1.00 51.25 792 PHE A N 1
ATOM 6217 C CA . PHE A 1 792 ? -39.204 -4.908 61.894 1.00 51.25 792 PHE A CA 1
ATOM 6218 C C . PHE A 1 792 ? -40.141 -5.423 60.774 1.00 51.25 792 PHE A C 1
ATOM 6220 O O . PHE A 1 792 ? -39.657 -5.830 59.723 1.00 51.25 792 PHE A O 1
ATOM 6227 N N . TYR A 1 793 ? -41.459 -5.430 60.995 1.00 54.53 793 TYR A N 1
ATOM 6228 C CA . TYR A 1 793 ? -42.448 -6.015 60.078 1.00 54.53 793 TYR A CA 1
ATOM 6229 C C . TYR A 1 793 ? -43.242 -4.999 59.240 1.00 54.53 793 TYR A C 1
ATOM 6231 O O . TYR A 1 793 ? -43.899 -5.419 58.286 1.00 54.53 793 TYR A O 1
ATOM 6239 N N . ASP A 1 794 ? -43.135 -3.700 59.545 1.00 63.53 794 ASP A N 1
ATOM 6240 C CA . ASP A 1 794 ? -43.908 -2.627 58.907 1.00 63.53 794 ASP A CA 1
ATOM 6241 C C . ASP A 1 794 ? -42.940 -1.537 58.411 1.00 63.53 794 ASP A C 1
ATOM 6243 O O . ASP A 1 794 ? -41.961 -1.222 59.094 1.00 63.53 794 ASP A O 1
ATOM 6247 N N . MET A 1 795 ? -43.190 -0.918 57.251 1.00 69.25 795 MET A N 1
ATOM 6248 C CA . MET A 1 795 ? -42.316 0.138 56.697 1.00 69.25 795 MET A CA 1
ATOM 6249 C C . MET A 1 795 ? -42.529 1.527 57.347 1.00 69.25 795 MET A C 1
ATOM 6251 O O . MET A 1 795 ? -42.412 2.555 56.688 1.00 69.25 795 MET A O 1
ATOM 6255 N N . LEU A 1 796 ? -42.860 1.578 58.642 1.00 79.06 796 LEU A N 1
ATOM 6256 C CA . LEU A 1 796 ? -43.215 2.810 59.358 1.00 79.06 796 LEU A CA 1
ATOM 6257 C C . LEU A 1 796 ? -42.034 3.379 60.154 1.00 79.06 796 LEU A C 1
ATOM 6259 O O . LEU A 1 796 ? -41.572 2.783 61.140 1.00 79.06 796 LEU A O 1
ATOM 6263 N N . GLY A 1 797 ? -41.583 4.575 59.774 1.00 81.44 797 GLY A N 1
ATOM 6264 C CA . GLY A 1 797 ? -40.386 5.187 60.339 1.00 81.44 797 GLY A CA 1
ATOM 6265 C C . GLY A 1 797 ? -39.789 6.315 59.496 1.00 81.44 797 GLY A C 1
ATOM 6266 O O . GLY A 1 797 ? -40.420 6.824 58.573 1.00 81.44 797 GLY A O 1
ATOM 6267 N N . LYS A 1 798 ? -38.556 6.705 59.830 1.00 87.62 798 LYS A N 1
ATOM 6268 C CA . LYS A 1 798 ? -37.742 7.670 59.086 1.00 87.62 798 LYS A CA 1
ATOM 6269 C C . LYS A 1 798 ? -36.736 6.971 58.186 1.00 87.62 798 LYS A C 1
ATOM 6271 O O . LYS A 1 798 ? -35.951 6.141 58.650 1.00 87.62 798 LYS A O 1
ATOM 6276 N N . TYR A 1 799 ? -36.699 7.406 56.938 1.00 87.94 799 TYR A N 1
ATOM 6277 C CA . TYR A 1 799 ? -35.815 6.931 55.886 1.00 87.94 799 TYR A CA 1
ATOM 6278 C C . TYR A 1 799 ? -35.032 8.1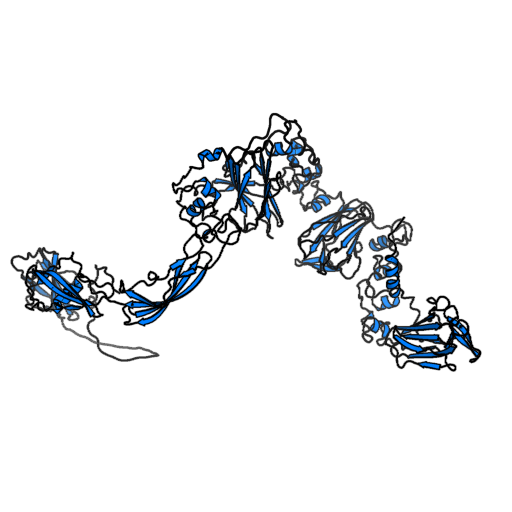18 55.326 1.00 87.94 799 TYR A C 1
ATOM 6280 O O . TYR A 1 799 ? -35.620 9.161 55.051 1.00 87.94 799 TYR A O 1
ATOM 6288 N N . LYS A 1 800 ? -33.718 7.975 55.155 1.00 89.69 800 LYS A N 1
ATOM 6289 C CA . LYS A 1 800 ? -32.929 8.848 54.285 1.00 89.69 800 LYS A CA 1
ATOM 6290 C C . LYS A 1 800 ? -32.995 8.246 52.886 1.00 89.69 800 LYS A C 1
ATOM 6292 O O . LYS A 1 800 ? -32.670 7.073 52.721 1.00 89.69 800 LYS A O 1
ATOM 6297 N N . VAL A 1 801 ? -33.418 9.032 51.911 1.00 90.19 801 VAL A N 1
ATOM 6298 C CA . VAL A 1 801 ? -33.493 8.656 50.499 1.00 90.19 801 VAL A CA 1
ATOM 6299 C C . VAL A 1 801 ? -32.511 9.529 49.738 1.00 90.19 801 VAL A C 1
ATOM 6301 O O . VAL A 1 801 ? -32.527 10.754 49.872 1.00 90.19 801 VAL A O 1
ATOM 6304 N N . GLU A 1 802 ? -31.639 8.892 48.970 1.00 90.31 802 GLU A N 1
ATOM 6305 C CA . GLU A 1 802 ? -30.747 9.557 48.029 1.00 90.31 802 GLU A CA 1
ATOM 6306 C C . GLU A 1 802 ? -31.389 9.463 46.646 1.00 90.31 802 GLU A C 1
ATOM 6308 O O . GLU A 1 802 ? -31.452 8.389 46.047 1.00 90.31 802 GLU A O 1
ATOM 6313 N N . TRP A 1 803 ? -31.923 10.589 46.177 1.00 90.25 803 TRP A N 1
ATOM 6314 C CA . TRP A 1 803 ? -32.510 10.720 44.850 1.00 90.25 803 TRP A CA 1
ATOM 6315 C C . TRP A 1 803 ? -31.414 11.051 43.837 1.00 90.25 803 TRP A C 1
ATOM 6317 O O . TRP A 1 803 ? -30.639 11.979 44.068 1.00 90.25 803 TRP A O 1
ATOM 6327 N N . GLU A 1 804 ? -31.385 10.350 42.707 1.00 90.19 804 GLU A N 1
ATOM 6328 C CA . GLU A 1 804 ? -30.613 10.727 41.520 1.00 90.19 804 GLU A CA 1
ATOM 6329 C C . GLU A 1 804 ? -31.571 11.243 40.444 1.00 90.19 804 GLU A C 1
ATOM 6331 O O . GLU A 1 804 ? -32.433 10.501 39.965 1.00 90.19 804 GLU A O 1
ATOM 6336 N N . VAL A 1 805 ? -31.412 12.516 40.075 1.00 88.25 805 VAL A N 1
ATOM 6337 C CA . VAL A 1 805 ? -32.040 13.125 38.894 1.00 88.25 805 VAL A CA 1
ATOM 6338 C C . VAL A 1 805 ? -31.033 13.077 37.747 1.00 88.25 805 VAL A C 1
ATOM 6340 O O . VAL A 1 805 ? -29.898 13.521 37.934 1.00 88.25 805 VAL A O 1
ATOM 6343 N N . ARG A 1 806 ? -31.426 12.533 36.594 1.00 86.00 806 ARG A N 1
ATOM 6344 C CA . ARG A 1 806 ? -30.562 12.260 35.437 1.00 86.00 806 ARG A CA 1
ATOM 6345 C C . ARG A 1 806 ? -31.216 12.735 34.138 1.00 86.00 806 ARG A C 1
ATOM 6347 O O . ARG A 1 806 ? -32.352 12.352 33.874 1.00 86.00 806 ARG A O 1
ATOM 6354 N N . ASP A 1 807 ? -30.498 13.524 33.348 1.00 83.75 807 ASP A N 1
ATOM 6355 C CA . ASP A 1 807 ? -30.864 13.875 31.966 1.00 83.75 807 ASP A CA 1
ATOM 6356 C C . ASP A 1 807 ? -30.442 12.755 30.987 1.00 83.75 807 ASP A C 1
ATOM 6358 O O . ASP A 1 807 ? -29.771 11.791 31.379 1.00 83.75 807 ASP A O 1
ATOM 6362 N N . TYR A 1 808 ? -30.849 12.835 29.721 1.00 77.62 808 TYR A N 1
ATOM 6363 C CA . TYR A 1 808 ? -30.493 11.845 28.698 1.00 77.62 808 TYR A CA 1
ATOM 6364 C C . TYR A 1 808 ? -29.005 11.954 28.321 1.00 77.62 808 TYR A C 1
ATOM 6366 O O . TYR A 1 808 ? -28.361 10.932 28.091 1.00 77.62 808 TYR A O 1
ATOM 6374 N N . ALA A 1 809 ? -28.403 13.148 28.424 1.00 73.56 809 ALA A N 1
ATOM 6375 C CA . ALA A 1 809 ? -26.946 13.350 28.354 1.00 73.56 809 ALA A CA 1
ATOM 6376 C C . ALA A 1 809 ? -26.148 12.631 29.469 1.00 73.56 809 ALA A C 1
ATOM 6378 O O . ALA A 1 809 ? -24.920 12.510 29.396 1.00 73.56 809 ALA A O 1
ATOM 6379 N N . GLY A 1 810 ? -26.817 12.125 30.506 1.00 75.25 810 GLY A N 1
ATOM 6380 C CA . GLY A 1 810 ? -26.230 11.318 31.567 1.00 75.25 810 GLY A CA 1
ATOM 6381 C C . GLY A 1 810 ? -25.586 12.106 32.713 1.00 75.25 810 GLY A C 1
ATOM 6382 O O . GLY A 1 810 ? -24.957 11.482 33.583 1.00 75.25 810 GLY A O 1
ATOM 6383 N N . HIS A 1 811 ? -25.755 13.429 32.779 1.00 83.19 811 HIS A N 1
ATOM 6384 C CA . HIS A 1 811 ? -25.469 14.201 33.984 1.00 83.19 811 HIS A CA 1
ATOM 6385 C C . HIS A 1 811 ? -26.350 13.746 35.148 1.00 83.19 811 HIS A C 1
ATOM 6387 O O . HIS A 1 811 ? -27.404 13.136 34.981 1.00 83.19 811 HIS A O 1
ATOM 6393 N N . VAL A 1 812 ? -25.894 14.029 36.370 1.00 83.94 812 VAL A N 1
ATOM 6394 C CA . VAL A 1 812 ? -26.569 13.577 37.589 1.00 83.94 812 VAL A CA 1
ATOM 6395 C C . VAL A 1 812 ? -26.582 14.672 38.641 1.00 83.94 812 VAL A C 1
ATOM 6397 O O . VAL A 1 812 ? -25.532 15.198 39.023 1.00 83.94 812 VAL A O 1
ATOM 6400 N N . VAL A 1 813 ? -27.765 14.947 39.184 1.00 89.94 813 VAL A N 1
ATOM 6401 C CA . VAL A 1 813 ? -27.957 15.740 40.398 1.00 89.94 813 VAL A CA 1
ATOM 6402 C C . VAL A 1 813 ? -28.463 14.829 41.511 1.00 89.94 813 VAL A C 1
ATOM 6404 O O . VAL A 1 813 ? -29.589 14.336 41.474 1.00 89.94 813 VAL A O 1
ATOM 6407 N N . ALA A 1 814 ? -27.613 14.617 42.518 1.00 87.88 814 ALA A N 1
ATOM 6408 C CA . ALA A 1 814 ? -27.945 13.842 43.707 1.00 87.88 814 ALA A CA 1
ATOM 6409 C C . ALA A 1 814 ? -28.528 14.735 44.819 1.00 87.88 814 ALA A C 1
ATOM 6411 O O . ALA A 1 814 ? -27.987 15.806 45.114 1.00 87.88 814 ALA A O 1
ATOM 6412 N N . LEU A 1 815 ? -29.604 14.282 45.467 1.00 89.25 815 LEU A N 1
ATOM 6413 C CA . LEU A 1 815 ? -30.304 14.987 46.548 1.00 89.25 815 LEU A CA 1
ATOM 6414 C C . LEU A 1 815 ? -30.527 14.053 47.744 1.00 89.25 815 LEU A C 1
ATOM 6416 O O . LEU A 1 815 ? -31.014 12.939 47.574 1.00 89.25 815 LEU A O 1
ATOM 6420 N N . GLU A 1 816 ? -30.261 14.521 48.964 1.00 90.38 816 GLU A N 1
ATOM 6421 C CA . GLU A 1 816 ? -30.579 13.775 50.191 1.00 90.38 816 GLU A CA 1
ATOM 6422 C C . GLU A 1 816 ? -31.895 14.276 50.804 1.00 90.38 816 GLU A C 1
ATOM 6424 O O . GLU A 1 816 ? -31.982 15.435 51.211 1.00 90.38 816 GLU A O 1
ATOM 6429 N N . GLN A 1 817 ? -32.910 13.414 50.917 1.00 91.56 817 GLN A N 1
ATOM 6430 C CA . GLN A 1 817 ? -34.198 13.740 51.542 1.00 91.56 817 GLN A CA 1
ATOM 6431 C C . GLN A 1 817 ? -34.522 12.798 52.707 1.00 91.56 817 GLN A C 1
ATOM 6433 O O . GLN A 1 817 ? -34.284 11.595 52.632 1.00 91.56 817 GLN A O 1
ATOM 6438 N N . ILE A 1 818 ? -35.122 13.321 53.777 1.00 90.50 818 ILE A N 1
ATOM 6439 C CA . ILE A 1 818 ? -35.681 12.516 54.868 1.00 90.50 818 ILE A CA 1
ATOM 6440 C C . ILE A 1 818 ? -37.184 12.322 54.641 1.00 90.50 818 ILE A C 1
ATOM 6442 O O . ILE A 1 818 ? -37.958 13.279 54.642 1.00 90.50 818 ILE A O 1
ATOM 6446 N N . ILE A 1 819 ? -37.610 11.071 54.499 1.00 89.88 819 ILE A N 1
ATOM 6447 C CA . ILE A 1 819 ? -39.013 10.673 54.385 1.00 89.88 819 ILE A CA 1
ATOM 6448 C C . ILE A 1 819 ? -39.447 10.019 55.695 1.00 89.88 819 ILE A C 1
ATOM 6450 O O . ILE A 1 819 ? -38.866 9.027 56.130 1.00 89.88 819 ILE A O 1
ATOM 6454 N N . THR A 1 820 ? -40.475 10.573 56.333 1.00 88.62 820 THR A N 1
ATOM 6455 C CA . THR A 1 820 ? -41.131 9.965 57.496 1.00 88.62 820 THR A CA 1
ATOM 6456 C C . THR A 1 820 ? -42.449 9.333 57.058 1.00 88.62 820 THR A C 1
ATOM 6458 O O . THR A 1 820 ? -43.393 10.051 56.733 1.00 88.62 820 THR A O 1
ATOM 6461 N N . LEU A 1 821 ? -42.520 8.003 57.079 1.00 86.38 821 LEU A N 1
ATOM 6462 C CA . LEU A 1 821 ? -43.758 7.251 56.889 1.00 86.38 821 LEU A CA 1
ATOM 6463 C C . LEU A 1 821 ? -44.490 7.129 58.227 1.00 86.38 821 LEU A C 1
ATOM 6465 O O . LEU A 1 821 ? -43.952 6.581 59.195 1.00 86.38 821 LEU A O 1
ATOM 6469 N N . VAL A 1 822 ? -45.710 7.660 58.270 1.00 85.06 822 VAL A N 1
ATOM 6470 C CA . VAL A 1 822 ? -46.638 7.559 59.399 1.00 85.06 822 VAL A CA 1
ATOM 6471 C C . VAL A 1 822 ? -47.916 6.844 58.986 1.00 85.06 822 VAL A C 1
ATOM 6473 O O . VAL A 1 822 ? -48.199 6.664 57.807 1.00 85.06 822 VAL A O 1
ATOM 6476 N N . ASP A 1 823 ? -48.662 6.436 59.999 1.00 81.81 823 ASP A N 1
ATOM 6477 C CA . ASP A 1 823 ? -49.906 5.696 59.891 1.00 81.81 823 ASP A CA 1
ATOM 6478 C C . ASP A 1 823 ? -50.915 6.408 60.796 1.00 81.81 823 ASP A C 1
ATOM 6480 O O . ASP A 1 823 ? -50.754 6.440 62.023 1.00 81.81 823 ASP A O 1
ATOM 6484 N N . THR A 1 824 ? -51.850 7.130 60.184 1.00 82.25 824 THR A N 1
ATOM 6485 C CA . THR A 1 824 ? -52.831 8.013 60.839 1.00 82.25 824 THR A CA 1
ATOM 6486 C C . THR A 1 824 ? -54.273 7.727 60.407 1.00 82.25 824 THR A C 1
ATOM 6488 O O . THR A 1 824 ? -55.206 8.411 60.842 1.00 82.25 824 THR A O 1
ATOM 6491 N N . THR A 1 825 ? -54.460 6.709 59.569 1.00 81.62 825 THR A N 1
ATOM 6492 C CA . THR A 1 825 ? -55.738 6.248 59.027 1.00 81.62 825 THR A CA 1
ATOM 6493 C C . THR A 1 825 ? -56.248 5.068 59.852 1.00 81.62 825 THR A C 1
ATOM 6495 O O . THR A 1 825 ? -55.479 4.215 60.266 1.00 81.62 825 THR A O 1
ATOM 6498 N N . ALA A 1 826 ? -57.552 5.023 60.127 1.00 81.25 826 ALA A N 1
ATOM 6499 C CA . ALA A 1 826 ? -58.169 3.892 60.821 1.00 81.25 826 ALA A CA 1
ATOM 6500 C C . ALA A 1 826 ? -58.632 2.808 59.819 1.00 81.25 826 ALA A C 1
ATOM 6502 O O . ALA A 1 826 ? -58.960 3.161 58.681 1.00 81.25 826 ALA A O 1
ATOM 6503 N N . PRO A 1 827 ? -58.745 1.526 60.227 1.00 83.56 827 PRO A N 1
ATOM 6504 C CA . PRO A 1 827 ? -59.149 0.423 59.345 1.00 83.56 827 PRO A CA 1
ATOM 6505 C C . PRO A 1 827 ? -60.498 0.660 58.653 1.00 83.56 827 PRO A C 1
ATOM 6507 O O . PRO A 1 827 ? -61.464 1.018 59.319 1.00 83.56 827 PRO A O 1
ATOM 6510 N N . GLU A 1 828 ? -60.608 0.400 57.347 1.00 83.81 828 GLU A N 1
ATOM 6511 C CA . GLU A 1 828 ? -61.803 0.683 56.536 1.00 83.81 828 GLU A CA 1
ATOM 6512 C C . GLU A 1 828 ? -62.766 -0.520 56.431 1.00 83.81 828 GLU A C 1
ATOM 6514 O O . GLU A 1 828 ? -62.350 -1.676 56.329 1.00 83.81 828 GLU A O 1
ATOM 6519 N N . TYR A 1 829 ? -64.080 -0.248 56.404 1.00 80.81 829 TYR A N 1
ATOM 6520 C CA . TYR A 1 829 ? -65.138 -1.252 56.225 1.00 80.81 829 TYR A CA 1
ATOM 6521 C C . TYR A 1 829 ? -65.675 -1.337 54.786 1.00 80.81 829 TYR A C 1
ATOM 6523 O O . TYR A 1 829 ? -66.244 -0.380 54.253 1.00 80.81 829 TYR A O 1
ATOM 6531 N N . TYR A 1 830 ? -65.612 -2.536 54.204 1.00 75.62 830 TYR A N 1
ATOM 6532 C CA . TYR A 1 830 ? -66.054 -2.840 52.842 1.00 75.62 830 TYR A CA 1
ATOM 6533 C C . TYR A 1 830 ? -67.495 -3.382 52.839 1.00 75.62 830 TYR A C 1
ATOM 6535 O O . TYR A 1 830 ? -67.757 -4.560 53.090 1.00 75.62 830 TYR A O 1
ATOM 6543 N N . ALA A 1 831 ? -68.451 -2.496 52.544 1.00 60.31 831 ALA A N 1
ATOM 6544 C CA . ALA A 1 831 ? -69.883 -2.708 52.789 1.00 60.31 831 ALA A CA 1
ATOM 6545 C C . ALA A 1 831 ? -70.616 -3.720 51.876 1.00 60.31 831 ALA A C 1
ATOM 6547 O O . ALA A 1 831 ? -71.779 -4.030 52.142 1.00 60.31 831 ALA A O 1
ATOM 6548 N N . ASP A 1 832 ? -69.983 -4.240 50.820 1.00 57.84 832 ASP A N 1
ATOM 6549 C CA . ASP A 1 832 ? -70.641 -5.130 49.843 1.00 57.84 832 ASP A CA 1
ATOM 6550 C C . ASP A 1 832 ? -70.741 -6.603 50.297 1.00 57.84 832 ASP A C 1
ATOM 6552 O O . ASP A 1 832 ? -71.491 -7.388 49.709 1.00 57.84 832 ASP A O 1
ATOM 6556 N N . ASN A 1 833 ? -70.038 -6.988 51.368 1.00 57.25 833 ASN A N 1
ATOM 6557 C CA . ASN A 1 833 ? -70.024 -8.359 51.881 1.00 57.25 833 ASN A CA 1
ATOM 6558 C C . ASN A 1 833 ? -71.011 -8.545 53.045 1.00 57.25 833 ASN A C 1
ATOM 6560 O O . ASN A 1 833 ? -70.756 -8.141 54.182 1.00 57.25 833 ASN A O 1
ATOM 6564 N N . LEU A 1 834 ? -72.131 -9.227 52.779 1.00 60.28 834 LEU A N 1
ATOM 6565 C CA . LEU A 1 834 ? -73.041 -9.691 53.828 1.00 60.28 834 LEU A CA 1
ATOM 6566 C C . LEU A 1 834 ? -72.389 -10.863 54.579 1.00 60.28 834 LEU A C 1
ATOM 6568 O O . LEU A 1 834 ? -72.312 -11.970 54.046 1.00 60.28 834 LEU A O 1
ATOM 6572 N N . VAL A 1 835 ? -71.936 -10.640 55.815 1.00 64.56 835 VAL A N 1
ATOM 6573 C CA . VAL A 1 835 ? -71.326 -11.706 56.625 1.00 64.56 835 VAL A CA 1
ATOM 6574 C C . VAL A 1 835 ? -72.425 -12.666 57.088 1.00 64.56 835 VAL A C 1
ATOM 6576 O O . VAL A 1 835 ? -73.258 -12.327 57.933 1.00 64.56 835 VAL A O 1
ATOM 6579 N N . GLU A 1 836 ? -72.447 -13.867 56.514 1.00 67.81 836 GLU A N 1
ATOM 6580 C CA . GLU A 1 836 ? -73.370 -14.946 56.864 1.00 67.81 836 GLU A CA 1
ATOM 6581 C C . GLU A 1 836 ? -72.586 -16.131 57.438 1.00 67.81 836 GLU A C 1
ATOM 6583 O O . GLU A 1 836 ? -71.665 -16.643 56.804 1.00 67.81 836 GLU A O 1
ATOM 6588 N N . TYR A 1 837 ? -72.937 -16.554 58.656 1.00 65.06 837 TYR A N 1
ATOM 6589 C CA . TYR A 1 837 ? -72.214 -17.592 59.388 1.00 65.06 837 TYR A CA 1
ATOM 6590 C C . TYR A 1 837 ? -73.149 -18.696 59.888 1.00 65.06 837 TYR A C 1
ATOM 6592 O O . TYR A 1 837 ? -74.119 -18.440 60.608 1.00 65.06 837 TYR A O 1
ATOM 6600 N N . ASP A 1 838 ? -72.831 -19.934 59.513 1.00 61.22 838 ASP A N 1
ATOM 6601 C CA . ASP A 1 838 ? -73.511 -21.155 59.939 1.00 61.22 838 ASP A CA 1
ATOM 6602 C C . ASP A 1 838 ? -72.772 -21.799 61.119 1.00 61.22 838 ASP A C 1
ATOM 6604 O O . ASP A 1 838 ? -71.615 -22.197 60.984 1.00 61.22 838 ASP A O 1
ATOM 6608 N N . PHE A 1 839 ? -73.451 -21.988 62.254 1.00 61.22 839 PHE A N 1
ATOM 6609 C CA . PHE A 1 839 ? -72.911 -22.747 63.386 1.00 61.22 839 PHE A CA 1
ATOM 6610 C C . PHE A 1 839 ? -73.712 -24.022 63.683 1.00 61.22 839 PHE A C 1
ATOM 6612 O O . PHE A 1 839 ? -74.936 -24.086 63.526 1.00 61.22 839 PHE A O 1
ATOM 6619 N N . TRP A 1 840 ? -72.992 -25.061 64.107 1.00 54.88 840 TRP A N 1
ATOM 6620 C CA . TRP A 1 840 ? -73.529 -26.395 64.385 1.00 54.88 840 TRP A CA 1
ATOM 6621 C C . TRP A 1 840 ? -73.890 -26.532 65.869 1.00 54.88 840 TRP A C 1
ATOM 6623 O O . TRP A 1 840 ? -73.238 -25.955 66.744 1.00 54.88 840 TRP A O 1
ATOM 6633 N N . LEU A 1 841 ? -74.964 -27.270 66.158 1.00 48.28 841 LEU A N 1
ATOM 6634 C CA . LEU A 1 841 ? -75.636 -27.307 67.465 1.00 48.28 841 LEU A CA 1
ATOM 6635 C C . LEU A 1 841 ? -74.945 -28.246 68.484 1.00 48.28 841 LEU A C 1
ATOM 6637 O O . LEU A 1 841 ? -75.591 -29.008 69.203 1.00 48.28 841 LEU A O 1
ATOM 6641 N N . ASP A 1 842 ? -73.615 -28.173 68.542 1.00 50.19 842 ASP A N 1
ATOM 6642 C CA . ASP A 1 842 ? -72.732 -29.069 69.297 1.00 50.19 842 ASP A CA 1
ATOM 6643 C C . ASP A 1 842 ? -72.135 -28.395 70.546 1.00 50.19 842 ASP A C 1
ATOM 6645 O O . ASP A 1 842 ? -71.732 -29.076 71.492 1.00 50.19 842 ASP A O 1
ATOM 6649 N N . GLN A 1 843 ? -72.084 -27.056 70.577 1.00 44.88 843 GLN A N 1
ATOM 6650 C CA . GLN A 1 843 ? -71.561 -26.287 71.709 1.00 44.88 843 GLN A CA 1
ATOM 6651 C C . GLN A 1 843 ? -72.511 -25.157 72.123 1.00 44.88 843 GLN A C 1
ATOM 6653 O O . GLN A 1 843 ? -72.577 -24.113 71.482 1.00 44.88 843 GLN A O 1
ATOM 6658 N N . GLU A 1 844 ? -73.184 -25.322 73.269 1.00 44.38 844 GLU A N 1
ATOM 6659 C CA . GLU A 1 844 ? -73.851 -24.227 73.997 1.00 44.38 844 GLU A CA 1
ATOM 6660 C C . GLU A 1 844 ? -72.822 -23.298 74.679 1.00 44.38 844 GLU A C 1
ATOM 6662 O O . GLU A 1 844 ? -72.877 -23.049 75.887 1.00 44.38 844 GLU A O 1
ATOM 6667 N N . GLN A 1 845 ? -71.856 -22.774 73.922 1.00 47.94 845 GLN A N 1
ATOM 6668 C CA . GLN A 1 845 ? -71.129 -21.580 74.336 1.00 47.94 845 GLN A CA 1
ATOM 6669 C C . GLN A 1 845 ? -71.732 -20.376 73.626 1.00 47.94 845 GLN A C 1
ATOM 6671 O O . GLN A 1 845 ? -71.930 -20.373 72.414 1.00 47.94 845 GLN A O 1
ATOM 6676 N N . LEU A 1 846 ? -72.038 -19.347 74.418 1.00 53.75 846 LEU A N 1
ATOM 6677 C CA . LEU A 1 846 ? -72.255 -17.998 73.909 1.00 53.75 846 LEU A CA 1
ATOM 6678 C C . LEU A 1 846 ? -71.095 -17.675 72.963 1.00 53.75 846 LEU A C 1
ATOM 6680 O O . LEU A 1 846 ? -69.946 -17.804 73.390 1.00 53.75 846 LEU A O 1
ATOM 6684 N N . ILE A 1 847 ? -71.390 -17.247 71.730 1.00 54.31 847 ILE A N 1
ATOM 6685 C CA . ILE A 1 847 ? -70.383 -16.616 70.869 1.00 54.31 847 ILE A CA 1
ATOM 6686 C C . ILE A 1 847 ? -69.832 -15.451 71.690 1.00 54.31 847 ILE A C 1
ATOM 6688 O O . ILE A 1 847 ? -70.553 -14.492 71.980 1.00 54.31 847 ILE A O 1
ATOM 6692 N N . ASN A 1 848 ? -68.609 -15.612 72.187 1.00 57.25 848 ASN A N 1
ATOM 6693 C CA . ASN A 1 848 ? -67.958 -14.600 72.996 1.00 57.25 848 ASN A CA 1
ATOM 6694 C C . ASN A 1 848 ? -67.406 -13.516 72.064 1.00 57.25 848 ASN A C 1
ATOM 6696 O O . ASN A 1 848 ? -67.286 -13.720 70.856 1.00 57.25 848 ASN A O 1
ATOM 6700 N N . GLU A 1 849 ? -67.101 -12.347 72.623 1.00 58.84 849 GLU A N 1
ATOM 6701 C CA . GLU A 1 849 ? -66.655 -11.204 71.820 1.00 58.84 849 GLU A CA 1
ATOM 6702 C C . GLU A 1 849 ? -65.399 -11.537 70.991 1.00 58.84 849 GLU A C 1
ATOM 6704 O O . GLU A 1 849 ? -65.274 -11.095 69.856 1.00 58.84 849 GLU A O 1
ATOM 6709 N N . VAL A 1 850 ? -64.533 -12.409 71.518 1.00 60.75 850 VAL A N 1
ATOM 6710 C CA . VAL A 1 850 ? -63.314 -12.888 70.851 1.00 60.75 850 VAL A CA 1
ATOM 6711 C C . VAL A 1 850 ? -63.631 -13.680 69.578 1.00 60.75 850 VAL A C 1
ATOM 6713 O O . VAL A 1 850 ? -63.121 -13.338 68.521 1.00 60.75 850 VAL A O 1
ATOM 6716 N N . ALA A 1 851 ? -64.519 -14.677 69.640 1.00 63.66 851 ALA A N 1
ATOM 6717 C CA . ALA A 1 851 ? -64.829 -15.535 68.493 1.00 63.66 851 ALA A CA 1
ATOM 6718 C C . ALA A 1 851 ? -65.534 -14.788 67.345 1.00 63.66 851 ALA A C 1
ATOM 6720 O O . ALA A 1 851 ? -65.421 -15.190 66.190 1.00 63.66 851 ALA A O 1
ATOM 6721 N N . LEU A 1 852 ? -66.269 -13.707 67.640 1.00 67.31 852 LEU A N 1
ATOM 6722 C CA . LEU A 1 852 ? -66.829 -12.848 66.592 1.00 67.31 852 LEU A CA 1
ATOM 6723 C C . LEU A 1 852 ? -65.808 -11.821 66.073 1.00 67.31 852 LEU A C 1
ATOM 6725 O O . LEU A 1 852 ? -65.839 -11.514 64.886 1.00 67.31 852 LEU A O 1
ATOM 6729 N N . ALA A 1 853 ? -64.897 -11.315 66.909 1.00 67.38 853 ALA A N 1
ATOM 6730 C CA . ALA A 1 853 ? -63.788 -10.482 66.442 1.00 67.38 853 ALA A CA 1
ATOM 6731 C C . ALA A 1 853 ? -62.868 -11.265 65.484 1.00 67.38 853 ALA A C 1
ATOM 6733 O O . ALA A 1 853 ? -62.605 -10.792 64.382 1.00 67.38 853 ALA A O 1
ATOM 6734 N N . GLU A 1 854 ? -62.484 -12.494 65.850 1.00 68.38 854 GLU A N 1
ATOM 6735 C CA . GLU A 1 854 ? -61.733 -13.421 64.988 1.00 68.38 854 GLU A CA 1
ATOM 6736 C C . GLU A 1 854 ? -62.477 -13.673 63.663 1.00 68.38 854 GLU A C 1
ATOM 6738 O O . GLU A 1 854 ? -61.893 -13.509 62.597 1.00 68.38 854 GLU A O 1
ATOM 6743 N N . LEU A 1 855 ? -63.786 -13.962 63.702 1.00 70.06 855 LEU A N 1
ATOM 6744 C CA . LEU A 1 855 ? -64.592 -14.176 62.491 1.00 70.06 855 LEU A CA 1
ATOM 6745 C C . LEU A 1 855 ? -64.642 -12.944 61.571 1.00 70.06 855 LEU A C 1
ATOM 6747 O O . LEU A 1 855 ? -64.574 -13.080 60.350 1.00 70.06 855 LEU A O 1
ATOM 6751 N N . LEU A 1 856 ? -64.798 -11.742 62.132 1.00 72.56 856 LEU A N 1
ATOM 6752 C CA . LEU A 1 856 ? -64.845 -10.511 61.339 1.00 72.56 856 LEU A CA 1
ATOM 6753 C C . LEU A 1 856 ? -63.489 -10.214 60.688 1.00 72.56 856 LEU A C 1
ATOM 6755 O O . LEU A 1 856 ? -63.465 -9.818 59.522 1.00 72.56 856 LEU A O 1
ATOM 6759 N N . GLN A 1 857 ? -62.386 -10.495 61.385 1.00 71.12 857 GLN A N 1
ATOM 6760 C CA . GLN A 1 857 ? -61.033 -10.411 60.837 1.00 71.12 857 GLN A CA 1
ATOM 6761 C C . GLN A 1 857 ? -60.800 -11.457 59.727 1.00 71.12 857 GLN A C 1
ATOM 6763 O O . GLN A 1 857 ? -60.371 -11.097 58.634 1.00 71.12 857 GLN A O 1
ATOM 6768 N N . GLU A 1 858 ? -61.171 -12.726 59.941 1.00 69.94 858 GLU A N 1
ATOM 6769 C CA . GLU A 1 858 ? -61.074 -13.792 58.924 1.00 69.94 858 GLU A CA 1
ATOM 6770 C C . GLU A 1 858 ? -61.951 -13.535 57.686 1.00 69.94 858 GLU A C 1
ATOM 6772 O O . GLU A 1 858 ? -61.616 -13.969 56.584 1.00 69.94 858 GLU A O 1
ATOM 6777 N N . SER A 1 859 ? -63.072 -12.823 57.842 1.00 69.62 859 SER A N 1
ATOM 6778 C CA . SER A 1 859 ? -63.988 -12.516 56.735 1.00 69.62 859 SER A CA 1
ATOM 6779 C C . SER A 1 859 ? -63.483 -11.437 55.766 1.00 69.62 859 SER A C 1
ATOM 6781 O O . SER A 1 859 ? -64.077 -11.267 54.700 1.00 69.62 859 SER A O 1
ATOM 6783 N N . GLY A 1 860 ? -62.421 -10.701 56.120 1.00 69.94 860 GLY A N 1
ATOM 6784 C CA . GLY A 1 860 ? -61.827 -9.654 55.279 1.00 69.94 860 GLY A CA 1
ATOM 6785 C C . GLY A 1 860 ? -62.738 -8.450 54.998 1.00 69.94 860 GLY A C 1
ATOM 6786 O O . GLY A 1 860 ? -62.524 -7.741 54.018 1.00 69.94 860 GLY A O 1
ATOM 6787 N N . VAL A 1 861 ? -63.785 -8.230 55.805 1.00 75.69 861 VAL A N 1
ATOM 6788 C CA . VAL A 1 861 ? -64.714 -7.090 55.631 1.00 75.69 861 VAL A CA 1
ATOM 6789 C C . VAL A 1 861 ? -64.205 -5.788 56.242 1.00 75.69 861 VAL A C 1
ATOM 6791 O O . VAL A 1 861 ? -64.677 -4.716 55.869 1.00 75.69 861 VAL A O 1
ATOM 6794 N N . LEU A 1 862 ? -63.262 -5.886 57.177 1.00 76.69 862 LEU A N 1
ATOM 6795 C CA . LEU A 1 862 ? -62.414 -4.783 57.608 1.00 76.69 862 LEU A CA 1
ATOM 6796 C C . LEU A 1 862 ? -61.032 -5.016 57.014 1.00 76.69 862 LEU A C 1
ATOM 6798 O O . LEU A 1 862 ? -60.511 -6.128 57.101 1.00 76.69 862 LEU A O 1
ATOM 6802 N N . ASN A 1 863 ? -60.461 -3.976 56.424 1.00 77.81 863 ASN A N 1
ATOM 6803 C CA . ASN A 1 863 ? -59.116 -4.006 55.879 1.00 77.81 863 ASN A CA 1
ATOM 6804 C C . ASN A 1 863 ? -58.400 -2.708 56.231 1.00 77.81 863 ASN A C 1
ATOM 6806 O O . ASN A 1 863 ? -58.988 -1.629 56.186 1.00 77.81 863 ASN A O 1
ATOM 6810 N N . ASP A 1 864 ? -57.124 -2.829 56.543 1.00 77.31 864 ASP A N 1
ATOM 6811 C CA . ASP A 1 864 ? -56.227 -1.714 56.766 1.00 77.31 864 ASP A CA 1
ATOM 6812 C C . ASP A 1 864 ? -55.035 -1.909 55.829 1.00 77.31 864 ASP A C 1
ATOM 6814 O O . ASP A 1 864 ? -54.490 -3.006 55.703 1.00 77.31 864 ASP A O 1
ATOM 6818 N N . ALA A 1 865 ? -54.700 -0.868 55.073 1.00 70.25 865 ALA A N 1
ATOM 6819 C CA . ALA A 1 865 ? -53.677 -0.968 54.046 1.00 70.25 865 ALA A CA 1
ATOM 6820 C C . ALA A 1 865 ? -52.273 -1.012 54.666 1.00 70.25 865 ALA A C 1
ATOM 6822 O O . ALA A 1 865 ? -51.405 -1.728 54.160 1.00 70.25 865 ALA A O 1
ATOM 6823 N N . SER A 1 866 ? -52.041 -0.264 55.747 1.00 69.69 866 SER A N 1
ATOM 6824 C CA . SER A 1 866 ? -50.736 -0.111 56.399 1.00 69.69 866 SER A CA 1
ATOM 6825 C C . SER A 1 866 ? -50.406 -1.261 57.364 1.00 69.69 866 SER A C 1
ATOM 6827 O O . SER A 1 866 ? -49.223 -1.567 57.548 1.00 69.69 866 SER A O 1
ATOM 6829 N N . SER A 1 867 ? -51.418 -1.934 57.929 1.00 68.88 867 SER A N 1
ATOM 6830 C CA . SER A 1 867 ? -51.280 -2.906 59.024 1.00 68.88 867 SER A CA 1
ATOM 6831 C C . SER A 1 867 ? -52.203 -4.132 58.887 1.00 68.88 867 SER A C 1
ATOM 6833 O O . SER A 1 867 ? -53.416 -4.012 58.770 1.00 68.88 867 SER A O 1
ATOM 6835 N N . ASP A 1 868 ? -51.655 -5.347 59.044 1.00 65.38 868 ASP A N 1
ATOM 6836 C CA . ASP A 1 868 ? -52.465 -6.583 59.157 1.00 65.38 868 ASP A CA 1
ATOM 6837 C C . ASP A 1 868 ? -53.171 -6.718 60.532 1.00 65.38 868 ASP A C 1
ATOM 6839 O O . ASP A 1 868 ? -53.949 -7.650 60.772 1.00 65.38 868 ASP A O 1
ATOM 6843 N N . TYR A 1 869 ? -52.834 -5.850 61.491 1.00 71.06 869 TYR A N 1
ATOM 6844 C CA . TYR A 1 869 ? -53.280 -5.934 62.878 1.00 71.06 869 TYR A CA 1
ATOM 6845 C C . TYR A 1 869 ? -54.465 -5.000 63.125 1.00 71.06 869 TYR A C 1
ATOM 6847 O O . TYR A 1 869 ? -54.286 -3.806 63.355 1.00 71.06 869 TYR A O 1
ATOM 6855 N N . ILE A 1 870 ? -55.669 -5.579 63.118 1.00 74.12 870 ILE A N 1
ATOM 6856 C CA . ILE A 1 870 ? -56.930 -4.899 63.427 1.00 74.12 870 ILE A CA 1
ATOM 6857 C C . ILE A 1 870 ? -57.518 -5.506 64.707 1.00 74.12 870 ILE A C 1
ATOM 6859 O O . ILE A 1 870 ? -57.786 -6.706 64.782 1.00 74.12 870 ILE A O 1
ATOM 6863 N N . VAL A 1 871 ? -57.752 -4.673 65.717 1.00 76.62 871 VAL A N 1
ATOM 6864 C CA . VAL A 1 871 ? -58.460 -5.007 66.956 1.00 76.62 871 VAL A CA 1
ATOM 6865 C C . VAL A 1 871 ? -59.924 -4.601 66.816 1.00 76.62 871 VAL A C 1
ATOM 6867 O O . VAL A 1 871 ? -60.235 -3.430 66.606 1.00 76.62 871 VAL A O 1
ATOM 6870 N N . ILE A 1 872 ? -60.836 -5.564 66.974 1.00 75.62 872 ILE A N 1
ATOM 6871 C CA . ILE A 1 872 ? -62.282 -5.332 66.855 1.00 75.62 872 ILE A CA 1
ATOM 6872 C C . ILE A 1 872 ? -62.944 -5.382 68.238 1.00 75.62 872 ILE A C 1
ATOM 6874 O O . ILE A 1 872 ? -63.044 -6.436 68.869 1.00 75.62 872 ILE A O 1
ATOM 6878 N N . GLY A 1 873 ? -63.439 -4.235 68.700 1.00 74.62 873 GLY A N 1
ATOM 6879 C CA . GLY A 1 873 ? -64.279 -4.091 69.884 1.00 74.62 873 GLY A CA 1
ATOM 6880 C C . GLY A 1 873 ? -65.766 -4.192 69.537 1.00 74.62 873 GLY A C 1
ATOM 6881 O O . GLY A 1 873 ? -66.286 -3.442 68.718 1.00 74.62 873 GLY A O 1
ATOM 6882 N N . LEU A 1 874 ? -66.501 -5.091 70.195 1.00 67.62 874 LEU A N 1
ATOM 6883 C CA . LEU A 1 874 ? -67.941 -5.293 69.947 1.00 67.62 874 LEU A CA 1
ATOM 6884 C C . LEU A 1 874 ? -68.858 -4.448 70.848 1.00 67.62 874 LEU A C 1
ATOM 6886 O O . LEU A 1 874 ? -70.081 -4.603 70.805 1.00 67.62 874 LEU A O 1
ATOM 6890 N N . GLY A 1 875 ? -68.301 -3.566 71.683 1.00 63.50 875 GLY A N 1
ATOM 6891 C CA . GLY A 1 875 ? -69.065 -2.767 72.643 1.00 63.50 875 GLY A CA 1
ATOM 6892 C C . GLY A 1 875 ? -69.948 -3.624 73.564 1.00 63.50 875 GLY A C 1
ATOM 6893 O O . GLY A 1 875 ? -69.581 -4.721 73.956 1.00 63.50 875 GLY A O 1
ATOM 6894 N N . ASN A 1 876 ? -71.146 -3.138 73.912 1.00 62.62 876 ASN A N 1
ATOM 6895 C CA . ASN A 1 876 ? -72.116 -3.888 74.734 1.00 62.62 876 ASN A CA 1
ATOM 6896 C C . ASN A 1 876 ? -73.149 -4.666 73.882 1.00 62.62 876 ASN A C 1
ATOM 6898 O O . ASN A 1 876 ? -74.330 -4.732 74.244 1.00 62.62 876 ASN A O 1
ATOM 6902 N N . ASN A 1 877 ? -72.757 -5.188 72.716 1.00 65.25 877 ASN A N 1
ATOM 6903 C CA . ASN A 1 877 ? -73.682 -5.883 71.819 1.00 65.25 877 ASN A CA 1
ATOM 6904 C C . ASN A 1 877 ? -74.102 -7.263 72.354 1.00 65.25 877 ASN A C 1
ATOM 6906 O O . ASN A 1 877 ? -73.332 -7.982 72.981 1.00 65.25 877 ASN A O 1
ATOM 6910 N N . VAL A 1 878 ? -75.347 -7.661 72.067 1.00 65.50 878 VAL A N 1
ATOM 6911 C CA . VAL A 1 878 ? -75.878 -8.993 72.405 1.00 65.50 878 VAL A CA 1
ATOM 6912 C C . VAL A 1 878 ? -76.327 -9.684 71.126 1.00 65.50 878 VAL A C 1
ATOM 6914 O O . VAL A 1 878 ? -77.329 -9.286 70.524 1.00 65.50 878 VAL A O 1
ATOM 6917 N N . LEU A 1 879 ? -75.584 -10.720 70.739 1.00 67.62 879 LEU A N 1
ATOM 6918 C CA . LEU A 1 879 ? -75.758 -11.454 69.487 1.00 67.62 879 LEU A CA 1
ATOM 6919 C C . LEU A 1 879 ? -77.068 -12.258 69.462 1.00 67.62 879 LEU A C 1
ATOM 6921 O O . LEU A 1 879 ? -77.498 -12.825 70.470 1.00 67.62 879 LEU A O 1
ATOM 6925 N N . LYS A 1 880 ? -77.721 -12.286 68.296 1.00 66.50 880 LYS A N 1
ATOM 6926 C CA . LYS A 1 880 ? -79.020 -12.933 68.054 1.00 66.50 880 LYS A CA 1
ATOM 6927 C C . LYS A 1 880 ? -79.035 -13.633 66.699 1.00 66.50 880 LYS A C 1
ATOM 6929 O O . LYS A 1 880 ? -78.494 -13.112 65.732 1.00 66.50 880 LYS A O 1
ATOM 6934 N N . GLN A 1 881 ? -79.721 -14.774 66.640 1.00 67.94 881 GLN A N 1
ATOM 6935 C CA . GLN A 1 881 ? -79.965 -15.531 65.409 1.00 67.94 881 GLN A CA 1
ATOM 6936 C C . GLN A 1 881 ? -80.711 -14.688 64.355 1.00 67.94 881 GLN A C 1
ATOM 6938 O O . GLN A 1 881 ? -81.640 -13.951 64.697 1.00 67.94 881 GLN A O 1
ATOM 6943 N N . GLY A 1 882 ? -80.349 -14.857 63.080 1.00 66.75 882 GLY A N 1
ATOM 6944 C CA . GLY A 1 882 ? -80.858 -14.079 61.946 1.00 66.75 882 GLY A CA 1
ATOM 6945 C C . GLY A 1 882 ? -80.143 -12.736 61.756 1.00 66.75 882 GLY A C 1
ATOM 6946 O O . GLY A 1 882 ? -79.369 -12.308 62.609 1.00 66.75 882 GLY A O 1
ATOM 6947 N N . THR A 1 883 ? -80.401 -12.074 60.628 1.00 77.38 883 THR A N 1
ATOM 6948 C CA . THR A 1 883 ? -79.732 -10.825 60.226 1.00 77.38 883 THR A CA 1
ATOM 6949 C C . THR A 1 883 ? -80.024 -9.665 61.181 1.00 77.38 883 THR A C 1
ATOM 6951 O O . THR A 1 883 ? -81.183 -9.291 61.372 1.00 77.38 883 THR A O 1
ATOM 6954 N N . HIS A 1 884 ? -78.973 -9.080 61.754 1.00 77.94 884 HIS A N 1
ATOM 6955 C CA . HIS A 1 884 ? -79.035 -7.913 62.638 1.00 77.94 884 HIS A CA 1
ATOM 6956 C C . HIS A 1 884 ? -77.848 -6.972 62.379 1.00 77.94 884 HIS A C 1
ATOM 6958 O O . HIS A 1 884 ? -76.772 -7.420 61.992 1.00 77.94 884 HIS A O 1
ATOM 6964 N N . GLU A 1 885 ? -78.043 -5.678 62.628 1.00 79.38 885 GLU A N 1
ATOM 6965 C CA . GLU A 1 885 ? -76.976 -4.672 62.603 1.00 79.38 885 GLU A CA 1
ATOM 6966 C C . GLU A 1 885 ? -76.277 -4.588 63.969 1.00 79.38 885 GLU A C 1
ATOM 6968 O O . GLU A 1 885 ? -76.947 -4.529 65.007 1.00 79.38 885 GLU A O 1
ATOM 6973 N N . TYR A 1 886 ? -74.944 -4.548 63.969 1.00 79.19 886 TYR A N 1
ATOM 6974 C CA . TYR A 1 886 ? -74.110 -4.415 65.167 1.00 79.19 886 TYR A CA 1
ATOM 6975 C C . TYR A 1 886 ? -73.108 -3.269 65.002 1.00 79.19 886 TYR A C 1
ATOM 6977 O O . TYR A 1 886 ? -72.463 -3.152 63.963 1.00 79.19 886 TYR A O 1
ATOM 6985 N N . LEU A 1 887 ? -72.982 -2.426 66.033 1.00 81.75 887 LEU A N 1
ATOM 6986 C CA . LEU A 1 887 ? -71.978 -1.359 66.088 1.00 81.75 887 LEU A CA 1
ATOM 6987 C C . LEU A 1 887 ? -70.651 -1.928 66.594 1.00 81.75 887 LEU A C 1
ATOM 6989 O O . LEU A 1 887 ? -70.608 -2.418 67.722 1.00 81.75 887 LEU A O 1
ATOM 6993 N N . ILE A 1 888 ? -69.597 -1.826 65.797 1.00 83.44 888 ILE A N 1
ATOM 6994 C CA . ILE A 1 888 ? -68.246 -2.275 66.131 1.00 83.44 888 ILE A CA 1
ATOM 6995 C C . ILE A 1 888 ? -67.276 -1.092 66.155 1.00 83.44 888 ILE A C 1
ATOM 6997 O O . ILE A 1 888 ? -67.483 -0.088 65.477 1.00 83.44 888 ILE A O 1
ATOM 7001 N N . GLU A 1 889 ? -66.234 -1.232 66.957 1.00 85.69 889 GLU A N 1
ATOM 7002 C CA . GLU A 1 889 ? -65.072 -0.354 67.063 1.00 85.69 889 GLU A CA 1
ATOM 7003 C C . GLU A 1 889 ? -63.911 -1.093 66.393 1.00 85.69 889 GLU A C 1
ATOM 7005 O O . GLU A 1 889 ? -63.595 -2.208 66.805 1.00 85.69 889 GLU A O 1
ATOM 7010 N N . ALA A 1 890 ? -63.324 -0.530 65.340 1.00 84.06 890 ALA A N 1
ATOM 7011 C CA . ALA A 1 890 ? -62.149 -1.086 64.678 1.00 84.06 890 ALA A CA 1
ATOM 7012 C C . ALA A 1 890 ? -60.958 -0.167 64.954 1.00 84.06 890 ALA A C 1
ATOM 7014 O O . ALA A 1 890 ? -61.048 1.037 64.713 1.00 84.06 890 ALA A O 1
ATOM 7015 N N . SER A 1 891 ? -59.874 -0.728 65.482 1.00 82.94 891 SER A N 1
ATOM 7016 C CA . SER A 1 891 ? -58.632 -0.016 65.790 1.00 82.94 891 SER A CA 1
ATOM 7017 C C . SER A 1 891 ? -57.448 -0.764 65.188 1.00 82.94 891 SER A C 1
ATOM 7019 O O . SER A 1 891 ? -57.453 -1.994 65.184 1.00 82.94 891 SER A O 1
ATOM 7021 N N . ASP A 1 892 ? -56.461 -0.053 64.665 1.00 79.62 892 ASP A N 1
ATOM 7022 C CA . ASP A 1 892 ? -55.229 -0.633 64.121 1.00 79.62 892 ASP A CA 1
ATOM 7023 C C . ASP A 1 892 ? -54.182 -0.947 65.221 1.00 79.62 892 ASP A C 1
ATOM 7025 O O . ASP A 1 892 ? -54.459 -0.952 66.425 1.00 79.62 892 ASP A O 1
ATOM 7029 N N . GLY A 1 893 ? -52.934 -1.205 64.815 1.00 71.50 893 GLY A N 1
ATOM 7030 C CA . GLY A 1 893 ? -51.784 -1.354 65.718 1.00 71.50 893 GLY A CA 1
ATOM 7031 C C . GLY A 1 893 ? -51.176 -0.039 66.231 1.00 71.50 893 GLY A C 1
ATOM 7032 O O . GLY A 1 893 ? -50.144 -0.081 66.910 1.00 71.50 893 GLY A O 1
ATOM 7033 N N . ARG A 1 894 ? -51.762 1.116 65.895 1.00 75.88 894 ARG A N 1
ATOM 7034 C CA . ARG A 1 894 ? -51.290 2.482 66.191 1.00 75.88 894 ARG A CA 1
ATOM 7035 C C . ARG A 1 894 ? -52.309 3.330 66.965 1.00 75.88 894 ARG A C 1
ATOM 7037 O O . ARG A 1 894 ? -52.034 4.499 67.231 1.00 75.88 894 ARG A O 1
ATOM 7044 N N . ASP A 1 895 ? -53.406 2.715 67.407 1.00 75.00 895 ASP A N 1
ATOM 7045 C CA . ASP A 1 895 ? -54.560 3.314 68.086 1.00 75.00 895 ASP A CA 1
ATOM 7046 C C . ASP A 1 895 ? -55.426 4.246 67.190 1.00 75.00 895 ASP A C 1
ATOM 7048 O O . ASP A 1 895 ? -56.285 4.979 67.706 1.00 75.00 895 ASP A O 1
ATOM 7052 N N . ASN A 1 896 ? -55.289 4.209 65.855 1.00 81.81 896 ASN A N 1
ATOM 7053 C CA . ASN A 1 896 ? -56.231 4.870 64.942 1.00 81.81 896 ASN A CA 1
ATOM 7054 C C . ASN A 1 896 ? -57.540 4.068 64.921 1.00 81.81 896 ASN A C 1
ATOM 7056 O O . ASN A 1 896 ? -57.558 2.886 64.589 1.00 81.81 896 ASN A O 1
ATOM 7060 N N . THR A 1 897 ? -58.648 4.699 65.323 1.00 84.69 897 THR A N 1
ATOM 7061 C CA . THR A 1 897 ? -59.898 3.995 65.663 1.00 84.69 897 THR A CA 1
ATOM 7062 C C . THR A 1 897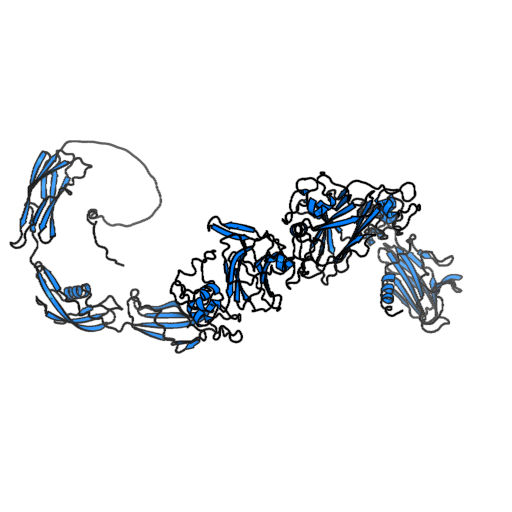 ? -61.117 4.621 64.987 1.00 84.69 897 THR A C 1
ATOM 7064 O O . THR A 1 897 ? -61.316 5.831 65.095 1.00 84.69 897 THR A O 1
ATOM 7067 N N . GLU A 1 898 ? -61.975 3.801 64.374 1.00 87.88 898 GLU A N 1
ATOM 7068 C CA . GLU A 1 898 ? -63.230 4.218 63.727 1.00 87.88 898 GLU A CA 1
ATOM 7069 C C . GLU A 1 898 ? -64.393 3.257 64.055 1.00 87.88 898 GLU A C 1
ATOM 7071 O O . GLU A 1 898 ? -64.189 2.112 64.472 1.00 87.88 898 GLU A O 1
ATOM 7076 N N . PHE A 1 899 ? -65.640 3.729 63.924 1.00 86.00 899 PHE A N 1
ATOM 7077 C CA . PHE A 1 899 ? -66.838 2.982 64.329 1.00 86.00 899 PHE A CA 1
ATOM 7078 C C . PHE A 1 899 ? -67.748 2.620 63.150 1.00 86.00 899 PHE A C 1
ATOM 7080 O O . PHE A 1 899 ? -68.321 3.488 62.488 1.00 86.00 899 PHE A O 1
ATOM 7087 N N . TYR A 1 900 ? -68.006 1.323 62.968 1.00 83.56 900 TYR A N 1
ATOM 7088 C CA . TYR A 1 900 ? -68.805 0.792 61.859 1.00 83.56 900 TYR A CA 1
ATOM 7089 C C . TYR A 1 900 ? -70.088 0.115 62.331 1.00 83.56 900 TYR A C 1
ATOM 7091 O O . TYR A 1 900 ? -70.123 -0.539 63.368 1.00 83.56 900 TYR A O 1
ATOM 7099 N N . THR A 1 901 ? -71.168 0.244 61.559 1.00 82.69 901 THR A N 1
ATOM 7100 C CA . THR A 1 901 ? -72.407 -0.519 61.783 1.00 82.69 901 THR A CA 1
ATOM 7101 C C . THR A 1 901 ? -72.529 -1.580 60.701 1.00 82.69 901 THR A C 1
ATOM 7103 O O . THR A 1 901 ? -72.754 -1.242 59.542 1.00 82.69 901 THR A O 1
ATOM 7106 N N . ILE A 1 902 ? -72.372 -2.850 61.078 1.00 79.12 902 ILE A N 1
ATOM 7107 C CA . ILE A 1 902 ? -72.266 -3.972 60.137 1.00 79.12 902 ILE A CA 1
ATOM 7108 C C . ILE A 1 902 ? -73.494 -4.902 60.200 1.00 79.12 902 ILE A C 1
ATOM 7110 O O . ILE A 1 902 ? -73.964 -5.216 61.299 1.00 79.12 902 ILE A O 1
ATOM 7114 N N . PRO A 1 903 ? -74.036 -5.372 59.059 1.00 79.12 903 PRO A N 1
ATOM 7115 C CA . PRO A 1 903 ? -75.088 -6.383 59.024 1.00 79.12 903 PRO A CA 1
ATOM 7116 C C . PRO A 1 903 ? -74.495 -7.801 59.101 1.00 79.12 903 PRO A C 1
ATOM 7118 O O . PRO A 1 903 ? -73.797 -8.247 58.193 1.00 79.12 903 PRO A O 1
ATOM 7121 N N . LEU A 1 904 ? -74.820 -8.539 60.165 1.00 76.19 904 LEU A N 1
ATOM 7122 C CA . LEU A 1 904 ? -74.361 -9.914 60.402 1.00 76.19 904 LEU A CA 1
ATOM 7123 C C . LEU A 1 904 ? -75.553 -10.880 60.444 1.00 76.19 904 LEU A C 1
ATOM 7125 O O . LEU A 1 904 ? -76.519 -10.653 61.180 1.00 76.19 904 LEU A O 1
ATOM 7129 N N . THR A 1 905 ? -75.475 -11.983 59.695 1.00 76.62 905 THR A N 1
ATOM 7130 C CA . THR A 1 905 ? -76.493 -13.047 59.655 1.00 76.62 905 THR A CA 1
ATOM 7131 C C . THR A 1 905 ? -75.981 -14.313 60.336 1.00 76.62 905 THR A C 1
ATOM 7133 O O . THR A 1 905 ? -74.995 -14.904 59.910 1.00 76.62 905 THR A O 1
ATOM 7136 N N . LEU A 1 906 ? -76.674 -14.743 61.395 1.00 72.06 906 LEU A N 1
ATOM 7137 C CA . LEU A 1 906 ? -76.312 -15.918 62.195 1.00 72.06 906 LEU A CA 1
ATOM 7138 C C . LEU A 1 906 ? -77.318 -17.066 61.992 1.00 72.06 906 LEU A C 1
ATOM 7140 O O . LEU A 1 906 ? -78.478 -16.953 62.407 1.00 72.06 906 LEU A O 1
ATOM 7144 N N . ASN A 1 907 ? -76.859 -18.173 61.401 1.00 67.00 907 ASN A N 1
ATOM 7145 C CA . ASN A 1 907 ? -77.640 -19.354 61.015 1.00 67.00 907 ASN A CA 1
ATOM 7146 C C . ASN A 1 907 ? -77.267 -20.600 61.842 1.00 67.00 907 ASN A C 1
ATOM 7148 O O . ASN A 1 907 ? -76.139 -20.738 62.304 1.00 67.00 907 ASN A O 1
ATOM 7152 N N . ILE A 1 908 ? -78.217 -21.529 62.015 1.00 60.94 908 ILE A N 1
ATOM 7153 C CA . ILE A 1 908 ? -78.044 -22.762 62.811 1.00 60.94 908 ILE A CA 1
ATOM 7154 C C . ILE A 1 908 ? -78.261 -23.988 61.915 1.00 60.94 908 ILE A C 1
ATOM 7156 O O . ILE A 1 908 ? -79.313 -24.082 61.277 1.00 60.94 908 ILE A O 1
ATOM 7160 N N . ARG A 1 909 ? -77.323 -24.948 61.914 1.00 57.38 909 ARG A N 1
ATOM 7161 C CA . ARG A 1 909 ? -77.430 -26.224 61.171 1.00 57.38 909 ARG A CA 1
ATOM 7162 C C . ARG A 1 909 ? -77.508 -27.463 62.082 1.00 57.38 909 ARG A C 1
ATOM 7164 O O . ARG A 1 909 ? -77.000 -27.469 63.202 1.00 57.38 909 ARG A O 1
ATOM 7171 N N . ASN A 1 910 ? -78.177 -28.512 61.584 1.00 54.62 910 ASN A N 1
ATOM 7172 C CA . ASN A 1 910 ? -78.409 -29.798 62.268 1.00 54.62 910 ASN A CA 1
ATOM 7173 C C . ASN A 1 910 ? -77.242 -30.793 62.058 1.00 54.62 910 ASN A C 1
ATOM 7175 O O . ASN A 1 910 ? -76.638 -30.765 60.991 1.00 54.62 910 ASN A O 1
ATOM 7179 N N . PRO A 1 911 ? -76.956 -31.703 63.012 1.00 56.56 911 PRO A N 1
ATOM 7180 C CA . PRO A 1 911 ? -75.725 -32.509 63.041 1.00 56.56 911 PRO A CA 1
ATOM 7181 C C . PRO A 1 911 ? -75.618 -33.652 62.005 1.00 56.56 911 PRO A C 1
ATOM 7183 O O . PRO A 1 911 ? -76.605 -34.163 61.474 1.00 56.56 911 PRO A O 1
ATOM 7186 N N . LEU A 1 912 ? -74.372 -34.088 61.767 1.00 57.69 912 LEU A N 1
ATOM 7187 C CA . LEU A 1 912 ? -73.976 -35.131 60.805 1.00 57.69 912 LEU A CA 1
ATOM 7188 C C . LEU A 1 912 ? -74.295 -36.582 61.258 1.00 57.69 912 LEU A C 1
ATOM 7190 O O . LEU A 1 912 ? -74.365 -36.853 62.464 1.00 57.69 912 LEU A O 1
ATOM 7194 N N . PRO A 1 913 ? -74.409 -37.551 60.315 1.00 64.12 913 PRO A N 1
ATOM 7195 C CA . PRO A 1 913 ? -74.623 -38.969 60.622 1.00 64.12 913 PRO A CA 1
ATOM 7196 C C . PRO A 1 913 ? -73.546 -39.556 61.539 1.00 64.12 913 PRO A C 1
ATOM 7198 O O . PRO A 1 913 ? -72.352 -39.357 61.332 1.00 64.12 913 PRO A O 1
ATOM 7201 N N . GLN A 1 914 ? -73.963 -40.353 62.522 1.00 68.88 914 GLN A N 1
ATOM 7202 C CA . GLN A 1 914 ? -73.059 -40.966 63.493 1.00 68.88 914 GLN A CA 1
ATOM 7203 C C . GLN A 1 914 ? -72.806 -42.439 63.166 1.00 68.88 914 GLN A C 1
ATOM 7205 O O . GLN A 1 914 ? -73.737 -43.241 63.066 1.00 68.88 914 GLN A O 1
ATOM 7210 N N . VAL A 1 915 ? -71.528 -42.810 63.054 1.00 74.00 915 VAL A N 1
ATOM 7211 C CA . VAL A 1 915 ? -71.076 -44.201 62.901 1.00 74.00 915 VAL A CA 1
ATOM 7212 C C . VAL A 1 915 ? -70.625 -44.745 64.254 1.00 74.00 915 VAL A C 1
ATOM 7214 O O . VAL A 1 915 ? -69.860 -44.108 64.986 1.00 74.00 915 VAL A O 1
ATOM 7217 N N . SER A 1 916 ? -71.048 -45.957 64.595 1.00 78.56 916 SER A N 1
ATOM 7218 C CA . SER A 1 916 ? -70.599 -46.666 65.793 1.00 78.56 916 SER A CA 1
ATOM 7219 C C . SER A 1 916 ? -70.388 -48.152 65.522 1.00 78.56 916 SER A C 1
ATOM 7221 O O . SER A 1 916 ? -71.072 -48.762 64.704 1.00 78.56 916 SER A O 1
ATOM 7223 N N . PHE A 1 917 ? -69.438 -48.749 66.234 1.00 79.38 917 PHE A N 1
ATOM 7224 C CA . PHE A 1 917 ? -69.213 -50.190 66.226 1.00 79.38 917 PHE A CA 1
ATOM 7225 C C . PHE A 1 917 ? -69.672 -50.768 67.559 1.00 79.38 917 PHE A C 1
ATOM 7227 O O . PHE A 1 917 ? -69.619 -50.105 68.594 1.00 79.38 917 PHE A O 1
ATOM 7234 N N . LYS A 1 918 ? -70.097 -52.033 67.557 1.00 81.81 918 LYS A N 1
ATOM 7235 C CA . LYS A 1 918 ? -70.535 -52.728 68.779 1.00 81.81 918 LYS A CA 1
ATOM 7236 C C . LYS A 1 918 ? -69.419 -52.872 69.829 1.00 81.81 918 LYS A C 1
ATOM 7238 O O . LYS A 1 918 ? -69.714 -53.036 71.011 1.00 81.81 918 LYS A O 1
ATOM 7243 N N . GLN A 1 919 ? -68.161 -52.825 69.391 1.00 79.00 919 GLN A N 1
ATOM 7244 C CA . GLN A 1 919 ? -66.941 -52.757 70.197 1.00 79.00 919 GLN A CA 1
ATOM 7245 C C . GLN A 1 919 ? -65.920 -51.888 69.446 1.00 79.00 919 GLN A C 1
ATOM 7247 O O . GLN A 1 919 ? -65.866 -51.945 68.219 1.00 79.00 919 GLN A O 1
ATOM 7252 N N . GLU A 1 920 ? -65.107 -51.108 70.163 1.00 76.31 920 GLU A N 1
ATOM 7253 C CA . GLU A 1 920 ? -64.045 -50.274 69.562 1.00 76.31 920 GLU A CA 1
ATOM 7254 C C . GLU A 1 920 ? -62.807 -51.090 69.153 1.00 76.31 920 GLU A C 1
ATOM 7256 O O . GLU A 1 920 ? -62.012 -50.665 68.315 1.00 76.31 920 GLU A O 1
ATOM 7261 N N . SER A 1 921 ? -62.659 -52.295 69.712 1.00 78.31 921 SER A N 1
ATOM 7262 C CA . SER A 1 921 ? -61.697 -53.283 69.237 1.00 78.31 921 SER A CA 1
ATOM 7263 C C . SER A 1 921 ? -62.229 -54.709 69.367 1.00 78.31 921 SER A C 1
ATOM 7265 O O . SER A 1 921 ? -63.035 -55.002 70.252 1.00 78.31 921 SER A O 1
ATOM 7267 N N . TYR A 1 922 ? -61.755 -55.588 68.488 1.00 84.00 922 TYR A N 1
ATOM 7268 C CA . TYR A 1 922 ? -62.067 -57.017 68.451 1.00 84.00 922 TYR A CA 1
ATOM 7269 C C . TYR A 1 922 ? -60.780 -57.853 68.478 1.00 84.00 922 TYR A C 1
ATOM 7271 O O . TYR A 1 922 ? -59.697 -57.354 68.166 1.00 84.00 922 TYR A O 1
ATOM 7279 N N . THR A 1 923 ? -60.901 -59.145 68.795 1.00 77.81 923 THR A N 1
ATOM 7280 C CA . THR A 1 923 ? -59.795 -60.114 68.724 1.00 77.81 923 THR A CA 1
ATOM 7281 C C . THR A 1 923 ? -60.174 -61.276 67.808 1.00 77.81 923 THR A C 1
ATOM 7283 O O . THR A 1 923 ? -61.265 -61.829 67.939 1.00 77.81 923 THR A O 1
ATOM 7286 N N . LEU A 1 924 ? -59.272 -61.659 66.903 1.00 78.94 924 LEU A N 1
ATOM 7287 C CA . LEU A 1 924 ? -59.432 -62.738 65.926 1.00 78.94 924 LEU A CA 1
ATOM 7288 C C . LEU A 1 924 ? -58.271 -63.734 66.062 1.00 78.94 924 LEU A C 1
ATOM 7290 O O . LEU A 1 924 ? -57.107 -63.353 65.975 1.00 78.94 924 LEU A O 1
ATOM 7294 N N . LYS A 1 925 ? -58.550 -65.023 66.256 1.00 72.69 925 LYS A N 1
ATOM 7295 C CA . LYS A 1 925 ? -57.495 -66.050 66.288 1.00 72.69 925 LYS A CA 1
ATOM 7296 C C . LYS A 1 925 ? -57.280 -66.633 64.900 1.00 72.69 925 LYS A C 1
ATOM 7298 O O . LYS A 1 925 ? -58.222 -66.780 64.124 1.00 72.69 925 LYS A O 1
ATOM 7303 N N . ALA A 1 926 ? -56.038 -66.981 64.574 1.00 68.50 926 ALA A N 1
ATOM 7304 C CA . ALA A 1 926 ? -55.739 -67.587 63.283 1.00 68.50 926 ALA A CA 1
ATOM 7305 C C . ALA A 1 926 ? -56.508 -68.905 63.079 1.00 68.50 926 ALA A C 1
ATOM 7307 O O . ALA A 1 926 ? -56.461 -69.805 63.917 1.00 68.50 926 ALA A O 1
ATOM 7308 N N . GLY A 1 927 ? -57.208 -69.007 61.947 1.00 65.56 927 GLY A N 1
ATOM 7309 C CA . GLY A 1 927 ? -58.128 -70.101 61.624 1.00 65.56 927 GLY A CA 1
ATOM 7310 C C . GLY A 1 927 ? -59.603 -69.842 61.966 1.00 65.56 927 GLY A C 1
ATOM 7311 O O . GLY A 1 927 ? -60.453 -70.575 61.462 1.00 65.56 927 GLY A O 1
ATOM 7312 N N . GLU A 1 928 ? -59.924 -68.813 62.757 1.00 75.50 928 GLU A N 1
ATOM 7313 C CA . GLU A 1 928 ? -61.303 -68.384 63.039 1.00 75.50 928 GLU A CA 1
ATOM 7314 C C . GLU A 1 928 ? -61.787 -67.317 62.030 1.00 75.50 928 GLU A C 1
ATOM 7316 O O . GLU A 1 928 ? -61.016 -66.807 61.212 1.00 75.50 928 GLU A O 1
ATOM 7321 N N . GLU A 1 929 ? -63.084 -66.998 62.076 1.00 78.81 929 GLU A N 1
ATOM 7322 C CA . GLU A 1 929 ? -63.728 -65.917 61.315 1.00 78.81 929 GLU A CA 1
ATOM 7323 C C . GLU A 1 929 ? -64.383 -64.930 62.292 1.00 78.81 929 GLU A C 1
ATOM 7325 O O . GLU A 1 929 ? -65.011 -65.342 63.270 1.00 78.81 929 GLU A O 1
ATOM 7330 N N . LEU A 1 930 ? -64.253 -63.630 62.021 1.00 80.38 930 LEU A N 1
ATOM 7331 C CA . LEU A 1 930 ? -64.840 -62.540 62.803 1.00 80.38 930 LEU A CA 1
ATOM 7332 C C . LEU A 1 930 ? -65.698 -61.662 61.893 1.00 80.38 930 LEU A C 1
ATOM 7334 O O . LEU A 1 930 ? -65.180 -61.072 60.949 1.00 80.38 930 LEU A O 1
ATOM 7338 N N . THR A 1 931 ? -66.981 -61.514 62.218 1.00 81.31 931 THR A N 1
ATOM 7339 C CA . THR A 1 931 ? -67.866 -60.537 61.568 1.00 81.31 931 THR A CA 1
ATOM 7340 C C . THR A 1 931 ? -67.987 -59.273 62.414 1.00 81.31 931 THR A C 1
ATOM 7342 O O . THR A 1 931 ? -68.316 -59.347 63.600 1.00 81.31 931 THR A O 1
ATOM 7345 N N . ILE A 1 932 ? -67.761 -58.117 61.792 1.00 80.81 932 ILE A N 1
ATOM 7346 C CA . ILE A 1 932 ? -67.946 -56.785 62.371 1.00 80.81 932 ILE A CA 1
ATOM 7347 C C . ILE A 1 932 ? -69.113 -56.105 61.648 1.00 80.81 932 ILE A C 1
ATOM 7349 O O . ILE A 1 932 ? -69.236 -56.195 60.428 1.00 80.81 932 ILE A O 1
ATOM 7353 N N . GLU A 1 933 ? -69.969 -55.428 62.410 1.00 81.75 933 GLU A N 1
ATOM 7354 C CA . GLU A 1 933 ? -71.127 -54.681 61.915 1.00 81.75 933 GLU A CA 1
ATOM 7355 C C . GLU A 1 933 ? -71.006 -53.207 62.323 1.00 81.75 933 GLU A C 1
ATOM 7357 O O . GLU A 1 933 ? -70.744 -52.896 63.492 1.00 81.75 933 GLU A O 1
ATOM 7362 N N . ALA A 1 934 ? -71.195 -52.311 61.353 1.00 77.81 934 ALA A N 1
ATOM 7363 C CA . ALA A 1 934 ? -71.223 -50.869 61.548 1.00 77.81 934 ALA A CA 1
ATOM 7364 C C . ALA A 1 934 ? -72.668 -50.371 61.721 1.00 77.81 934 ALA A C 1
ATOM 7366 O O . ALA A 1 934 ? -73.521 -50.517 60.843 1.00 77.81 934 ALA A O 1
ATOM 7367 N N . MET A 1 935 ? -72.947 -49.749 62.862 1.00 78.88 935 MET A N 1
ATOM 7368 C CA . MET A 1 935 ? -74.239 -49.145 63.171 1.00 78.88 935 MET A CA 1
ATOM 7369 C C . MET A 1 935 ? -74.195 -47.664 62.795 1.00 78.88 935 MET A C 1
ATOM 7371 O O . MET A 1 935 ? -73.508 -46.874 63.446 1.00 78.88 935 MET A O 1
ATOM 7375 N N . VAL A 1 936 ? -74.936 -47.303 61.749 1.00 73.50 936 VAL A N 1
ATOM 7376 C CA . VAL A 1 936 ? -75.120 -45.916 61.306 1.00 73.50 936 VAL A CA 1
ATOM 7377 C C . VAL A 1 936 ? -76.441 -45.403 61.865 1.00 73.50 936 VAL A C 1
ATOM 7379 O O . VAL A 1 936 ? -77.486 -46.015 61.641 1.00 73.50 936 VAL A O 1
ATOM 7382 N N . SER A 1 937 ? -76.405 -44.284 62.582 1.00 68.69 937 SER A N 1
ATOM 7383 C CA . SER A 1 937 ? -77.599 -43.545 62.987 1.00 68.69 937 SER A CA 1
ATOM 7384 C C . SER A 1 937 ? -77.583 -42.159 62.357 1.00 68.69 937 SER A C 1
ATOM 7386 O O . SER A 1 937 ? -76.676 -41.371 62.626 1.00 68.69 937 SER A O 1
ATOM 7388 N N . SER A 1 938 ? -78.601 -41.864 61.554 1.00 63.25 938 SER A N 1
ATOM 7389 C CA . SER A 1 938 ? -78.893 -40.524 61.054 1.00 63.25 938 SER A CA 1
ATOM 7390 C C . SER A 1 938 ? -80.287 -40.083 61.495 1.00 63.25 938 SER A C 1
ATOM 7392 O O . SER A 1 938 ? -81.177 -40.909 61.733 1.00 63.25 938 SER A O 1
ATOM 7394 N N . ASP A 1 939 ? -80.476 -38.770 61.599 1.00 58.94 939 ASP A N 1
ATOM 7395 C CA . ASP A 1 939 ? -81.798 -38.187 61.783 1.00 58.94 939 ASP A CA 1
ATOM 7396 C C . ASP A 1 939 ? -82.621 -38.298 60.491 1.00 58.94 939 ASP A C 1
ATOM 7398 O O . ASP A 1 939 ? -82.091 -38.478 59.395 1.00 58.94 939 ASP A O 1
ATOM 7402 N N . LYS A 1 940 ? -83.952 -38.207 60.612 1.00 53.28 940 LYS A N 1
ATOM 7403 C CA . LYS A 1 940 ? -84.906 -38.549 59.534 1.00 53.28 940 LYS A CA 1
ATOM 7404 C C . LYS A 1 940 ? -84.776 -37.739 58.239 1.00 53.28 940 LYS A C 1
ATOM 7406 O O . LYS A 1 940 ? -85.403 -38.118 57.251 1.00 53.28 940 LYS A O 1
ATOM 7411 N N . GLU A 1 941 ? -84.046 -36.632 58.261 1.00 56.47 941 GLU A N 1
ATOM 7412 C CA . GLU A 1 941 ? -83.854 -35.738 57.115 1.00 56.47 941 GLU A CA 1
ATOM 7413 C C . GLU A 1 941 ? -82.511 -35.975 56.403 1.00 56.47 941 GLU A C 1
ATOM 7415 O O . GLU A 1 941 ? -82.381 -35.634 55.229 1.00 56.47 941 GLU A O 1
ATOM 7420 N N . THR A 1 942 ? -81.547 -36.640 57.053 1.00 56.44 942 THR A N 1
ATOM 7421 C CA . THR A 1 942 ? -80.225 -36.924 56.479 1.00 56.44 942 THR A CA 1
ATOM 7422 C C . THR A 1 942 ? -80.230 -38.290 55.793 1.00 56.44 942 THR A C 1
ATOM 7424 O O . THR A 1 942 ? -80.224 -39.342 56.444 1.00 56.44 942 THR A O 1
ATOM 7427 N N . ILE A 1 943 ? -80.257 -38.276 54.457 1.00 59.38 943 ILE A N 1
ATOM 7428 C CA . ILE A 1 943 ? -80.338 -39.481 53.626 1.00 59.38 943 ILE A CA 1
ATOM 7429 C C . ILE A 1 943 ? -78.924 -40.014 53.372 1.00 59.38 943 ILE A C 1
ATOM 7431 O O . ILE A 1 943 ? -78.159 -39.464 52.582 1.00 59.38 943 ILE A O 1
ATOM 7435 N N . VAL A 1 944 ? -78.599 -41.126 54.024 1.00 63.38 944 VAL A N 1
ATOM 7436 C CA . VAL A 1 944 ? -77.420 -41.944 53.708 1.00 63.38 944 VAL A CA 1
ATOM 7437 C C . VAL A 1 944 ? -77.540 -42.424 52.256 1.00 63.38 944 VAL A C 1
ATOM 7439 O O . VAL A 1 944 ? -78.531 -43.074 51.913 1.00 63.38 944 VAL A O 1
ATOM 7442 N N . SER A 1 945 ? -76.569 -42.083 51.404 1.00 61.78 945 SER A N 1
ATOM 7443 C CA . SER A 1 945 ? -76.583 -42.424 49.974 1.00 61.78 945 SER A CA 1
ATOM 7444 C C . SER A 1 945 ? -75.877 -43.741 49.674 1.00 61.78 945 SER A C 1
ATOM 7446 O O . SER A 1 945 ? -76.411 -44.531 48.897 1.00 61.78 945 SER A O 1
ATOM 7448 N N . ASP A 1 946 ? -74.730 -43.997 50.308 1.00 68.62 946 ASP A N 1
ATOM 7449 C CA . ASP A 1 946 ? -74.032 -45.284 50.237 1.00 68.62 946 ASP A CA 1
ATOM 7450 C C . ASP A 1 946 ? -73.244 -45.568 51.530 1.00 68.62 946 ASP A C 1
ATOM 7452 O O . ASP A 1 946 ? -72.955 -44.671 52.328 1.00 68.62 946 ASP A O 1
ATOM 7456 N N . THR A 1 947 ? -72.930 -46.841 51.762 1.00 73.44 947 THR A N 1
ATOM 7457 C CA . THR A 1 947 ? -72.220 -47.336 52.945 1.00 73.44 947 THR A CA 1
ATOM 7458 C C . THR A 1 947 ? -71.389 -48.561 52.595 1.00 73.44 947 THR A C 1
ATOM 7460 O O . THR A 1 947 ? -71.943 -49.596 52.208 1.00 73.44 947 THR A O 1
ATOM 7463 N N . TYR A 1 948 ? -70.076 -48.491 52.795 1.00 73.38 948 TYR A N 1
ATOM 7464 C CA . TYR A 1 948 ? -69.175 -49.581 52.434 1.00 73.38 948 TYR A CA 1
ATOM 7465 C C . TYR A 1 948 ? -67.960 -49.685 53.363 1.00 73.38 948 TYR A C 1
ATOM 7467 O O . TYR A 1 948 ? -67.589 -48.758 54.084 1.00 73.38 948 TYR A O 1
ATOM 7475 N N . TRP A 1 949 ? -67.342 -50.864 53.347 1.00 75.62 949 TRP A N 1
ATOM 7476 C CA . TRP A 1 949 ? -66.056 -51.122 53.989 1.00 75.62 949 TRP A CA 1
ATOM 7477 C C . TRP A 1 949 ? -64.938 -50.885 52.975 1.00 75.62 949 TRP A C 1
ATOM 7479 O O . TRP A 1 949 ? -65.050 -51.328 51.831 1.00 75.62 949 TRP A O 1
ATOM 7489 N N . SER A 1 950 ? -63.884 -50.180 53.382 1.00 68.88 950 SER A N 1
ATOM 7490 C CA . SER A 1 950 ? -62.764 -49.846 52.498 1.00 68.88 950 SER A CA 1
ATOM 7491 C C . SER A 1 950 ? -61.829 -51.047 52.325 1.00 68.88 950 SER A C 1
ATOM 7493 O O . SER A 1 950 ? -61.208 -51.499 53.291 1.00 68.88 950 SER A O 1
ATOM 7495 N N . ASP A 1 951 ? -61.713 -51.563 51.098 1.00 59.03 951 ASP A N 1
ATOM 7496 C CA . ASP A 1 951 ? -60.785 -52.657 50.774 1.00 59.03 951 ASP A CA 1
ATOM 7497 C C . ASP A 1 951 ? -59.314 -52.185 50.738 1.00 59.03 951 ASP A C 1
ATOM 7499 O O . ASP A 1 951 ? -58.407 -52.993 50.941 1.00 59.03 951 ASP A O 1
ATOM 7503 N N . ASP A 1 952 ? -59.067 -50.879 50.558 1.00 54.81 952 ASP A N 1
ATOM 7504 C CA . ASP A 1 952 ? -57.721 -50.297 50.439 1.00 54.81 952 ASP A CA 1
ATOM 7505 C C . ASP A 1 952 ? -56.933 -50.266 51.763 1.00 54.81 952 ASP A C 1
ATOM 7507 O O . ASP A 1 952 ? -55.712 -50.140 51.735 1.00 54.81 952 ASP A O 1
ATOM 7511 N N . PHE A 1 953 ? -57.589 -50.400 52.926 1.00 53.38 953 PHE A N 1
ATOM 7512 C CA . PHE A 1 953 ? -56.953 -50.212 54.243 1.00 53.38 953 PHE A CA 1
ATOM 7513 C C . PHE A 1 953 ? -56.811 -51.472 55.113 1.00 53.38 953 PHE A C 1
ATOM 7515 O O . PHE A 1 953 ? -56.356 -51.373 56.254 1.00 53.38 953 PHE A O 1
ATOM 7522 N N . ILE A 1 954 ? -57.101 -52.674 54.595 1.00 55.34 954 ILE A N 1
ATOM 7523 C CA . ILE A 1 954 ? -56.899 -53.944 55.328 1.00 55.34 954 ILE A CA 1
ATOM 7524 C C . ILE A 1 954 ? -55.407 -54.351 55.316 1.00 55.34 954 ILE A C 1
ATOM 7526 O O . ILE A 1 954 ? -55.006 -55.377 54.763 1.00 55.34 954 ILE A O 1
ATOM 7530 N N . TYR A 1 955 ? -54.555 -53.543 55.952 1.00 50.81 955 TYR A N 1
ATOM 7531 C CA . TYR A 1 955 ? -53.120 -53.802 56.070 1.00 50.81 955 TYR A CA 1
ATOM 7532 C C . TYR A 1 955 ? -52.774 -54.594 57.338 1.00 50.81 955 TYR A C 1
ATOM 7534 O O . TYR A 1 955 ? -52.834 -54.084 58.457 1.00 50.81 955 TYR A O 1
ATOM 7542 N N . ALA A 1 956 ? -52.290 -55.823 57.149 1.00 51.41 956 ALA A N 1
ATOM 7543 C CA . ALA A 1 956 ? -51.302 -56.430 58.040 1.00 51.41 956 ALA A CA 1
ATOM 7544 C C . ALA A 1 956 ? -49.921 -56.290 57.377 1.00 51.41 956 ALA A C 1
ATOM 7546 O O . ALA A 1 956 ? -49.809 -56.433 56.158 1.00 51.41 956 ALA A O 1
ATOM 7547 N N . SER A 1 957 ? -48.867 -55.994 58.145 1.00 47.66 957 SER A N 1
ATOM 7548 C CA . SER A 1 957 ? -47.539 -55.725 57.568 1.00 47.66 957 SER A CA 1
ATOM 7549 C C . SER A 1 957 ? -47.012 -56.959 56.800 1.00 47.66 957 SER A C 1
ATOM 7551 O O . SER A 1 957 ? -46.924 -58.036 57.410 1.00 47.66 957 SER A O 1
ATOM 7553 N N . PRO A 1 958 ? -46.647 -56.838 55.499 1.00 45.38 958 PRO A N 1
ATOM 7554 C CA . PRO A 1 958 ? -46.299 -57.990 54.656 1.00 45.38 958 PRO A CA 1
ATOM 7555 C C . PRO A 1 958 ? -45.150 -58.850 55.197 1.00 45.38 958 PRO A C 1
ATOM 7557 O O . PRO A 1 958 ? -45.155 -60.070 55.034 1.00 45.38 958 PRO A O 1
ATOM 7560 N N . ASP A 1 959 ? -44.203 -58.235 55.908 1.00 47.91 959 ASP A N 1
ATOM 7561 C CA . ASP A 1 959 ? -42.945 -58.856 56.344 1.00 47.91 959 ASP A CA 1
ATOM 7562 C C . ASP A 1 959 ? -43.095 -59.919 57.453 1.00 47.91 959 ASP A C 1
ATOM 7564 O O . ASP A 1 959 ? -42.105 -60.506 57.888 1.00 47.91 959 ASP A O 1
ATOM 7568 N N . ASN A 1 960 ? -44.314 -60.177 57.948 1.00 49.31 960 ASN A N 1
ATOM 7569 C CA . ASN A 1 960 ? -44.570 -61.145 59.027 1.00 49.31 960 ASN A CA 1
ATOM 7570 C C . ASN A 1 960 ? -45.679 -62.180 58.721 1.00 49.31 960 ASN A C 1
ATOM 7572 O O . ASN A 1 960 ? -46.121 -62.884 59.632 1.00 49.31 960 ASN A O 1
ATOM 7576 N N . GLY A 1 961 ? -46.096 -62.321 57.455 1.00 49.75 961 GLY A N 1
ATOM 7577 C CA . GLY A 1 961 ? -46.796 -63.521 56.966 1.00 49.75 961 GLY A CA 1
ATOM 7578 C C . GLY A 1 961 ? -48.252 -63.722 57.407 1.00 49.75 961 GLY A C 1
ATOM 7579 O O . GLY A 1 961 ? -48.681 -64.867 57.527 1.00 49.75 961 GLY A O 1
ATOM 7580 N N . ILE A 1 962 ? -49.014 -62.649 57.646 1.00 55.22 962 ILE A N 1
ATOM 7581 C CA . ILE A 1 962 ? -50.461 -62.724 57.918 1.00 55.22 962 ILE A CA 1
ATOM 7582 C C . ILE A 1 962 ? -51.235 -62.317 56.663 1.00 55.22 962 ILE A C 1
ATOM 7584 O O . ILE A 1 962 ? -51.079 -61.200 56.180 1.00 55.22 962 ILE A O 1
ATOM 7588 N N . TYR A 1 963 ? -52.127 -63.191 56.194 1.00 58.03 963 TYR A N 1
ATOM 7589 C CA . TYR A 1 963 ? -53.120 -62.862 55.169 1.00 58.03 963 TYR A CA 1
ATOM 7590 C C . TYR A 1 963 ? -54.513 -62.798 55.800 1.00 58.03 963 TYR A C 1
ATOM 7592 O O . TYR A 1 963 ? -54.995 -63.796 56.352 1.00 58.03 963 TYR A O 1
ATOM 7600 N N . LEU A 1 964 ? -55.138 -61.621 55.711 1.00 61.22 964 LEU A N 1
ATOM 7601 C CA . LEU A 1 964 ? -56.549 -61.396 56.016 1.00 61.22 964 LEU A CA 1
ATOM 7602 C C . LEU A 1 964 ? -57.348 -61.424 54.712 1.00 61.22 964 LEU A C 1
ATOM 7604 O O . LEU A 1 964 ? -57.029 -60.696 53.779 1.00 61.22 964 LEU A O 1
ATOM 7608 N N . SER A 1 965 ? -58.391 -62.249 54.654 1.00 58.41 965 SER A N 1
ATOM 7609 C CA . SER A 1 965 ? -59.393 -62.195 53.584 1.00 58.41 965 SER A CA 1
ATOM 7610 C C . SER A 1 965 ? -60.696 -61.619 54.130 1.00 58.41 965 SER A C 1
ATOM 7612 O O . SER A 1 965 ? -61.202 -62.135 55.132 1.00 58.41 965 SER A O 1
ATOM 7614 N N . SER A 1 966 ? -61.235 -60.593 53.470 1.00 64.81 966 SER A N 1
ATOM 7615 C CA . SER A 1 966 ? -62.541 -59.995 53.758 1.00 64.81 966 SER A CA 1
ATOM 7616 C C . SER A 1 966 ? -63.645 -60.559 52.854 1.00 64.81 966 SER A C 1
ATOM 7618 O O . SER A 1 966 ? -63.404 -61.008 51.732 1.00 64.81 966 SER A O 1
ATOM 7620 N N . SER A 1 967 ? -64.886 -60.506 53.335 1.00 67.12 967 SER A N 1
ATOM 7621 C CA . SER A 1 967 ? -66.080 -60.485 52.486 1.00 67.12 967 SER A CA 1
ATOM 7622 C C . SER A 1 967 ? -67.054 -59.434 53.013 1.00 67.12 967 SER A C 1
ATOM 7624 O O . SER A 1 967 ? -67.495 -59.540 54.164 1.00 67.12 967 SER A O 1
ATOM 7626 N N . ASN A 1 968 ? -67.397 -58.458 52.175 1.00 70.62 968 ASN A N 1
ATOM 7627 C CA . ASN A 1 968 ? -68.189 -57.288 52.554 1.00 70.62 968 ASN A CA 1
ATOM 7628 C C . ASN A 1 968 ? -69.640 -57.468 52.075 1.00 70.62 968 ASN A C 1
ATOM 7630 O O . ASN A 1 968 ? -69.874 -57.813 50.915 1.00 70.62 968 ASN A O 1
ATOM 7634 N N . VAL A 1 969 ? -70.623 -57.237 52.950 1.00 64.25 969 VAL A N 1
ATOM 7635 C CA . VAL A 1 969 ? -72.057 -57.232 52.612 1.00 64.25 969 VAL A CA 1
ATOM 7636 C C . VAL A 1 969 ? -72.735 -56.087 53.367 1.00 64.25 969 VAL A C 1
ATOM 7638 O O . VAL A 1 969 ? -73.039 -56.206 54.558 1.00 64.25 969 VAL A O 1
ATOM 7641 N N . GLY A 1 970 ? -72.961 -54.966 52.672 1.00 69.25 970 GLY A N 1
ATOM 7642 C CA . GLY A 1 970 ? -73.487 -53.730 53.263 1.00 69.25 970 GLY A CA 1
ATOM 7643 C C . GLY A 1 970 ? -72.666 -53.295 54.481 1.00 69.25 970 GLY A C 1
ATOM 7644 O O . GLY A 1 970 ? -71.438 -53.322 54.457 1.00 69.25 970 GLY A O 1
ATOM 7645 N N . ASN A 1 971 ? -73.345 -53.002 55.589 1.00 73.50 971 ASN A N 1
ATOM 7646 C CA . ASN A 1 971 ? -72.725 -52.591 56.853 1.00 73.50 971 ASN A CA 1
ATOM 7647 C C . ASN A 1 971 ? -71.914 -53.688 57.574 1.00 73.50 971 ASN A C 1
ATOM 7649 O O . ASN A 1 971 ? -71.417 -53.443 58.674 1.00 73.50 971 ASN A O 1
ATOM 7653 N N . THR A 1 972 ? -71.748 -54.884 56.998 1.00 76.94 972 THR A N 1
ATOM 7654 C CA . THR A 1 972 ? -71.005 -55.993 57.621 1.00 76.94 972 THR A CA 1
ATOM 7655 C C . THR A 1 972 ? -69.765 -56.395 56.829 1.00 76.94 972 THR A C 1
ATOM 7657 O O . THR A 1 972 ? -69.818 -56.543 55.608 1.00 76.94 972 THR A O 1
ATOM 7660 N N . VAL A 1 973 ? -68.662 -56.627 57.542 1.00 77.81 973 VAL A N 1
ATOM 7661 C CA . VAL A 1 973 ? -67.437 -57.247 57.019 1.00 77.81 973 VAL A CA 1
ATOM 7662 C C . VAL A 1 973 ? -67.144 -58.514 57.807 1.00 77.81 973 VAL A C 1
ATOM 7664 O O . VAL A 1 973 ? -67.158 -58.502 59.038 1.00 77.81 973 VAL A O 1
ATOM 7667 N N . THR A 1 974 ? -66.856 -59.613 57.112 1.00 78.62 974 THR A N 1
ATOM 7668 C CA . THR A 1 974 ? -66.326 -60.835 57.735 1.00 78.62 974 THR A CA 1
ATOM 7669 C C . THR A 1 974 ? -64.859 -60.996 57.373 1.00 78.62 974 THR A C 1
ATOM 7671 O O . THR A 1 974 ? -64.512 -61.004 56.196 1.00 78.62 974 THR A O 1
ATOM 7674 N N . LEU A 1 975 ? -64.009 -61.127 58.389 1.00 77.50 975 LEU A N 1
ATOM 7675 C CA . LEU A 1 975 ? -62.555 -61.228 58.296 1.00 77.50 975 LEU A CA 1
ATOM 7676 C C . LEU A 1 975 ? -62.098 -62.632 58.694 1.00 77.50 975 LEU A C 1
ATOM 7678 O O . LEU A 1 975 ? -62.551 -63.175 59.705 1.00 77.50 975 LEU A O 1
ATOM 7682 N N . LYS A 1 976 ? -61.147 -63.194 57.944 1.00 74.50 976 LYS A N 1
ATOM 7683 C CA . LYS A 1 976 ? -60.524 -64.492 58.235 1.00 74.50 976 LYS A CA 1
ATOM 7684 C C . LYS A 1 976 ? -59.004 -64.399 58.181 1.00 74.50 976 LYS A C 1
ATOM 7686 O O . LYS A 1 976 ? -58.463 -63.896 57.200 1.00 74.50 976 LYS A O 1
ATOM 7691 N N . ALA A 1 977 ? -58.321 -64.912 59.206 1.00 68.38 977 ALA A N 1
ATOM 7692 C CA . ALA A 1 977 ? -56.860 -64.872 59.328 1.00 68.38 977 ALA A CA 1
ATOM 7693 C C . ALA A 1 977 ? -56.221 -66.254 59.095 1.00 68.38 977 ALA A C 1
ATOM 7695 O O . ALA A 1 977 ? -56.610 -67.236 59.734 1.00 68.38 977 ALA A O 1
ATOM 7696 N N . THR A 1 978 ? -55.206 -66.335 58.224 1.00 59.94 978 THR A N 1
ATOM 7697 C CA . THR A 1 978 ? -54.635 -67.623 57.769 1.00 59.94 978 THR A CA 1
ATOM 7698 C C . THR A 1 978 ? -53.198 -67.874 58.257 1.00 59.94 978 THR A C 1
ATOM 7700 O O . THR A 1 978 ? -52.239 -67.599 57.543 1.00 59.94 978 THR A O 1
ATOM 7703 N N . THR A 1 979 ? -53.063 -68.512 59.430 1.00 54.44 979 THR A N 1
ATOM 7704 C CA . THR A 1 979 ? -51.804 -69.017 60.050 1.00 54.44 979 THR A CA 1
ATOM 7705 C C . THR A 1 979 ? -50.741 -67.957 60.404 1.00 54.44 979 THR A C 1
ATOM 7707 O O . THR A 1 979 ? -50.809 -66.822 59.948 1.00 54.44 979 THR A O 1
ATOM 7710 N N . THR A 1 980 ? -49.823 -68.273 61.331 1.00 52.47 980 THR A N 1
ATOM 7711 C CA . THR A 1 980 ? -49.123 -67.240 62.129 1.00 52.47 980 THR A CA 1
ATOM 7712 C C . THR A 1 980 ? -47.680 -67.552 62.500 1.00 52.47 980 THR A C 1
ATOM 7714 O O . THR A 1 980 ? -47.360 -68.696 62.813 1.00 52.47 980 THR A O 1
ATOM 7717 N N . ALA A 1 981 ? -46.885 -66.488 62.664 1.00 50.81 981 ALA A N 1
ATOM 7718 C CA . ALA A 1 981 ? -45.677 -66.484 63.499 1.00 50.81 981 ALA A CA 1
ATOM 7719 C C . ALA A 1 981 ? -45.743 -65.506 64.700 1.00 50.81 981 ALA A C 1
ATOM 7721 O O . ALA A 1 981 ? -45.064 -65.735 65.699 1.00 50.81 981 ALA A O 1
ATOM 7722 N N . LYS A 1 982 ? -46.536 -64.420 64.634 1.00 59.06 982 LYS A N 1
ATOM 7723 C CA . LYS A 1 982 ? -46.692 -63.409 65.707 1.00 59.06 982 LYS A CA 1
ATOM 7724 C C . LYS A 1 982 ? -48.080 -62.766 65.687 1.00 59.06 982 LYS A C 1
ATOM 7726 O O . LYS A 1 982 ? -48.687 -62.676 64.624 1.00 59.06 982 LYS A O 1
ATOM 7731 N N . SER A 1 983 ? -48.550 -62.306 66.847 1.00 63.56 983 SER A N 1
ATOM 7732 C CA . SER A 1 983 ? -49.773 -61.502 66.954 1.00 63.56 983 SER A CA 1
ATOM 7733 C C . SER A 1 983 ? -49.561 -60.096 66.371 1.00 63.56 983 SER A C 1
ATOM 7735 O O . SER A 1 983 ? -48.471 -59.540 66.512 1.00 63.56 983 SER A O 1
ATOM 7737 N N . GLN A 1 984 ? -50.585 -59.515 65.744 1.00 68.00 984 GLN A N 1
ATOM 7738 C CA . GLN A 1 984 ? -50.564 -58.165 65.154 1.00 68.00 984 GLN A CA 1
ATOM 7739 C C . GLN A 1 984 ? -51.892 -57.433 65.384 1.00 68.00 984 GLN A C 1
ATOM 7741 O O . GLN A 1 984 ? -52.893 -58.046 65.740 1.00 68.00 984 GLN A O 1
ATOM 7746 N N . THR A 1 985 ? -51.909 -56.129 65.127 1.00 66.88 985 THR A N 1
ATOM 7747 C CA . THR A 1 985 ? -53.112 -55.294 65.151 1.00 66.88 985 THR A CA 1
ATOM 7748 C C . THR A 1 985 ? -53.371 -54.763 63.745 1.00 66.88 985 THR A C 1
ATOM 7750 O O . THR A 1 985 ? -52.498 -54.119 63.171 1.00 66.88 985 THR A O 1
ATOM 7753 N N . ALA A 1 986 ? -54.555 -55.034 63.199 1.00 67.38 986 ALA A N 1
ATOM 7754 C CA . ALA A 1 986 ? -55.055 -54.457 61.956 1.00 67.38 986 ALA A CA 1
ATOM 7755 C C . ALA A 1 986 ? -56.064 -53.341 62.264 1.00 67.38 986 ALA A C 1
ATOM 7757 O O . ALA A 1 986 ? -56.734 -53.365 63.301 1.00 67.38 986 ALA A O 1
ATOM 7758 N N . VAL A 1 987 ? -56.190 -52.382 61.352 1.00 70.94 987 VAL A N 1
ATOM 7759 C CA . VAL A 1 987 ? -57.234 -51.351 61.376 1.00 70.94 987 VAL A CA 1
ATOM 7760 C C . VAL A 1 987 ? -58.156 -51.603 60.191 1.00 70.94 987 VAL A C 1
ATOM 7762 O O . VAL A 1 987 ? -57.687 -51.960 59.115 1.00 70.94 987 VAL A O 1
ATOM 7765 N N . VAL A 1 988 ? -59.463 -51.471 60.398 1.00 73.62 988 VAL A N 1
ATOM 7766 C CA . VAL A 1 988 ? -60.477 -51.660 59.355 1.00 73.62 988 VAL A CA 1
ATOM 7767 C C . VAL A 1 988 ? -61.373 -50.431 59.331 1.00 73.62 988 VAL A C 1
ATOM 7769 O O . VAL A 1 988 ? -61.752 -49.920 60.385 1.00 73.62 988 VAL A O 1
ATOM 7772 N N . GLU A 1 989 ? -61.683 -49.937 58.138 1.00 78.25 989 GLU A N 1
ATOM 7773 C CA . GLU A 1 989 ? -62.340 -48.650 57.929 1.00 78.25 989 GLU A CA 1
ATOM 7774 C C . GLU A 1 989 ? -63.729 -48.821 57.307 1.00 78.25 989 GLU A C 1
ATOM 7776 O O . GLU A 1 989 ? -63.905 -49.562 56.336 1.00 78.25 989 GLU A O 1
ATOM 7781 N N . PHE A 1 990 ? -64.710 -48.120 57.874 1.00 78.88 990 PHE A N 1
ATOM 7782 C CA . PHE A 1 990 ? -66.070 -48.032 57.358 1.00 78.88 990 PHE A CA 1
ATOM 7783 C C . PHE A 1 990 ? -66.384 -46.596 56.946 1.00 78.88 990 PHE A C 1
ATOM 7785 O O . PHE A 1 990 ? -66.147 -45.660 57.719 1.00 78.88 990 PHE A O 1
ATOM 7792 N N . VAL A 1 991 ? -66.937 -46.443 55.746 1.00 75.06 991 VAL A N 1
ATOM 7793 C CA . VAL A 1 991 ? -67.259 -45.158 55.123 1.00 75.06 991 VAL A CA 1
ATOM 7794 C C . VAL A 1 991 ? -68.770 -45.046 54.952 1.00 75.06 991 VAL A C 1
ATOM 7796 O O . VAL A 1 991 ? -69.440 -45.985 54.513 1.00 75.06 991 VAL A O 1
ATOM 7799 N N . VAL A 1 992 ? -69.301 -43.879 55.307 1.00 74.81 992 VAL A N 1
ATOM 7800 C CA . VAL A 1 992 ? -70.688 -43.481 55.072 1.00 74.81 992 VAL A CA 1
ATOM 7801 C C . VAL A 1 992 ? -70.694 -42.230 54.209 1.00 74.81 992 VAL A C 1
ATOM 7803 O O . VAL A 1 992 ? -70.143 -41.205 54.609 1.00 74.81 992 VAL A O 1
ATOM 7806 N N . GLU A 1 993 ? -71.355 -42.302 53.060 1.00 71.44 993 GLU A N 1
ATOM 7807 C CA . GLU A 1 993 ? -71.576 -41.153 52.186 1.00 71.44 993 GLU A CA 1
ATOM 7808 C C . GLU A 1 993 ? -72.995 -40.606 52.383 1.00 71.44 993 GLU A C 1
ATOM 7810 O O . GLU A 1 993 ? -73.969 -41.365 52.484 1.00 71.44 993 GLU A O 1
ATOM 7815 N N . SER A 1 994 ? -73.122 -39.280 52.445 1.00 62.25 994 SER A N 1
ATOM 7816 C CA . SER A 1 994 ? -74.407 -38.584 52.423 1.00 62.25 994 SER A CA 1
ATOM 7817 C C . SER A 1 994 ? -74.707 -38.002 51.042 1.00 62.25 994 SER A C 1
ATOM 7819 O O . SER A 1 994 ? -73.824 -37.658 50.253 1.00 62.25 994 SER A O 1
ATOM 7821 N N . ASN A 1 995 ? -75.991 -37.767 50.780 1.00 58.19 995 ASN A N 1
ATOM 7822 C CA . ASN A 1 995 ? -76.445 -37.058 49.587 1.00 58.19 995 ASN A CA 1
ATOM 7823 C C . ASN A 1 995 ? -76.078 -35.552 49.546 1.00 58.19 995 ASN A C 1
ATOM 7825 O O . ASN A 1 995 ? -76.402 -34.896 48.555 1.00 58.19 995 ASN A O 1
ATOM 7829 N N . SER A 1 996 ? -75.406 -35.010 50.575 1.00 56.59 996 SER A N 1
ATOM 7830 C CA . SER A 1 996 ? -74.729 -33.699 50.552 1.00 56.59 996 SER A CA 1
ATOM 7831 C C . SER A 1 996 ? -73.278 -33.765 50.041 1.00 56.59 996 SER A C 1
ATOM 7833 O O . SER A 1 996 ? -72.625 -32.729 49.977 1.00 56.59 996 SER A O 1
ATOM 7835 N N . TYR A 1 997 ? -72.793 -34.947 49.628 1.00 50.16 997 TYR A N 1
ATOM 7836 C CA . TYR A 1 997 ? -71.393 -35.236 49.261 1.00 50.16 997 TYR A CA 1
ATOM 7837 C C . TYR A 1 997 ? -70.390 -35.112 50.424 1.00 50.16 997 TYR A C 1
ATOM 7839 O O . TYR A 1 997 ? -69.184 -35.016 50.201 1.00 50.16 997 TYR A O 1
ATOM 7847 N N . GLU A 1 998 ? -70.873 -35.158 51.666 1.00 59.91 998 GLU A N 1
ATOM 7848 C CA . GLU A 1 998 ? -70.037 -35.195 52.865 1.00 59.91 998 GLU A CA 1
ATOM 7849 C C . GLU A 1 998 ? -69.831 -36.651 53.310 1.00 59.91 998 GLU A C 1
ATOM 7851 O O . GLU A 1 998 ? -70.768 -37.450 53.380 1.00 59.91 998 GLU A O 1
ATOM 7856 N N . THR A 1 999 ? -68.583 -37.011 53.605 1.00 61.84 999 THR A N 1
ATOM 7857 C CA . THR A 1 999 ? -68.177 -38.385 53.934 1.00 61.84 999 THR A CA 1
ATOM 7858 C C . THR A 1 999 ? -67.830 -38.503 55.415 1.00 61.84 999 THR A C 1
ATOM 7860 O O . THR A 1 999 ? -66.952 -37.788 55.902 1.00 61.84 999 THR A O 1
ATOM 7863 N N . VAL A 1 1000 ? -68.463 -39.437 56.127 1.00 71.44 1000 VAL A N 1
ATOM 7864 C CA . VAL A 1 1000 ? -68.128 -39.770 57.520 1.00 71.44 1000 VAL A CA 1
ATOM 7865 C C . VAL A 1 1000 ? -67.404 -41.111 57.556 1.00 71.44 1000 VAL A C 1
ATOM 7867 O O . VAL A 1 1000 ? -67.977 -42.155 57.242 1.00 71.44 1000 VAL A O 1
ATOM 7870 N N . THR A 1 1001 ? -66.149 -41.082 57.996 1.00 71.50 1001 THR A N 1
ATOM 7871 C CA . THR A 1 1001 ? -65.270 -42.255 58.056 1.00 71.50 1001 THR A CA 1
ATOM 7872 C C . THR A 1 1001 ? -64.988 -42.637 59.503 1.00 71.50 1001 THR A C 1
ATOM 7874 O O . THR A 1 1001 ? -64.702 -41.774 60.336 1.00 71.50 1001 THR A O 1
ATOM 7877 N N . LYS A 1 1002 ? -65.044 -43.934 59.830 1.00 80.19 1002 LYS A N 1
ATOM 7878 C CA . LYS A 1 1002 ? -64.680 -44.427 61.165 1.00 80.19 1002 LYS A CA 1
ATOM 7879 C C . LYS A 1 1002 ? -63.917 -45.742 61.101 1.00 80.19 1002 LYS A C 1
ATOM 7881 O O . LYS A 1 1002 ? -64.263 -46.644 60.342 1.00 80.19 1002 LYS A O 1
ATOM 7886 N N . THR A 1 1003 ? -62.902 -45.861 61.947 1.00 76.81 1003 THR A N 1
ATOM 7887 C CA . THR A 1 1003 ? -62.011 -47.021 62.009 1.00 76.81 1003 THR A CA 1
ATOM 7888 C C . THR A 1 1003 ? -62.268 -47.882 63.244 1.00 76.81 1003 THR A C 1
ATOM 7890 O O . THR A 1 1003 ? -62.709 -47.399 64.290 1.00 76.81 1003 THR A O 1
ATOM 7893 N N . VAL A 1 1004 ? -61.993 -49.180 63.122 1.00 79.94 1004 VAL A N 1
ATOM 7894 C CA . VAL A 1 1004 ? -62.098 -50.170 64.199 1.00 79.94 1004 VAL A CA 1
ATOM 7895 C C . VAL A 1 1004 ? -60.854 -51.051 64.241 1.00 79.94 1004 VAL A C 1
ATOM 7897 O O . VAL A 1 1004 ? -60.268 -51.381 63.209 1.00 79.94 1004 VAL A O 1
ATOM 7900 N N . ILE A 1 1005 ? -60.433 -51.422 65.448 1.00 78.62 1005 ILE A N 1
ATOM 7901 C CA . ILE A 1 1005 ? -59.172 -52.130 65.683 1.00 78.62 1005 ILE A CA 1
ATOM 7902 C C . ILE A 1 1005 ? -59.419 -53.643 65.790 1.00 78.62 1005 ILE A C 1
ATOM 7904 O O . ILE A 1 1005 ? -60.293 -54.085 66.534 1.00 78.62 1005 ILE A O 1
ATOM 7908 N N . VAL A 1 1006 ? -58.626 -54.463 65.097 1.00 77.75 1006 VAL A N 1
ATOM 7909 C CA . VAL A 1 1006 ? -58.723 -55.933 65.129 1.00 77.75 1006 VAL A CA 1
ATOM 7910 C C . VAL A 1 1006 ? -57.373 -56.544 65.498 1.00 77.75 1006 VAL A C 1
ATOM 7912 O O . VAL A 1 1006 ? -56.421 -56.513 64.724 1.00 77.75 1006 VAL A O 1
ATOM 7915 N N . ASN A 1 1007 ? -57.286 -57.134 66.688 1.00 75.31 1007 ASN A N 1
ATOM 7916 C CA . ASN A 1 1007 ? -56.083 -57.805 67.177 1.00 75.31 1007 ASN A CA 1
ATOM 7917 C C . ASN A 1 1007 ? -56.077 -59.276 66.739 1.00 75.31 1007 ASN A C 1
ATOM 7919 O O . ASN A 1 1007 ? -56.934 -60.054 67.152 1.00 75.31 1007 ASN A O 1
ATOM 7923 N N . VAL A 1 1008 ? -55.108 -59.669 65.916 1.00 71.56 1008 VAL A N 1
ATOM 7924 C CA . VAL A 1 1008 ? -54.934 -61.041 65.427 1.00 71.56 1008 VAL A CA 1
ATOM 7925 C C . VAL A 1 1008 ? -53.920 -61.781 66.304 1.00 71.56 1008 VAL A C 1
ATOM 7927 O O . VAL A 1 1008 ? -52.793 -61.314 66.450 1.00 71.56 1008 VAL A O 1
ATOM 7930 N N . GLU A 1 1009 ? -54.284 -62.930 66.883 1.00 69.06 1009 GLU A N 1
ATOM 7931 C CA . GLU A 1 1009 ? -53.417 -63.706 67.797 1.00 69.06 1009 GLU A CA 1
ATOM 7932 C C . GLU A 1 1009 ? -52.728 -64.918 67.133 1.00 69.06 1009 GLU A C 1
ATOM 7934 O O . GLU A 1 1009 ? -53.335 -65.633 66.331 1.00 69.06 1009 GLU A O 1
ATOM 7939 N N . ALA A 1 1010 ? -51.469 -65.183 67.516 1.00 60.94 1010 ALA A N 1
ATOM 7940 C CA . ALA A 1 1010 ? -50.651 -66.287 66.995 1.00 60.94 1010 ALA A CA 1
ATOM 7941 C C . ALA A 1 1010 ? -50.738 -67.617 67.765 1.00 60.94 1010 ALA A C 1
ATOM 7943 O O . ALA A 1 1010 ? -50.819 -67.643 68.993 1.00 60.94 1010 ALA A O 1
ATOM 7944 N N . SER A 1 1011 ? -50.621 -68.736 67.038 1.00 55.50 1011 SER A N 1
ATOM 7945 C CA . SER A 1 1011 ? -50.429 -70.076 67.613 1.00 55.50 1011 SER A CA 1
ATOM 7946 C C . SER A 1 1011 ? -48.976 -70.293 68.059 1.00 55.50 1011 SER A C 1
ATOM 7948 O O . SER A 1 1011 ? -48.052 -70.081 67.276 1.00 55.50 1011 SER A O 1
ATOM 7950 N N . SER A 1 1012 ? -48.768 -70.740 69.296 1.00 45.72 1012 SER A N 1
ATOM 7951 C CA . SER A 1 1012 ? -47.462 -70.788 69.974 1.00 45.72 1012 SER A CA 1
ATOM 7952 C C . SER A 1 1012 ? -46.643 -72.075 69.750 1.00 45.72 1012 SER A C 1
ATOM 7954 O O . SER A 1 1012 ? -47.136 -73.135 70.129 1.00 45.72 1012 SER A O 1
ATOM 7956 N N . GLU A 1 1013 ? -45.381 -71.979 69.287 1.00 37.66 1013 GLU A N 1
ATOM 7957 C CA . GLU A 1 1013 ? -44.295 -72.982 69.487 1.00 37.66 1013 GLU A CA 1
ATOM 7958 C C . GLU A 1 1013 ? -42.862 -72.423 69.171 1.00 37.66 1013 GLU A C 1
ATOM 7960 O O . GLU A 1 1013 ? -42.731 -71.281 68.736 1.00 37.66 1013 GLU A O 1
ATOM 7965 N N . GLU A 1 1014 ? -41.786 -73.183 69.468 1.00 31.09 1014 GLU A N 1
ATOM 7966 C CA . GLU A 1 1014 ? -40.379 -72.754 69.769 1.00 31.09 1014 GLU A CA 1
ATOM 7967 C C . GLU A 1 1014 ? -39.270 -73.187 68.744 1.00 31.09 1014 GLU A C 1
ATOM 7969 O O . GLU A 1 1014 ? -39.540 -74.066 67.933 1.00 31.09 1014 GLU A O 1
ATOM 7974 N N . SER A 1 1015 ? -37.975 -72.759 68.741 1.00 27.91 1015 SER A N 1
ATOM 7975 C CA . SER A 1 1015 ? -37.185 -71.621 69.322 1.00 27.91 1015 SER A CA 1
ATOM 7976 C C . SER A 1 1015 ? -35.684 -71.608 68.825 1.00 27.91 1015 SER A C 1
ATOM 7978 O O . SER A 1 1015 ? -35.303 -72.451 68.021 1.00 27.91 1015 SER A O 1
ATOM 7980 N N . GLN A 1 1016 ? -34.831 -70.687 69.351 1.00 30.73 1016 GLN A N 1
ATOM 7981 C CA . GLN A 1 1016 ? -33.327 -70.684 69.459 1.00 30.73 1016 GLN A CA 1
ATOM 7982 C C . GLN A 1 1016 ? -32.327 -70.184 68.354 1.00 30.73 1016 GLN A C 1
ATOM 7984 O O . GLN A 1 1016 ? -32.112 -70.849 67.352 1.00 30.73 1016 GLN A O 1
ATOM 7989 N N . SER A 1 1017 ? -31.514 -69.160 68.736 1.00 29.02 1017 SER A N 1
ATOM 7990 C CA . SER A 1 1017 ? -30.021 -68.981 68.578 1.00 29.02 1017 SER A CA 1
ATOM 7991 C C . SER A 1 1017 ? -29.349 -68.907 67.163 1.00 29.02 1017 SER A C 1
ATOM 7993 O O . SER A 1 1017 ? -29.883 -69.475 66.227 1.00 29.02 1017 SER A O 1
ATOM 7995 N N . SER A 1 1018 ? -28.175 -68.292 66.867 1.00 28.89 1018 SER A N 1
ATOM 7996 C CA . SER A 1 1018 ? -27.109 -67.549 67.607 1.00 28.89 1018 SER A CA 1
ATOM 7997 C C . SER A 1 1018 ? -26.096 -66.816 66.665 1.00 28.89 1018 SER A C 1
ATOM 7999 O O . SER A 1 1018 ? -25.715 -67.424 65.674 1.00 28.89 1018 SER A O 1
ATOM 8001 N N . SER A 1 1019 ? -25.524 -65.654 67.077 1.00 28.91 1019 SER A N 1
ATOM 8002 C CA . SER A 1 1019 ? -24.118 -65.141 66.842 1.00 28.91 1019 SER A CA 1
ATOM 8003 C C . SER A 1 1019 ? -23.534 -64.958 65.395 1.00 28.91 1019 SER A C 1
ATOM 8005 O O . SER A 1 1019 ? -23.895 -65.714 64.512 1.00 28.91 1019 SER A O 1
ATOM 8007 N N . GLN A 1 1020 ? -22.577 -64.060 65.044 1.00 32.59 1020 GLN A N 1
ATOM 8008 C CA . GLN A 1 1020 ? -21.696 -63.113 65.784 1.00 32.59 1020 GLN A CA 1
ATOM 8009 C C . GLN A 1 1020 ? -20.994 -62.049 64.866 1.00 32.59 1020 GLN A C 1
ATOM 8011 O O . GLN A 1 1020 ? -20.657 -62.399 63.743 1.00 32.59 1020 GLN A O 1
ATOM 8016 N N . SER A 1 1021 ? -20.639 -60.856 65.412 1.00 29.95 1021 SER A N 1
ATOM 8017 C CA . SER A 1 1021 ? -19.520 -59.899 65.056 1.00 29.95 1021 SER A CA 1
ATOM 8018 C C . SER A 1 1021 ? -19.343 -59.364 63.607 1.00 29.95 1021 SER A C 1
ATOM 8020 O O . SER A 1 1021 ? -19.621 -60.082 62.664 1.00 29.95 1021 SER A O 1
ATOM 8022 N N . GLY A 1 1022 ? -18.812 -58.167 63.284 1.00 29.05 1022 GLY A N 1
ATOM 8023 C CA . GLY A 1 1022 ? -18.089 -57.057 63.971 1.00 29.05 1022 GLY A CA 1
ATOM 8024 C C . GLY A 1 1022 ? -17.121 -56.394 62.940 1.00 29.05 1022 GLY A C 1
ATOM 8025 O O . GLY A 1 1022 ? -16.845 -57.037 61.935 1.00 29.05 1022 GLY A O 1
ATOM 8026 N N . THR A 1 1023 ? -16.549 -55.177 63.014 1.00 28.88 1023 THR A N 1
ATOM 8027 C CA . THR A 1 1023 ? -16.539 -53.997 63.929 1.00 28.88 1023 THR A CA 1
ATOM 8028 C C . THR A 1 1023 ? -15.913 -52.797 63.158 1.00 28.88 1023 THR A C 1
ATOM 8030 O O . THR A 1 1023 ? -15.051 -53.050 62.328 1.00 28.88 1023 THR A O 1
ATOM 8033 N N . GLN A 1 1024 ? -16.413 -51.550 63.282 1.00 30.92 1024 GLN A N 1
ATOM 8034 C CA . GLN A 1 1024 ? -15.780 -50.322 63.873 1.00 30.92 1024 GLN A CA 1
ATOM 8035 C C . GLN A 1 1024 ? -14.363 -49.890 63.373 1.00 30.92 1024 GLN A C 1
ATOM 8037 O O . GLN A 1 1024 ? -13.576 -50.739 62.989 1.00 30.92 1024 GLN A O 1
ATOM 8042 N N . SER A 1 1025 ? -13.936 -48.607 63.354 1.00 29.11 1025 SER A N 1
ATOM 8043 C CA . SER A 1 1025 ? -14.273 -47.403 64.169 1.00 29.11 1025 SER A CA 1
ATOM 8044 C C . SER A 1 1025 ? -13.875 -46.062 63.469 1.00 29.11 1025 SER A C 1
ATOM 8046 O O . SER A 1 1025 ? -12.855 -46.065 62.794 1.00 29.11 1025 SER A O 1
ATOM 8048 N N . GLN A 1 1026 ? -14.662 -44.962 63.548 1.00 31.72 1026 GLN A N 1
ATOM 8049 C CA . GLN A 1 1026 ? -14.434 -43.684 64.317 1.00 31.72 1026 GLN A CA 1
ATOM 8050 C C . GLN A 1 1026 ? -13.266 -42.749 63.892 1.00 31.72 1026 GLN A C 1
ATOM 8052 O O . GLN A 1 1026 ? -12.292 -43.239 63.343 1.00 31.72 1026 GLN A O 1
ATOM 8057 N N . SER A 1 1027 ? -13.234 -41.420 64.142 1.00 31.39 1027 SER A N 1
ATOM 8058 C CA . SER A 1 1027 ? -14.107 -40.361 64.758 1.00 31.39 1027 SER A CA 1
ATOM 8059 C C . SER A 1 1027 ? -13.676 -38.981 64.165 1.00 31.39 1027 SER A C 1
ATOM 8061 O O . SER A 1 1027 ? -12.721 -38.969 63.395 1.00 31.39 1027 SER A O 1
ATOM 8063 N N . SER A 1 1028 ? -14.273 -37.792 64.373 1.00 27.14 1028 SER A N 1
ATOM 8064 C CA . SER A 1 1028 ? -14.994 -37.100 65.480 1.00 27.14 1028 SER A CA 1
ATOM 8065 C C . SER A 1 1028 ? -15.931 -35.999 64.899 1.00 27.14 1028 SER A C 1
ATOM 8067 O O . SER A 1 1028 ? -15.798 -35.687 63.725 1.00 27.14 1028 SER A O 1
ATOM 8069 N N . GLY A 1 1029 ? -16.906 -35.345 65.561 1.00 28.47 1029 GLY A N 1
ATOM 8070 C CA . GLY A 1 1029 ? -17.375 -35.214 66.963 1.00 28.47 1029 GLY A CA 1
ATOM 8071 C C . GLY A 1 1029 ? -17.504 -33.708 67.315 1.00 28.47 1029 GLY A C 1
ATOM 8072 O O . GLY A 1 1029 ? -16.614 -32.968 66.923 1.00 28.47 1029 GLY A O 1
ATOM 8073 N N . GLY A 1 1030 ? -18.500 -33.127 68.009 1.00 28.03 1030 GLY A N 1
ATOM 8074 C CA . GLY A 1 1030 ? -19.783 -33.502 68.660 1.00 28.03 1030 GLY A CA 1
ATOM 8075 C C . GLY A 1 1030 ? -20.416 -32.197 69.245 1.00 28.03 1030 GLY A C 1
ATOM 8076 O O . GLY A 1 1030 ? -19.804 -31.147 69.094 1.00 28.03 1030 GLY A O 1
ATOM 8077 N N . GLY A 1 1031 ? -21.571 -32.110 69.929 1.00 28.34 1031 GLY A N 1
ATOM 8078 C CA . GLY A 1 1031 ? -22.644 -33.056 70.281 1.00 28.34 1031 GLY A CA 1
ATOM 8079 C C . GLY A 1 1031 ? -23.608 -32.480 71.362 1.00 28.34 1031 GLY A C 1
ATOM 8080 O O . GLY A 1 1031 ? -23.286 -31.464 71.969 1.00 28.34 1031 GLY A O 1
ATOM 8081 N N . ASN A 1 1032 ? -24.703 -33.208 71.668 1.00 30.56 1032 ASN A N 1
ATOM 8082 C CA . ASN A 1 1032 ? -25.587 -33.120 72.871 1.00 30.56 1032 ASN A CA 1
ATOM 8083 C C . ASN A 1 1032 ? -26.583 -31.922 73.006 1.00 30.56 1032 ASN A C 1
ATOM 8085 O O . ASN A 1 1032 ? -26.261 -30.818 72.599 1.00 30.56 1032 ASN A O 1
ATOM 8089 N N . LEU A 1 1033 ? -27.799 -32.047 73.595 1.00 26.98 1033 LEU A N 1
ATOM 8090 C CA . LEU A 1 1033 ? -28.402 -33.127 74.420 1.00 26.98 1033 LEU A CA 1
ATOM 8091 C C . LEU A 1 1033 ? -29.976 -33.162 74.387 1.00 26.98 1033 LEU A C 1
ATOM 8093 O O . LEU A 1 1033 ? -30.591 -32.147 74.672 1.00 26.98 1033 LEU A O 1
ATOM 8097 N N . PHE A 1 1034 ? -30.586 -34.344 74.143 1.00 26.92 1034 PHE A N 1
ATOM 8098 C CA . PHE A 1 1034 ? -31.882 -34.915 74.648 1.00 26.92 1034 PHE A CA 1
ATOM 8099 C C . PHE A 1 1034 ? -33.153 -34.026 74.860 1.00 26.92 1034 PHE A C 1
ATOM 8101 O O . PHE A 1 1034 ? -33.126 -33.097 75.656 1.00 26.92 1034 PHE A O 1
ATOM 8108 N N . TYR A 1 1035 ? -34.360 -34.399 74.375 1.00 28.14 1035 TYR A N 1
ATOM 8109 C CA . TYR A 1 1035 ? -35.171 -35.520 74.921 1.00 28.14 1035 TYR A CA 1
ATOM 8110 C C . TYR A 1 1035 ? -36.353 -36.009 74.022 1.00 28.14 1035 TYR A C 1
ATOM 8112 O O . TYR A 1 1035 ? -37.067 -35.207 73.440 1.00 28.14 1035 TYR A O 1
ATOM 8120 N N . LEU A 1 1036 ? -36.591 -37.333 74.063 1.00 25.22 1036 LEU A N 1
ATOM 8121 C CA . LEU A 1 1036 ? -37.794 -38.155 73.749 1.00 25.22 1036 LEU A CA 1
ATOM 8122 C C . LEU A 1 1036 ? -38.534 -38.149 72.382 1.00 25.22 1036 LEU A C 1
ATOM 8124 O O . LEU A 1 1036 ? -39.102 -37.166 71.928 1.00 25.22 1036 LEU A O 1
ATOM 8128 N N . ASN A 1 1037 ? -38.681 -39.371 71.844 1.00 26.39 1037 ASN A N 1
ATOM 8129 C CA . ASN A 1 1037 ? -39.613 -39.767 70.780 1.00 26.39 1037 ASN A CA 1
ATOM 8130 C C . ASN A 1 1037 ? -41.091 -39.631 71.190 1.00 26.39 1037 ASN A C 1
ATOM 8132 O O . ASN A 1 1037 ? -41.434 -40.090 72.280 1.00 26.39 1037 ASN A O 1
ATOM 8136 N N . PHE A 1 1038 ? -41.972 -39.252 70.253 1.00 24.81 1038 PHE A N 1
ATOM 8137 C CA . PHE A 1 1038 ? -43.267 -39.929 70.066 1.00 24.81 1038 PHE A CA 1
ATOM 8138 C C . PHE A 1 1038 ? -43.856 -39.713 68.650 1.00 24.81 1038 PHE A C 1
ATOM 8140 O O . PHE A 1 1038 ? -43.719 -38.643 68.074 1.00 24.81 1038 PHE A O 1
ATOM 8147 N N . LEU A 1 1039 ? -44.546 -40.747 68.151 1.00 27.45 1039 LEU A N 1
ATOM 8148 C CA . LEU A 1 1039 ? -45.481 -40.782 67.008 1.00 27.45 1039 LEU A CA 1
ATOM 8149 C C . LEU A 1 1039 ? -44.976 -40.498 65.568 1.00 27.45 1039 LEU A C 1
ATOM 8151 O O . LEU A 1 1039 ? -45.107 -39.412 65.015 1.00 27.45 1039 LEU A O 1
ATOM 8155 N N . LEU A 1 1040 ? -44.549 -41.573 64.895 1.00 27.22 1040 LEU A N 1
ATOM 8156 C CA . LEU A 1 1040 ? -44.250 -41.629 63.458 1.00 27.22 1040 LEU A CA 1
ATOM 8157 C C . LEU A 1 1040 ? -45.401 -42.347 62.708 1.00 27.22 1040 LEU A C 1
ATOM 8159 O O . LEU A 1 1040 ? -45.229 -43.474 62.255 1.00 27.22 1040 LEU A O 1
ATOM 8163 N N . VAL A 1 1041 ? -46.600 -41.737 62.649 1.00 28.56 1041 VAL A N 1
ATOM 8164 C CA . VAL A 1 1041 ? -47.800 -42.292 61.959 1.00 28.56 1041 VAL A CA 1
ATOM 8165 C C . VAL A 1 1041 ? -48.719 -41.183 61.389 1.00 28.56 1041 VAL A C 1
ATOM 8167 O O . VAL A 1 1041 ? -49.919 -41.190 61.636 1.00 28.56 1041 VAL A O 1
ATOM 8170 N N . PHE A 1 1042 ? -48.186 -40.182 60.670 1.00 26.45 1042 PHE A N 1
ATOM 8171 C CA . PHE A 1 1042 ? -49.022 -39.067 60.159 1.00 26.45 1042 PHE A CA 1
ATOM 8172 C C . PHE A 1 1042 ? -48.737 -38.585 58.721 1.00 26.45 1042 PHE A C 1
ATOM 8174 O O . PHE A 1 1042 ? -49.226 -37.536 58.316 1.00 26.45 1042 PHE A O 1
ATOM 8181 N N . PHE A 1 1043 ? -48.001 -39.358 57.912 1.00 25.69 1043 PHE A N 1
ATOM 8182 C CA . PHE A 1 1043 ? -47.727 -39.029 56.502 1.00 25.69 1043 PHE A CA 1
ATOM 8183 C C . PHE A 1 1043 ? -48.140 -40.155 55.542 1.00 25.69 1043 PHE A C 1
ATOM 8185 O O . PHE A 1 1043 ? -47.312 -40.944 55.096 1.00 25.69 1043 PHE A O 1
ATOM 8192 N N . ALA A 1 1044 ? -49.436 -40.203 55.211 1.00 27.44 1044 ALA A N 1
ATOM 8193 C CA . ALA A 1 1044 ? -49.961 -40.960 54.062 1.00 27.44 1044 ALA A CA 1
ATOM 8194 C C . ALA A 1 1044 ? -51.289 -40.410 53.477 1.00 27.44 1044 ALA A C 1
ATOM 8196 O O . ALA A 1 1044 ? -51.843 -41.028 52.574 1.00 27.44 1044 ALA A O 1
ATOM 8197 N N . LEU A 1 1045 ? -51.808 -39.267 53.957 1.00 26.66 1045 LEU A N 1
ATOM 8198 C CA . LEU A 1 1045 ? -53.170 -38.784 53.646 1.00 26.66 1045 LEU A CA 1
ATOM 8199 C C . LEU A 1 1045 ? -53.256 -37.304 53.207 1.00 26.66 1045 LEU A C 1
ATOM 8201 O O . LEU A 1 1045 ? -54.243 -36.628 53.468 1.00 26.66 1045 LEU A O 1
ATOM 8205 N N . LEU A 1 1046 ? -52.250 -36.794 52.485 1.00 26.19 1046 LEU A N 1
ATOM 8206 C CA . LEU A 1 1046 ? -52.333 -35.489 51.806 1.00 26.19 1046 LEU A CA 1
ATOM 8207 C C . LEU A 1 1046 ? -51.820 -35.566 50.359 1.00 26.19 1046 LEU A C 1
ATOM 8209 O O . LEU A 1 1046 ? -50.671 -35.248 50.057 1.00 26.19 1046 LEU A O 1
ATOM 8213 N N . ARG A 1 1047 ? -52.704 -35.974 49.439 1.00 26.55 1047 ARG A N 1
ATOM 8214 C CA . ARG A 1 1047 ? -52.549 -35.768 47.986 1.00 26.55 1047 ARG A CA 1
ATOM 8215 C C . ARG A 1 1047 ? -53.895 -35.496 47.298 1.00 26.55 1047 ARG A C 1
ATOM 8217 O O . ARG A 1 1047 ? -54.395 -36.351 46.572 1.00 26.55 1047 ARG A O 1
ATOM 8224 N N . ARG A 1 1048 ? -54.429 -34.276 47.462 1.00 24.77 1048 ARG A N 1
ATOM 8225 C CA . ARG A 1 1048 ? -55.035 -33.447 46.385 1.00 24.77 1048 ARG A CA 1
ATOM 8226 C C . ARG A 1 1048 ? -55.663 -32.161 46.937 1.00 24.77 1048 ARG A C 1
ATOM 8228 O O . ARG A 1 1048 ? -56.560 -32.264 47.757 1.00 24.77 1048 ARG A O 1
ATOM 8235 N N . ARG A 1 1049 ? -55.283 -31.016 46.336 1.00 24.06 1049 ARG A N 1
ATOM 8236 C CA . ARG A 1 1049 ? -55.820 -29.644 46.538 1.00 24.06 1049 ARG A CA 1
ATOM 8237 C C . ARG A 1 1049 ? -55.613 -29.132 47.976 1.00 24.06 1049 ARG A C 1
ATOM 8239 O O . ARG A 1 1049 ? -56.063 -29.746 48.924 1.00 24.06 1049 ARG A O 1
ATOM 8246 N N . VAL A 1 1050 ? -54.867 -28.055 48.196 1.00 24.45 1050 VAL A N 1
ATOM 8247 C CA . VAL A 1 1050 ? -55.180 -26.682 47.765 1.00 24.45 1050 VAL A CA 1
ATOM 8248 C C . VAL A 1 1050 ? -53.928 -25.952 47.249 1.00 24.45 1050 VAL A C 1
ATOM 8250 O O . VAL A 1 1050 ? -52.823 -26.214 47.712 1.00 24.45 1050 VAL A O 1
ATOM 8253 N N . VAL A 1 1051 ? -54.118 -25.039 46.290 1.00 27.64 1051 VAL A N 1
ATOM 8254 C CA . VAL A 1 1051 ? -53.177 -23.946 45.991 1.00 27.64 1051 VAL A CA 1
ATOM 8255 C C . VAL A 1 1051 ? -53.694 -22.712 46.720 1.00 27.64 1051 VAL A C 1
ATOM 8257 O O . VAL A 1 1051 ? -54.740 -22.204 46.329 1.00 27.64 1051 VAL A O 1
ATOM 8260 N N . VAL A 1 1052 ? -52.981 -22.254 47.747 1.00 25.05 1052 VAL A N 1
ATOM 8261 C CA . VAL A 1 1052 ? -53.004 -20.876 48.268 1.00 25.05 1052 VAL A CA 1
ATOM 8262 C C . VAL A 1 1052 ? -51.585 -20.588 48.773 1.00 25.05 1052 VAL A C 1
ATOM 8264 O O . VAL A 1 1052 ? -50.940 -21.479 49.331 1.00 25.05 1052 VAL A O 1
ATOM 8267 N N . ASN A 1 1053 ? -51.089 -19.378 48.513 1.00 25.95 1053 ASN A N 1
ATOM 8268 C CA . ASN A 1 1053 ? -49.809 -18.882 49.021 1.00 25.95 1053 ASN A CA 1
ATOM 8269 C C . ASN A 1 1053 ? -49.785 -18.852 50.553 1.00 25.95 1053 ASN A C 1
ATOM 8271 O O . ASN A 1 1053 ? -50.824 -18.667 51.177 1.00 25.95 1053 ASN A O 1
ATOM 8275 N N . LEU A 1 1054 ? -48.594 -18.890 51.143 1.00 25.38 1054 LEU A N 1
ATOM 8276 C CA . LEU A 1 1054 ? -48.314 -18.178 52.389 1.00 25.38 1054 LEU A CA 1
ATOM 8277 C C . LEU A 1 1054 ? -46.818 -17.856 52.454 1.00 25.38 1054 LEU A C 1
ATOM 8279 O O . LEU A 1 1054 ? -46.001 -18.607 51.912 1.00 25.38 1054 LEU A O 1
ATOM 8283 N N . ALA A 1 1055 ? -46.524 -16.700 53.047 1.00 31.94 1055 ALA A N 1
ATOM 8284 C CA . ALA A 1 1055 ? -45.182 -16.199 53.330 1.00 31.94 1055 ALA A CA 1
ATOM 8285 C C . ALA A 1 1055 ? -44.512 -16.959 54.491 1.00 31.94 1055 ALA A C 1
ATOM 8287 O O . ALA A 1 1055 ? -45.250 -17.585 55.289 1.00 31.94 1055 ALA A O 1
#

Solvent-accessible surface area (backbone atoms only — not comparable to full-atom values): 61244 Å² total; per-residue (Å²): 138,84,92,91,82,73,72,70,68,65,54,57,68,60,54,64,76,75,70,73,87,70,79,89,64,89,53,59,63,48,72,43,53,45,66,83,62,84,61,88,65,53,48,50,84,91,19,96,72,23,68,41,83,38,76,45,88,88,81,72,46,28,25,42,28,43,55,73,67,77,72,87,52,78,26,43,40,34,34,59,38,43,16,64,68,20,34,51,32,32,32,36,33,33,41,41,51,26,43,39,39,32,26,48,74,83,43,77,79,42,80,44,65,62,52,46,96,52,77,45,80,49,71,49,97,62,46,72,69,17,82,42,44,40,37,43,39,39,34,46,64,83,56,82,84,55,35,36,49,36,42,36,52,37,36,37,44,34,56,91,48,50,72,57,74,64,78,64,36,36,48,56,28,59,68,78,71,51,59,54,74,46,62,64,56,48,67,38,52,76,55,69,41,76,44,25,46,44,52,26,64,71,76,64,47,50,72,73,41,39,35,55,51,70,55,75,59,32,33,36,51,21,64,73,72,70,57,55,52,72,53,68,44,46,85,38,46,77,52,70,68,80,61,29,35,50,59,20,59,40,57,71,28,45,50,83,37,66,89,39,67,59,72,55,39,84,66,67,51,76,45,54,45,65,86,78,59,83,56,66,41,52,42,65,57,85,77,84,41,68,47,80,38,78,42,99,90,61,56,32,30,46,27,35,54,58,50,43,67,73,42,70,51,43,39,38,40,54,46,46,21,71,45,47,24,35,39,35,30,33,34,36,47,53,61,94,59,96,82,65,72,52,37,48,30,50,31,31,86,90,43,78,78,35,58,66,52,77,84,76,78,75,37,92,60,73,44,79,46,80,43,85,39,61,64,38,80,35,54,37,40,39,36,42,38,40,74,57,95,58,94,58,70,30,37,39,40,42,36,56,38,32,39,36,40,64,84,38,47,76,58,72,68,79,61,32,37,62,55,26,64,73,70,74,49,63,58,77,48,59,62,54,47,69,34,46,76,57,68,51,81,46,28,36,42,54,24,62,73,73,70,44,46,60,78,37,42,37,54,51,68,46,63,59,40,41,46,57,25,58,77,71,70,56,58,53,79,46,55,63,54,38,68,31,49,76,53,66,69,79,61,33,31,24,64,24,53,62,44,76,24,51,51,74,41,66,85,44,70,67,57,66,53,68,71,43,77,46,55,32,80,49,93,62,75,60,72,31,51,36,71,40,86,93,48,76,59,42,73,45,74,38,90,87,80,69,31,32,39,42,30,45,47,80,35,43,52,75,35,67,50,47,43,32,39,42,30,38,37,50,45,23,45,36,38,44,32,35,27,37,43,88,74,38,36,34,45,31,40,45,43,46,83,90,55,93,80,56,72,72,59,77,49,79,47,62,48,65,48,75,46,81,41,79,44,64,63,46,103,50,80,45,51,37,37,46,34,40,24,31,72,34,96,54,71,30,37,42,34,47,67,37,41,37,34,43,39,58,80,62,40,83,69,41,79,80,34,42,77,64,66,66,78,60,35,52,62,53,52,65,75,34,63,77,59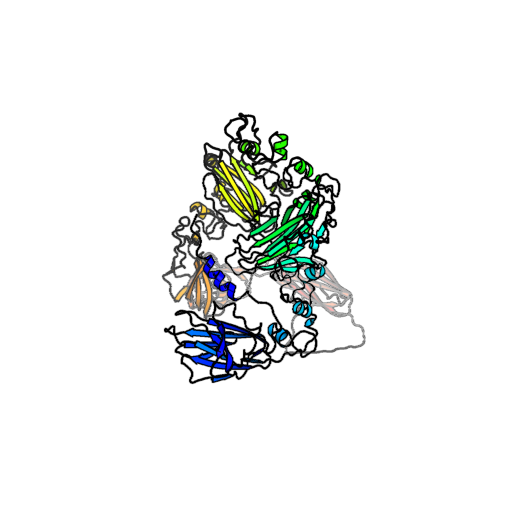,99,60,82,60,95,58,83,76,55,81,54,68,64,84,48,50,80,42,48,74,54,67,44,74,48,26,44,44,59,24,64,75,71,69,46,46,48,67,38,40,39,56,53,69,65,85,38,38,40,38,40,18,77,44,49,81,45,64,86,52,66,59,91,71,69,64,42,78,41,77,70,60,64,64,51,77,43,74,46,79,21,41,77,52,77,66,88,82,64,77,76,52,48,76,50,63,76,33,73,58,82,58,48,78,46,75,77,45,76,45,83,75,42,74,79,46,100,87,43,74,39,30,33,31,41,36,32,36,35,36,30,39,84,90,64,43,74,46,77,45,75,32,34,44,33,34,42,80,79,72,44,46,44,75,53,86,87,63,77,50,71,47,80,44,64,87,82,62,100,62,78,86,45,72,62,64,51,34,52,48,46,58,75,64,60,40,53,51,42,57,46,45,95,48,71,49,57,42,52,78,91,69,80,90,63,81,41,77,45,77,46,63,33,37,33,23,39,86,78,72,28,64,44,79,47,79,44,60,40,29,40,46,81,47,82,82,79,69,44,79,44,57,94,54,74,60,50,78,42,48,55,74,45,77,46,77,49,54,55,50,74,52,60,60,100,85,60,56,74,66,49,56,44,66,52,79,90,52,70,55,55,69,75,95,59,59,54,50,76,49,77,50,78,58,59,59,30,40,36,39,33,36,59,53,58,80,60,60,49,72,32,48,44,42,40,42,36,35,33,77,84,78,50,73,49,72,52,74,37,38,37,37,36,47,46,72,88,86,90,86,86,91,80,92,81,90,88,78,90,80,90,89,86,90,86,80,90,81,90,86,85,89,82,86,96,82,86,88,86,86,87,88,77,88,85,91,75,89,80,135

Radius of gyration: 58.28 Å; Cα contacts (8 Å, |Δi|>4): 2184; chains: 1; bounding box: 165×124×110 Å

Secondary structure (DSSP, 8-state):
-----SSHHHHHHHHTTTS-----------EE-SSS---TTEE-TTSSS-EEEEE-TTTSSEEEEE---SSSPPEEEEEEEEESS-EEEEEEEEESSEEEEEEETTEEEEEE-S--SS-EEEE-S-PPSEEEEEEEEEEE-S-TTS-EEEEEEEEEE-----SSSSSS-HHHHHHHT--TT-TTGGG--SSSSS--HHHHHHHT--TT-SSSSSSSS-HHHHHHHT--TTS--TT--SS-SSS-HHHHHHHT--TT-TT-----B-S-EEE-STTS---TTEEE--SS-EEEEE-TTSSEEEEEEEEPTT-EEEEEEEEEESS-EEEEEEEEEE-SSTT---EEEEEESS--S-EEE----SEEEEEEEEEEE-SEEEEEEEEEE---SS---EEEEEEEEEEEETT--SSSSS--HHHHHHHT--TT-TTGGGS-SSSSSS-HHHHHHHT--TT-SSSSSSSS-HHHHHHHT--TT-TTGGG--SS-SSS-HHHHHHTT--TT-TT-PPPP---EEE--SSS---TTEEE-TTS--EEEE-TTT-SEEEEPPPB-TT-EEEEEEEE---SEEEEEEEEEESS-EEEEEEEETTS------EEESSS-EEEEEEEPP-SS-EEEEEEEEE-SSS-BEEEEEEEEEEETTGGGGTTT--SSSSSS-HHHHHHHT--SS--S-TTSTTSS--TT--SSSSS--HHHHHHHT--TT-SSSSSSSS-TTT-SSTT-TT----PPPEEES--SEEEEE-SSSS--STT---SEEE-SSSSPPEEEEEEEEEEEES-TTS--EEEEEEEEEE-TT--EEEEEEEEEEE--PPPEE-TT--EEEEEETT------HHHHHHHHHHTT-EE-SS-S--EEE-TT----SS-EEEEEEEE-TT--EEEEEEEEEEEEEPPPPEEEESSSEEEEETT-EEEEEEEEE--TT--EEEEEE-GGG----GGG---EEEEEETTEEEEEE---SS-EEEEEEEEEEETTS-EEEEEEEEEEEPPP-------------------------------SS--S-------

Mean predicted aligned error: 23.65 Å

Foldseek 3Di:
DDDDDDPVVVVVVVVVVPPDPDDDDPQAKDWFQCQPHDDPQKDQPPFPQFWDWDQDPVPRGIWIKTDQDDADDKGKIKGKHAAPWKKKKWKKFWWAQKWKFKDKPNHTPDTDGDGDPDIDMDMDPTHDHAMIMIMIIIHHPDDRPITMMIIGGITIHHDFAQQCPLQDTPRVCVVVVHDSNDSCQQVDQAQPLQHGVNRCVVLVADSNAQQRCQQQRGQNLCVVQVHRSNDNQQQPQQCPLPDGPLLQSLQVFRSNDSVTDRDADADKDKDQCQVVDDRSQKTKRPPVQWHWDADPVGGTWIKGKQDFAFDKIKIKGKHFHQAKWKKKKWKDKDDPDQPDQWFWFKAWPVRPVTDGDGDDGDDPDIDMDIDIDHHGIIMIITMTHDNDPDSDMMMMIIGTTMIAHPPDQQCPLQDHPSLCSNVVHDSNDSCQQVDQQCPLPDGLVRCVVLVADSNFQQRCPQQDGCVVCVVLVHRSNDNCQQVDQQCPLPDGCRLCVQLVFHSNDSVRDQDADDWDKDQQQDVDDRSQKGWRRRWDWDFDQDPVPRHTKTKTDWAAAQGKTKIKGKHQYAQKKKKWKKFKPDQFKWQKWKDWPVDDDTDTDIDGDRFIDMDIDGDYRDPDMTMMMIMTTGNDNGIIMMITRIIGIGHPVNCVVQVPDQQQVLPDGLVLLVQLVQDPDRDSDPVVSRHDNQQQPQRCLLPDGPVVCVVLVARSNDQQRCPLPAGQQQWPRSNDSVGGDPDWKDKAPDDQEDEDEAQAQPRDCQPVDDIDIDGSGNDGWDKDWPDKDFPDDPDPRGPAAKIWTWIWTADSVGDTDIDTHIYGYDHQAFWDFAAPDAAEDEDEPPDPDQCDQVNVQVSVLVVPRTGDRRANAKDKAQPPDHDDAAWDWGKIWIAGPVRNIDIDTHIYHYHYDYDDKDKDWPDLEEEAEAPDKDKTFIDIDDDPVWDFPAKWKDPVQFDDPPVWDWDWDWDIDGRMIMIHIHAGDAKDKGKIKMWIATPVRDIDIDIGIYIYGHDDDDDDYDDDDDDDDDDDDDDDDDDDDDDPDDPDPDPDDDDDDDD

Nearest PDB structures (foldseek):
  7ay3-assembly1_A  TM=5.213E-01  e=1.917E-04  uncultured bacterium
  6kka-assembly2_B  TM=2.659E-01  e=3.792E-04  Bacillus sp. 41M-1
  2dcj-assembly1_B  TM=2.462E-01  e=4.212E-04  Bacillus sp. 41M-1
  6kjl-assembly1_A  TM=2.613E-01  e=5.771E-04  Bacillus sp. 41M-1
  2dck-assembly1_A  TM=2.433E-01  e=9.255E-04  Bacillus sp. 41M-1

InterPro domains:
  IPR018247 EF-Hand 1, calcium-binding site [PS00018] (458-470)